Protein AF-A0A8H6PIB0-F1 (afdb_monomer_lite)

pLDDT: mean 72.77, std 22.1, range [21.55, 96.69]

Structure (mmCIF, N/CA/C/O backbone):
data_AF-A0A8H6PIB0-F1
#
_entry.id   AF-A0A8H6PIB0-F1
#
loop_
_atom_site.group_PDB
_atom_site.id
_atom_site.type_symbol
_atom_site.label_atom_id
_atom_site.label_alt_id
_atom_site.label_comp_id
_atom_site.label_asym_id
_atom_site.label_entity_id
_atom_site.label_seq_id
_atom_site.pdbx_PDB_ins_code
_atom_site.Cartn_x
_atom_site.Cartn_y
_atom_site.Cartn_z
_atom_site.occupancy
_atom_site.B_iso_or_equiv
_atom_site.auth_seq_id
_atom_site.auth_comp_id
_atom_site.auth_asym_id
_atom_site.auth_atom_id
_atom_site.pdbx_PDB_model_num
ATOM 1 N N . MET A 1 1 ? -15.268 4.508 8.942 1.00 38.53 1 MET A N 1
ATOM 2 C CA . MET A 1 1 ? -14.128 3.979 9.735 1.00 38.53 1 MET A CA 1
ATOM 3 C C . MET A 1 1 ? -12.790 4.654 9.418 1.00 38.53 1 MET A C 1
ATOM 5 O O . MET A 1 1 ? -12.103 4.981 10.372 1.00 38.53 1 MET A O 1
ATOM 9 N N . HIS A 1 2 ? -12.426 4.913 8.150 1.00 38.97 2 HIS A N 1
ATOM 10 C CA . HIS A 1 2 ? -11.100 5.446 7.761 1.00 38.97 2 HIS A CA 1
ATOM 11 C C . HIS A 1 2 ? -10.620 6.662 8.587 1.00 38.97 2 HIS A C 1
ATOM 13 O O . HIS A 1 2 ? -9.535 6.612 9.157 1.00 38.97 2 HIS A O 1
ATOM 19 N N . ASN A 1 3 ? -11.453 7.697 8.778 1.00 47.81 3 ASN A N 1
ATOM 20 C CA . ASN A 1 3 ? -11.107 8.853 9.627 1.00 47.81 3 ASN A CA 1
ATOM 21 C C . ASN A 1 3 ? -10.714 8.482 11.071 1.00 47.81 3 ASN A C 1
ATOM 23 O O . ASN A 1 3 ? -9.900 9.179 11.669 1.00 47.81 3 ASN A O 1
ATOM 27 N N . LEU A 1 4 ? -11.232 7.377 11.622 1.00 51.75 4 LEU A N 1
ATOM 28 C CA . LEU A 1 4 ? -10.872 6.904 12.963 1.00 51.75 4 LEU A CA 1
ATOM 29 C C . LEU A 1 4 ? -9.469 6.277 13.019 1.00 51.75 4 LEU A C 1
ATOM 31 O O . LEU A 1 4 ? -8.867 6.219 14.088 1.00 51.75 4 LEU A O 1
ATOM 35 N N . GLN A 1 5 ? -8.968 5.789 11.881 1.00 53.66 5 GLN A N 1
ATOM 36 C CA . GLN A 1 5 ? -7.654 5.157 11.725 1.00 53.66 5 GLN A CA 1
ATOM 37 C C . GLN A 1 5 ? -6.594 6.165 11.258 1.00 53.66 5 GLN A C 1
ATOM 39 O O . GLN A 1 5 ? -5.465 6.108 11.731 1.00 53.66 5 GLN A O 1
ATOM 44 N N . ALA A 1 6 ? -6.964 7.103 10.379 1.00 56.62 6 ALA A N 1
ATOM 45 C CA . ALA A 1 6 ? -6.082 8.156 9.873 1.00 56.62 6 ALA A CA 1
ATOM 46 C C . ALA A 1 6 ? -5.895 9.320 10.865 1.00 56.62 6 ALA A C 1
ATOM 48 O O . ALA A 1 6 ? -4.808 9.883 10.951 1.00 56.62 6 ALA A O 1
ATOM 49 N N . ASN A 1 7 ? -6.926 9.660 11.653 1.00 74.75 7 ASN A N 1
ATOM 50 C CA . ASN A 1 7 ? -6.890 10.757 12.628 1.00 74.75 7 ASN A CA 1
ATOM 51 C C . ASN A 1 7 ? -7.167 10.285 14.077 1.00 74.75 7 ASN A C 1
ATOM 53 O O . ASN A 1 7 ? -8.068 10.810 14.737 1.00 74.75 7 ASN A O 1
ATOM 57 N N . PRO A 1 8 ? -6.404 9.309 14.614 1.00 76.00 8 PRO A N 1
ATOM 58 C CA . PRO A 1 8 ? -6.669 8.692 15.920 1.00 76.00 8 PRO A CA 1
ATOM 59 C C . PRO A 1 8 ? -6.657 9.691 17.091 1.00 76.00 8 PRO A C 1
ATOM 61 O O . PRO A 1 8 ? -7.411 9.528 18.050 1.00 76.00 8 PRO A O 1
ATOM 64 N N . HIS A 1 9 ? -5.872 10.766 16.988 1.00 78.56 9 HIS A N 1
ATOM 65 C CA . HIS A 1 9 ? -5.834 11.861 17.961 1.00 78.56 9 HIS A CA 1
ATOM 66 C C . HIS A 1 9 ? -7.139 12.669 18.015 1.00 78.56 9 HIS A C 1
ATOM 68 O O . HIS A 1 9 ? -7.599 13.011 19.103 1.00 78.56 9 HIS A O 1
ATOM 74 N N . ILE A 1 10 ? -7.786 12.906 16.867 1.00 82.69 10 ILE A N 1
ATOM 75 C CA . ILE A 1 10 ? -9.098 13.566 16.809 1.00 82.69 10 ILE A CA 1
ATOM 76 C C . ILE A 1 10 ? -10.149 12.685 17.496 1.00 82.69 10 ILE A C 1
ATOM 78 O O . ILE A 1 10 ? -10.973 13.202 18.246 1.00 82.69 10 ILE A O 1
ATOM 82 N N . VAL A 1 11 ? -10.087 11.358 17.314 1.00 79.00 11 VAL A N 1
ATOM 83 C CA . VAL A 1 11 ? -10.993 10.406 17.986 1.00 79.00 11 VAL A CA 1
ATOM 84 C C . VAL A 1 11 ? -10.812 10.425 19.500 1.00 79.00 11 VAL A C 1
ATOM 86 O O . VAL A 1 11 ? -11.803 10.538 20.216 1.00 79.00 11 VAL A O 1
ATOM 89 N N . ALA A 1 12 ? -9.572 10.333 19.992 1.00 82.81 12 ALA A N 1
ATOM 90 C CA . ALA A 1 12 ? -9.286 10.344 21.427 1.00 82.81 12 ALA A CA 1
ATOM 91 C C . ALA A 1 12 ? -9.782 11.638 22.094 1.00 82.81 12 ALA A C 1
ATOM 93 O O . ALA A 1 12 ? -10.530 11.580 23.073 1.00 82.81 12 ALA A O 1
ATOM 94 N N . ALA A 1 13 ? -9.465 12.796 21.504 1.00 85.44 13 ALA A N 1
ATOM 95 C CA . ALA A 1 13 ? -9.932 14.093 21.985 1.00 85.44 13 ALA A CA 1
ATOM 96 C C . ALA A 1 13 ? -11.469 14.205 21.975 1.00 85.44 13 ALA A C 1
ATOM 98 O O . ALA A 1 13 ? -12.068 14.520 23.003 1.00 85.44 13 ALA A O 1
ATOM 99 N N . TRP A 1 14 ? -12.132 13.912 20.849 1.00 86.50 14 TRP A N 1
ATOM 100 C CA . TRP A 1 14 ? -13.590 14.048 20.751 1.00 86.50 14 TRP A CA 1
ATOM 101 C C . TRP A 1 14 ? -14.360 13.029 21.584 1.00 86.50 14 TRP A C 1
ATOM 103 O O . TRP A 1 14 ? -15.407 13.379 22.125 1.00 86.50 14 TRP A O 1
ATOM 113 N N . PHE A 1 15 ? -13.864 11.797 21.734 1.00 86.56 15 PHE A N 1
ATOM 114 C CA . PHE A 1 15 ? -14.489 10.823 22.626 1.00 86.56 15 PHE A CA 1
ATOM 115 C C . PHE A 1 15 ? -14.392 11.283 24.084 1.00 86.56 15 PHE A C 1
ATOM 117 O O . PHE A 1 15 ? -15.397 11.250 24.788 1.00 86.56 15 PHE A O 1
ATOM 124 N N . HIS A 1 16 ? -13.230 11.786 24.518 1.00 88.56 16 HIS A N 1
ATOM 125 C CA . HIS A 1 16 ? -13.048 12.345 25.860 1.00 88.56 16 HIS A CA 1
ATOM 126 C C . HIS A 1 16 ? -13.971 13.551 26.116 1.00 88.56 16 HIS A C 1
ATOM 128 O O . HIS A 1 16 ? -14.706 13.566 27.102 1.00 88.56 16 HIS A O 1
ATOM 134 N N . ILE A 1 17 ? -14.012 14.521 25.192 1.00 89.81 17 ILE A N 1
ATOM 135 C CA . ILE A 1 17 ? -14.892 15.702 25.274 1.00 89.81 17 ILE A CA 1
ATOM 136 C C . ILE A 1 17 ? -16.369 15.285 25.330 1.00 89.81 17 ILE A C 1
ATOM 138 O O . ILE A 1 17 ? -17.102 15.720 26.219 1.00 89.81 17 ILE A O 1
ATOM 142 N N . ARG A 1 18 ? -16.812 14.413 24.412 1.00 89.25 18 ARG A N 1
ATOM 143 C CA . ARG A 1 18 ? -18.204 13.938 24.347 1.00 89.25 18 ARG A CA 1
ATOM 144 C C . ARG A 1 18 ? -18.591 13.145 25.594 1.00 89.25 18 ARG A C 1
ATOM 146 O O . ARG A 1 18 ? -19.714 13.292 26.069 1.00 89.25 18 ARG A O 1
ATOM 153 N N . TYR A 1 19 ? -17.685 12.322 26.119 1.00 90.62 19 TYR A N 1
ATOM 154 C CA . TYR A 1 19 ? -17.923 11.538 27.327 1.00 90.62 19 TYR A CA 1
ATOM 155 C C . TYR A 1 19 ? -18.045 12.425 28.569 1.00 90.62 19 TYR A C 1
ATOM 157 O O . TYR A 1 19 ? -19.016 12.285 29.306 1.00 90.62 19 TYR A O 1
ATOM 165 N N . ASN A 1 20 ? -17.134 13.385 28.767 1.00 90.81 20 ASN A N 1
ATOM 166 C CA . ASN A 1 20 ? -17.214 14.326 29.888 1.00 90.81 20 ASN A CA 1
ATOM 167 C C . ASN A 1 20 ? -18.515 15.149 29.830 1.00 90.81 20 ASN A C 1
ATOM 169 O O . ASN A 1 20 ? -19.233 15.226 30.823 1.00 90.81 20 ASN A O 1
ATOM 173 N N . ALA A 1 21 ? -18.880 15.668 28.651 1.00 91.75 21 ALA A N 1
ATOM 174 C CA . ALA A 1 21 ? -20.134 16.397 28.463 1.00 91.75 21 ALA A CA 1
ATOM 175 C C . ALA A 1 21 ? -21.368 15.524 28.764 1.00 91.75 21 ALA A C 1
ATOM 177 O O . ALA A 1 21 ? -22.273 15.961 29.471 1.00 91.75 21 ALA A O 1
ATOM 178 N N . PHE A 1 22 ? -21.406 14.277 28.281 1.00 91.56 22 PHE A N 1
ATOM 179 C CA . PHE A 1 22 ? -22.472 13.316 28.594 1.00 91.56 22 PHE A CA 1
ATOM 180 C C . PHE A 1 22 ? -22.543 12.991 30.098 1.00 91.56 22 PHE A C 1
ATOM 182 O O . PHE A 1 22 ? -23.628 12.931 30.676 1.00 91.56 22 PHE A O 1
ATOM 189 N N . LYS A 1 23 ? -21.391 12.840 30.755 1.00 90.94 23 LYS A N 1
ATOM 190 C CA . LYS A 1 23 ? -21.291 12.589 32.194 1.00 90.94 23 LYS A CA 1
ATOM 191 C C . LYS A 1 23 ? -21.887 13.738 33.015 1.00 90.94 23 LYS A C 1
ATOM 193 O O . LYS A 1 23 ? -22.760 13.505 33.848 1.00 90.94 23 LYS A O 1
ATOM 198 N N . GLU A 1 24 ? -21.464 14.967 32.730 1.00 90.31 24 GLU A N 1
ATOM 199 C CA . GLU A 1 24 ? -21.883 16.178 33.445 1.00 90.31 24 GLU A CA 1
ATOM 200 C C . GLU A 1 24 ? -23.345 16.565 33.168 1.00 90.31 24 GLU A C 1
ATOM 202 O O . GLU A 1 24 ? -24.042 17.006 34.078 1.00 90.31 24 GLU A O 1
ATOM 207 N N . THR A 1 25 ? -23.832 16.383 31.934 1.00 91.56 25 THR A N 1
ATOM 208 C CA . THR A 1 25 ? -25.187 16.817 31.535 1.00 91.56 25 THR A CA 1
ATOM 209 C C . THR A 1 25 ? -26.264 15.737 31.643 1.00 91.56 25 THR A C 1
ATOM 211 O O . THR A 1 25 ? -27.443 16.081 31.702 1.00 91.56 25 THR A O 1
ATOM 214 N N . VAL A 1 26 ? -25.898 14.448 31.685 1.00 91.19 26 VAL A N 1
ATOM 215 C CA . VAL A 1 26 ? -26.863 13.331 31.688 1.00 91.19 26 VAL A CA 1
ATOM 216 C C . VAL A 1 26 ? -26.685 12.407 32.887 1.00 91.19 26 VAL A C 1
ATOM 218 O O . VAL A 1 26 ? -27.658 12.169 33.600 1.00 91.19 26 VAL A O 1
ATOM 221 N N . LEU A 1 27 ? -25.478 11.887 33.144 1.00 91.81 27 LEU A N 1
ATOM 222 C CA . LEU A 1 27 ? -25.280 10.918 34.232 1.00 91.81 27 LEU A CA 1
ATOM 223 C C . LEU A 1 27 ? -25.447 11.568 35.610 1.00 91.81 27 LEU A C 1
ATOM 225 O O . LEU A 1 27 ? -26.261 11.100 36.407 1.00 91.81 27 LEU A O 1
ATOM 229 N N . TYR A 1 28 ? -24.729 12.666 35.865 1.00 90.88 28 TYR A N 1
ATOM 230 C CA . TYR A 1 28 ? -24.758 13.358 37.157 1.00 90.88 28 TYR A CA 1
ATOM 231 C C . TYR A 1 28 ? -26.186 13.823 37.531 1.00 90.88 28 TYR A C 1
ATOM 233 O O . TYR A 1 28 ? -26.623 13.489 38.633 1.00 90.88 28 TYR A O 1
ATOM 241 N N . PRO A 1 29 ? -26.976 14.477 36.645 1.00 90.19 29 PRO A N 1
ATOM 242 C CA . PRO A 1 29 ? -28.345 14.886 36.978 1.00 90.19 29 PRO A CA 1
ATOM 243 C C . PRO A 1 29 ? -29.360 13.734 37.039 1.00 90.19 29 PRO A C 1
ATOM 245 O O . PRO A 1 29 ? -30.385 13.869 37.702 1.00 90.19 29 PRO A O 1
ATOM 248 N N . LYS A 1 30 ? -29.125 12.602 36.353 1.00 89.94 30 LYS A N 1
ATOM 249 C CA . LYS A 1 30 ? -30.063 11.461 36.366 1.00 89.94 30 LYS A CA 1
ATOM 250 C C . LYS A 1 30 ? -29.917 10.572 37.602 1.00 89.94 30 LYS A C 1
ATOM 252 O O . LYS A 1 30 ? -30.897 9.925 37.989 1.00 89.94 30 LYS A O 1
ATOM 257 N N . PHE A 1 31 ? -28.715 10.481 38.161 1.00 90.00 31 PHE A N 1
ATOM 258 C CA . PHE A 1 31 ? -28.360 9.497 39.187 1.00 90.00 31 PHE A CA 1
ATOM 259 C C . PHE A 1 31 ? -27.764 10.109 40.467 1.00 90.00 31 PHE A C 1
ATOM 261 O O . PHE A 1 31 ? -27.330 9.348 41.319 1.00 90.00 31 PHE A O 1
ATOM 268 N N . THR A 1 32 ? -27.725 11.440 40.613 1.00 90.00 32 THR A N 1
ATOM 269 C CA . THR A 1 32 ? -27.217 12.133 41.820 1.00 90.00 32 THR A CA 1
ATOM 270 C C . THR A 1 32 ? -25.890 11.531 42.301 1.00 90.00 32 THR A C 1
ATOM 272 O O . THR A 1 32 ? -25.776 10.973 43.393 1.00 90.00 32 THR A O 1
ATOM 275 N N . ILE A 1 33 ? -24.904 11.536 41.400 1.00 90.69 33 ILE A N 1
ATOM 276 C CA . ILE A 1 33 ? -23.660 10.784 41.577 1.00 90.69 33 ILE A CA 1
ATOM 277 C C . ILE A 1 33 ? -22.763 11.493 42.595 1.00 90.69 33 ILE A C 1
ATOM 279 O O . ILE A 1 33 ? -22.333 12.625 42.368 1.00 90.69 33 ILE A O 1
ATOM 283 N N . VAL A 1 34 ? -22.469 10.807 43.702 1.00 89.00 34 VAL A N 1
ATOM 284 C CA . VAL A 1 34 ? -21.627 11.315 44.803 1.00 89.00 34 VAL A CA 1
ATOM 285 C C . VAL A 1 34 ? -20.176 10.844 44.719 1.00 89.00 34 VAL A C 1
ATOM 287 O O . VAL A 1 34 ? -19.288 11.485 45.280 1.00 89.00 34 VAL A O 1
ATOM 290 N N . ASP A 1 35 ? -19.923 9.744 44.010 1.00 88.75 35 ASP A N 1
ATOM 291 C CA . ASP A 1 35 ? -18.596 9.151 43.850 1.00 88.75 35 ASP A CA 1
ATOM 292 C C . ASP A 1 35 ? -18.524 8.357 42.540 1.00 88.75 35 ASP A C 1
ATOM 294 O O . ASP A 1 35 ? -19.531 7.809 42.088 1.00 88.75 35 ASP A O 1
ATOM 298 N N . GLU A 1 36 ? -17.347 8.270 41.925 1.00 89.62 36 GLU A N 1
ATOM 299 C CA . GLU A 1 36 ? -17.152 7.541 40.676 1.00 89.62 36 GLU A CA 1
ATOM 300 C C . GLU A 1 36 ? -15.723 7.029 40.451 1.00 89.62 36 GLU A C 1
ATOM 302 O O . GLU A 1 36 ? -14.730 7.615 40.892 1.00 89.62 36 GLU A O 1
ATOM 307 N N . TRP A 1 37 ? -15.629 5.971 39.646 1.00 87.50 37 TRP A N 1
ATOM 308 C CA . TRP A 1 37 ? -14.408 5.506 38.996 1.00 87.50 37 TRP A CA 1
ATOM 309 C C . TRP A 1 37 ? -14.701 5.210 37.523 1.00 87.50 37 TRP A C 1
ATOM 311 O O . TRP A 1 37 ? -15.727 4.621 37.200 1.00 87.50 37 TRP A O 1
ATOM 321 N N . ASN A 1 38 ? -13.811 5.616 36.620 1.00 87.31 38 ASN A N 1
ATOM 322 C CA . ASN A 1 38 ? -13.965 5.482 35.174 1.00 87.31 38 ASN A CA 1
ATOM 323 C C . ASN A 1 38 ? -12.640 5.056 34.528 1.00 87.31 38 ASN A C 1
ATOM 325 O O . ASN A 1 38 ? -11.598 5.657 34.801 1.00 87.31 38 ASN A O 1
ATOM 329 N N . ARG A 1 39 ? -12.679 4.104 33.591 1.00 84.69 39 ARG A N 1
ATOM 330 C CA . ARG A 1 39 ? -11.528 3.702 32.763 1.00 84.69 39 ARG A CA 1
ATOM 331 C C . ARG A 1 39 ? -11.880 3.701 31.280 1.00 84.69 39 ARG A C 1
ATOM 333 O O . ARG A 1 39 ? -12.865 3.093 30.870 1.00 84.69 39 ARG A O 1
ATOM 340 N N . TYR A 1 40 ? -11.029 4.315 30.464 1.00 85.81 40 TYR A N 1
ATOM 341 C CA . TYR A 1 40 ? -11.082 4.184 29.009 1.00 85.81 40 TYR A CA 1
ATOM 342 C C . TYR A 1 40 ? -10.475 2.837 28.591 1.00 85.81 40 TYR A C 1
ATOM 344 O O . TYR A 1 40 ? -9.381 2.482 29.033 1.00 85.81 40 TYR A O 1
ATOM 352 N N . GLU A 1 41 ? -11.171 2.089 27.732 1.00 78.19 41 GLU A N 1
ATOM 353 C CA . GLU A 1 41 ? -10.652 0.872 27.104 1.00 78.19 41 GLU A CA 1
ATOM 354 C C . GLU A 1 41 ? -10.630 1.030 25.578 1.00 78.19 41 GLU A C 1
ATOM 356 O O . GLU A 1 41 ? -11.660 1.210 24.919 1.00 78.19 41 GLU A O 1
ATOM 361 N N . TRP A 1 42 ? -9.434 0.909 25.009 1.00 74.75 42 TRP A N 1
ATOM 362 C CA . TRP A 1 42 ? -9.176 1.024 23.579 1.00 74.75 42 TRP A CA 1
ATOM 363 C C . TRP A 1 42 ? -9.026 -0.359 22.932 1.00 74.75 42 TRP A C 1
ATOM 365 O O . TRP A 1 42 ? -7.974 -0.722 22.412 1.00 74.75 42 TRP A O 1
ATOM 375 N N . GLN A 1 43 ? -10.101 -1.155 22.971 1.00 58.69 43 GLN A N 1
ATOM 376 C CA . GLN A 1 43 ? -10.113 -2.495 22.373 1.00 58.69 43 GLN A CA 1
ATOM 377 C C . GLN A 1 43 ? -9.682 -2.450 20.894 1.00 58.69 43 GLN A C 1
ATOM 379 O O . GLN A 1 43 ? -10.225 -1.663 20.113 1.00 58.69 43 GLN A O 1
ATOM 384 N N . GLY A 1 44 ? -8.831 -3.395 20.470 1.00 49.31 44 GLY A N 1
ATOM 385 C CA . GLY A 1 44 ? -8.384 -3.599 19.075 1.00 49.31 44 GLY A CA 1
ATOM 386 C C . GLY A 1 44 ? -9.485 -3.950 18.052 1.00 49.31 44 GLY A C 1
ATOM 387 O O . GLY A 1 44 ? -9.203 -4.450 16.970 1.00 49.31 44 GLY A O 1
ATOM 388 N N . ARG A 1 45 ? -10.752 -3.698 18.393 1.00 47.69 45 ARG A N 1
ATOM 389 C CA . ARG A 1 45 ? -11.949 -3.802 17.545 1.00 47.69 45 ARG A CA 1
ATOM 390 C C . ARG A 1 45 ? -12.300 -2.475 16.853 1.00 47.69 45 ARG A C 1
ATOM 392 O O . ARG A 1 45 ? -13.266 -2.422 16.100 1.00 47.69 45 ARG A O 1
ATOM 399 N N . GLY A 1 46 ? -11.540 -1.406 17.113 1.00 50.25 46 GLY A N 1
ATOM 400 C CA . GLY A 1 46 ? -11.732 -0.088 16.493 1.00 50.25 46 GLY A CA 1
ATOM 401 C C . GLY A 1 46 ? -12.845 0.764 17.117 1.00 50.25 46 GLY A C 1
ATOM 402 O O . GLY A 1 46 ? -13.325 1.696 16.476 1.00 50.25 46 GLY A O 1
ATOM 403 N N . SER A 1 47 ? -13.258 0.452 18.349 1.00 61.88 47 SER A N 1
ATOM 404 C CA . SER A 1 47 ? -14.340 1.132 19.072 1.00 61.88 47 SER A CA 1
ATOM 405 C C . SER A 1 47 ? -13.942 1.417 20.524 1.00 61.88 47 SER A C 1
ATOM 407 O O . SER A 1 47 ? -13.729 0.483 21.305 1.00 61.88 47 SER A O 1
ATOM 409 N N . THR A 1 48 ? -13.874 2.696 20.894 1.00 74.69 48 THR A N 1
ATOM 410 C CA . THR A 1 48 ? -13.604 3.144 22.266 1.00 74.69 48 THR A CA 1
ATOM 411 C C . THR A 1 48 ? -14.726 2.737 23.211 1.00 74.69 48 THR A C 1
ATOM 413 O O . THR A 1 48 ? -15.900 2.920 22.891 1.00 74.69 48 THR A O 1
ATOM 416 N N . HIS A 1 49 ? -14.365 2.248 24.393 1.00 81.25 49 HIS A N 1
ATOM 417 C CA . HIS A 1 49 ? -15.289 2.053 25.505 1.00 81.25 49 HIS A CA 1
ATOM 418 C C . HIS A 1 49 ? -14.857 2.931 26.687 1.00 81.25 49 HIS A C 1
ATOM 420 O O . HIS A 1 49 ? -13.673 3.234 26.850 1.00 81.25 49 HIS A O 1
ATOM 426 N N . ASN A 1 50 ? -15.810 3.319 27.533 1.00 86.38 50 ASN A N 1
ATOM 427 C CA . ASN A 1 50 ? -15.522 3.767 28.890 1.00 86.38 50 ASN A CA 1
ATOM 428 C C . ASN A 1 50 ? -16.292 2.861 29.855 1.00 86.38 50 ASN A C 1
ATOM 430 O O . ASN A 1 50 ? -17.482 2.620 29.654 1.00 86.38 50 ASN A O 1
ATOM 434 N N . HIS A 1 51 ? -15.598 2.333 30.856 1.00 87.12 51 HIS A N 1
ATOM 435 C CA . HIS A 1 51 ? -16.162 1.499 31.906 1.00 87.12 51 HIS A CA 1
ATOM 436 C C . HIS A 1 51 ? -16.203 2.316 33.194 1.00 87.12 51 HIS A C 1
ATOM 438 O O . HIS A 1 51 ? -15.156 2.593 33.782 1.00 87.12 51 HIS A O 1
ATOM 444 N N . GLY A 1 52 ? -17.413 2.706 33.596 1.00 87.88 52 GLY A N 1
ATOM 445 C CA . GLY A 1 52 ? -17.679 3.473 34.808 1.00 87.88 52 GLY A CA 1
ATOM 446 C C . GLY A 1 52 ? -18.304 2.635 35.924 1.00 87.88 52 GLY A C 1
ATOM 447 O O . GLY A 1 52 ? -19.008 1.659 35.663 1.00 87.88 52 GLY A O 1
ATOM 448 N N . ILE A 1 53 ? -18.052 3.047 37.163 1.00 89.38 53 ILE A N 1
ATOM 449 C CA . ILE A 1 53 ? -18.727 2.622 38.393 1.00 89.38 53 ILE A CA 1
ATOM 450 C C . ILE A 1 53 ? -19.107 3.916 39.118 1.00 89.38 53 ILE A C 1
ATOM 452 O O . ILE A 1 53 ? -18.257 4.794 39.273 1.00 89.38 53 ILE A O 1
ATOM 456 N N . TYR A 1 54 ? -20.366 4.052 39.539 1.00 90.44 54 TYR A N 1
ATOM 457 C CA . TYR A 1 54 ? -20.898 5.288 40.119 1.00 90.44 54 TYR A CA 1
ATOM 458 C C . TYR A 1 54 ? -21.709 4.986 41.379 1.00 90.44 54 TYR A C 1
ATOM 460 O O . TYR A 1 54 ? -22.539 4.076 41.378 1.00 90.44 54 TYR A O 1
ATOM 468 N N . TRP A 1 55 ? -21.509 5.786 42.422 1.00 89.38 55 TRP A N 1
ATOM 469 C CA . TRP A 1 55 ? -22.280 5.735 43.660 1.00 89.38 55 TRP A CA 1
ATOM 470 C C . TRP A 1 55 ? -23.427 6.745 43.587 1.00 89.38 55 TRP A C 1
ATOM 472 O O . TRP A 1 55 ? -23.215 7.922 43.292 1.00 89.38 55 TRP A O 1
ATOM 482 N N . VAL A 1 56 ? -24.641 6.253 43.832 1.00 90.50 56 VAL A N 1
ATOM 483 C CA . VAL A 1 56 ? -25.923 6.941 43.617 1.00 90.50 56 VAL A CA 1
ATOM 484 C C . VAL A 1 56 ? -26.516 7.319 44.969 1.00 90.50 56 VAL A C 1
ATOM 486 O O . VAL A 1 56 ? -26.772 6.439 45.792 1.00 90.50 56 VAL A O 1
ATOM 489 N N . GLU A 1 57 ? -26.739 8.610 45.214 1.00 88.75 57 GLU A N 1
ATOM 490 C CA . GLU A 1 57 ? -27.332 9.066 46.476 1.00 88.75 57 GLU A CA 1
ATOM 491 C C . GLU A 1 57 ? -28.772 8.544 46.633 1.00 88.75 57 GLU A C 1
ATOM 493 O O . GLU A 1 57 ? -29.600 8.669 45.729 1.00 88.75 57 GLU A O 1
ATOM 498 N N . GLY A 1 58 ? -29.077 7.938 47.785 1.00 85.69 58 GLY A N 1
ATOM 499 C CA . GLY A 1 58 ? -30.403 7.378 48.069 1.00 85.69 58 GLY A CA 1
ATOM 500 C C . GLY A 1 58 ? -30.760 6.110 47.279 1.00 85.69 58 GLY A C 1
ATOM 501 O O . GLY A 1 58 ? -31.943 5.788 47.159 1.00 85.69 58 GLY A O 1
ATOM 502 N N . ALA A 1 59 ? -29.777 5.394 46.722 1.00 87.88 59 ALA A N 1
ATOM 503 C CA . ALA A 1 59 ? -29.980 4.030 46.230 1.00 87.88 59 ALA A CA 1
ATOM 504 C C . ALA A 1 59 ? -30.042 3.010 47.388 1.00 87.88 59 ALA A C 1
ATOM 506 O O . ALA A 1 59 ? -29.390 3.217 48.411 1.00 87.88 59 ALA A O 1
ATOM 507 N N . PRO A 1 60 ? -30.793 1.901 47.241 1.00 87.25 60 PRO A N 1
ATOM 508 C CA . PRO A 1 60 ? -30.813 0.830 48.232 1.00 87.25 60 PRO A CA 1
ATOM 509 C C . PRO A 1 60 ? -29.460 0.110 48.291 1.00 87.25 60 PRO A C 1
ATOM 511 O O . PRO A 1 60 ? -28.848 -0.169 47.256 1.00 87.25 60 PRO A O 1
ATOM 514 N N . GLU A 1 61 ? -29.019 -0.208 49.506 1.00 81.88 61 GLU A N 1
ATOM 515 C CA . GLU A 1 61 ? -27.741 -0.874 49.766 1.00 81.88 61 GLU A CA 1
ATOM 516 C C . GLU A 1 61 ? -27.705 -2.302 49.200 1.00 81.88 61 GLU A C 1
ATOM 518 O O . GLU A 1 61 ? -28.734 -2.962 49.027 1.00 81.88 61 GLU A O 1
ATOM 523 N N . SER A 1 62 ? -26.498 -2.767 48.860 1.00 78.50 62 SER A N 1
ATOM 524 C CA . SER A 1 62 ? -26.302 -4.010 48.096 1.00 78.50 62 SER A CA 1
ATOM 525 C C . SER A 1 62 ? -25.692 -5.168 48.893 1.00 78.50 62 SER A C 1
ATOM 527 O O . SER A 1 62 ? -25.668 -6.294 48.404 1.00 78.50 62 SER A O 1
ATOM 529 N N . GLU A 1 63 ? -25.217 -4.908 50.112 1.00 70.81 63 GLU A N 1
ATOM 530 C CA . GLU A 1 63 ? -24.434 -5.860 50.912 1.00 70.81 63 GLU A CA 1
ATOM 531 C C . GLU A 1 63 ? -25.325 -6.882 51.645 1.00 70.81 63 GLU A C 1
ATOM 533 O O . GLU A 1 63 ? -24.968 -8.051 51.754 1.00 70.81 63 GLU A O 1
ATOM 538 N N . GLU A 1 64 ? -26.548 -6.501 52.031 1.00 72.44 64 GLU A N 1
ATOM 539 C CA . GLU A 1 64 ? -27.511 -7.384 52.714 1.00 72.44 64 GLU A CA 1
ATOM 540 C C . GLU A 1 64 ? -28.425 -8.199 51.767 1.00 72.44 64 GLU A C 1
ATOM 542 O O . GLU A 1 64 ? -29.360 -8.872 52.213 1.00 72.44 64 GLU A O 1
ATOM 547 N N . LEU A 1 65 ? -28.204 -8.165 50.446 1.00 76.06 65 LEU A N 1
ATOM 548 C CA . LEU A 1 65 ? -29.150 -8.734 49.470 1.00 76.06 65 LEU A CA 1
ATOM 549 C C . LEU A 1 65 ? -29.321 -10.258 49.558 1.00 76.06 65 LEU A C 1
ATOM 551 O O . LEU A 1 65 ? -30.374 -10.766 49.168 1.00 76.06 65 LEU A O 1
ATOM 555 N N . ASP A 1 66 ? -28.355 -11.005 50.092 1.00 71.62 66 ASP A N 1
ATOM 556 C CA . ASP A 1 66 ? -28.530 -12.435 50.377 1.00 71.62 66 ASP A CA 1
ATOM 557 C C . ASP A 1 66 ? -29.426 -12.690 51.609 1.00 71.62 66 ASP A C 1
ATOM 559 O O . ASP A 1 66 ? -30.192 -13.659 51.613 1.00 71.62 66 ASP A O 1
ATOM 563 N N . LEU A 1 67 ? -29.456 -11.774 52.584 1.00 68.31 67 LEU A N 1
ATOM 564 C CA . LEU A 1 67 ? -30.102 -11.965 53.891 1.00 68.31 67 LEU A CA 1
ATOM 565 C C . LEU A 1 67 ? -31.640 -11.950 53.849 1.00 68.31 67 LEU A C 1
ATOM 567 O O . LEU A 1 67 ? -32.282 -12.602 54.672 1.00 68.31 67 LEU A O 1
ATOM 571 N N . SER A 1 68 ? -32.258 -11.206 52.922 1.00 80.75 68 SER A N 1
ATOM 572 C CA . SER A 1 68 ? -33.696 -10.893 53.001 1.00 80.75 68 SER A CA 1
ATOM 573 C C . SER A 1 68 ? -34.383 -10.777 51.636 1.00 80.75 68 SER A C 1
ATOM 575 O O . SER A 1 68 ? -33.993 -9.986 50.778 1.00 80.75 68 SER A O 1
ATOM 577 N N . GLU A 1 69 ? -35.465 -11.536 51.430 1.00 84.38 69 GLU A N 1
ATOM 578 C CA . GLU A 1 69 ? -36.264 -11.443 50.201 1.00 84.38 69 GLU A CA 1
ATOM 579 C C . GLU A 1 69 ? -37.013 -10.099 50.056 1.00 84.38 69 GLU A C 1
ATOM 581 O O . GLU A 1 69 ? -36.995 -9.544 48.957 1.00 84.38 69 GLU A O 1
ATOM 586 N N . PRO A 1 70 ? -37.601 -9.503 51.118 1.00 87.25 70 PRO A N 1
ATOM 587 C CA . PRO A 1 70 ? -38.087 -8.122 51.078 1.00 87.25 70 PRO A CA 1
ATOM 588 C C . PRO A 1 70 ? -37.055 -7.102 50.575 1.00 87.25 70 PRO A C 1
ATOM 590 O O . PRO A 1 70 ? -37.411 -6.262 49.747 1.00 87.25 70 PRO A O 1
ATOM 593 N N . LEU A 1 71 ? -35.783 -7.199 50.995 1.00 86.00 71 LEU A N 1
ATOM 594 C CA . LEU A 1 71 ? -34.718 -6.321 50.483 1.00 86.00 71 LEU A CA 1
ATOM 595 C C . LEU A 1 71 ? -34.486 -6.551 48.985 1.00 86.00 71 LEU A C 1
ATOM 597 O O . LEU A 1 71 ? -34.449 -5.590 48.218 1.00 86.00 71 LEU A O 1
ATOM 601 N N . ARG A 1 72 ? -34.437 -7.814 48.536 1.00 88.81 72 ARG A N 1
ATOM 602 C CA . ARG A 1 72 ? -34.320 -8.145 47.104 1.00 88.81 72 ARG A CA 1
ATOM 603 C C . ARG A 1 72 ? -35.480 -7.592 46.272 1.00 88.81 72 ARG A C 1
ATOM 605 O O . ARG A 1 72 ? -35.244 -7.042 45.198 1.00 88.81 72 ARG A O 1
ATOM 612 N N . ARG A 1 73 ? -36.723 -7.687 46.758 1.00 88.44 73 ARG A N 1
ATOM 613 C CA . ARG A 1 73 ? -37.899 -7.120 46.072 1.00 88.44 73 ARG A CA 1
ATOM 614 C C . ARG A 1 73 ? -37.843 -5.589 46.028 1.00 88.44 73 ARG A C 1
ATOM 616 O O . ARG A 1 73 ? -38.107 -5.012 44.979 1.00 88.44 73 ARG A O 1
ATOM 623 N N . HIS A 1 74 ? -37.442 -4.931 47.119 1.00 89.25 74 HIS A N 1
ATOM 624 C CA . HIS A 1 74 ? -37.274 -3.474 47.158 1.00 89.25 74 HIS A CA 1
ATOM 625 C C . HIS A 1 74 ? -36.180 -2.988 46.189 1.00 89.25 74 HIS A C 1
ATOM 627 O O . HIS A 1 74 ? -36.420 -2.086 45.386 1.00 89.25 74 HIS A O 1
ATOM 633 N N . PHE A 1 75 ? -35.012 -3.635 46.198 1.00 92.00 75 PHE A N 1
ATOM 634 C CA . PHE A 1 75 ? -33.895 -3.332 45.301 1.00 92.00 75 PHE A CA 1
ATOM 635 C C . PHE A 1 75 ? -34.273 -3.545 43.826 1.00 92.00 75 PHE A C 1
ATOM 637 O O . PHE A 1 75 ? -33.997 -2.690 42.983 1.00 92.00 75 PHE A O 1
ATOM 644 N N . ALA A 1 76 ? -34.954 -4.652 43.506 1.00 92.19 76 ALA A N 1
ATOM 645 C CA . ALA A 1 76 ? -35.426 -4.933 42.151 1.00 92.19 76 ALA A CA 1
ATOM 646 C C . ALA A 1 76 ? -36.485 -3.923 41.672 1.00 92.19 76 ALA A C 1
ATOM 648 O O . ALA A 1 76 ? -36.419 -3.476 40.527 1.00 92.19 76 ALA A O 1
ATOM 649 N N . ALA A 1 77 ? -37.407 -3.504 42.545 1.00 91.06 77 ALA A N 1
ATOM 650 C CA . ALA A 1 77 ? -38.399 -2.475 42.235 1.00 91.06 77 ALA A CA 1
ATOM 651 C C . ALA A 1 77 ? -37.753 -1.100 41.981 1.00 91.06 77 ALA A C 1
ATOM 653 O O . ALA A 1 77 ? -38.074 -0.455 40.983 1.00 91.06 77 ALA A O 1
ATOM 654 N N . TYR A 1 78 ? -36.804 -0.676 42.826 1.00 92.62 78 TYR A N 1
ATOM 655 C CA . TYR A 1 78 ? -36.059 0.578 42.649 1.00 92.62 78 TYR A CA 1
ATOM 656 C C . TYR A 1 78 ? -35.302 0.592 41.312 1.00 92.62 78 TYR A C 1
ATOM 658 O O . TYR A 1 78 ? -35.510 1.465 40.465 1.00 92.62 78 TYR A O 1
ATOM 666 N N . TRP A 1 79 ? -34.453 -0.412 41.073 1.00 93.00 79 TRP A N 1
ATOM 667 C CA . TRP A 1 79 ? -33.604 -0.433 39.882 1.00 93.00 79 TRP A CA 1
ATOM 668 C C . TRP A 1 79 ? -34.357 -0.795 38.597 1.00 93.00 79 TRP A C 1
ATOM 670 O O . TRP A 1 79 ? -33.945 -0.356 37.524 1.00 93.00 79 TRP A O 1
ATOM 680 N N . GLY A 1 80 ? -35.493 -1.494 38.678 1.00 91.38 80 GLY A N 1
ATOM 681 C CA . GLY A 1 80 ? -36.376 -1.772 37.537 1.00 91.38 80 GLY A CA 1
ATOM 682 C C . GLY A 1 80 ? -37.017 -0.524 36.911 1.00 91.38 80 GLY A C 1
ATOM 683 O O . GLY A 1 80 ? -37.369 -0.540 35.733 1.00 91.38 80 GLY A O 1
ATOM 684 N N . VAL A 1 81 ? -37.101 0.592 37.648 1.00 90.25 81 VAL A N 1
ATOM 685 C CA . VAL A 1 81 ? -37.475 1.906 37.086 1.00 90.25 81 VAL A CA 1
ATOM 686 C C . VAL A 1 81 ? -36.338 2.491 36.232 1.00 90.25 81 VAL A C 1
ATOM 688 O O . VAL A 1 81 ? -36.583 3.218 35.267 1.00 90.25 81 VAL A O 1
ATOM 691 N N . HIS A 1 82 ? -35.082 2.173 36.562 1.00 91.56 82 HIS A N 1
ATOM 692 C CA . HIS A 1 82 ? -33.890 2.716 35.907 1.00 91.56 82 HIS A CA 1
ATOM 693 C C . HIS A 1 82 ? -33.348 1.816 34.781 1.00 91.56 82 HIS A C 1
ATOM 695 O O . HIS A 1 82 ? -32.747 2.343 33.844 1.00 91.56 82 HIS A O 1
ATOM 701 N N . VAL A 1 83 ? -33.550 0.497 34.841 1.00 93.19 83 VAL A N 1
ATOM 702 C CA . VAL A 1 83 ? -33.042 -0.483 33.867 1.00 93.19 83 VAL A CA 1
ATOM 703 C C . VAL A 1 83 ? -34.201 -1.318 33.323 1.00 93.19 83 VAL A C 1
ATOM 705 O O . VAL A 1 83 ? -34.917 -1.969 34.077 1.00 93.19 83 VAL A O 1
ATOM 708 N N . SER A 1 84 ? -34.375 -1.321 32.000 1.00 91.25 84 SER A N 1
ATOM 709 C CA . SER A 1 84 ? -35.451 -2.047 31.314 1.00 91.25 84 SER A CA 1
ATOM 710 C C . SER A 1 84 ? -34.941 -2.766 30.064 1.00 91.25 84 SER A C 1
ATOM 712 O O . SER A 1 84 ? -34.010 -2.289 29.425 1.00 91.25 84 SER A O 1
ATOM 714 N N . ALA A 1 85 ? -35.582 -3.867 29.673 1.00 93.25 85 ALA A N 1
ATOM 715 C CA . ALA A 1 85 ? -35.425 -4.518 28.368 1.00 93.25 85 ALA A CA 1
ATOM 716 C C . ALA A 1 85 ? -36.754 -4.475 27.580 1.00 93.25 85 ALA A C 1
ATOM 718 O O . ALA A 1 85 ? -37.130 -5.420 26.885 1.00 93.25 85 ALA A O 1
ATOM 719 N N . VAL A 1 86 ? -37.491 -3.367 27.726 1.00 92.31 86 VAL A N 1
ATOM 720 C CA . VAL A 1 86 ? -38.795 -3.134 27.090 1.00 92.31 86 VAL A CA 1
ATOM 721 C C . VAL A 1 86 ? -38.626 -2.296 25.828 1.00 92.31 86 VAL A C 1
ATOM 723 O O . VAL A 1 86 ? -38.104 -1.182 25.880 1.00 92.31 86 VAL A O 1
ATOM 726 N N . ASN A 1 87 ? -39.118 -2.812 24.710 1.00 91.38 87 ASN A N 1
ATOM 727 C CA . ASN A 1 87 ? -39.350 -2.082 23.473 1.00 91.38 87 ASN A CA 1
ATOM 728 C C . ASN A 1 87 ? -40.734 -1.409 23.550 1.00 91.38 87 ASN A C 1
ATOM 730 O O . ASN A 1 87 ? -41.729 -2.133 23.634 1.00 91.38 87 ASN A O 1
ATOM 734 N N . PRO A 1 88 ? -40.852 -0.067 23.575 1.00 89.12 88 PRO A N 1
ATOM 735 C CA . PRO A 1 88 ? -42.144 0.578 23.799 1.00 89.12 88 PRO A CA 1
ATOM 736 C C . PRO A 1 88 ? -43.045 0.622 22.551 1.00 89.12 88 PRO A C 1
ATOM 738 O O . PRO A 1 88 ? -44.227 0.927 22.693 1.00 89.12 88 PRO A O 1
ATOM 741 N N . GLN A 1 89 ? -42.535 0.313 21.350 1.00 85.69 89 GLN A N 1
ATOM 742 C CA . GLN A 1 89 ? -43.336 0.162 20.122 1.00 85.69 89 GLN A CA 1
ATOM 743 C C . GLN A 1 89 ? -42.889 -1.073 19.307 1.00 85.69 89 GLN A C 1
ATOM 745 O O . GLN A 1 89 ? -42.280 -0.935 18.233 1.00 85.69 89 GLN A O 1
ATOM 750 N N . PRO A 1 90 ? -43.177 -2.294 19.809 1.00 69.38 90 PRO A N 1
ATOM 751 C CA . PRO A 1 90 ? -42.821 -3.538 19.133 1.00 69.38 90 PRO A CA 1
ATOM 752 C C . PRO A 1 90 ? -43.558 -3.646 17.790 1.00 69.38 90 PRO A C 1
ATOM 754 O O . PRO A 1 90 ? -44.763 -3.426 17.709 1.00 69.38 90 PRO A O 1
ATOM 757 N N . GLY A 1 91 ? -42.815 -3.965 16.727 1.00 59.78 91 GLY A N 1
ATOM 758 C CA . GLY A 1 91 ? -43.294 -3.936 15.336 1.00 59.78 91 GLY A CA 1
ATOM 759 C C . GLY A 1 91 ? -42.639 -2.852 14.469 1.00 59.78 91 GLY A C 1
ATOM 760 O O . GLY A 1 91 ? -42.686 -2.945 13.245 1.00 59.78 91 GLY A O 1
ATOM 761 N N . SER A 1 92 ? -41.956 -1.873 15.075 1.00 58.56 92 SER A N 1
ATOM 762 C CA . SER A 1 92 ? -41.122 -0.900 14.350 1.00 58.56 92 SER A CA 1
ATOM 763 C C . SER A 1 92 ? -39.921 -1.603 13.693 1.00 58.56 92 SER A C 1
ATOM 765 O O . SER A 1 92 ? -38.962 -1.960 14.379 1.00 58.56 92 SER A O 1
ATOM 767 N N . ALA A 1 93 ? -39.966 -1.830 12.377 1.00 50.59 93 ALA A N 1
ATOM 768 C CA . ALA A 1 93 ? -38.917 -2.560 11.658 1.00 50.59 93 ALA A CA 1
ATOM 769 C C . ALA A 1 93 ? -37.533 -1.874 11.780 1.00 50.59 93 ALA A C 1
ATOM 771 O O . ALA A 1 93 ? -37.456 -0.643 11.727 1.00 50.59 93 ALA A O 1
ATOM 772 N N . PRO A 1 94 ? -36.430 -2.634 11.937 1.00 53.16 94 PRO A N 1
ATOM 773 C CA . PRO A 1 94 ? -35.099 -2.057 12.114 1.00 53.16 94 PRO A CA 1
ATOM 774 C C . PRO A 1 94 ? -34.626 -1.343 10.839 1.00 53.16 94 PRO A C 1
ATOM 776 O O . PRO A 1 94 ? -34.430 -1.965 9.795 1.00 53.16 94 PRO A O 1
ATOM 779 N N . GLN A 1 95 ? -34.414 -0.028 10.931 1.00 49.16 95 GLN A N 1
ATOM 780 C CA . GLN A 1 95 ? -33.846 0.770 9.843 1.00 49.16 95 GLN A CA 1
ATOM 781 C C . GLN A 1 95 ? -32.330 0.565 9.740 1.00 49.16 95 GLN A C 1
ATOM 783 O O . GLN A 1 95 ? -31.546 1.300 10.349 1.00 49.16 95 GLN A O 1
ATOM 788 N N . GLY A 1 96 ? -31.947 -0.415 8.922 1.00 49.78 96 GLY A N 1
ATOM 789 C CA . GLY A 1 96 ? -30.581 -0.631 8.455 1.00 49.78 96 GLY A CA 1
ATOM 790 C C . GLY A 1 96 ? -29.630 -1.260 9.474 1.00 49.78 96 GLY A C 1
ATOM 791 O O . GLY A 1 96 ? -29.886 -1.312 10.680 1.00 49.78 96 GLY A O 1
ATOM 792 N N . ASP A 1 97 ? -28.504 -1.736 8.950 1.00 43.28 97 ASP A N 1
ATOM 793 C CA . ASP A 1 97 ? -27.391 -2.252 9.738 1.00 43.28 97 ASP A CA 1
ATOM 794 C C . ASP A 1 97 ? -26.660 -1.141 10.514 1.00 43.28 97 ASP A C 1
ATOM 796 O O . ASP A 1 97 ? -26.900 0.057 10.351 1.00 43.28 97 ASP A O 1
ATOM 800 N N . ARG A 1 98 ? -25.783 -1.550 11.436 1.00 54.59 98 ARG A N 1
ATOM 801 C CA . ARG A 1 98 ? -25.316 -0.695 12.537 1.00 54.59 98 ARG A CA 1
ATOM 802 C C . ARG A 1 98 ? -24.074 0.120 12.169 1.00 54.59 98 ARG A C 1
ATOM 804 O O . ARG A 1 98 ? -22.958 -0.397 12.222 1.00 54.59 98 ARG A O 1
ATOM 811 N N . PRO A 1 99 ? -24.242 1.435 11.984 1.00 50.00 99 PRO A N 1
ATOM 812 C CA . PRO A 1 99 ? -23.463 2.376 12.789 1.00 50.00 99 PRO A CA 1
ATOM 813 C C . PRO A 1 99 ? -24.340 3.155 13.782 1.00 50.00 99 PRO A C 1
ATOM 815 O O . PRO A 1 99 ? -25.576 3.153 13.697 1.00 50.00 99 PRO A O 1
ATOM 818 N N . ALA A 1 100 ? -23.673 3.816 14.737 1.00 51.22 100 ALA A N 1
ATOM 819 C CA . ALA A 1 100 ? -24.290 4.691 15.735 1.00 51.22 100 ALA A CA 1
ATOM 820 C C . ALA A 1 100 ? -25.138 5.796 15.082 1.00 51.22 100 ALA A C 1
ATOM 822 O O . ALA A 1 100 ? -24.882 6.212 13.952 1.00 51.22 100 ALA A O 1
ATOM 823 N N . ILE A 1 101 ? -26.169 6.255 15.790 1.00 54.19 101 ILE A N 1
ATOM 824 C CA . ILE A 1 101 ? -27.247 7.040 15.182 1.00 54.19 101 ILE A CA 1
ATOM 825 C C . ILE A 1 101 ? -26.820 8.506 15.025 1.00 54.19 101 ILE A C 1
ATOM 827 O O . ILE A 1 101 ? -26.985 9.324 15.928 1.00 54.19 101 ILE A O 1
ATOM 831 N N . GLN A 1 102 ? -26.296 8.846 13.845 1.00 54.75 102 GLN A N 1
ATOM 832 C CA . GLN A 1 102 ? -26.069 10.228 13.410 1.00 54.75 102 GLN A CA 1
ATOM 833 C C . GLN A 1 102 ? -27.370 10.873 12.903 1.00 54.75 102 GLN A C 1
ATOM 835 O O . GLN A 1 102 ? -27.488 11.254 11.741 1.00 54.75 102 GLN A O 1
ATOM 840 N N . LEU A 1 103 ? -28.372 10.999 13.778 1.00 59.28 103 LEU A N 1
ATOM 841 C CA . LEU A 1 103 ? -29.508 11.879 13.498 1.00 59.28 103 LEU A CA 1
ATOM 842 C C . LEU A 1 103 ? -29.087 13.327 13.745 1.00 59.28 103 LEU A C 1
ATOM 844 O O . LEU A 1 103 ? -28.572 13.650 14.819 1.00 59.28 103 LEU A O 1
ATOM 848 N N . ALA A 1 104 ? -29.325 14.202 12.766 1.00 59.44 104 ALA A N 1
ATOM 849 C CA . ALA A 1 104 ? -29.122 15.633 12.944 1.00 59.44 104 ALA A CA 1
ATOM 850 C C . ALA A 1 104 ? -29.994 16.137 14.104 1.00 59.44 104 ALA A C 1
ATOM 852 O O . ALA A 1 104 ? -31.095 15.639 14.323 1.00 59.44 104 ALA A O 1
ATOM 853 N N . PHE A 1 105 ? -29.517 17.139 14.846 1.00 62.00 105 PHE A N 1
ATOM 854 C CA . PHE A 1 105 ? -30.150 17.596 16.093 1.00 62.00 105 PHE A CA 1
ATOM 855 C C . PHE A 1 105 ? -31.657 17.903 15.952 1.00 62.00 105 PHE A C 1
ATOM 857 O O . PHE A 1 105 ? -32.448 17.530 16.810 1.00 62.00 105 PHE A O 1
ATOM 864 N N . LYS A 1 106 ? -32.064 18.486 14.816 1.00 64.56 106 LYS A N 1
ATOM 865 C CA . LYS A 1 106 ? -33.465 18.768 14.436 1.00 64.56 106 LYS A CA 1
ATOM 866 C C . LYS A 1 106 ? -34.387 17.532 14.329 1.00 64.56 106 LYS A C 1
ATOM 868 O O . LYS A 1 106 ? -35.606 17.675 14.399 1.00 64.56 106 LYS A O 1
ATOM 873 N N . ASP A 1 107 ? -33.817 16.344 14.131 1.00 65.94 107 ASP A N 1
ATOM 874 C CA . ASP A 1 107 ? -34.528 15.080 13.901 1.00 65.94 107 ASP A CA 1
ATOM 875 C C . ASP A 1 107 ? -34.524 14.182 15.157 1.00 65.94 107 ASP A C 1
ATOM 877 O O . ASP A 1 107 ? -35.195 13.147 15.196 1.00 65.94 107 ASP A O 1
ATOM 881 N N . GLN A 1 108 ? -33.800 14.584 16.208 1.00 70.81 108 GLN A N 1
ATOM 882 C CA . GLN A 1 108 ? -33.828 13.941 17.521 1.00 70.81 108 GLN A CA 1
ATOM 883 C C . GLN A 1 108 ? -35.095 14.371 18.275 1.00 70.81 108 GLN A C 1
ATOM 885 O O . GLN A 1 108 ? -35.420 15.557 18.336 1.00 70.81 108 GLN A O 1
ATOM 890 N N . ARG A 1 109 ? -35.859 13.413 18.821 1.00 78.19 109 ARG A N 1
ATOM 891 C CA . ARG A 1 109 ? -37.152 13.691 19.477 1.00 78.19 109 ARG A CA 1
ATOM 892 C C . ARG A 1 109 ? -37.367 12.806 20.697 1.00 78.19 109 ARG A C 1
ATOM 894 O O . ARG A 1 109 ? -37.333 11.584 20.581 1.00 78.19 109 ARG A O 1
ATOM 901 N N . ASN A 1 110 ? -37.714 13.406 21.833 1.00 84.06 110 ASN A N 1
ATOM 902 C CA . ASN A 1 110 ? -38.008 12.693 23.080 1.00 84.06 110 ASN A CA 1
ATOM 903 C C . ASN A 1 110 ? -39.364 11.964 23.008 1.00 84.06 110 ASN A C 1
ATOM 905 O O . ASN A 1 110 ? -40.366 12.435 23.531 1.00 84.06 110 ASN A O 1
ATOM 909 N N . THR A 1 111 ? -39.407 10.830 22.303 1.00 87.12 111 THR A N 1
ATOM 910 C CA . THR A 1 111 ? -40.635 10.073 22.003 1.00 87.12 111 THR A CA 1
ATOM 911 C C . THR A 1 111 ? -40.397 8.564 22.058 1.00 87.12 111 THR A C 1
ATOM 913 O O . THR A 1 111 ? -39.302 8.087 21.753 1.00 87.12 111 THR A O 1
ATOM 916 N N . PHE A 1 112 ? -41.438 7.787 22.372 1.00 87.75 112 PHE A N 1
ATOM 917 C CA . PHE A 1 112 ? -41.347 6.322 22.408 1.00 87.75 112 PHE A CA 1
ATOM 918 C C . PHE A 1 112 ? -41.016 5.688 21.045 1.00 87.75 112 PHE A C 1
ATOM 920 O O . PHE A 1 112 ? -40.298 4.691 21.014 1.00 87.75 112 PHE A O 1
ATOM 927 N N . GLN A 1 113 ? -41.446 6.280 19.923 1.00 84.56 113 GLN A N 1
ATOM 928 C CA . GLN A 1 113 ? -41.034 5.840 18.580 1.00 84.56 113 GLN A CA 1
ATOM 929 C C . GLN A 1 113 ? -39.523 5.997 18.386 1.00 84.56 113 GLN A C 1
ATOM 931 O O . GLN A 1 113 ? -38.851 5.061 17.963 1.00 84.56 113 GLN A O 1
ATOM 936 N N . HIS A 1 114 ? -38.971 7.164 18.731 1.00 82.75 114 HIS A N 1
ATOM 937 C CA . HIS A 1 114 ? -37.539 7.431 18.611 1.00 82.75 114 HIS A CA 1
ATOM 938 C C . HIS A 1 114 ? -36.718 6.505 19.521 1.00 82.75 114 HIS A C 1
ATOM 940 O O . HIS A 1 114 ? -35.738 5.921 19.066 1.00 82.75 114 HIS A O 1
ATOM 946 N N . LEU A 1 115 ? -37.170 6.277 20.763 1.00 87.19 115 LEU A N 1
ATOM 947 C CA . LEU A 1 115 ? -36.551 5.300 21.662 1.00 87.19 115 LEU A CA 1
ATOM 948 C C . LEU A 1 115 ? -36.589 3.877 21.075 1.00 87.19 115 LEU A C 1
ATOM 950 O O . LEU A 1 115 ? -35.559 3.210 21.073 1.00 87.19 115 LEU A O 1
ATOM 954 N N . SER A 1 116 ? -37.726 3.438 20.523 1.00 87.94 116 SER A N 1
ATOM 955 C CA . SER A 1 116 ? -37.862 2.123 19.864 1.00 87.94 116 SER A CA 1
ATOM 956 C C . SER A 1 116 ? -36.877 1.975 18.701 1.00 87.94 116 SER A C 1
ATOM 958 O O . SER A 1 116 ? -36.158 0.982 18.613 1.00 87.94 116 SER A O 1
ATOM 960 N N . ASN A 1 117 ? -36.767 3.001 17.853 1.00 80.81 117 ASN A N 1
ATOM 961 C CA . ASN A 1 117 ? -35.837 3.019 16.723 1.00 80.81 117 ASN A CA 1
ATOM 962 C C . ASN A 1 117 ? -34.372 2.925 17.188 1.00 80.81 117 ASN A C 1
ATOM 964 O O . ASN A 1 117 ? -33.583 2.198 16.582 1.00 80.81 117 ASN A O 1
ATOM 968 N N . ILE A 1 118 ? -34.014 3.612 18.281 1.00 82.38 118 ILE A N 1
ATOM 969 C CA . ILE A 1 118 ? -32.680 3.516 18.889 1.00 82.38 118 ILE A CA 1
ATOM 970 C C . ILE A 1 118 ? -32.425 2.092 19.382 1.00 82.38 118 ILE A C 1
ATOM 972 O O . ILE A 1 118 ? -31.448 1.468 18.967 1.00 82.38 118 ILE A O 1
ATOM 976 N N . VAL A 1 119 ? -33.289 1.554 20.246 1.00 86.75 119 VAL A N 1
ATOM 977 C CA . VAL A 1 119 ? -33.010 0.278 20.921 1.00 86.75 119 VAL A CA 1
ATOM 978 C C . VAL A 1 119 ? -33.048 -0.914 19.959 1.00 86.75 119 VAL A C 1
ATOM 980 O O . VAL A 1 119 ? -32.182 -1.783 20.058 1.00 86.75 119 VAL A O 1
ATOM 983 N N . ASN A 1 120 ? -33.924 -0.897 18.947 1.00 83.25 120 ASN A N 1
ATOM 984 C CA . ASN A 1 120 ? -33.942 -1.895 17.869 1.00 83.25 120 ASN A CA 1
ATOM 985 C C . ASN A 1 120 ? -32.627 -1.906 17.072 1.00 83.25 120 ASN A C 1
ATOM 987 O O . ASN A 1 120 ? -32.154 -2.970 16.676 1.00 83.25 120 ASN A O 1
ATOM 991 N N . ARG A 1 121 ? -32.015 -0.733 16.851 1.00 78.06 121 ARG A N 1
ATOM 992 C CA . ARG A 1 121 ? -30.777 -0.600 16.071 1.00 78.06 121 ARG A CA 1
ATOM 993 C C . ARG A 1 121 ? -29.516 -0.876 16.892 1.00 78.06 121 ARG A C 1
ATOM 995 O O . ARG A 1 121 ? -28.617 -1.540 16.386 1.00 78.06 121 ARG A O 1
ATOM 1002 N N . VAL A 1 122 ? -29.417 -0.393 18.137 1.00 78.06 122 VAL A N 1
ATOM 1003 C CA . VAL A 1 122 ? -28.154 -0.451 18.910 1.00 78.06 122 VAL A CA 1
ATOM 1004 C C . VAL A 1 122 ? -28.167 -1.388 20.122 1.00 78.06 122 VAL A C 1
ATOM 1006 O O . VAL A 1 122 ? -27.095 -1.867 20.487 1.00 78.06 122 VAL A O 1
ATOM 1009 N N . GLN A 1 123 ? -29.325 -1.699 20.719 1.00 86.69 123 GLN A N 1
ATOM 1010 C CA . GLN A 1 123 ? -29.425 -2.557 21.917 1.00 86.69 123 GLN A CA 1
ATOM 1011 C C . GLN A 1 123 ? -29.924 -3.983 21.636 1.00 86.69 123 GLN A C 1
ATOM 1013 O O . GLN A 1 123 ? -29.623 -4.886 22.412 1.00 86.69 123 GLN A O 1
ATOM 1018 N N . ALA A 1 124 ? -30.651 -4.237 20.545 1.00 86.00 124 ALA A N 1
ATOM 1019 C CA . ALA A 1 124 ? -31.043 -5.600 20.174 1.00 86.00 124 ALA A CA 1
ATOM 1020 C C . ALA A 1 124 ? -29.813 -6.498 19.937 1.00 86.00 124 ALA A C 1
ATOM 1022 O O . ALA A 1 124 ? -28.839 -6.072 19.312 1.00 86.00 124 ALA A O 1
ATOM 1023 N N . HIS A 1 125 ? -29.848 -7.751 20.380 1.00 84.19 125 HIS A N 1
ATOM 1024 C CA . HIS A 1 125 ? -28.820 -8.749 20.102 1.00 84.19 125 HIS A CA 1
ATOM 1025 C C . HIS A 1 125 ? -29.151 -9.544 18.832 1.00 84.19 125 HIS A C 1
ATOM 1027 O O . HIS A 1 125 ? -30.297 -9.913 18.595 1.00 84.19 125 HIS A O 1
ATOM 1033 N N . ILE A 1 126 ? -28.129 -9.834 18.026 1.00 80.94 126 ILE A N 1
ATOM 1034 C CA . ILE A 1 126 ? -28.211 -10.744 16.880 1.00 80.94 126 ILE A CA 1
ATOM 1035 C C . ILE A 1 126 ? -27.042 -11.718 17.017 1.00 80.94 126 ILE A C 1
ATOM 1037 O O . ILE A 1 126 ? -25.886 -11.292 17.087 1.00 80.94 126 ILE A O 1
ATOM 1041 N N . CYS A 1 127 ? -27.339 -13.017 17.090 1.00 77.88 127 CYS A N 1
ATOM 1042 C CA . CYS A 1 127 ? -26.315 -14.034 17.305 1.00 77.88 127 CYS A CA 1
ATOM 1043 C C . CYS A 1 127 ? -25.375 -14.157 16.094 1.00 77.88 127 CYS A C 1
ATOM 1045 O O . CYS A 1 127 ? -25.818 -14.210 14.949 1.00 77.88 127 CYS A O 1
ATOM 1047 N N . ASN A 1 128 ? -24.070 -14.240 16.354 1.00 71.94 128 ASN A N 1
ATOM 1048 C CA . ASN A 1 128 ? -23.020 -14.362 15.343 1.00 71.94 128 ASN A CA 1
ATOM 1049 C C . ASN A 1 128 ? -21.833 -15.202 15.863 1.00 71.94 128 ASN A C 1
ATOM 1051 O O . ASN A 1 128 ? -21.827 -15.672 17.004 1.00 71.94 128 ASN A O 1
ATOM 1055 N N . HIS A 1 129 ? -20.793 -15.365 15.040 1.00 68.12 129 HIS A N 1
ATOM 1056 C CA . HIS A 1 129 ? -19.609 -16.169 15.372 1.00 68.12 129 HIS A CA 1
ATOM 1057 C C . HIS A 1 129 ? -18.792 -15.676 16.591 1.00 68.12 129 HIS A C 1
ATOM 1059 O O . HIS A 1 129 ? -17.958 -16.427 17.084 1.00 68.12 129 HIS A O 1
ATOM 1065 N N . TYR A 1 130 ? -19.008 -14.457 17.109 1.00 66.38 130 TYR A N 1
ATOM 1066 C CA . TYR A 1 130 ? -18.371 -14.005 18.359 1.00 66.38 130 TYR A CA 1
ATOM 1067 C C . TYR A 1 130 ? -19.074 -14.550 19.605 1.00 66.38 130 TYR A C 1
ATOM 1069 O O . TYR A 1 130 ? -18.425 -14.915 20.590 1.00 66.38 130 TYR A O 1
ATOM 1077 N N . CYS A 1 131 ? -20.410 -14.540 19.594 1.00 75.75 131 CYS A N 1
ATOM 1078 C CA . CYS A 1 131 ? -21.191 -14.875 20.776 1.00 75.75 131 CYS A CA 1
ATOM 1079 C C . CYS A 1 131 ? -21.527 -16.366 20.871 1.00 75.75 131 CYS A C 1
ATOM 1081 O O . CYS A 1 131 ? -21.674 -16.874 21.980 1.00 75.75 131 CYS A O 1
ATOM 1083 N N . MET A 1 132 ? -21.617 -17.073 19.745 1.00 78.88 132 MET A N 1
ATOM 1084 C CA . MET A 1 132 ? -21.875 -18.512 19.714 1.00 78.88 132 MET A CA 1
ATOM 1085 C C . MET A 1 132 ? -20.619 -19.281 20.145 1.00 78.88 132 MET A C 1
ATOM 1087 O O . MET A 1 132 ? -19.716 -19.506 19.342 1.00 78.88 132 MET A O 1
ATOM 1091 N N . ARG A 1 133 ? -20.557 -19.685 21.420 1.00 75.00 133 ARG A N 1
ATOM 1092 C CA . ARG A 1 133 ? -19.483 -20.529 21.967 1.00 75.00 133 ARG A CA 1
ATOM 1093 C C . ARG A 1 133 ? -19.980 -21.957 22.167 1.00 75.00 133 ARG A C 1
ATOM 1095 O O . ARG A 1 133 ? -21.117 -22.184 22.574 1.00 75.00 133 ARG A O 1
ATOM 1102 N N . LYS A 1 134 ? -19.105 -22.924 21.894 1.00 78.31 134 LYS A N 1
ATOM 1103 C CA . LYS A 1 134 ? -19.305 -24.328 22.258 1.00 78.31 134 LYS A CA 1
ATOM 1104 C C . LYS A 1 134 ? -18.963 -24.489 23.742 1.00 78.31 134 LYS A C 1
ATOM 1106 O O . LYS A 1 134 ? -17.843 -24.174 24.131 1.00 78.31 134 LYS A O 1
ATOM 1111 N N . ASN A 1 135 ? -19.903 -24.946 24.568 1.00 69.06 135 ASN A N 1
ATOM 1112 C CA . ASN A 1 135 ? -19.589 -25.341 25.946 1.00 69.06 135 ASN A CA 1
ATOM 1113 C C . ASN A 1 135 ? -18.683 -26.595 25.897 1.00 69.06 135 ASN A C 1
ATOM 1115 O O . ASN A 1 135 ? -18.968 -27.526 25.138 1.00 69.06 135 ASN A O 1
ATOM 1119 N N . LYS A 1 136 ? -17.570 -26.588 26.651 1.00 59.06 136 LYS A N 1
ATOM 1120 C CA . LYS A 1 136 ? -16.528 -27.632 26.585 1.00 59.06 136 LYS A CA 1
ATOM 1121 C C . LYS A 1 136 ? -17.049 -29.017 27.009 1.00 59.06 136 LYS A C 1
ATOM 1123 O O . LYS A 1 136 ? -16.675 -30.007 26.392 1.00 59.06 136 LYS A O 1
ATOM 1128 N N . GLU A 1 137 ? -17.929 -29.076 28.009 1.00 60.69 137 GLU A N 1
ATOM 1129 C CA . GLU A 1 137 ? -18.380 -30.313 28.671 1.00 60.69 137 GLU A CA 1
ATOM 1130 C C . GLU A 1 137 ? -19.524 -31.003 27.909 1.00 60.69 137 GLU A C 1
ATOM 1132 O O . GLU A 1 137 ? -19.471 -32.189 27.597 1.00 60.69 137 GLU A O 1
ATOM 1137 N N . THR A 1 138 ? -20.570 -30.242 27.581 1.00 72.19 138 THR A N 1
ATOM 1138 C CA . THR A 1 138 ? -21.795 -30.716 26.914 1.00 72.19 138 THR A CA 1
ATOM 1139 C C . THR A 1 138 ? -21.675 -30.728 25.392 1.00 72.19 138 THR A C 1
ATOM 1141 O O . THR A 1 138 ? -22.515 -31.301 24.701 1.00 72.19 138 THR A O 1
ATOM 1144 N N . GLY A 1 139 ? -20.673 -30.037 24.840 1.00 74.31 139 GLY A N 1
ATOM 1145 C CA . GLY A 1 139 ? -20.461 -29.889 23.403 1.00 74.31 139 GLY A CA 1
ATOM 1146 C C . GLY A 1 139 ? -21.500 -29.032 22.665 1.00 74.31 139 GLY A C 1
ATOM 1147 O O . GLY A 1 139 ? -21.363 -28.842 21.455 1.00 74.31 139 GLY A O 1
ATOM 1148 N N . VAL A 1 140 ? -22.514 -28.501 23.357 1.00 80.50 140 VAL A N 1
ATOM 1149 C CA . VAL A 1 140 ? -23.598 -27.701 22.767 1.00 80.50 140 VAL A CA 1
ATOM 1150 C C . VAL A 1 140 ? -23.102 -26.284 22.464 1.00 80.50 140 VAL A C 1
ATOM 1152 O O . VAL A 1 140 ? -22.456 -25.647 23.297 1.00 80.50 140 VAL A O 1
ATOM 1155 N N . ILE A 1 141 ? -23.430 -25.761 21.280 1.00 81.31 141 ILE A N 1
ATOM 1156 C CA . ILE A 1 141 ? -23.163 -24.362 20.919 1.00 81.31 141 ILE A CA 1
ATOM 1157 C C . ILE A 1 141 ? -24.319 -23.492 21.427 1.00 81.31 141 ILE A C 1
ATOM 1159 O O . ILE A 1 141 ? -25.469 -23.717 21.055 1.00 81.31 141 ILE A O 1
ATOM 1163 N N . ARG A 1 142 ? -24.021 -22.497 22.270 1.00 83.31 142 ARG A N 1
ATOM 1164 C CA . ARG A 1 142 ? -24.995 -21.536 22.823 1.00 83.31 142 ARG A CA 1
ATOM 1165 C C . ARG A 1 142 ? -24.438 -20.110 22.766 1.00 83.31 142 ARG A C 1
ATOM 1167 O O . ARG A 1 142 ? -23.230 -19.905 22.649 1.00 83.31 142 ARG A O 1
ATOM 1174 N N . CYS A 1 143 ? -25.309 -19.106 22.860 1.00 81.19 143 CYS A N 1
ATOM 1175 C CA . CYS A 1 143 ? -24.871 -17.715 22.964 1.00 81.19 143 CYS A CA 1
ATOM 1176 C C . CYS A 1 143 ? -24.292 -17.435 24.365 1.00 81.19 143 CYS A C 1
ATOM 1178 O O . CYS A 1 143 ? -24.996 -17.575 25.362 1.00 81.19 143 CYS A O 1
ATOM 1180 N N . ARG A 1 144 ? -23.042 -16.953 24.443 1.00 76.38 144 ARG A N 1
ATOM 1181 C CA . ARG A 1 144 ? -22.336 -16.539 25.682 1.00 76.38 144 ARG A CA 1
ATOM 1182 C C . ARG A 1 144 ? -22.985 -15.378 26.455 1.00 76.38 144 ARG A C 1
ATOM 1184 O O . ARG A 1 144 ? -22.448 -14.945 27.468 1.00 76.38 144 ARG A O 1
ATOM 1191 N N . PHE A 1 145 ? -24.059 -14.810 25.913 1.00 79.69 145 PHE A N 1
ATOM 1192 C CA . PHE A 1 145 ? -24.855 -13.730 26.501 1.00 79.69 145 PHE A CA 1
ATOM 1193 C C . PHE A 1 145 ? -26.296 -14.186 26.808 1.00 79.69 145 PHE A C 1
ATOM 1195 O O . PHE A 1 145 ? -27.153 -13.368 27.132 1.00 79.69 145 PHE A O 1
ATOM 1202 N N . HIS A 1 146 ? -26.553 -15.498 26.714 1.00 81.81 146 HIS A N 1
ATOM 1203 C CA . HIS A 1 146 ? -27.813 -16.158 27.067 1.00 81.81 146 HIS A CA 1
ATOM 1204 C C . HIS A 1 146 ? -29.041 -15.640 26.291 1.00 81.81 146 HIS A C 1
ATOM 1206 O O . HIS A 1 146 ? -30.156 -15.693 26.792 1.00 81.81 146 HIS A O 1
ATOM 1212 N N . PHE A 1 147 ? -28.846 -15.150 25.060 1.00 86.19 147 PHE A N 1
ATOM 1213 C CA . PHE A 1 147 ? -29.944 -14.816 24.147 1.00 86.19 147 PHE A CA 1
ATOM 1214 C C . PHE A 1 147 ? -30.413 -16.049 23.347 1.00 86.19 147 PHE A C 1
ATOM 1216 O O . PHE A 1 147 ? -29.558 -16.844 22.933 1.00 86.19 147 PHE A O 1
ATOM 1223 N N . PRO A 1 148 ? -31.724 -16.186 23.057 1.00 87.88 148 PRO A N 1
ATOM 1224 C CA . PRO A 1 148 ? -32.829 -15.331 23.518 1.00 87.88 148 PRO A CA 1
ATOM 1225 C C . PRO A 1 148 ? -33.099 -15.476 25.028 1.00 87.88 148 PRO A C 1
ATOM 1227 O O . PRO A 1 148 ? -33.023 -16.575 25.569 1.00 87.88 148 PRO A O 1
ATOM 1230 N N . GLN A 1 149 ? -33.427 -14.365 25.692 1.00 87.81 149 GLN A N 1
ATOM 1231 C CA . GLN A 1 149 ? -33.753 -14.307 27.122 1.00 87.81 149 GLN A CA 1
ATOM 1232 C C . GLN A 1 149 ? -35.272 -14.341 27.352 1.00 87.81 149 GLN A C 1
ATOM 1234 O O . GLN A 1 149 ? -36.048 -13.814 26.555 1.00 87.81 149 GLN A O 1
ATOM 1239 N N . GLU A 1 150 ? -35.704 -14.930 28.467 1.00 88.12 150 GLU A N 1
ATOM 1240 C CA . GLU A 1 150 ? -37.125 -15.094 28.805 1.00 88.12 150 GLU A CA 1
ATOM 1241 C C . GLU A 1 150 ? -37.821 -13.759 29.122 1.00 88.12 150 GLU A C 1
ATOM 1243 O O . GLU A 1 150 ? -37.387 -13.012 30.006 1.00 88.12 150 GLU A O 1
ATOM 1248 N N . ILE A 1 151 ? -38.936 -13.515 28.428 1.00 91.81 151 ILE A N 1
ATOM 1249 C CA . ILE A 1 151 ? -39.893 -12.415 28.637 1.00 91.81 151 ILE A CA 1
ATOM 1250 C C . ILE A 1 151 ? -40.405 -12.408 30.089 1.00 91.81 151 ILE A C 1
ATOM 1252 O O . ILE A 1 151 ? -40.671 -13.468 30.655 1.00 91.81 151 ILE A O 1
ATOM 1256 N N . ARG A 1 152 ? -40.522 -11.215 30.691 1.00 90.81 152 ARG A N 1
ATOM 1257 C CA . ARG A 1 152 ? -40.971 -10.990 32.080 1.00 90.81 152 ARG A CA 1
ATOM 1258 C C . ARG A 1 152 ? -41.654 -9.633 32.221 1.00 90.81 152 ARG A C 1
ATOM 1260 O O . ARG A 1 152 ? -41.115 -8.634 31.745 1.00 90.81 152 ARG A O 1
ATOM 1267 N N . ASP A 1 153 ? -42.763 -9.590 32.951 1.00 91.56 153 ASP A N 1
ATOM 1268 C CA . ASP A 1 153 ? -43.538 -8.362 33.185 1.00 91.56 153 ASP A CA 1
ATOM 1269 C C . ASP A 1 153 ? -43.109 -7.585 34.448 1.00 91.56 153 ASP A C 1
ATOM 1271 O O . ASP A 1 153 ? -43.371 -6.388 34.551 1.00 91.56 153 ASP A O 1
ATOM 1275 N N . GLU A 1 154 ? -42.375 -8.223 35.369 1.00 91.50 154 GLU A N 1
ATOM 1276 C CA . GLU A 1 154 ? -41.855 -7.618 36.607 1.00 91.50 154 GLU A CA 1
ATOM 1277 C C . GLU A 1 154 ? -40.317 -7.727 36.718 1.00 91.50 154 GLU A C 1
ATOM 1279 O O . GLU A 1 154 ? -39.729 -8.686 36.204 1.00 91.50 154 GLU A O 1
ATOM 1284 N N . PRO A 1 155 ? -39.636 -6.768 37.385 1.00 92.19 155 PRO A N 1
ATOM 1285 C CA . PRO A 1 155 ? -38.198 -6.822 37.629 1.00 92.19 155 PRO A CA 1
ATOM 1286 C C . PRO A 1 155 ? -37.875 -7.689 38.858 1.00 92.19 155 PRO A C 1
ATOM 1288 O O . PRO A 1 155 ? -38.460 -7.512 39.925 1.00 92.19 155 PRO A O 1
ATOM 1291 N N . VAL A 1 156 ? -36.905 -8.601 38.742 1.00 91.25 156 VAL A N 1
ATOM 1292 C CA . VAL A 1 156 ? -36.579 -9.587 39.794 1.00 91.25 156 VAL A CA 1
ATOM 1293 C C . VAL A 1 156 ? -35.066 -9.708 39.993 1.00 91.25 156 VAL A C 1
ATOM 1295 O O . VAL A 1 156 ? -34.311 -9.727 39.024 1.00 91.25 156 VAL A O 1
ATOM 1298 N N . LEU A 1 157 ? -34.604 -9.841 41.241 1.00 89.56 157 LEU A N 1
ATOM 1299 C CA . LEU A 1 157 ? -33.243 -10.300 41.550 1.00 89.56 157 LEU A CA 1
ATOM 1300 C C . LEU A 1 157 ? -33.211 -11.835 41.605 1.00 89.56 157 LEU A C 1
ATOM 1302 O O . LEU A 1 157 ? -33.843 -12.434 42.472 1.00 89.56 157 LEU A O 1
ATOM 1306 N N . ALA A 1 158 ? -32.442 -12.467 40.719 1.00 86.31 158 ALA A N 1
ATOM 1307 C CA . ALA A 1 158 ? -32.227 -13.918 40.694 1.00 86.31 158 ALA A CA 1
ATOM 1308 C C . ALA A 1 158 ? -30.737 -14.237 40.493 1.00 86.31 158 ALA A C 1
ATOM 1310 O O . ALA A 1 158 ? -30.021 -13.420 39.919 1.00 86.31 158 ALA A O 1
ATOM 1311 N N . LYS A 1 159 ? -30.257 -15.403 40.945 1.00 84.12 159 LYS A N 1
ATOM 1312 C CA . LYS A 1 159 ? -28.892 -15.880 40.650 1.00 84.12 159 LYS A CA 1
ATOM 1313 C C . LYS A 1 159 ? -28.914 -16.675 39.330 1.00 84.12 159 LYS A C 1
ATOM 1315 O O . LYS A 1 159 ? -29.622 -17.681 39.275 1.00 84.12 159 LYS A O 1
ATOM 1320 N N . PRO A 1 160 ? -28.235 -16.234 38.250 1.00 72.38 160 PRO A N 1
ATOM 1321 C CA . PRO A 1 160 ? -28.155 -17.003 37.003 1.00 72.38 160 PRO A CA 1
ATOM 1322 C C . PRO A 1 160 ? -27.427 -18.344 37.182 1.00 72.38 160 PRO A C 1
ATOM 1324 O O . PRO A 1 160 ? -26.572 -18.468 38.058 1.00 72.38 160 PRO A O 1
ATOM 1327 N N . GLU A 1 161 ? -27.698 -19.322 36.308 1.00 66.19 161 GLU A N 1
ATOM 1328 C CA . GLU A 1 161 ? -26.931 -20.579 36.259 1.00 66.19 161 GLU A CA 1
ATOM 1329 C C . GLU A 1 161 ? -25.419 -20.291 36.169 1.00 66.19 161 GLU A C 1
ATOM 1331 O O . GLU A 1 161 ? -24.973 -19.554 35.287 1.00 66.19 161 GLU A O 1
ATOM 1336 N N . GLY A 1 162 ? -24.636 -20.855 37.094 1.00 64.38 162 GLY A N 1
ATOM 1337 C CA . GLY A 1 162 ? -23.184 -20.649 37.167 1.00 64.38 162 GLY A CA 1
ATOM 1338 C C . GLY A 1 162 ? -22.730 -19.296 37.737 1.00 64.38 162 GLY A C 1
ATOM 1339 O O . GLY A 1 162 ? -21.582 -18.917 37.526 1.00 64.38 162 GLY A O 1
ATOM 1340 N N . SER A 1 163 ? -23.589 -18.544 38.437 1.00 68.00 163 SER A N 1
ATOM 1341 C CA . SER A 1 163 ? -23.230 -17.261 39.060 1.00 68.00 163 SER A CA 1
ATOM 1342 C C . SER A 1 163 ? -23.541 -17.259 40.561 1.00 68.00 163 SER A C 1
ATOM 1344 O O . SER A 1 163 ? -24.684 -17.453 40.966 1.00 68.00 163 SER A O 1
ATOM 1346 N N . GLY A 1 164 ? -22.525 -17.015 41.399 1.00 71.94 164 GLY A N 1
ATOM 1347 C CA . GLY A 1 164 ? -22.667 -17.015 42.865 1.00 71.94 164 GLY A CA 1
ATOM 1348 C C . GLY A 1 164 ? -23.465 -15.836 43.446 1.00 71.94 164 GLY A C 1
ATOM 1349 O O . GLY A 1 164 ? -23.909 -15.890 44.595 1.00 71.94 164 GLY A O 1
ATOM 1350 N N . TYR A 1 165 ? -23.696 -14.784 42.656 1.00 78.31 165 TYR A N 1
ATOM 1351 C CA . TYR A 1 165 ? -24.344 -13.535 43.065 1.00 78.31 165 TYR A CA 1
ATOM 1352 C C . TYR A 1 165 ? -25.680 -13.295 42.344 1.00 78.31 165 TYR A C 1
ATOM 1354 O O . TYR A 1 165 ? -25.935 -13.816 41.257 1.00 78.31 165 TYR A O 1
ATOM 1362 N N . TYR A 1 166 ? -26.555 -12.482 42.946 1.00 84.56 166 TYR A N 1
ATOM 1363 C CA . TYR A 1 166 ? -27.806 -12.070 42.301 1.00 84.56 166 TYR A CA 1
ATOM 1364 C C . TYR A 1 166 ? -27.547 -11.105 41.144 1.00 84.56 166 TYR A C 1
ATOM 1366 O O . TYR A 1 166 ? -26.658 -10.262 41.208 1.00 84.56 166 TYR A O 1
ATOM 1374 N N . ARG A 1 167 ? -28.386 -11.151 40.111 1.00 86.56 167 ARG A N 1
ATOM 1375 C CA . ARG A 1 167 ? -28.426 -10.169 39.025 1.00 86.56 167 ARG A CA 1
ATOM 1376 C C . ARG A 1 167 ? -29.846 -9.648 38.856 1.00 86.56 167 ARG A C 1
ATOM 1378 O O . ARG A 1 167 ? -30.804 -10.412 38.970 1.00 86.56 167 ARG A O 1
ATOM 1385 N N . LEU A 1 168 ? -29.977 -8.351 38.576 1.00 89.75 168 LEU A N 1
ATOM 1386 C CA . LEU A 1 168 ? -31.256 -7.772 38.179 1.00 89.75 168 LEU A CA 1
ATOM 1387 C C . LEU A 1 168 ? -31.661 -8.347 36.817 1.00 89.75 168 LEU A C 1
ATOM 1389 O O . LEU A 1 168 ? -30.964 -8.154 35.822 1.00 89.75 168 LEU A O 1
ATOM 1393 N N . LEU A 1 169 ? -32.802 -9.023 36.777 1.00 90.62 169 LEU A N 1
ATOM 1394 C CA . LEU A 1 169 ? -33.514 -9.382 35.560 1.00 90.62 169 LEU A CA 1
ATOM 1395 C C . LEU A 1 169 ? -34.625 -8.336 35.370 1.00 90.62 169 LEU A C 1
ATOM 1397 O O . LEU A 1 169 ? -35.600 -8.358 36.122 1.00 90.62 169 LEU A O 1
ATOM 1401 N N . PRO A 1 170 ? -34.472 -7.371 34.446 1.00 92.31 170 PRO A N 1
ATOM 1402 C CA . PRO A 1 170 ? -35.453 -6.308 34.262 1.00 92.31 170 PRO A CA 1
ATOM 1403 C C . PRO A 1 170 ? -36.690 -6.792 33.494 1.00 92.31 170 PRO A C 1
ATOM 1405 O O . PRO A 1 170 ? -36.648 -7.810 32.802 1.00 92.31 170 PRO A O 1
ATOM 1408 N N . ILE A 1 171 ? -37.757 -5.984 33.539 1.00 93.75 171 ILE A N 1
ATOM 1409 C CA . ILE A 1 171 ? -38.943 -6.141 32.682 1.00 93.75 171 ILE A CA 1
ATOM 1410 C C . ILE A 1 171 ? -38.501 -6.231 31.213 1.00 93.75 171 ILE A C 1
ATOM 1412 O O . ILE A 1 171 ? -37.694 -5.414 30.750 1.00 93.75 171 ILE A O 1
ATOM 1416 N N . ARG A 1 172 ? -39.035 -7.212 30.484 1.00 93.12 172 ARG A N 1
ATOM 1417 C CA . ARG A 1 172 ? -38.614 -7.614 29.140 1.00 93.12 172 ARG A CA 1
ATOM 1418 C C . ARG A 1 172 ? -39.819 -8.051 28.312 1.00 93.12 172 ARG A C 1
ATOM 1420 O O . ARG A 1 172 ? -40.390 -9.090 28.614 1.00 93.12 172 ARG A O 1
ATOM 1427 N N . ASN A 1 173 ? -40.123 -7.343 27.221 1.00 93.50 173 ASN A N 1
ATOM 1428 C CA . ASN A 1 173 ? -41.117 -7.778 26.220 1.00 93.50 173 ASN A CA 1
ATOM 1429 C C . ASN A 1 173 ? -40.495 -8.265 24.893 1.00 93.50 173 ASN A C 1
ATOM 1431 O O . ASN A 1 173 ? -41.178 -8.894 24.091 1.00 93.50 173 ASN A O 1
ATOM 1435 N N . ASP A 1 174 ? -39.205 -8.004 24.668 1.00 89.50 174 ASP A N 1
ATOM 1436 C CA . ASP A 1 174 ? -38.440 -8.473 23.510 1.00 89.50 174 ASP A CA 1
ATOM 1437 C C . ASP A 1 174 ? -37.356 -9.454 23.998 1.00 89.50 174 ASP A C 1
ATOM 1439 O O . ASP A 1 174 ? -36.529 -9.070 24.830 1.00 89.50 174 ASP A O 1
ATOM 1443 N N . PRO A 1 175 ? -37.318 -10.715 23.529 1.00 89.69 175 PRO A N 1
ATOM 1444 C CA . PRO A 1 175 ? -36.371 -11.714 24.023 1.00 89.69 175 PRO A CA 1
ATOM 1445 C C . PRO A 1 175 ? -34.917 -11.467 23.586 1.00 89.69 175 PRO A C 1
ATOM 1447 O O . PRO A 1 175 ? -34.001 -12.052 24.162 1.00 89.69 175 PRO A O 1
ATOM 1450 N N . ASN A 1 176 ? -34.673 -10.610 22.591 1.00 89.31 176 ASN A N 1
ATOM 1451 C CA . ASN A 1 176 ? -33.339 -10.317 22.061 1.00 89.31 176 ASN A CA 1
ATOM 1452 C C . ASN A 1 176 ? -32.775 -8.974 22.547 1.00 89.31 176 ASN A C 1
ATOM 1454 O O . ASN A 1 176 ? -31.609 -8.679 22.300 1.00 89.31 176 ASN A O 1
ATOM 1458 N N . LEU A 1 177 ? -33.560 -8.136 23.223 1.00 89.25 177 LEU A N 1
ATOM 1459 C CA . LEU A 1 177 ? -33.141 -6.781 23.590 1.00 89.25 177 LEU A CA 1
ATOM 1460 C C . LEU A 1 177 ? -32.146 -6.756 24.771 1.00 89.25 177 LEU A C 1
ATOM 1462 O O . LEU A 1 177 ? -32.399 -7.377 25.801 1.00 89.25 177 LEU A O 1
ATOM 1466 N N . ASN A 1 178 ? -31.014 -6.053 24.684 1.00 90.00 178 ASN A N 1
ATOM 1467 C CA . ASN A 1 178 ? -30.148 -5.879 25.857 1.00 90.00 178 ASN A CA 1
ATOM 1468 C C . ASN A 1 178 ? -30.810 -4.973 26.916 1.00 90.00 178 ASN A C 1
ATOM 1470 O O . ASN A 1 178 ? -31.662 -4.145 26.591 1.00 90.00 178 ASN A O 1
ATOM 1474 N N . ALA A 1 179 ? -30.421 -5.129 28.182 1.00 91.06 179 ALA A N 1
ATOM 1475 C CA . ALA A 1 179 ? -30.887 -4.266 29.265 1.00 91.06 179 ALA A CA 1
ATOM 1476 C C . ALA A 1 179 ? -30.307 -2.849 29.112 1.00 91.06 179 ALA A C 1
ATOM 1478 O O . ALA A 1 179 ? -29.114 -2.690 28.857 1.00 91.06 179 ALA A O 1
ATOM 1479 N N . TYR A 1 180 ? -31.142 -1.818 29.259 1.00 92.94 180 TYR A N 1
ATOM 1480 C CA . TYR A 1 180 ? -30.742 -0.434 29.006 1.00 92.94 180 TYR A CA 1
ATOM 1481 C C . TYR A 1 180 ? -31.464 0.573 29.918 1.00 92.94 180 TYR A C 1
ATOM 1483 O O . TYR A 1 180 ? -32.582 0.339 30.386 1.00 92.94 180 TYR A O 1
ATOM 1491 N N . ASN A 1 181 ? -30.846 1.741 30.127 1.00 93.25 181 ASN A N 1
ATOM 1492 C CA . ASN A 1 181 ? -31.511 2.916 30.697 1.00 93.25 181 ASN A CA 1
ATOM 1493 C C . ASN A 1 181 ? -31.995 3.851 29.575 1.00 93.25 181 ASN A C 1
ATOM 1495 O O . ASN A 1 181 ? -31.232 4.200 28.670 1.00 93.25 181 ASN A O 1
ATOM 1499 N N . ARG A 1 182 ? -33.266 4.271 29.645 1.00 90.25 182 ARG A N 1
ATOM 1500 C CA . ARG A 1 182 ? -33.958 5.021 28.578 1.00 90.25 182 ARG A CA 1
ATOM 1501 C C . ARG A 1 182 ? -33.278 6.348 28.234 1.00 90.25 182 ARG A C 1
ATOM 1503 O O . ARG A 1 182 ? -33.043 6.624 27.063 1.00 90.25 182 ARG A O 1
ATOM 1510 N N . ILE A 1 183 ? -32.925 7.133 29.252 1.00 89.94 183 ILE A N 1
ATOM 1511 C CA . ILE A 1 183 ? -32.320 8.463 29.096 1.00 89.94 183 ILE A CA 1
ATOM 1512 C C . ILE A 1 183 ? -30.867 8.334 28.620 1.00 89.94 183 ILE A C 1
ATOM 1514 O O . ILE A 1 183 ? -30.486 8.970 27.642 1.00 89.94 183 ILE A O 1
ATOM 1518 N N . VAL A 1 184 ? -30.091 7.428 29.222 1.00 90.88 184 VAL A N 1
ATOM 1519 C CA . VAL A 1 184 ? -28.716 7.104 28.801 1.00 90.88 184 VAL A CA 1
ATOM 1520 C C . VAL A 1 184 ? -28.654 6.693 27.327 1.00 90.88 184 VAL A C 1
ATOM 1522 O O . VAL A 1 184 ? -27.862 7.256 26.575 1.00 90.88 184 VAL A O 1
ATOM 1525 N N . SER A 1 185 ? -29.509 5.765 26.879 1.00 88.38 185 SER A N 1
ATOM 1526 C CA . SER A 1 185 ? -29.511 5.317 25.477 1.00 88.38 185 SER A CA 1
ATOM 1527 C C . SER A 1 185 ? -30.002 6.401 24.506 1.00 88.38 185 SER A C 1
ATOM 1529 O O . SER A 1 185 ? -29.463 6.503 23.404 1.00 88.38 185 SER A O 1
ATOM 1531 N N . MET A 1 186 ? -30.961 7.248 24.907 1.00 85.75 186 MET A N 1
ATOM 1532 C CA . MET A 1 186 ? -31.409 8.393 24.098 1.00 85.75 186 MET A CA 1
ATOM 1533 C C . MET A 1 186 ? -30.335 9.472 23.935 1.00 85.75 186 MET A C 1
ATOM 1535 O O . MET A 1 186 ? -30.183 10.001 22.840 1.00 85.75 186 MET A O 1
ATOM 1539 N N . SER A 1 187 ? -29.566 9.785 24.978 1.00 86.19 187 SER A N 1
ATOM 1540 C CA . SER A 1 187 ? -28.516 10.809 24.895 1.00 86.19 187 SER A CA 1
ATOM 1541 C C . SER A 1 187 ? -27.193 10.287 24.315 1.00 86.19 187 SER A C 1
ATOM 1543 O O . SER A 1 187 ? -26.448 11.050 23.700 1.00 86.19 187 SER A O 1
ATOM 1545 N N . TRP A 1 188 ? -26.877 8.996 24.481 1.00 86.56 188 TRP A N 1
ATOM 1546 C CA . TRP A 1 188 ? -25.634 8.410 23.962 1.00 86.56 188 TRP A CA 1
ATOM 1547 C C . TRP A 1 188 ? -25.747 7.884 22.520 1.00 86.56 188 TRP A C 1
ATOM 1549 O O . TRP A 1 188 ? -24.744 7.868 21.799 1.00 86.56 188 TRP A O 1
ATOM 1559 N N . LEU A 1 189 ? -26.952 7.511 22.061 1.00 82.81 189 LEU A N 1
ATOM 1560 C CA . LEU A 1 189 ? -27.249 7.074 20.681 1.00 82.81 189 LEU A CA 1
ATOM 1561 C C . LEU A 1 189 ? -26.405 5.877 20.179 1.00 82.81 189 LEU A C 1
ATOM 1563 O O . LEU A 1 189 ? -26.201 5.684 18.975 1.00 82.81 189 LEU A O 1
ATOM 1567 N N . ALA A 1 190 ? -25.931 5.054 21.115 1.00 78.75 190 ALA A N 1
ATOM 1568 C CA . ALA A 1 190 ? -25.163 3.833 20.891 1.00 78.75 190 ALA A CA 1
ATOM 1569 C C . ALA A 1 190 ? -25.518 2.773 21.954 1.00 78.75 190 ALA A C 1
ATOM 1571 O O . ALA A 1 190 ? -26.309 3.033 22.862 1.00 78.75 190 ALA A O 1
ATOM 1572 N N . ASN A 1 191 ? -24.946 1.572 21.835 1.00 81.19 191 ASN A N 1
ATOM 1573 C CA . ASN A 1 191 ? -25.101 0.523 22.843 1.00 81.19 191 ASN A CA 1
ATOM 1574 C C . ASN A 1 191 ? -24.544 0.996 24.203 1.00 81.19 191 ASN A C 1
ATOM 1576 O O . ASN A 1 191 ? -23.516 1.675 24.247 1.00 81.19 191 ASN A O 1
ATOM 1580 N N . THR A 1 192 ? -25.245 0.668 25.290 1.00 86.25 192 THR A N 1
ATOM 1581 C CA . THR A 1 192 ? -24.856 0.992 26.672 1.00 86.25 192 THR A CA 1
ATOM 1582 C C . THR A 1 192 ? -25.245 -0.158 27.598 1.00 86.25 192 THR A C 1
ATOM 1584 O O . THR A 1 192 ? -26.432 -0.443 27.753 1.00 86.25 192 THR A O 1
ATOM 1587 N N . ASP A 1 193 ? -24.260 -0.802 28.222 1.00 83.88 193 ASP A N 1
ATOM 1588 C CA . ASP A 1 193 ? -24.491 -1.768 29.297 1.00 83.88 193 ASP A CA 1
ATOM 1589 C C . ASP A 1 193 ? -24.678 -1.012 30.621 1.00 83.88 193 ASP A C 1
ATOM 1591 O O . ASP A 1 193 ? -23.756 -0.351 31.098 1.00 83.88 193 ASP A O 1
ATOM 1595 N N . VAL A 1 194 ? -25.866 -1.103 31.227 1.00 86.62 194 VAL A N 1
ATOM 1596 C CA . VAL A 1 194 ? -26.174 -0.485 32.530 1.00 86.62 194 VAL A CA 1
ATOM 1597 C C . VAL A 1 194 ? -26.851 -1.517 33.425 1.00 86.62 194 VAL A C 1
ATOM 1599 O O . VAL A 1 194 ? -27.965 -1.950 33.140 1.00 86.62 194 VAL A O 1
ATOM 1602 N N . ASN A 1 195 ? -26.186 -1.898 34.516 1.00 86.50 195 ASN A N 1
ATOM 1603 C CA . ASN A 1 195 ? -26.700 -2.818 35.532 1.00 86.50 195 ASN A CA 1
ATOM 1604 C C . ASN A 1 195 ? -26.283 -2.315 36.925 1.00 86.50 195 ASN A C 1
ATOM 1606 O O . ASN A 1 195 ? -25.171 -1.799 37.048 1.00 86.50 195 ASN A O 1
ATOM 1610 N N . PRO A 1 196 ? -27.117 -2.467 37.968 1.00 89.31 196 PRO A N 1
ATOM 1611 C CA . PRO A 1 196 ? -26.689 -2.209 39.338 1.00 89.31 196 PRO A CA 1
ATOM 1612 C C . PRO A 1 196 ? -25.748 -3.312 39.841 1.00 89.31 196 PRO A C 1
ATOM 1614 O O . PRO A 1 196 ? -25.939 -4.489 39.524 1.00 89.31 196 PRO A O 1
ATOM 1617 N N . CYS A 1 197 ? -24.771 -2.937 40.664 1.00 86.56 197 CYS A N 1
ATOM 1618 C CA . CYS A 1 197 ? -23.955 -3.883 41.425 1.00 86.56 197 CYS A CA 1
ATOM 1619 C C . CYS A 1 197 ? -24.759 -4.428 42.616 1.00 86.56 197 CYS A C 1
ATOM 1621 O O . CYS A 1 197 ? -25.558 -3.703 43.207 1.00 86.56 197 CYS A O 1
ATOM 1623 N N . THR A 1 198 ? -24.559 -5.697 42.966 1.00 85.31 198 THR A N 1
ATOM 1624 C CA . THR A 1 198 ? -25.411 -6.453 43.909 1.00 85.31 198 THR A CA 1
ATOM 1625 C C . THR A 1 198 ? -24.602 -7.048 45.068 1.00 85.31 198 THR A C 1
ATOM 1627 O O . THR A 1 198 ? -24.851 -8.172 45.497 1.00 85.31 198 THR A O 1
ATOM 1630 N N . GLY A 1 199 ? -23.602 -6.298 45.537 1.00 80.50 199 GLY A N 1
ATOM 1631 C CA . GLY A 1 199 ? -22.670 -6.684 46.597 1.00 80.50 199 GLY A CA 1
ATOM 1632 C C . GLY A 1 199 ? -21.206 -6.558 46.167 1.00 80.50 199 GLY A C 1
ATOM 1633 O O . GLY A 1 199 ? -20.883 -6.601 44.975 1.00 80.50 199 GLY A O 1
ATOM 1634 N N . THR A 1 200 ? -20.306 -6.411 47.138 1.00 75.69 200 THR A N 1
ATOM 1635 C CA . THR A 1 200 ? -18.895 -6.034 46.929 1.00 75.69 200 THR A CA 1
ATOM 1636 C C . THR A 1 200 ? -18.120 -7.012 46.045 1.00 75.69 200 THR A C 1
ATOM 1638 O O . THR A 1 200 ? -17.409 -6.567 45.143 1.00 75.69 200 THR A O 1
ATOM 1641 N N . LYS A 1 201 ? -18.343 -8.331 46.175 1.00 72.75 201 LYS A N 1
ATOM 1642 C CA . LYS A 1 201 ? -17.731 -9.339 45.284 1.00 72.75 201 LYS A CA 1
ATOM 1643 C C . LYS A 1 201 ? -18.075 -9.103 43.807 1.00 72.75 201 LYS A C 1
ATOM 1645 O O . LYS A 1 201 ? -17.214 -9.262 42.958 1.00 72.75 201 LYS A O 1
ATOM 1650 N N . THR A 1 202 ? -19.264 -8.581 43.482 1.00 75.38 202 THR A N 1
ATOM 1651 C CA . THR A 1 202 ? -19.638 -8.256 42.086 1.00 75.38 202 THR A CA 1
ATOM 1652 C C . THR A 1 202 ? -18.884 -7.050 41.517 1.00 75.38 202 THR A C 1
ATOM 1654 O O . THR A 1 202 ? -18.641 -6.978 40.311 1.00 75.38 202 THR A O 1
ATOM 1657 N N . ILE A 1 203 ? -18.481 -6.115 42.384 1.00 77.81 203 ILE A N 1
ATOM 1658 C CA . ILE A 1 203 ? -17.662 -4.950 42.029 1.00 77.81 203 ILE A CA 1
ATOM 1659 C C . ILE A 1 203 ? -16.209 -5.394 41.830 1.00 77.81 203 ILE A C 1
ATOM 1661 O O . ILE A 1 203 ? -15.591 -5.024 40.830 1.00 77.81 203 ILE A O 1
ATOM 1665 N N . LEU A 1 204 ? -15.694 -6.233 42.734 1.00 73.88 204 LEU A N 1
ATOM 1666 C CA . LEU A 1 204 ? -14.362 -6.831 42.632 1.00 73.88 204 LEU A CA 1
ATOM 1667 C C . LEU A 1 204 ? -14.243 -7.714 41.382 1.00 73.88 204 LEU A C 1
ATOM 1669 O O . LEU A 1 204 ? -13.352 -7.464 40.578 1.00 73.88 204 LEU A O 1
ATOM 1673 N N . ASP A 1 205 ? -15.186 -8.630 41.138 1.00 69.56 205 ASP A N 1
ATOM 1674 C CA . ASP A 1 205 ? -15.281 -9.441 39.914 1.00 69.56 205 ASP A CA 1
ATOM 1675 C C . ASP A 1 205 ? -15.228 -8.572 38.652 1.00 69.56 205 ASP A C 1
ATOM 1677 O O . ASP A 1 205 ? -14.527 -8.893 37.693 1.00 69.56 205 ASP A O 1
ATOM 1681 N N . TYR A 1 206 ? -15.977 -7.463 38.626 1.00 74.06 206 TYR A N 1
ATOM 1682 C CA . TYR A 1 206 ? -16.011 -6.555 37.483 1.00 74.06 206 TYR A CA 1
ATOM 1683 C C . TYR A 1 206 ? -14.661 -5.852 37.285 1.00 74.06 206 TYR A C 1
ATOM 1685 O O . TYR A 1 206 ? -14.118 -5.875 36.179 1.00 74.06 206 TYR A O 1
ATOM 1693 N N . ILE A 1 207 ? -14.093 -5.264 38.342 1.00 71.56 207 ILE A N 1
ATOM 1694 C CA . ILE A 1 207 ? -12.795 -4.575 38.295 1.00 71.56 207 ILE A CA 1
ATOM 1695 C C . ILE A 1 207 ? -11.685 -5.555 37.898 1.00 71.56 207 ILE A C 1
ATOM 1697 O O . ILE A 1 207 ? -10.983 -5.307 36.914 1.00 71.56 207 ILE A O 1
ATOM 1701 N N . ALA A 1 208 ? -11.577 -6.688 38.597 1.00 66.56 208 ALA A N 1
ATOM 1702 C CA . ALA A 1 208 ? -10.602 -7.742 38.344 1.00 66.56 208 ALA A CA 1
ATOM 1703 C C . ALA A 1 208 ? -10.691 -8.225 36.896 1.00 66.56 208 ALA A C 1
ATOM 1705 O O . ALA A 1 208 ? -9.706 -8.142 36.171 1.00 66.56 208 ALA A O 1
ATOM 1706 N N . LYS A 1 209 ? -11.886 -8.588 36.413 1.00 67.88 209 LYS A N 1
ATOM 1707 C CA . LYS A 1 209 ? -12.125 -9.006 35.024 1.00 67.88 209 LYS A CA 1
ATOM 1708 C C . LYS A 1 209 ? -11.650 -7.996 33.982 1.00 67.88 209 LYS A C 1
ATOM 1710 O O . LYS A 1 209 ? -11.178 -8.419 32.935 1.00 67.88 209 LYS A O 1
ATOM 1715 N N . TYR A 1 210 ? -11.771 -6.685 34.209 1.00 63.16 210 TYR A N 1
ATOM 1716 C CA . TYR A 1 210 ? -11.241 -5.676 33.277 1.00 63.16 210 TYR A CA 1
ATOM 1717 C C . TYR A 1 210 ? -9.760 -5.331 33.524 1.00 63.16 210 TYR A C 1
ATOM 1719 O O . TYR A 1 210 ? -9.131 -4.719 32.659 1.00 63.16 210 TYR A O 1
ATOM 1727 N N . MET A 1 211 ? -9.174 -5.727 34.655 1.00 56.28 211 MET A N 1
ATOM 1728 C CA . MET A 1 211 ? -7.730 -5.655 34.919 1.00 56.28 211 MET A CA 1
ATOM 1729 C C . MET A 1 211 ? -6.963 -6.872 34.375 1.00 56.28 211 MET A C 1
ATOM 1731 O O . MET A 1 211 ? -5.859 -6.692 33.870 1.00 56.28 211 MET A O 1
ATOM 1735 N N . THR A 1 212 ? -7.545 -8.075 34.417 1.00 51.12 212 THR A N 1
ATOM 1736 C CA . THR A 1 212 ? -6.931 -9.342 33.972 1.00 51.12 212 THR A CA 1
ATOM 1737 C C . THR A 1 212 ? -7.228 -9.705 32.515 1.00 51.12 212 THR A C 1
ATOM 1739 O O . THR A 1 212 ? -6.558 -10.570 31.954 1.00 51.12 212 THR A O 1
ATOM 1742 N N . LYS A 1 213 ? -8.200 -9.041 31.870 1.00 52.16 213 LYS A N 1
ATOM 1743 C CA . LYS A 1 213 ? -8.541 -9.199 30.444 1.00 52.16 213 LYS A CA 1
ATOM 1744 C C . LYS A 1 213 ? -7.310 -9.005 29.553 1.00 52.16 213 LYS A C 1
ATOM 1746 O O . LYS A 1 213 ? -6.933 -7.878 29.244 1.00 52.16 213 LYS A O 1
ATOM 1751 N N . GLY A 1 214 ? -6.728 -10.121 29.118 1.00 45.09 214 GLY A N 1
ATOM 1752 C CA . GLY A 1 214 ? -5.508 -10.141 28.319 1.00 45.09 214 GLY A CA 1
ATOM 1753 C C . GLY A 1 214 ? -5.626 -9.339 27.023 1.00 45.09 214 GLY A C 1
ATOM 1754 O O . GLY A 1 214 ? -6.487 -9.601 26.177 1.00 45.09 214 GLY A O 1
ATOM 1755 N N . GLU A 1 215 ? -4.721 -8.382 26.854 1.00 50.09 215 GLU A N 1
ATOM 1756 C CA . GLU A 1 215 ? -4.468 -7.732 25.572 1.00 50.09 215 GLU A CA 1
ATOM 1757 C C . GLU A 1 215 ? -3.801 -8.747 24.631 1.00 50.09 215 GLU A C 1
ATOM 1759 O O . GLU A 1 215 ? -2.936 -9.520 25.049 1.00 50.09 215 GLU A O 1
ATOM 1764 N N . LYS A 1 216 ? -4.256 -8.832 23.375 1.00 47.47 216 LYS A N 1
ATOM 1765 C CA . LYS A 1 216 ? -3.877 -9.956 22.506 1.00 47.47 216 LYS A CA 1
ATOM 1766 C C . LYS A 1 216 ? -2.498 -9.767 21.860 1.00 47.47 216 LYS A C 1
ATOM 1768 O O . LYS A 1 216 ? -2.194 -8.699 21.348 1.00 47.47 216 LYS A O 1
ATOM 1773 N N . ALA A 1 217 ? -1.777 -10.889 21.773 1.00 47.59 217 ALA A N 1
ATOM 1774 C CA . ALA A 1 217 ? -0.637 -11.158 20.887 1.00 47.59 217 ALA A CA 1
ATOM 1775 C C . ALA A 1 217 ? 0.780 -10.681 21.283 1.00 47.59 217 ALA A C 1
ATOM 1777 O O . ALA A 1 217 ? 1.643 -10.564 20.414 1.00 47.59 217 ALA A O 1
ATOM 1778 N N . THR A 1 218 ? 1.107 -10.584 22.576 1.00 50.56 218 THR A N 1
ATOM 1779 C CA . THR A 1 218 ? 2.517 -10.739 22.995 1.00 50.56 218 THR A CA 1
ATOM 1780 C C . THR A 1 218 ? 2.992 -12.179 22.721 1.00 50.56 218 THR A C 1
ATOM 1782 O O . THR A 1 218 ? 2.275 -13.132 23.029 1.00 50.56 218 THR A O 1
ATOM 1785 N N . GLU A 1 219 ? 4.208 -12.374 22.186 1.00 53.00 219 GLU A N 1
ATOM 1786 C CA . GLU A 1 219 ? 4.860 -13.702 22.126 1.00 53.00 219 GLU A CA 1
ATOM 1787 C C . GLU A 1 219 ? 4.891 -14.356 23.530 1.00 53.00 219 GLU A C 1
ATOM 1789 O O . GLU A 1 219 ? 5.086 -13.667 24.534 1.00 53.00 219 GLU A O 1
ATOM 1794 N N . SER A 1 220 ? 4.766 -15.691 23.621 1.00 57.25 220 SER A N 1
ATOM 1795 C CA . SER A 1 220 ? 4.799 -16.392 24.917 1.00 57.25 220 SER A CA 1
ATOM 1796 C C . SER A 1 220 ? 6.096 -16.084 25.682 1.00 57.25 220 SER A C 1
ATOM 1798 O O . SER A 1 220 ? 7.182 -16.111 25.098 1.00 57.25 220 SER A O 1
ATOM 1800 N N . TYR A 1 221 ? 6.021 -15.854 27.001 1.00 55.03 221 TYR A N 1
ATOM 1801 C CA . TYR A 1 221 ? 7.198 -15.579 27.851 1.00 55.03 221 TYR A CA 1
ATOM 1802 C C . TYR A 1 221 ? 8.331 -16.600 27.648 1.00 55.03 221 TYR A C 1
ATOM 1804 O O . TYR A 1 221 ? 9.514 -16.253 27.653 1.00 55.03 221 TYR A O 1
ATOM 1812 N N . ARG A 1 222 ? 7.964 -17.866 27.427 1.00 60.19 222 ARG A N 1
ATOM 1813 C CA . ARG A 1 222 ? 8.867 -18.990 27.155 1.00 60.19 222 ARG A CA 1
ATOM 1814 C C . ARG A 1 222 ? 9.603 -18.839 25.823 1.00 60.19 222 ARG A C 1
ATOM 1816 O O . ARG A 1 222 ? 10.788 -19.158 25.755 1.00 60.19 222 ARG A O 1
ATOM 1823 N N . ASP A 1 223 ? 8.940 -18.358 24.779 1.00 64.81 223 ASP A N 1
ATOM 1824 C CA . ASP A 1 223 ? 9.526 -18.229 23.443 1.00 64.81 223 ASP A CA 1
ATOM 1825 C C . ASP A 1 223 ? 10.253 -16.886 23.259 1.00 64.81 223 ASP A C 1
ATOM 1827 O O . ASP A 1 223 ? 11.356 -16.870 22.707 1.00 64.81 223 ASP A O 1
ATOM 1831 N N . VAL A 1 224 ? 9.753 -15.811 23.882 1.00 66.81 224 VAL A N 1
ATOM 1832 C CA . VAL A 1 224 ? 10.501 -14.565 24.135 1.00 66.81 224 VAL A CA 1
ATOM 1833 C C . VAL A 1 224 ? 11.834 -14.876 24.821 1.00 66.81 224 VAL A C 1
ATOM 1835 O O . VAL A 1 224 ? 12.894 -14.471 24.341 1.00 66.81 224 VAL A O 1
ATOM 1838 N N . MET A 1 225 ? 11.811 -15.654 25.911 1.00 64.81 225 MET A N 1
ATOM 1839 C CA . MET A 1 225 ? 13.022 -16.042 26.636 1.00 64.81 225 MET A CA 1
ATOM 1840 C C . MET A 1 225 ? 13.975 -16.865 25.757 1.00 64.81 225 MET A C 1
ATOM 1842 O O . MET A 1 225 ? 15.158 -16.538 25.688 1.00 64.81 225 MET A O 1
ATOM 1846 N N . LYS A 1 226 ? 13.492 -17.874 25.012 1.00 72.94 226 LYS A N 1
ATOM 1847 C CA . LYS A 1 226 ? 14.329 -18.628 24.049 1.00 72.94 226 LYS A CA 1
ATOM 1848 C C . LYS A 1 226 ? 15.001 -17.721 23.015 1.00 72.94 226 LYS A C 1
ATOM 1850 O O . LYS A 1 226 ? 16.165 -17.938 22.692 1.00 72.94 226 LYS A O 1
ATOM 1855 N N . ARG A 1 227 ? 14.288 -16.710 22.506 1.00 75.50 227 ARG A N 1
ATOM 1856 C CA . ARG A 1 227 ? 14.796 -15.743 21.517 1.00 75.50 227 ARG A CA 1
ATOM 1857 C C . ARG A 1 227 ? 15.857 -14.806 22.104 1.00 75.50 227 ARG A C 1
ATOM 1859 O O . ARG A 1 227 ? 16.743 -14.347 21.383 1.00 75.50 227 ARG A O 1
ATOM 1866 N N . LEU A 1 228 ? 15.774 -14.529 23.406 1.00 76.12 228 LEU A N 1
ATOM 1867 C CA . LEU A 1 228 ? 16.675 -13.631 24.128 1.00 76.12 228 LEU A CA 1
ATOM 1868 C C . LEU A 1 228 ? 17.884 -14.325 24.763 1.00 76.12 228 LEU A C 1
ATOM 1870 O O . LEU A 1 228 ? 18.931 -13.689 24.858 1.00 76.12 228 LEU A O 1
ATOM 1874 N N . LEU A 1 229 ? 17.786 -15.601 25.153 1.00 77.25 229 LEU A N 1
ATOM 1875 C CA . LEU A 1 229 ? 18.878 -16.367 25.776 1.00 77.25 229 LEU A CA 1
ATOM 1876 C C . LEU A 1 229 ? 20.215 -16.307 24.996 1.00 77.25 229 LEU A C 1
ATOM 1878 O O . LEU A 1 229 ? 21.239 -16.061 25.634 1.00 77.25 229 LEU A O 1
ATOM 1882 N N . PRO A 1 230 ? 20.254 -16.400 23.647 1.00 77.19 230 PRO A N 1
ATOM 1883 C CA . PRO A 1 230 ? 21.485 -16.221 22.861 1.00 77.19 230 PRO A CA 1
ATOM 1884 C C . PRO A 1 230 ? 22.102 -14.810 22.906 1.00 77.19 230 PRO A C 1
ATOM 1886 O O . PRO A 1 230 ? 23.188 -14.602 22.375 1.00 77.19 230 PRO A O 1
ATOM 1889 N N . ARG A 1 231 ? 21.406 -13.824 23.489 1.00 70.38 231 ARG A N 1
ATOM 1890 C CA . ARG A 1 231 ? 21.809 -12.407 23.593 1.00 70.38 231 ARG A CA 1
ATOM 1891 C C . ARG A 1 231 ? 22.069 -11.970 25.045 1.00 70.38 231 ARG A C 1
ATOM 1893 O O . ARG A 1 231 ? 22.164 -10.775 25.324 1.00 70.38 231 ARG A O 1
ATOM 1900 N N . VAL A 1 232 ? 22.147 -12.916 25.981 1.00 79.62 232 VAL A N 1
ATOM 1901 C CA . VAL A 1 232 ? 22.382 -12.662 27.410 1.00 79.62 232 VAL A CA 1
ATOM 1902 C C . VAL A 1 232 ? 23.877 -12.486 27.693 1.00 79.62 232 VAL A C 1
ATOM 1904 O O . VAL A 1 232 ? 24.690 -13.341 27.351 1.00 79.62 232 VAL A O 1
ATOM 1907 N N . ASN A 1 233 ? 24.253 -11.396 28.368 1.00 74.88 233 ASN A N 1
ATOM 1908 C CA . ASN A 1 233 ? 25.640 -11.138 28.754 1.00 74.88 233 ASN A CA 1
ATOM 1909 C C . ASN A 1 233 ? 26.106 -12.112 29.854 1.00 74.88 233 ASN A C 1
ATOM 1911 O O . ASN A 1 233 ? 25.622 -12.067 30.988 1.00 74.88 233 ASN A O 1
ATOM 1915 N N . HIS A 1 234 ? 27.108 -12.935 29.529 1.00 71.31 234 HIS A N 1
ATOM 1916 C CA . HIS A 1 234 ? 27.686 -13.960 30.405 1.00 71.31 234 HIS A CA 1
ATOM 1917 C C . HIS A 1 234 ? 28.222 -13.445 31.753 1.00 71.31 234 HIS A C 1
ATOM 1919 O O . HIS A 1 234 ? 28.338 -14.234 32.685 1.00 71.31 234 HIS A O 1
ATOM 1925 N N . GLN A 1 235 ? 28.549 -12.154 31.888 1.00 66.12 235 GLN A N 1
ATOM 1926 C CA . GLN A 1 235 ? 29.079 -11.598 33.143 1.00 66.12 235 GLN A CA 1
ATOM 1927 C C . GLN A 1 235 ? 28.001 -11.331 34.204 1.00 66.12 235 GLN A C 1
ATOM 1929 O O . GLN A 1 235 ? 28.322 -11.234 35.383 1.00 66.12 235 GLN A O 1
ATOM 1934 N N . ASN A 1 236 ? 26.737 -11.173 33.803 1.00 68.12 236 ASN A N 1
ATOM 1935 C CA . ASN A 1 236 ? 25.600 -10.946 34.703 1.00 68.12 236 ASN A CA 1
ATOM 1936 C C . ASN A 1 236 ? 24.324 -11.543 34.073 1.00 68.12 236 ASN A C 1
ATOM 1938 O O . ASN A 1 236 ? 23.403 -10.800 33.716 1.00 68.12 236 ASN A O 1
ATOM 1942 N N . PRO A 1 237 ? 24.263 -12.876 33.880 1.00 68.62 237 PRO A N 1
ATOM 1943 C CA . PRO A 1 237 ? 23.291 -13.486 32.981 1.00 68.62 237 PRO A CA 1
ATOM 1944 C C . PRO A 1 237 ? 21.848 -13.296 33.450 1.00 68.62 237 PRO A C 1
ATOM 1946 O O . PRO A 1 237 ? 21.003 -12.938 32.639 1.00 68.62 237 PRO A O 1
ATOM 1949 N N . LEU A 1 238 ? 21.563 -13.422 34.751 1.00 67.00 238 LEU A N 1
ATOM 1950 C CA . LEU A 1 238 ? 20.209 -13.217 35.278 1.00 67.00 238 LEU A CA 1
ATOM 1951 C C . LEU A 1 238 ? 19.720 -11.776 35.038 1.00 67.00 238 LEU A C 1
ATOM 1953 O O . LEU A 1 238 ? 18.655 -11.568 34.465 1.00 67.00 238 LEU A O 1
ATOM 1957 N N . ARG A 1 239 ? 20.530 -10.770 35.396 1.00 62.09 239 ARG A N 1
ATOM 1958 C CA . ARG A 1 239 ? 20.185 -9.347 35.220 1.00 62.09 239 ARG A CA 1
ATOM 1959 C C . ARG A 1 239 ? 20.111 -8.946 33.745 1.00 62.09 239 ARG A C 1
ATOM 1961 O O . ARG A 1 239 ? 19.241 -8.167 33.374 1.00 62.09 239 ARG A O 1
ATOM 1968 N N . SER A 1 240 ? 20.983 -9.489 32.894 1.00 73.44 240 SER A N 1
ATOM 1969 C CA . SER A 1 240 ? 20.928 -9.259 31.447 1.00 73.44 240 SER A CA 1
ATOM 1970 C C . SER A 1 240 ? 19.716 -9.933 30.804 1.00 73.44 240 SER A C 1
ATOM 1972 O O . SER A 1 240 ? 19.104 -9.326 29.931 1.00 73.44 240 SER A O 1
ATOM 1974 N N . ALA A 1 241 ? 19.345 -11.142 31.234 1.00 73.00 241 ALA A N 1
ATOM 1975 C CA . ALA A 1 241 ? 18.145 -11.825 30.768 1.00 73.00 241 ALA A CA 1
ATOM 1976 C C . ALA A 1 241 ? 16.882 -11.064 31.181 1.00 73.00 241 ALA A C 1
ATOM 1978 O O . ALA A 1 241 ? 16.060 -10.778 30.318 1.00 73.00 241 ALA A O 1
ATOM 1979 N N . MET A 1 242 ? 16.759 -10.655 32.450 1.00 70.31 242 MET A N 1
ATOM 1980 C CA . MET A 1 242 ? 15.585 -9.907 32.916 1.00 70.31 242 MET A CA 1
ATOM 1981 C C . MET A 1 242 ? 15.497 -8.506 32.303 1.00 70.31 242 MET A C 1
ATOM 1983 O O . MET A 1 242 ? 14.415 -8.118 31.881 1.00 70.31 242 MET A O 1
ATOM 1987 N N . ASN A 1 243 ? 16.604 -7.766 32.154 1.00 71.75 243 ASN A N 1
ATOM 1988 C CA . ASN A 1 243 ? 16.575 -6.474 31.455 1.00 71.75 243 ASN A CA 1
ATOM 1989 C C . ASN A 1 243 ? 16.164 -6.630 29.981 1.00 71.75 243 ASN A C 1
ATOM 1991 O O . ASN A 1 243 ? 15.339 -5.862 29.493 1.00 71.75 243 ASN A O 1
ATOM 1995 N N . ASN A 1 244 ? 16.708 -7.624 29.269 1.00 71.81 244 ASN A N 1
ATOM 1996 C CA . ASN A 1 244 ? 16.342 -7.878 27.874 1.00 71.81 244 ASN A CA 1
ATOM 1997 C C . ASN A 1 244 ? 14.877 -8.335 27.749 1.00 71.81 244 ASN A C 1
ATOM 1999 O O . ASN A 1 244 ? 14.185 -7.898 26.832 1.00 71.81 244 ASN A O 1
ATOM 2003 N N . LEU A 1 245 ? 14.406 -9.178 28.676 1.00 70.38 245 LEU A N 1
ATOM 2004 C CA . LEU A 1 245 ? 13.021 -9.645 28.761 1.00 70.38 245 LEU A CA 1
ATOM 2005 C C . LEU A 1 245 ? 12.069 -8.470 28.992 1.00 70.38 245 LEU A C 1
ATOM 2007 O O . LEU A 1 245 ? 11.156 -8.275 28.202 1.00 70.38 245 LEU A O 1
ATOM 2011 N N . LEU A 1 246 ? 12.312 -7.656 30.022 1.00 63.25 246 LEU A N 1
ATOM 2012 C CA . LEU A 1 246 ? 11.492 -6.487 30.347 1.00 63.25 246 LEU A CA 1
ATOM 2013 C C . LEU A 1 246 ? 11.464 -5.482 29.190 1.00 63.25 246 LEU A C 1
ATOM 2015 O O . LEU A 1 246 ? 10.388 -5.029 28.816 1.00 63.25 246 LEU A O 1
ATOM 2019 N N . ASN A 1 247 ? 12.607 -5.200 28.558 1.00 66.88 247 ASN A N 1
ATOM 2020 C CA . ASN A 1 247 ? 12.658 -4.335 27.376 1.00 66.88 247 ASN A CA 1
ATOM 2021 C C . ASN A 1 247 ? 11.850 -4.909 26.196 1.00 66.88 247 ASN A C 1
ATOM 2023 O O . ASN A 1 247 ? 11.152 -4.152 25.523 1.00 66.88 247 ASN A O 1
ATOM 2027 N N . GLN A 1 248 ? 11.905 -6.225 25.947 1.00 65.19 248 GLN A N 1
ATOM 2028 C CA . GLN A 1 248 ? 11.117 -6.850 24.877 1.00 65.19 248 GLN A CA 1
ATOM 2029 C C . GLN A 1 248 ? 9.619 -6.944 25.222 1.00 65.19 248 GLN A C 1
ATOM 2031 O O . GLN A 1 248 ? 8.803 -6.834 24.317 1.00 65.19 248 GLN A O 1
ATOM 2036 N N . LEU A 1 249 ? 9.242 -7.102 26.494 1.00 57.16 249 LEU A N 1
ATOM 2037 C CA . LEU A 1 249 ? 7.840 -7.083 26.933 1.00 57.16 249 LEU A CA 1
ATOM 2038 C C . LEU A 1 249 ? 7.242 -5.672 26.829 1.00 57.16 249 LEU A C 1
ATOM 2040 O O . LEU A 1 249 ? 6.154 -5.507 26.289 1.00 57.16 249 LEU A O 1
ATOM 2044 N N . ILE A 1 250 ? 7.977 -4.642 27.266 1.00 55.47 250 ILE A N 1
ATOM 2045 C CA . ILE A 1 250 ? 7.571 -3.231 27.138 1.00 55.47 250 ILE A CA 1
ATOM 2046 C C . ILE A 1 250 ? 7.435 -2.832 25.659 1.00 55.47 250 ILE A C 1
ATOM 2048 O O . ILE A 1 250 ? 6.483 -2.149 25.292 1.00 55.47 250 ILE A O 1
ATOM 2052 N N . GLY A 1 251 ? 8.362 -3.282 24.806 1.00 52.16 251 GLY A N 1
ATOM 2053 C CA . GLY A 1 251 ? 8.315 -3.077 23.354 1.00 52.16 251 GLY A CA 1
ATOM 2054 C C . GLY A 1 251 ? 7.448 -4.077 22.577 1.00 52.16 251 GLY A C 1
ATOM 2055 O O . GLY A 1 251 ? 7.433 -4.011 21.353 1.00 52.16 251 GLY A O 1
ATOM 2056 N N . GLY A 1 252 ? 6.781 -5.013 23.261 1.00 52.12 252 GLY A N 1
ATOM 2057 C CA . GLY A 1 252 ? 5.958 -6.076 22.671 1.00 52.12 252 GLY A CA 1
ATOM 2058 C C . GLY A 1 252 ? 4.459 -5.929 22.940 1.00 52.12 252 GLY A C 1
ATOM 2059 O O . GLY A 1 252 ? 3.697 -6.815 22.570 1.00 52.12 252 GLY A O 1
ATOM 2060 N N . ARG A 1 253 ? 4.038 -4.839 23.595 1.00 58.78 253 ARG A N 1
ATOM 2061 C CA . ARG A 1 253 ? 2.627 -4.474 23.761 1.00 58.78 253 ARG A CA 1
ATOM 2062 C C . ARG A 1 253 ? 2.132 -3.791 22.484 1.00 58.78 253 ARG A C 1
ATOM 2064 O O . ARG A 1 253 ? 2.583 -2.689 22.174 1.00 58.78 253 ARG A O 1
ATOM 2071 N N . ASP A 1 254 ? 1.190 -4.416 21.784 1.00 56.44 254 ASP A N 1
ATOM 2072 C CA . ASP A 1 254 ? 0.501 -3.810 20.640 1.00 56.44 254 ASP A CA 1
ATOM 2073 C C . ASP A 1 254 ? -0.527 -2.778 21.128 1.00 56.44 254 ASP A C 1
ATOM 2075 O O . ASP A 1 254 ? -1.658 -3.098 21.493 1.00 56.44 254 ASP A O 1
ATOM 2079 N N . TRP A 1 255 ? -0.123 -1.509 21.137 1.00 65.06 255 TRP A N 1
ATOM 2080 C CA . TRP A 1 255 ? -1.005 -0.391 21.460 1.00 65.06 255 TRP A CA 1
ATOM 2081 C C . TRP A 1 255 ? -1.876 -0.018 20.255 1.00 65.06 255 TRP A C 1
ATOM 2083 O O . TRP A 1 255 ? -1.373 0.148 19.141 1.00 65.06 255 TRP A O 1
ATOM 2093 N N . SER A 1 256 ? -3.172 0.225 20.471 1.00 69.31 256 SER A N 1
ATOM 2094 C CA . SER A 1 256 ? -3.996 0.840 19.424 1.00 69.31 256 SER A CA 1
ATOM 2095 C C . SER A 1 256 ? -3.524 2.274 19.141 1.00 69.31 256 SER A C 1
ATOM 2097 O O . SER A 1 256 ? -3.152 3.012 20.057 1.00 69.31 256 SER A O 1
ATOM 2099 N N . ALA A 1 257 ? -3.572 2.711 17.877 1.00 71.75 257 ALA A N 1
ATOM 2100 C CA . ALA A 1 257 ? -3.134 4.061 17.502 1.00 71.75 257 ALA A CA 1
ATOM 2101 C C . ALA A 1 257 ? -3.897 5.162 18.268 1.00 71.75 257 ALA A C 1
ATOM 2103 O O . ALA A 1 257 ? -3.350 6.224 18.558 1.00 71.75 257 ALA A O 1
ATOM 2104 N N . GLN A 1 258 ? -5.154 4.897 18.630 1.00 74.94 258 GLN A N 1
ATOM 2105 C CA . GLN A 1 258 ? -5.987 5.793 19.419 1.00 74.94 258 GLN A CA 1
ATOM 2106 C C . GLN A 1 258 ? -5.569 5.843 20.898 1.00 74.94 258 GLN A C 1
ATOM 2108 O O . GLN A 1 258 ? -5.560 6.931 21.462 1.00 74.94 258 GLN A O 1
ATOM 2113 N N . GLU A 1 259 ? -5.155 4.727 21.512 1.00 77.81 259 GLU A N 1
ATOM 2114 C CA . GLU A 1 259 ? -4.605 4.716 22.881 1.00 77.81 259 GLU A CA 1
ATOM 2115 C C . GLU A 1 259 ? -3.264 5.456 22.952 1.00 77.81 259 GLU A C 1
ATOM 2117 O O . GLU A 1 259 ? -3.055 6.273 23.851 1.00 77.81 259 GLU A O 1
ATOM 2122 N N . VAL A 1 260 ? -2.393 5.251 21.954 1.00 79.00 260 VAL A N 1
ATOM 2123 C CA . VAL A 1 260 ? -1.145 6.019 21.804 1.00 79.00 260 VAL A CA 1
ATOM 2124 C C . VAL A 1 260 ? -1.450 7.514 21.712 1.00 79.00 260 VAL A C 1
ATOM 2126 O O . VAL A 1 260 ? -0.830 8.310 22.412 1.00 79.00 260 VAL A O 1
ATOM 2129 N N . CYS A 1 261 ? -2.432 7.924 20.903 1.00 83.31 261 CYS A N 1
ATOM 2130 C CA . CYS A 1 261 ? -2.813 9.331 20.826 1.00 83.31 261 CYS A CA 1
ATOM 2131 C C . CYS A 1 261 ? -3.498 9.862 22.095 1.00 83.31 261 CYS A C 1
ATOM 2133 O O . CYS A 1 261 ? -3.254 11.010 22.449 1.00 83.31 261 CYS A O 1
ATOM 2135 N N . HIS A 1 262 ? -4.303 9.063 22.803 1.00 84.44 262 HIS A N 1
ATOM 2136 C CA . HIS A 1 262 ? -4.899 9.442 24.095 1.00 84.44 262 HIS A CA 1
ATOM 2137 C C . HIS A 1 262 ? -3.801 9.780 25.115 1.00 84.44 262 HIS A C 1
ATOM 2139 O O . HIS A 1 262 ? -3.872 10.811 25.778 1.00 84.44 262 HIS A O 1
ATOM 2145 N N . LEU A 1 263 ? -2.736 8.972 25.158 1.00 82.12 263 LEU A N 1
ATOM 2146 C CA . LEU A 1 263 ? -1.551 9.222 25.983 1.00 82.12 263 LEU A CA 1
ATOM 2147 C C . LEU A 1 263 ? -0.710 10.418 25.508 1.00 82.12 263 LEU A C 1
ATOM 2149 O O . LEU A 1 263 ? -0.263 11.208 26.334 1.00 82.12 263 LEU A O 1
ATOM 2153 N N . LEU A 1 264 ? -0.496 10.583 24.197 1.00 83.81 264 LEU A N 1
ATOM 2154 C CA . LEU A 1 264 ? 0.261 11.721 23.646 1.00 83.81 264 LEU A CA 1
ATOM 2155 C C . LEU A 1 264 ? -0.456 13.072 23.817 1.00 83.81 264 LEU A C 1
ATOM 2157 O O . LEU A 1 264 ? 0.198 14.111 23.782 1.00 83.81 264 LEU A O 1
ATOM 2161 N N . LEU A 1 265 ? -1.776 13.060 24.012 1.00 85.94 265 LEU A N 1
ATOM 2162 C CA . LEU A 1 265 ? -2.594 14.231 24.343 1.00 85.94 265 LEU A CA 1
ATOM 2163 C C . LEU A 1 265 ? -2.659 14.522 25.860 1.00 85.94 265 LEU A C 1
ATOM 2165 O O . LEU A 1 265 ? -3.415 15.401 26.266 1.00 85.94 265 LEU A O 1
ATOM 2169 N N . ASP A 1 266 ? -1.899 13.789 26.688 1.00 87.12 266 ASP A N 1
ATOM 2170 C CA . ASP A 1 266 ? -1.908 13.852 28.165 1.00 87.12 266 ASP A CA 1
ATOM 2171 C C . ASP A 1 266 ? -3.309 13.622 28.782 1.00 87.12 266 ASP A C 1
ATOM 2173 O O . ASP A 1 266 ? -3.636 14.114 29.864 1.00 87.12 266 ASP A O 1
ATOM 2177 N N . LEU A 1 267 ? -4.169 12.864 28.086 1.00 86.56 267 LEU A N 1
ATOM 2178 C CA . LEU A 1 267 ? -5.518 12.551 28.555 1.00 86.56 267 LEU A CA 1
ATOM 2179 C C . LEU A 1 267 ? -5.485 11.371 29.545 1.00 86.56 267 LEU A C 1
ATOM 2181 O O . LEU A 1 267 ? -4.832 10.353 29.289 1.00 86.56 267 LEU A O 1
ATOM 2185 N N . PRO A 1 268 ? -6.232 11.435 30.663 1.00 84.50 268 PRO A N 1
ATOM 2186 C CA . PRO A 1 268 ? -6.254 10.355 31.641 1.00 84.50 268 PRO A CA 1
ATOM 2187 C C . PRO A 1 268 ? -6.916 9.094 31.064 1.00 84.50 268 PRO A C 1
ATOM 2189 O O . PRO A 1 268 ? -8.055 9.138 30.594 1.00 84.50 268 PRO A O 1
ATOM 2192 N N . LEU A 1 269 ? -6.228 7.948 31.131 1.00 81.06 269 LEU A N 1
ATOM 2193 C CA . LEU A 1 269 ? -6.819 6.629 30.836 1.00 81.06 269 LEU A CA 1
ATOM 2194 C C . LEU A 1 269 ? -7.735 6.127 31.965 1.00 81.06 269 LEU A C 1
ATOM 2196 O O . LEU A 1 269 ? -8.616 5.304 31.722 1.00 81.06 269 LEU A O 1
ATOM 2200 N N . GLN A 1 270 ? -7.539 6.620 33.189 1.00 83.25 270 GLN A N 1
ATOM 2201 C CA . GLN A 1 270 ? -8.358 6.320 34.363 1.00 83.25 270 GLN A CA 1
ATOM 2202 C C . GLN A 1 270 ? -8.644 7.609 35.139 1.00 83.25 270 GLN A C 1
ATOM 2204 O O . GLN A 1 270 ? -7.787 8.488 35.223 1.00 83.25 270 GLN A O 1
ATOM 2209 N N . HIS A 1 271 ? -9.840 7.716 35.708 1.00 83.81 271 HIS A N 1
ATOM 2210 C CA . HIS A 1 271 ? -10.285 8.858 36.500 1.00 83.81 271 HIS A CA 1
ATOM 2211 C C . HIS A 1 271 ? -11.138 8.382 37.676 1.00 83.81 271 HIS A C 1
ATOM 2213 O O . HIS A 1 271 ? -11.935 7.462 37.525 1.00 83.81 271 HIS A O 1
ATOM 2219 N N . GLY A 1 272 ? -11.008 9.038 38.823 1.00 84.94 272 GLY A N 1
ATOM 2220 C CA . GLY A 1 272 ? -11.904 8.855 39.957 1.00 84.94 272 GLY A CA 1
ATOM 2221 C C . GLY A 1 272 ? -12.072 10.162 40.722 1.00 84.94 272 GLY A C 1
ATOM 2222 O O . GLY A 1 272 ? -11.162 10.995 40.748 1.00 84.94 272 GLY A O 1
ATOM 2223 N N . SER A 1 273 ? -13.235 10.331 41.344 1.00 86.06 273 SER A N 1
ATOM 2224 C CA . SER A 1 273 ? -13.582 11.478 42.199 1.00 86.06 273 SER A CA 1
ATOM 2225 C C . SER A 1 273 ? -12.672 11.592 43.426 1.00 86.06 273 SER A C 1
ATOM 2227 O O . SER A 1 273 ? -12.336 12.703 43.851 1.00 86.06 273 SER A O 1
ATOM 2229 N N . ARG A 1 274 ? -12.222 10.458 43.981 1.00 82.94 274 ARG A N 1
ATOM 2230 C CA . ARG A 1 274 ? -11.224 10.419 45.059 1.00 82.94 274 ARG A CA 1
ATOM 2231 C C . ARG A 1 274 ? -9.812 10.287 44.501 1.00 82.94 274 ARG A C 1
ATOM 2233 O O . ARG A 1 274 ? -9.509 9.413 43.696 1.00 82.94 274 ARG A O 1
ATOM 2240 N N . GLN A 1 275 ? -8.909 11.121 45.010 1.00 81.69 275 GLN A N 1
ATOM 2241 C CA . GLN A 1 275 ? -7.473 10.946 44.800 1.00 81.69 275 GLN A CA 1
ATOM 2242 C C . GLN A 1 275 ? -6.969 9.797 45.687 1.00 81.69 275 GLN A C 1
ATOM 2244 O O . GLN A 1 275 ? -7.162 9.841 46.900 1.00 81.69 275 GLN A O 1
ATOM 2249 N N . VAL A 1 276 ? -6.280 8.815 45.105 1.00 82.06 276 VAL A N 1
ATOM 2250 C CA . VAL A 1 276 ? -5.492 7.827 45.864 1.00 82.06 276 VAL A CA 1
ATOM 2251 C C . VAL A 1 276 ? -4.152 8.452 46.271 1.00 82.06 276 VAL A C 1
ATOM 2253 O O . VAL A 1 276 ? -3.582 9.254 45.522 1.00 82.06 276 VAL A O 1
ATOM 2256 N N . VAL A 1 277 ? -3.646 8.113 47.457 1.00 83.44 277 VAL A N 1
ATOM 2257 C CA . VAL A 1 277 ? -2.284 8.448 47.898 1.00 83.44 277 VAL A CA 1
ATOM 2258 C C . VAL A 1 277 ? -1.585 7.198 48.409 1.00 83.44 277 VAL A C 1
ATOM 2260 O O . VAL A 1 277 ? -1.971 6.662 49.443 1.00 83.44 277 VAL A O 1
ATOM 2263 N N . ASP A 1 278 ? -0.527 6.795 47.705 1.00 80.69 278 ASP A N 1
ATOM 2264 C CA . ASP A 1 278 ? 0.379 5.734 48.142 1.00 80.69 278 ASP A CA 1
ATOM 2265 C C . ASP A 1 278 ? 1.314 6.231 49.255 1.00 80.69 278 ASP A C 1
ATOM 2267 O O . ASP A 1 278 ? 1.975 7.271 49.117 1.00 80.69 278 ASP A O 1
ATOM 2271 N N . PHE A 1 279 ? 1.412 5.465 50.340 1.00 85.19 279 PHE A N 1
ATOM 2272 C CA . PHE A 1 279 ? 2.303 5.721 51.465 1.00 85.19 279 PHE A CA 1
ATOM 2273 C C . PHE A 1 279 ? 3.200 4.506 51.761 1.00 85.19 279 PHE A C 1
ATOM 2275 O O . PHE A 1 279 ? 2.765 3.360 51.764 1.00 85.19 279 PHE A O 1
ATOM 2282 N N . ASP A 1 280 ? 4.485 4.772 51.990 1.00 81.94 280 ASP A N 1
ATOM 2283 C CA . ASP A 1 280 ? 5.513 3.767 52.284 1.00 81.94 280 ASP A CA 1
ATOM 2284 C C . ASP A 1 280 ? 5.599 3.632 53.814 1.00 81.94 280 ASP A C 1
ATOM 2286 O O . ASP A 1 280 ? 5.997 4.591 54.475 1.00 81.94 280 ASP A O 1
ATOM 2290 N N . CYS A 1 281 ? 5.165 2.500 54.374 1.00 80.75 281 CYS A N 1
ATOM 2291 C CA . CYS A 1 281 ? 5.062 2.237 55.819 1.00 80.75 281 CYS A CA 1
ATOM 2292 C C . CYS A 1 281 ? 6.312 1.584 56.431 1.00 80.75 281 CYS A C 1
ATOM 2294 O O . CYS A 1 281 ? 6.354 1.384 57.648 1.00 80.75 281 CYS A O 1
ATOM 2296 N N . ARG A 1 282 ? 7.311 1.231 55.614 1.00 81.88 282 ARG A N 1
ATOM 2297 C CA . ARG A 1 282 ? 8.540 0.525 56.029 1.00 81.88 282 ARG A CA 1
ATOM 2298 C C . ARG A 1 282 ? 9.402 1.357 56.999 1.00 81.88 282 ARG A C 1
ATOM 2300 O O . ARG A 1 282 ? 9.162 2.554 57.148 1.00 81.88 282 ARG A O 1
ATOM 2307 N N . PRO A 1 283 ? 10.403 0.759 57.672 1.00 75.00 283 PRO A N 1
ATOM 2308 C CA . PRO A 1 283 ? 11.332 1.498 58.526 1.00 75.00 283 PRO A CA 1
ATOM 2309 C C . PRO A 1 283 ? 12.063 2.651 57.806 1.00 75.00 283 PRO A C 1
ATOM 2311 O O . PRO A 1 283 ? 12.241 2.651 56.588 1.00 75.00 283 PRO A O 1
ATOM 2314 N N . GLY A 1 284 ? 12.501 3.647 58.585 1.00 60.94 284 GLY A N 1
ATOM 2315 C CA . GLY A 1 284 ? 12.866 4.994 58.113 1.00 60.94 284 GLY A CA 1
ATOM 2316 C C . GLY A 1 284 ? 13.862 5.082 56.945 1.00 60.94 284 GLY A C 1
ATOM 2317 O O . GLY A 1 284 ? 13.695 5.931 56.066 1.00 60.94 284 GLY A O 1
ATOM 2318 N N . ASP A 1 285 ? 14.860 4.199 56.906 1.00 56.75 285 ASP A N 1
ATOM 2319 C CA . ASP A 1 285 ? 15.914 4.203 55.880 1.00 56.75 285 ASP A CA 1
ATOM 2320 C C . ASP A 1 285 ? 15.464 3.607 54.534 1.00 56.75 285 ASP A C 1
ATOM 2322 O O . ASP A 1 285 ? 16.110 3.816 53.506 1.00 56.75 285 ASP A O 1
ATOM 2326 N N . GLU A 1 286 ? 14.333 2.897 54.506 1.00 57.47 286 GLU A N 1
ATOM 2327 C CA . GLU A 1 286 ? 13.828 2.227 53.309 1.00 57.47 286 GLU A CA 1
ATOM 2328 C C . GLU A 1 286 ? 12.907 3.095 52.434 1.00 57.47 286 GLU A C 1
ATOM 2330 O O . GLU A 1 286 ? 12.653 2.746 51.272 1.00 57.47 286 GLU A O 1
ATOM 2335 N N . HIS A 1 287 ? 12.396 4.215 52.961 1.00 65.25 287 HIS A N 1
ATOM 2336 C CA . HIS A 1 287 ? 11.415 5.054 52.267 1.00 65.25 287 HIS A CA 1
ATOM 2337 C C . HIS A 1 287 ? 11.942 5.572 50.921 1.00 65.25 287 HIS A C 1
ATOM 2339 O O . HIS A 1 287 ? 12.982 6.240 50.847 1.00 65.25 287 HIS A O 1
ATOM 2345 N N . ARG A 1 288 ? 11.167 5.372 49.844 1.00 56.47 288 ARG A N 1
ATOM 2346 C CA . ARG A 1 288 ? 11.519 5.862 48.495 1.00 56.47 288 ARG A CA 1
ATOM 2347 C C . ARG A 1 288 ? 11.637 7.393 48.428 1.00 56.47 288 ARG A C 1
ATOM 2349 O O . ARG A 1 288 ? 10.674 8.122 48.186 1.00 56.47 288 ARG A O 1
ATOM 2356 N N . THR A 1 289 ? 12.868 7.877 48.569 1.00 57.12 289 THR A N 1
ATOM 2357 C CA . THR A 1 289 ? 13.256 9.281 48.391 1.00 57.12 289 THR A CA 1
ATOM 2358 C C . THR A 1 289 ? 13.123 9.701 46.921 1.00 57.12 289 THR A C 1
ATOM 2360 O O . THR A 1 289 ? 13.675 9.054 46.032 1.00 57.12 289 THR A O 1
ATOM 2363 N N . ARG A 1 290 ? 12.430 10.818 46.651 1.00 54.34 290 ARG A N 1
ATOM 2364 C CA . ARG A 1 290 ? 12.381 11.439 45.314 1.00 54.34 290 ARG A CA 1
ATOM 2365 C C . ARG A 1 290 ? 13.487 12.488 45.187 1.00 54.34 290 ARG A C 1
ATOM 2367 O O . ARG A 1 290 ? 13.670 13.301 46.089 1.00 54.34 290 ARG A O 1
ATOM 2374 N N . TYR A 1 291 ? 14.195 12.493 44.063 1.00 57.84 291 TYR A N 1
ATOM 2375 C CA . TYR A 1 291 ? 15.243 13.470 43.755 1.00 57.84 291 TYR A CA 1
ATOM 2376 C C . TYR A 1 291 ? 14.760 14.450 42.682 1.00 57.84 291 TYR A C 1
ATOM 2378 O O . TYR A 1 291 ? 14.040 14.058 41.765 1.00 57.84 291 TYR A O 1
ATOM 2386 N N . PHE A 1 292 ? 15.170 15.713 42.793 1.00 51.69 292 PHE A N 1
ATOM 2387 C CA . PHE A 1 292 ? 14.830 16.780 41.853 1.00 51.69 292 PHE A CA 1
ATOM 2388 C C . PHE A 1 292 ? 16.100 17.429 41.293 1.00 51.69 292 PHE A C 1
ATOM 2390 O O . PHE A 1 292 ? 17.071 17.629 42.024 1.00 51.69 292 PHE A O 1
ATOM 2397 N N . PHE A 1 293 ? 16.086 17.802 40.015 1.00 47.22 293 PHE A N 1
ATOM 2398 C CA . PHE A 1 293 ? 17.105 18.679 39.437 1.00 47.22 293 PHE A CA 1
ATOM 2399 C C . PHE A 1 293 ? 16.778 20.131 39.805 1.00 47.22 293 PHE A C 1
ATOM 2401 O O . PHE A 1 293 ? 15.634 20.555 39.640 1.00 47.22 293 PHE A O 1
ATOM 2408 N N . ALA A 1 294 ? 17.751 20.883 40.320 1.00 48.59 294 ALA A N 1
ATOM 2409 C CA . ALA A 1 294 ? 17.561 22.298 40.632 1.00 48.59 294 ALA A CA 1
ATOM 2410 C C . ALA A 1 294 ? 17.881 23.178 39.410 1.00 48.59 294 ALA A C 1
ATOM 2412 O O . ALA A 1 294 ? 19.021 23.207 38.948 1.00 48.59 294 ALA A O 1
ATOM 2413 N N . GLU A 1 295 ? 16.890 23.922 38.913 1.00 44.12 295 GLU A N 1
ATOM 2414 C CA . GLU A 1 295 ? 17.100 25.017 37.957 1.00 44.12 295 GLU A CA 1
ATOM 2415 C C . GLU A 1 295 ? 17.323 26.335 38.715 1.00 44.12 295 GLU A C 1
ATOM 2417 O O . GLU A 1 295 ? 16.418 27.156 38.853 1.00 44.12 295 GLU A O 1
ATOM 2422 N N . GLU A 1 296 ? 18.538 26.542 39.227 1.00 44.84 296 GLU A N 1
ATOM 2423 C CA . GLU A 1 296 ? 18.957 27.835 39.781 1.00 44.84 296 GLU A CA 1
ATOM 2424 C C . GLU A 1 296 ? 19.852 28.582 38.786 1.00 44.84 296 GLU A C 1
ATOM 2426 O O . GLU A 1 296 ? 20.884 28.080 38.343 1.00 44.84 296 GLU A O 1
ATOM 2431 N N . ARG A 1 297 ? 19.435 29.802 38.424 1.00 47.38 297 ARG A N 1
ATOM 2432 C CA . ARG A 1 297 ? 20.224 30.741 37.616 1.00 47.38 297 ARG A CA 1
ATOM 2433 C C . ARG A 1 297 ? 21.188 31.524 38.511 1.00 47.38 297 ARG A C 1
ATOM 2435 O O . ARG A 1 297 ? 20.937 32.688 38.809 1.00 47.38 297 ARG A O 1
ATOM 2442 N N . GLU A 1 298 ? 22.292 30.900 38.897 1.00 40.69 298 GLU A N 1
ATOM 2443 C CA . GLU A 1 298 ? 23.474 31.618 39.397 1.00 40.69 298 GLU A CA 1
ATOM 2444 C C . GLU A 1 298 ? 24.329 32.114 38.204 1.00 40.69 298 GLU A C 1
ATOM 2446 O O . GLU A 1 298 ? 24.380 31.441 37.165 1.00 40.69 298 GLU A O 1
ATOM 2451 N N . PRO A 1 299 ? 24.993 33.285 38.282 1.00 47.25 299 PRO A N 1
ATOM 2452 C CA . PRO A 1 299 ? 25.747 33.829 37.158 1.00 47.25 299 PRO A CA 1
ATOM 2453 C C . PRO A 1 299 ? 27.206 33.341 37.127 1.00 47.25 299 PRO A C 1
ATOM 2455 O O . PRO A 1 299 ? 28.031 33.765 37.927 1.00 47.25 299 PRO A O 1
ATOM 2458 N N . ALA A 1 300 ? 27.526 32.545 36.099 1.00 48.09 300 ALA A N 1
ATOM 2459 C CA . ALA A 1 300 ? 28.877 32.230 35.610 1.00 48.09 300 ALA A CA 1
ATOM 2460 C C . ALA A 1 300 ? 29.844 31.488 36.569 1.00 48.09 300 ALA A C 1
ATOM 2462 O O . ALA A 1 300 ? 30.775 32.071 37.118 1.00 48.09 300 ALA A O 1
ATOM 2463 N N . GLY A 1 301 ? 29.722 30.156 36.631 1.00 47.03 301 GLY A N 1
ATOM 2464 C CA . GLY A 1 301 ? 30.759 29.262 37.166 1.00 47.03 301 GLY A CA 1
ATOM 2465 C C . GLY A 1 301 ? 30.304 27.800 37.207 1.00 47.03 301 GLY A C 1
ATOM 2466 O O . GLY A 1 301 ? 29.321 27.511 37.868 1.00 47.03 301 GLY A O 1
ATOM 2467 N N . ASP A 1 302 ? 31.009 26.918 36.487 1.00 41.97 302 ASP A N 1
ATOM 2468 C CA . ASP A 1 302 ? 30.842 25.452 36.378 1.00 41.97 302 ASP A CA 1
ATOM 2469 C C . ASP A 1 302 ? 29.429 24.838 36.245 1.00 41.97 302 ASP A C 1
ATOM 2471 O O . ASP A 1 302 ? 28.548 24.925 37.094 1.00 41.97 302 ASP A O 1
ATOM 2475 N N . ASN A 1 303 ? 29.243 24.063 35.174 1.00 43.72 303 ASN A N 1
ATOM 2476 C CA . ASN A 1 303 ? 27.940 23.548 34.744 1.00 43.72 303 ASN A CA 1
ATOM 2477 C C . ASN A 1 303 ? 27.514 22.242 35.467 1.00 43.72 303 ASN A C 1
ATOM 2479 O O . ASN A 1 303 ? 27.063 21.284 34.832 1.00 43.72 303 ASN A O 1
ATOM 2483 N N . GLN A 1 304 ? 27.673 22.167 36.796 1.00 46.66 304 GLN A N 1
ATOM 2484 C CA . GLN A 1 304 ? 27.207 21.026 37.598 1.00 46.66 304 GLN A CA 1
ATOM 2485 C C . GLN A 1 304 ? 25.740 21.192 38.027 1.00 46.66 304 GLN A C 1
ATOM 2487 O O . GLN A 1 304 ? 25.416 21.904 38.976 1.00 46.66 304 GLN A O 1
ATOM 2492 N N . ARG A 1 305 ? 24.838 20.459 37.360 1.00 44.78 305 ARG A N 1
ATOM 2493 C CA . ARG A 1 305 ? 23.423 20.335 37.754 1.00 44.78 305 ARG A CA 1
ATOM 2494 C C . ARG A 1 305 ? 23.306 19.693 39.142 1.00 44.78 305 ARG A C 1
ATOM 2496 O O . ARG A 1 305 ? 23.391 18.471 39.266 1.00 44.78 305 ARG A O 1
ATOM 2503 N N . SER A 1 306 ? 23.083 20.499 40.181 1.00 49.59 306 SER A N 1
ATOM 2504 C CA . SER A 1 306 ? 22.904 19.978 41.539 1.00 49.59 306 SER A CA 1
ATOM 2505 C C . SER A 1 306 ? 21.582 19.205 41.675 1.00 49.59 306 SER A C 1
ATOM 2507 O O . SER A 1 306 ? 20.508 19.658 41.266 1.00 49.59 306 SER A O 1
ATOM 2509 N N . ILE A 1 307 ? 21.666 17.999 42.243 1.00 50.53 307 ILE A N 1
ATOM 2510 C CA . ILE A 1 307 ? 20.509 17.146 42.528 1.00 50.53 307 ILE A CA 1
ATOM 2511 C C . ILE A 1 307 ? 20.087 17.400 43.975 1.00 50.53 307 ILE A C 1
ATOM 2513 O O . ILE A 1 307 ? 20.833 17.099 44.906 1.00 50.53 307 ILE A O 1
ATOM 2517 N N . ARG A 1 308 ? 18.880 17.932 44.185 1.00 59.44 308 ARG A N 1
ATOM 2518 C CA . ARG A 1 308 ? 18.326 18.167 45.524 1.00 59.44 308 ARG A CA 1
ATOM 2519 C C . ARG A 1 308 ? 17.453 16.996 45.967 1.00 59.44 308 ARG A C 1
ATOM 2521 O O . ARG A 1 308 ? 16.563 16.548 45.240 1.00 59.44 308 ARG A O 1
ATOM 2528 N N . ARG A 1 309 ? 17.697 16.507 47.188 1.00 67.25 309 ARG A N 1
ATOM 2529 C CA . ARG A 1 309 ? 16.873 15.481 47.843 1.00 67.25 309 ARG A CA 1
ATOM 2530 C C . ARG A 1 309 ? 15.510 16.079 48.204 1.00 67.25 309 ARG A C 1
ATOM 2532 O O . ARG A 1 309 ? 15.436 17.036 48.970 1.00 67.25 309 ARG A O 1
ATOM 2539 N N . GLY A 1 310 ? 14.438 15.518 47.656 1.00 67.12 310 GLY A N 1
ATOM 2540 C CA . GLY A 1 310 ? 13.069 15.856 48.023 1.00 67.12 310 GLY A CA 1
ATOM 2541 C C . GLY A 1 310 ? 12.645 15.166 49.316 1.00 67.12 310 GLY A C 1
ATOM 2542 O O . GLY A 1 310 ? 12.970 14.000 49.528 1.00 67.12 310 GLY A O 1
ATOM 2543 N N . LEU A 1 311 ? 11.888 15.876 50.157 1.00 74.88 311 LEU A N 1
ATOM 2544 C CA . LEU A 1 311 ? 11.345 15.314 51.397 1.00 74.88 311 LEU A CA 1
ATOM 2545 C C . LEU A 1 311 ? 10.231 14.294 51.115 1.00 74.88 311 LEU A C 1
ATOM 2547 O O . LEU A 1 311 ? 9.332 14.565 50.308 1.00 74.88 311 LEU A O 1
ATOM 2551 N N . SER A 1 312 ? 10.260 13.162 51.820 1.00 79.31 312 SER A N 1
ATOM 2552 C CA . SER A 1 312 ? 9.198 12.148 51.811 1.00 79.31 312 SER A CA 1
ATOM 2553 C C . SER A 1 312 ? 7.899 12.668 52.453 1.00 79.31 312 SER A C 1
ATOM 2555 O O . SER A 1 312 ? 7.885 13.710 53.114 1.00 79.31 312 SER A O 1
ATOM 2557 N N . LEU A 1 313 ? 6.779 11.955 52.272 1.00 84.12 313 LEU A N 1
ATOM 2558 C CA . LEU A 1 313 ? 5.516 12.320 52.934 1.00 84.12 313 LEU A CA 1
ATOM 2559 C C . LEU A 1 313 ? 5.634 12.242 54.465 1.00 84.12 313 LEU A C 1
ATOM 2561 O O . LEU A 1 313 ? 5.149 13.141 55.151 1.00 84.12 313 LEU A O 1
ATOM 2565 N N . LEU A 1 314 ? 6.356 11.243 54.984 1.00 86.12 314 LEU A N 1
ATOM 2566 C CA . LEU A 1 314 ? 6.653 11.123 56.411 1.00 86.12 314 LEU A CA 1
ATOM 2567 C C . LEU A 1 314 ? 7.544 12.275 56.900 1.00 86.12 314 LEU A C 1
ATOM 2569 O O . LEU A 1 314 ? 7.222 12.914 57.895 1.00 86.12 314 LEU A O 1
ATOM 2573 N N . GLU A 1 315 ? 8.617 12.618 56.178 1.00 85.38 315 GLU A N 1
ATOM 2574 C CA . GLU A 1 315 ? 9.483 13.757 56.529 1.00 85.38 315 GLU A CA 1
ATOM 2575 C C . GLU A 1 315 ? 8.723 15.097 56.509 1.00 85.38 315 GLU A C 1
ATOM 2577 O O . GLU A 1 315 ? 9.034 15.986 57.301 1.00 85.38 315 GLU A O 1
ATOM 2582 N N . LYS A 1 316 ? 7.709 15.251 55.645 1.00 86.69 316 LYS A N 1
ATOM 2583 C CA . LYS A 1 316 ? 6.814 16.422 55.628 1.00 86.69 316 LYS A CA 1
ATOM 2584 C C . LYS A 1 316 ? 5.856 16.430 56.821 1.00 86.69 316 LYS A C 1
ATOM 2586 O O . LYS A 1 316 ? 5.745 17.460 57.480 1.00 86.69 316 LYS A O 1
ATOM 2591 N N . TYR A 1 317 ? 5.235 15.295 57.147 1.00 89.00 317 TYR A N 1
ATOM 2592 C CA . TYR A 1 317 ? 4.384 15.145 58.334 1.00 89.00 317 TYR A CA 1
ATOM 2593 C C . TYR A 1 317 ? 5.151 15.425 59.639 1.00 89.00 317 TYR A C 1
ATOM 2595 O O . TYR A 1 317 ? 4.696 16.205 60.479 1.00 89.00 317 TYR A O 1
ATOM 2603 N N . LYS A 1 318 ? 6.370 14.884 59.773 1.00 87.00 318 LYS A N 1
ATOM 2604 C CA . LYS A 1 318 ? 7.286 15.165 60.892 1.00 87.00 318 LYS A CA 1
ATOM 2605 C C . LYS A 1 318 ? 7.694 16.640 60.993 1.00 87.00 318 LYS A C 1
ATOM 2607 O O . LYS A 1 318 ? 8.056 17.098 62.073 1.00 87.00 318 LYS A O 1
ATOM 2612 N N . ARG A 1 319 ? 7.616 17.404 59.896 1.00 86.31 319 ARG A N 1
ATOM 2613 C CA . ARG A 1 319 ? 7.941 18.844 59.815 1.00 86.31 319 ARG A CA 1
ATOM 2614 C C . ARG A 1 319 ? 6.706 19.761 59.780 1.00 86.31 319 ARG A C 1
ATOM 2616 O O . ARG A 1 319 ? 6.851 20.948 59.494 1.00 86.31 319 ARG A O 1
ATOM 2623 N N . ARG A 1 320 ? 5.502 19.255 60.090 1.00 88.94 320 ARG A N 1
ATOM 2624 C CA . ARG A 1 320 ? 4.271 20.070 60.164 1.00 88.94 320 ARG A CA 1
ATOM 2625 C C . ARG A 1 320 ? 4.405 21.242 61.161 1.00 88.94 320 ARG A C 1
ATOM 2627 O O . ARG A 1 320 ? 5.115 21.089 62.160 1.00 88.94 320 ARG A O 1
ATOM 2634 N N . PRO A 1 321 ? 3.751 22.400 60.953 1.00 84.38 321 PRO A N 1
ATOM 2635 C CA . PRO A 1 321 ? 3.751 23.492 61.931 1.00 84.38 321 PRO A CA 1
ATOM 2636 C C . PRO A 1 321 ? 3.169 23.055 63.285 1.00 84.38 321 PRO A C 1
ATOM 2638 O O . PRO A 1 321 ? 2.274 22.216 63.323 1.00 84.38 321 PRO A O 1
ATOM 2641 N N . GLY A 1 322 ? 3.621 23.661 64.390 1.00 78.94 322 GLY A N 1
ATOM 2642 C CA . GLY A 1 322 ? 3.139 23.328 65.746 1.00 78.94 322 GLY A CA 1
ATOM 2643 C C . GLY A 1 322 ? 1.635 23.567 65.966 1.00 78.94 322 GLY A C 1
ATOM 2644 O O . GLY A 1 322 ? 1.013 22.912 66.791 1.00 78.94 322 GLY A O 1
ATOM 2645 N N . ALA A 1 323 ? 1.000 24.413 65.146 1.00 76.56 323 ALA A N 1
ATOM 2646 C CA . ALA A 1 323 ? -0.460 24.574 65.090 1.00 76.56 323 ALA A CA 1
ATOM 2647 C C . ALA A 1 323 ? -1.204 23.364 64.465 1.00 76.56 323 ALA A C 1
ATOM 2649 O O . ALA A 1 323 ? -2.352 23.474 64.038 1.00 76.56 323 ALA A O 1
ATOM 2650 N N . SER A 1 324 ? -0.541 22.216 64.326 1.00 81.62 324 SER A N 1
ATOM 2651 C CA . SER A 1 324 ? -1.110 20.944 63.869 1.00 81.62 324 SER A CA 1
ATOM 2652 C C . SER A 1 324 ? -0.464 19.761 64.602 1.00 81.62 324 SER A C 1
ATOM 2654 O O . SER A 1 324 ? -0.306 18.688 64.028 1.00 81.62 324 SER A O 1
ATOM 2656 N N . GLU A 1 325 ? -0.051 19.950 65.860 1.00 84.75 325 GLU A N 1
ATOM 2657 C CA . GLU A 1 325 ? 0.627 18.908 66.641 1.00 84.75 325 GLU A CA 1
ATOM 2658 C C . GLU A 1 325 ? -0.244 17.658 66.817 1.00 84.75 325 GLU A C 1
ATOM 2660 O O . GLU A 1 325 ? 0.217 16.555 66.540 1.00 84.75 325 GLU A O 1
ATOM 2665 N N . THR A 1 326 ? -1.524 17.856 67.150 1.00 85.31 326 THR A N 1
ATOM 2666 C CA . THR A 1 326 ? -2.546 16.814 67.358 1.00 85.31 326 THR A CA 1
ATOM 2667 C C . THR A 1 326 ? -2.980 16.075 66.090 1.00 85.31 326 THR A C 1
ATOM 2669 O O . THR A 1 326 ? -3.740 15.120 66.188 1.00 85.31 326 THR A O 1
ATOM 2672 N N . LEU A 1 327 ? -2.534 16.505 64.905 1.00 88.81 327 LEU A N 1
ATOM 2673 C CA . LEU A 1 327 ? -2.931 15.910 63.629 1.00 88.81 327 LEU A CA 1
ATOM 2674 C C . LEU A 1 327 ? -2.314 14.514 63.469 1.00 88.81 327 LEU A C 1
ATOM 2676 O O . LEU A 1 327 ? -1.085 14.379 63.481 1.00 88.81 327 LEU A O 1
ATOM 2680 N N . THR A 1 328 ? -3.145 13.497 63.255 1.00 91.25 328 THR A N 1
ATOM 2681 C CA . THR A 1 328 ? -2.693 12.128 62.952 1.00 91.25 328 THR A CA 1
ATOM 2682 C C . THR A 1 328 ? -2.061 12.038 61.557 1.00 91.25 328 THR A C 1
ATOM 2684 O O . THR A 1 328 ? -2.254 12.910 60.697 1.00 91.25 328 THR A O 1
ATOM 2687 N N . LEU A 1 329 ? -1.292 10.978 61.293 1.00 90.06 329 LEU A N 1
ATOM 2688 C CA . LEU A 1 329 ? -0.754 10.736 59.952 1.00 90.06 329 LEU A CA 1
ATOM 2689 C C . LEU A 1 329 ? -1.882 10.451 58.949 1.00 90.06 329 LEU A C 1
ATOM 2691 O O . LEU A 1 329 ? -1.852 10.984 57.836 1.00 90.06 329 LEU A O 1
ATOM 2695 N N . LEU A 1 330 ? -2.896 9.675 59.348 1.00 89.44 330 LEU A N 1
ATOM 2696 C CA . LEU A 1 330 ? -4.044 9.334 58.507 1.00 89.44 330 LEU A CA 1
ATOM 2697 C C . LEU A 1 330 ? -4.830 10.586 58.074 1.00 89.44 330 LEU A C 1
ATOM 2699 O O . LEU A 1 330 ? -5.092 10.763 56.882 1.00 89.44 330 LEU A O 1
ATOM 2703 N N . GLU A 1 331 ? -5.128 11.513 58.991 1.00 89.25 331 GLU A N 1
ATOM 2704 C CA . GLU A 1 331 ? -5.764 12.796 58.650 1.00 89.25 331 GLU A CA 1
ATOM 2705 C C . GLU A 1 331 ? -4.874 13.686 57.773 1.00 89.25 331 GLU A C 1
ATOM 2707 O O . GLU A 1 331 ? -5.372 14.347 56.858 1.00 89.25 331 GLU A O 1
ATOM 2712 N N . PHE A 1 332 ? -3.560 13.729 58.015 1.00 90.31 332 PHE A N 1
ATOM 2713 C CA . PHE A 1 332 ? -2.641 14.494 57.168 1.00 90.31 332 PHE A CA 1
ATOM 2714 C C . PHE A 1 332 ? -2.654 13.971 55.725 1.00 90.31 332 PHE A C 1
ATOM 2716 O O . PHE A 1 332 ? -2.777 14.755 54.778 1.00 90.31 332 PHE A O 1
ATOM 2723 N N . LEU A 1 333 ? -2.598 12.648 55.547 1.00 89.81 333 LEU A N 1
ATOM 2724 C CA . LEU A 1 333 ? -2.672 12.006 54.236 1.00 89.81 333 LEU A CA 1
ATOM 2725 C C . LEU A 1 333 ? -4.033 12.266 53.562 1.00 89.81 333 LEU A C 1
ATOM 2727 O O . LEU A 1 333 ? -4.063 12.774 52.431 1.00 89.81 333 LEU A O 1
ATOM 2731 N N . ARG A 1 334 ? -5.148 12.023 54.271 1.00 88.81 334 ARG A N 1
ATOM 2732 C CA . ARG A 1 334 ? -6.526 12.209 53.772 1.00 88.81 334 ARG A CA 1
ATOM 2733 C C . ARG A 1 334 ? -6.841 13.664 53.431 1.00 88.81 334 ARG A C 1
ATOM 2735 O O . ARG A 1 334 ? -7.371 13.943 52.354 1.00 88.81 334 ARG A O 1
ATOM 2742 N N . CYS A 1 335 ? -6.488 14.609 54.300 1.00 89.06 335 CYS A N 1
ATOM 2743 C CA . CYS A 1 335 ? -7.111 15.935 54.326 1.00 89.06 335 CYS A CA 1
ATOM 2744 C C . CYS A 1 335 ? -6.188 17.115 53.974 1.00 89.06 335 CYS A C 1
ATOM 2746 O O . CYS A 1 335 ? -6.718 18.201 53.737 1.00 89.06 335 CYS A O 1
ATOM 2748 N N . TYR A 1 336 ? -4.855 16.973 53.913 1.00 89.56 336 TYR A N 1
ATOM 2749 C CA . TYR A 1 336 ? -3.930 18.125 53.818 1.00 89.56 336 TYR A CA 1
ATOM 2750 C C . TYR A 1 336 ? -3.169 18.252 52.481 1.00 89.56 336 TYR A C 1
ATOM 2752 O O . TYR A 1 336 ? -2.837 17.281 51.805 1.00 89.56 336 TYR A O 1
ATOM 2760 N N . ASP A 1 337 ? -2.848 19.487 52.090 1.00 86.25 337 ASP A N 1
ATOM 2761 C CA . ASP A 1 337 ? -1.814 19.787 51.093 1.00 86.25 337 ASP A CA 1
ATOM 2762 C C . ASP A 1 337 ? -0.430 19.539 51.715 1.00 86.25 337 ASP A C 1
ATOM 2764 O O . ASP A 1 337 ? -0.050 20.206 52.678 1.00 86.25 337 ASP A O 1
ATOM 2768 N N . PHE A 1 338 ? 0.336 18.598 51.157 1.00 85.50 338 PHE A N 1
ATOM 2769 C CA . PHE A 1 338 ? 1.628 18.164 51.704 1.00 85.50 338 PHE A CA 1
ATOM 2770 C C . PHE A 1 338 ? 2.742 19.214 51.620 1.00 85.50 338 PHE A C 1
ATOM 2772 O O . PHE A 1 338 ? 3.727 19.116 52.346 1.00 85.50 338 PHE A O 1
ATOM 2779 N N . ASN A 1 339 ? 2.632 20.187 50.713 1.00 80.44 339 ASN A N 1
ATOM 2780 C CA . ASN A 1 339 ? 3.658 21.207 50.488 1.00 80.44 339 ASN A CA 1
ATOM 2781 C C . ASN A 1 339 ? 3.343 22.496 51.259 1.00 80.44 339 ASN A C 1
ATOM 2783 O O . ASN A 1 339 ? 4.253 23.188 51.702 1.00 80.44 339 ASN A O 1
ATOM 2787 N N . ARG A 1 340 ? 2.054 22.815 51.424 1.00 81.12 340 ARG A N 1
ATOM 2788 C CA . ARG A 1 340 ? 1.566 23.995 52.161 1.00 81.12 340 ARG A CA 1
ATOM 2789 C C . ARG A 1 340 ? 1.208 23.693 53.619 1.00 81.12 340 ARG A C 1
ATOM 2791 O O . ARG A 1 340 ? 0.988 24.632 54.378 1.00 81.12 340 ARG A O 1
ATOM 2798 N N . CYS A 1 341 ? 1.111 22.413 53.985 1.00 80.50 341 CYS A N 1
ATOM 2799 C CA . CYS A 1 341 ? 0.645 21.897 55.275 1.00 80.50 341 CYS A CA 1
ATOM 2800 C C . CYS A 1 341 ? -0.678 22.529 55.753 1.00 80.50 341 CYS A C 1
ATOM 2802 O O . CYS A 1 341 ? -0.825 22.920 56.910 1.00 80.50 341 CYS A O 1
ATOM 2804 N N . LYS A 1 342 ? -1.657 22.639 54.845 1.00 84.69 342 LYS A N 1
ATOM 2805 C CA . LYS A 1 342 ? -2.998 23.187 55.119 1.00 84.69 342 LYS A CA 1
ATOM 2806 C C . LYS A 1 342 ? -4.082 22.183 54.735 1.00 84.69 342 LYS A C 1
ATOM 2808 O O . LYS A 1 342 ? -3.963 21.536 53.696 1.00 84.69 342 LYS A O 1
ATOM 2813 N N . ARG A 1 343 ? -5.146 22.088 55.541 1.00 86.25 343 ARG A N 1
ATOM 2814 C CA . ARG A 1 343 ? -6.342 21.284 55.236 1.00 86.25 343 ARG A CA 1
ATOM 2815 C C . ARG A 1 343 ? -6.965 21.739 53.907 1.00 86.25 343 ARG A C 1
ATOM 2817 O O . ARG A 1 343 ? -6.931 22.926 53.588 1.00 86.25 343 ARG A O 1
ATOM 2824 N N . ARG A 1 344 ? -7.536 20.806 53.140 1.00 87.62 344 ARG A N 1
ATOM 2825 C CA . ARG A 1 344 ? -8.223 21.027 51.855 1.00 87.62 344 ARG A CA 1
ATOM 2826 C C . ARG A 1 344 ? -9.742 21.157 52.109 1.00 87.62 344 ARG A C 1
ATOM 2828 O O . ARG A 1 344 ? -10.414 20.138 52.179 1.00 87.62 344 ARG A O 1
ATOM 2835 N N . PRO A 1 345 ? -10.327 22.363 52.264 1.00 76.00 345 PRO A N 1
ATOM 2836 C CA . PRO A 1 345 ? -11.678 22.524 52.829 1.00 76.00 345 PRO A CA 1
ATOM 2837 C C . PRO A 1 345 ? -12.841 22.233 51.861 1.00 76.00 345 PRO A C 1
ATOM 2839 O O . PRO A 1 345 ? -13.994 22.387 52.245 1.00 76.00 345 PRO A O 1
ATOM 2842 N N . ARG A 1 346 ? -12.557 21.896 50.596 1.00 76.75 346 ARG A N 1
ATOM 2843 C CA . ARG A 1 346 ? -13.552 21.639 49.533 1.00 76.75 346 ARG A CA 1
ATOM 2844 C C . ARG A 1 346 ? -13.162 20.471 48.617 1.00 76.75 346 ARG A C 1
ATOM 2846 O O . ARG A 1 346 ? -13.648 20.386 47.497 1.00 76.75 346 ARG A O 1
ATOM 2853 N N . ALA A 1 347 ? -12.220 19.633 49.042 1.00 80.25 347 ALA A N 1
ATOM 2854 C CA . ALA A 1 347 ? -11.804 18.461 48.280 1.00 80.25 347 ALA A CA 1
ATOM 2855 C C . ALA A 1 347 ? -12.224 17.201 49.045 1.00 80.25 347 ALA A C 1
ATOM 2857 O O . ALA A 1 347 ? -12.072 17.205 50.268 1.00 80.25 347 ALA A O 1
ATOM 2858 N N . PRO A 1 348 ? -12.700 16.142 48.367 1.00 81.06 348 PRO A N 1
ATOM 2859 C CA . PRO A 1 348 ? -13.017 14.886 49.030 1.00 81.06 348 PRO A CA 1
ATOM 2860 C C . PRO A 1 348 ? -11.768 14.279 49.675 1.00 81.06 348 PRO A C 1
ATOM 2862 O O . PRO A 1 348 ? -10.632 14.485 49.213 1.00 81.06 348 PRO A O 1
ATOM 2865 N N . ASP A 1 349 ? -11.995 13.522 50.743 1.00 86.06 349 ASP A N 1
ATOM 2866 C CA . ASP A 1 349 ? -10.979 12.710 51.403 1.00 86.06 349 ASP A CA 1
ATOM 2867 C C . ASP A 1 349 ? -10.293 11.783 50.397 1.00 86.06 349 ASP A C 1
ATOM 2869 O O . ASP A 1 349 ? -10.923 11.203 49.508 1.00 86.06 349 ASP A O 1
ATOM 2873 N N . ARG A 1 350 ? -8.973 11.651 50.532 1.00 86.44 350 ARG A N 1
ATOM 2874 C CA . ARG A 1 350 ? -8.217 10.682 49.737 1.00 86.44 350 ARG A CA 1
ATOM 2875 C C . ARG A 1 350 ? -8.445 9.273 50.245 1.00 86.44 350 ARG A C 1
ATOM 2877 O O . ARG A 1 350 ? -8.498 9.056 51.453 1.00 86.44 350 ARG A O 1
ATOM 2884 N N . VAL A 1 351 ? -8.456 8.326 49.315 1.00 84.31 351 VAL A N 1
ATOM 2885 C CA . VAL A 1 351 ? -8.209 6.921 49.642 1.00 84.31 351 VAL A CA 1
ATOM 2886 C C . VAL A 1 351 ? -6.717 6.790 49.933 1.00 84.31 351 VAL A C 1
ATOM 2888 O O . VAL A 1 351 ? -5.890 7.256 49.144 1.00 84.31 351 VAL A O 1
ATOM 2891 N N . ILE A 1 352 ? -6.368 6.209 51.077 1.00 86.06 352 ILE A N 1
ATOM 2892 C CA . ILE A 1 352 ? -4.972 5.950 51.428 1.00 86.06 352 ILE A CA 1
ATOM 2893 C C . ILE A 1 352 ? -4.666 4.511 51.052 1.00 86.06 352 ILE A C 1
ATOM 2895 O O . ILE A 1 352 ? -5.361 3.596 51.474 1.00 86.06 352 ILE A O 1
ATOM 2899 N N . ASN A 1 353 ? -3.633 4.336 50.240 1.00 83.06 353 ASN A N 1
ATOM 2900 C CA . ASN A 1 353 ? -3.064 3.040 49.925 1.00 83.06 353 ASN A CA 1
ATOM 2901 C C . ASN A 1 353 ? -1.707 2.966 50.628 1.00 83.06 353 ASN A C 1
ATOM 2903 O O . ASN A 1 353 ? -0.930 3.917 50.524 1.00 83.06 353 ASN A O 1
ATOM 2907 N N . TYR A 1 354 ? -1.404 1.897 51.357 1.00 84.75 354 TYR A N 1
ATOM 2908 C CA . TYR A 1 354 ? -0.142 1.805 52.089 1.00 84.75 354 TYR A CA 1
ATOM 2909 C C . TYR A 1 354 ? 0.576 0.475 51.866 1.00 84.75 354 TYR A C 1
ATOM 2911 O O . TYR A 1 354 ? -0.048 -0.553 51.622 1.00 84.75 354 TYR A O 1
ATOM 2919 N N . PHE A 1 355 ? 1.910 0.516 51.889 1.00 77.31 355 PHE A N 1
ATOM 2920 C CA . PHE A 1 355 ? 2.757 -0.633 51.574 1.00 77.31 355 PHE A CA 1
ATOM 2921 C C . PHE A 1 355 ? 3.975 -0.739 52.513 1.00 77.31 355 PHE A C 1
ATOM 2923 O O . PHE A 1 355 ? 4.639 0.276 52.746 1.00 77.31 355 PHE A O 1
ATOM 2930 N N . PRO A 1 356 ? 4.351 -1.951 52.965 1.00 74.62 356 PRO A N 1
ATOM 2931 C CA . PRO A 1 356 ? 3.594 -3.195 52.845 1.00 74.62 356 PRO A CA 1
ATOM 2932 C C . PRO A 1 356 ? 2.347 -3.158 53.732 1.00 74.62 356 PRO A C 1
ATOM 2934 O O . PRO A 1 356 ? 2.249 -2.345 54.651 1.00 74.62 356 PRO A O 1
ATOM 2937 N N . ILE A 1 357 ? 1.410 -4.054 53.442 1.00 76.69 357 ILE A N 1
ATOM 2938 C CA . ILE A 1 357 ? 0.358 -4.427 54.383 1.00 76.69 357 ILE A CA 1
ATOM 2939 C C . ILE A 1 357 ? 0.974 -5.520 55.257 1.00 76.69 357 ILE A C 1
ATOM 2941 O O . ILE A 1 357 ? 1.308 -6.594 54.760 1.00 76.69 357 ILE A O 1
ATOM 2945 N N . TYR A 1 358 ? 1.199 -5.221 56.533 1.00 80.94 358 TYR A N 1
ATOM 2946 C CA . TYR A 1 358 ? 1.636 -6.215 57.511 1.00 80.94 358 TYR A CA 1
ATOM 2947 C C . TYR A 1 358 ? 0.415 -7.049 57.944 1.00 80.94 358 TYR A C 1
ATOM 2949 O O . TYR A 1 358 ? -0.650 -6.475 58.164 1.00 80.94 358 TYR A O 1
ATOM 2957 N N . LYS A 1 359 ? 0.546 -8.375 58.091 1.00 76.31 359 LYS A N 1
ATOM 2958 C CA . LYS A 1 359 ? -0.490 -9.234 58.705 1.00 76.31 359 LYS A CA 1
ATOM 2959 C C . LYS A 1 359 ? -0.227 -9.354 60.213 1.00 76.31 359 LYS A C 1
ATOM 2961 O O . LYS A 1 359 ? 0.925 -9.550 60.608 1.00 76.31 359 LYS A O 1
ATOM 2966 N N . TYR A 1 360 ? -1.263 -9.249 61.056 1.00 74.69 360 TYR A N 1
ATOM 2967 C CA . TYR A 1 360 ? -1.124 -9.360 62.522 1.00 74.69 360 TYR A CA 1
ATOM 2968 C C . TYR A 1 360 ? -0.516 -10.713 62.920 1.00 74.69 360 TYR A C 1
ATOM 2970 O O . TYR A 1 360 ? 0.464 -10.755 63.658 1.00 74.69 360 TYR A O 1
ATOM 2978 N N . SER A 1 361 ? -1.027 -11.800 62.342 1.00 72.81 361 SER A N 1
ATOM 2979 C CA . SER A 1 361 ? -0.600 -13.185 62.576 1.00 72.81 361 SER A CA 1
ATOM 2980 C C . SER A 1 361 ? 0.869 -13.485 62.232 1.00 72.81 361 SER A C 1
ATOM 2982 O O . SER A 1 361 ? 1.447 -14.403 62.811 1.00 72.81 361 SER A O 1
ATOM 2984 N N . GLU A 1 362 ? 1.501 -12.704 61.348 1.00 74.75 362 GLU A N 1
ATOM 2985 C CA . GLU A 1 362 ? 2.888 -12.925 60.908 1.00 74.75 362 GLU A CA 1
ATOM 2986 C C . GLU A 1 362 ? 3.892 -11.895 61.456 1.00 74.75 362 GLU A C 1
ATOM 2988 O O . GLU A 1 362 ? 5.043 -12.239 61.734 1.00 74.75 362 GLU A O 1
ATOM 2993 N N . GLN A 1 363 ? 3.504 -10.617 61.565 1.00 79.00 363 GLN A N 1
ATOM 2994 C CA . GLN A 1 363 ? 4.447 -9.493 61.713 1.00 79.00 363 GLN A CA 1
ATOM 2995 C C . GLN A 1 363 ? 4.033 -8.490 62.810 1.00 79.00 363 GLN A C 1
ATOM 2997 O O . GLN A 1 363 ? 4.163 -7.277 62.638 1.00 79.00 363 GLN A O 1
ATOM 3002 N N . LEU A 1 364 ? 3.571 -9.010 63.955 1.00 83.44 364 LEU A N 1
ATOM 3003 C CA . LEU A 1 364 ? 3.043 -8.296 65.135 1.00 83.44 364 LEU A CA 1
ATOM 3004 C C . LEU A 1 364 ? 3.671 -6.918 65.452 1.00 83.44 364 LEU A C 1
ATOM 3006 O O . LEU A 1 364 ? 2.938 -5.939 65.559 1.00 83.44 364 LEU A O 1
ATOM 3010 N N . GLU A 1 365 ? 4.999 -6.813 65.610 1.00 86.81 365 GLU A N 1
ATOM 3011 C CA . GLU A 1 365 ? 5.678 -5.548 65.987 1.00 86.81 365 GLU A CA 1
ATOM 3012 C C . GLU A 1 365 ? 5.596 -4.485 64.876 1.00 86.81 365 GLU A C 1
ATOM 3014 O O . GLU A 1 365 ? 5.415 -3.299 65.151 1.00 86.81 365 GLU A O 1
ATOM 3019 N N . GLU A 1 366 ? 5.688 -4.899 63.610 1.00 85.31 366 GLU A N 1
ATOM 3020 C CA . GLU A 1 366 ? 5.615 -3.998 62.454 1.00 85.31 366 GLU A CA 1
ATOM 3021 C C . GLU A 1 366 ? 4.167 -3.598 62.135 1.00 85.31 366 GLU A C 1
ATOM 3023 O O . GLU A 1 366 ? 3.902 -2.434 61.827 1.00 85.31 366 GLU A O 1
ATOM 3028 N N . TYR A 1 367 ? 3.219 -4.527 62.302 1.00 86.00 367 TYR A N 1
ATOM 3029 C CA . TYR A 1 367 ? 1.780 -4.255 62.267 1.00 86.00 367 TYR A CA 1
ATOM 3030 C C . TYR A 1 367 ? 1.383 -3.207 63.311 1.00 86.00 367 TYR A C 1
ATOM 3032 O O . TYR A 1 367 ? 0.790 -2.177 62.985 1.00 86.00 367 TYR A O 1
ATOM 3040 N N . ALA A 1 368 ? 1.779 -3.441 64.564 1.00 87.31 368 ALA A N 1
ATOM 3041 C CA . ALA A 1 368 ? 1.526 -2.547 65.682 1.00 87.31 368 ALA A CA 1
ATOM 3042 C C . ALA A 1 368 ? 2.137 -1.159 65.444 1.00 87.31 368 ALA A C 1
ATOM 3044 O O . ALA A 1 368 ? 1.446 -0.146 65.565 1.00 87.31 368 ALA A O 1
ATOM 3045 N N . ARG A 1 369 ? 3.406 -1.100 65.011 1.00 89.56 369 ARG A N 1
ATOM 3046 C CA . ARG A 1 369 ? 4.072 0.149 64.608 1.00 89.56 369 ARG A CA 1
ATOM 3047 C C . ARG A 1 369 ? 3.288 0.882 63.516 1.00 89.56 369 ARG A C 1
ATOM 3049 O O . ARG A 1 369 ? 3.150 2.101 63.591 1.00 89.56 369 ARG A O 1
ATOM 3056 N N . MET A 1 370 ? 2.789 0.166 62.508 1.00 88.31 370 MET A N 1
ATOM 3057 C CA . MET A 1 370 ? 2.038 0.740 61.390 1.00 88.31 370 MET A CA 1
ATOM 3058 C C . MET A 1 370 ? 0.695 1.335 61.835 1.00 88.31 370 MET A C 1
ATOM 3060 O O . MET A 1 370 ? 0.451 2.512 61.565 1.00 88.31 370 MET A O 1
ATOM 3064 N N . LYS A 1 371 ? -0.156 0.566 62.531 1.00 86.88 371 LYS A N 1
ATOM 3065 C CA . LYS A 1 371 ? -1.466 1.051 63.004 1.00 86.88 371 LYS A CA 1
ATOM 3066 C C . LYS A 1 371 ? -1.280 2.232 63.973 1.00 86.88 371 LYS A C 1
ATOM 3068 O O . LYS A 1 371 ? -1.878 3.288 63.762 1.00 86.88 371 LYS A O 1
ATOM 3073 N N . LEU A 1 372 ? -0.346 2.149 64.931 1.00 88.56 372 LEU A N 1
ATOM 3074 C CA . LEU A 1 372 ? -0.014 3.281 65.813 1.00 88.56 372 LEU A CA 1
ATOM 3075 C C . LEU A 1 372 ? 0.457 4.524 65.035 1.00 88.56 372 LEU A C 1
ATOM 3077 O O . LEU A 1 372 ? 0.031 5.637 65.345 1.00 88.56 372 LEU A O 1
ATOM 3081 N N . MET A 1 373 ? 1.285 4.360 63.994 1.00 89.81 373 MET A N 1
ATOM 3082 C CA . MET A 1 373 ? 1.713 5.473 63.134 1.00 89.81 373 MET A CA 1
ATOM 3083 C C . MET A 1 373 ? 0.555 6.121 62.372 1.00 89.81 373 MET A C 1
ATOM 3085 O O . MET A 1 373 ? 0.597 7.327 62.149 1.00 89.81 373 MET A O 1
ATOM 3089 N N . LEU A 1 374 ? -0.455 5.364 61.939 1.00 88.69 374 LEU A N 1
ATOM 3090 C CA . LEU A 1 374 ? -1.601 5.921 61.218 1.00 88.69 374 LEU A CA 1
ATOM 3091 C C . LEU A 1 374 ? -2.519 6.722 62.152 1.00 88.69 374 LEU A C 1
ATOM 3093 O O . LEU A 1 374 ? -2.902 7.844 61.801 1.00 88.69 374 LEU A O 1
ATOM 3097 N N . HIS A 1 375 ? -2.828 6.173 63.331 1.00 87.81 375 HIS A N 1
ATOM 3098 C CA . HIS A 1 375 ? -3.901 6.662 64.203 1.00 87.81 375 HIS A CA 1
ATOM 3099 C C . HIS A 1 375 ? -3.466 7.609 65.336 1.00 87.81 375 HIS A C 1
ATOM 3101 O O . HIS A 1 375 ? -4.318 8.332 65.848 1.00 87.81 375 HIS A O 1
ATOM 3107 N N . HIS A 1 376 ? -2.179 7.685 65.702 1.00 88.44 376 HIS A N 1
ATOM 3108 C CA . HIS A 1 376 ? -1.693 8.605 66.746 1.00 88.44 376 HIS A CA 1
ATOM 3109 C C . HIS A 1 376 ? -0.794 9.729 66.188 1.00 88.44 376 HIS A C 1
ATOM 3111 O O . HIS A 1 376 ? -0.087 9.541 65.193 1.00 88.44 376 HIS A O 1
ATOM 3117 N N . PRO A 1 377 ? -0.787 10.927 66.808 1.00 89.88 377 PRO A N 1
ATOM 3118 C CA . PRO A 1 377 ? 0.091 12.020 66.405 1.00 89.88 377 PRO A CA 1
ATOM 3119 C C . PRO A 1 377 ? 1.523 11.829 66.926 1.00 89.88 377 PRO A C 1
ATOM 3121 O O . PRO A 1 377 ? 1.735 11.649 68.121 1.00 89.88 377 PRO A O 1
ATOM 3124 N N . PHE A 1 378 ? 2.534 11.947 66.057 1.00 91.38 378 PHE A N 1
ATOM 3125 C CA . PHE A 1 378 ? 3.943 11.798 66.463 1.00 91.38 378 PHE A CA 1
ATOM 3126 C C . PHE A 1 378 ? 4.901 12.753 65.737 1.00 91.38 378 PHE A C 1
ATOM 3128 O O . PHE A 1 378 ? 4.572 13.333 64.696 1.00 91.38 378 PHE A O 1
ATOM 3135 N N . ARG A 1 379 ? 6.115 12.913 66.283 1.00 87.94 379 ARG A N 1
ATOM 3136 C CA . ARG A 1 379 ? 7.263 13.559 65.611 1.00 87.94 379 ARG A CA 1
ATOM 3137 C C . ARG A 1 379 ? 8.363 12.558 65.291 1.00 87.94 379 ARG A C 1
ATOM 3139 O O . ARG A 1 379 ? 8.877 12.565 64.180 1.00 87.94 379 ARG A O 1
ATOM 3146 N N . GLU A 1 380 ? 8.654 11.645 66.210 1.00 87.62 380 GLU A N 1
ATOM 3147 C CA . GLU A 1 380 ? 9.516 10.488 65.978 1.00 87.62 380 GLU A CA 1
ATOM 3148 C C . GLU A 1 380 ? 8.766 9.193 66.276 1.00 87.62 380 GLU A C 1
ATOM 3150 O O . GLU A 1 380 ? 7.944 9.154 67.184 1.00 87.62 380 GLU A O 1
ATOM 3155 N N . VAL A 1 381 ? 9.011 8.141 65.487 1.00 86.38 381 VAL A N 1
ATOM 3156 C CA . VAL A 1 381 ? 8.198 6.906 65.525 1.00 86.38 381 VAL A CA 1
ATOM 3157 C C . VAL A 1 381 ? 8.293 6.222 66.892 1.00 86.38 381 VAL A C 1
ATOM 3159 O O . VAL A 1 381 ? 7.294 5.735 67.403 1.00 86.38 381 VAL A O 1
ATOM 3162 N N . ASN A 1 382 ? 9.456 6.287 67.544 1.00 86.44 382 ASN A N 1
ATOM 3163 C CA . ASN A 1 382 ? 9.663 5.726 68.882 1.00 86.44 382 ASN A CA 1
ATOM 3164 C C . ASN A 1 382 ? 8.812 6.401 69.976 1.00 86.44 382 ASN A C 1
ATOM 3166 O O . ASN A 1 382 ? 8.636 5.807 71.032 1.00 86.44 382 ASN A O 1
ATOM 3170 N N . MET A 1 383 ? 8.251 7.597 69.736 1.00 87.12 383 MET A N 1
ATOM 3171 C CA . MET A 1 383 ? 7.300 8.229 70.667 1.00 87.12 383 MET A CA 1
ATOM 3172 C C . MET A 1 383 ? 5.999 7.426 70.789 1.00 87.12 383 MET A C 1
ATOM 3174 O O . MET A 1 383 ? 5.332 7.510 71.805 1.00 87.12 383 MET A O 1
ATOM 3178 N N . LEU A 1 384 ? 5.662 6.602 69.791 1.00 87.88 384 LEU A N 1
ATOM 3179 C CA . LEU A 1 384 ? 4.481 5.731 69.810 1.00 87.88 384 LEU A CA 1
ATOM 3180 C C . LEU A 1 384 ? 4.627 4.534 70.768 1.00 87.88 384 LEU A C 1
ATOM 3182 O O . LEU A 1 384 ? 3.672 3.788 70.953 1.00 87.88 384 LEU A O 1
ATOM 3186 N N . LYS A 1 385 ? 5.804 4.356 71.388 1.00 88.06 385 LYS A N 1
ATOM 3187 C CA . LYS A 1 385 ? 6.002 3.464 72.541 1.00 88.06 385 LYS A CA 1
ATOM 3188 C C . LYS A 1 385 ? 5.675 4.137 73.882 1.00 88.06 385 LYS A C 1
ATOM 3190 O O . LYS A 1 385 ? 5.852 3.519 74.925 1.00 88.06 385 LYS A O 1
ATOM 3195 N N . GLU A 1 386 ? 5.220 5.389 73.874 1.00 86.94 386 GLU A N 1
ATOM 3196 C CA . GLU A 1 386 ? 4.735 6.108 75.052 1.00 86.94 386 GLU A CA 1
ATOM 3197 C C . GLU A 1 386 ? 3.289 6.567 74.804 1.00 86.94 386 GLU A C 1
ATOM 3199 O O . GLU A 1 386 ? 3.038 7.510 74.053 1.00 86.94 386 GLU A O 1
ATOM 3204 N N . LEU A 1 387 ? 2.327 5.869 75.410 1.00 83.38 387 LEU A N 1
ATOM 3205 C CA . LEU A 1 387 ? 0.889 6.117 75.258 1.00 83.38 387 LEU A CA 1
ATOM 3206 C C . LEU A 1 387 ? 0.263 6.294 76.639 1.00 83.38 387 LEU A C 1
ATOM 3208 O O . LEU A 1 387 ? 0.612 5.573 77.569 1.00 83.38 387 LEU A O 1
ATOM 3212 N N . ASP A 1 388 ? -0.614 7.289 76.789 1.00 82.50 388 ASP A N 1
ATOM 3213 C CA . ASP A 1 388 ? -1.308 7.611 78.048 1.00 82.50 388 ASP A CA 1
ATOM 3214 C C . ASP A 1 388 ? -0.376 7.736 79.280 1.00 82.50 388 ASP A C 1
ATOM 3216 O O . ASP A 1 388 ? -0.743 7.433 80.413 1.00 82.50 388 ASP A O 1
ATOM 3220 N N . SER A 1 389 ? 0.850 8.232 79.043 1.00 83.06 389 SER A N 1
ATOM 3221 C CA . SER A 1 389 ? 1.957 8.346 80.017 1.00 83.06 389 SER A CA 1
ATOM 3222 C C . SER A 1 389 ? 2.551 7.014 80.516 1.00 83.06 389 SER A C 1
ATOM 3224 O O . SER A 1 389 ? 3.257 6.995 81.525 1.00 83.06 389 SER A O 1
ATOM 3226 N N . ILE A 1 390 ? 2.315 5.912 79.801 1.00 85.19 390 ILE A N 1
ATOM 3227 C CA . ILE A 1 390 ? 2.924 4.595 80.024 1.00 85.19 390 ILE A CA 1
ATOM 3228 C C . ILE A 1 390 ? 3.933 4.317 78.902 1.00 85.19 390 ILE A C 1
ATOM 3230 O O . ILE A 1 390 ? 3.622 4.485 77.724 1.00 85.19 390 ILE A O 1
ATOM 3234 N N . HIS A 1 391 ? 5.143 3.883 79.268 1.00 89.88 391 HIS A N 1
ATOM 3235 C CA . HIS A 1 391 ? 6.195 3.502 78.323 1.00 89.88 391 HIS A CA 1
ATOM 3236 C C . HIS A 1 391 ? 6.268 1.978 78.153 1.00 89.88 391 HIS A C 1
ATOM 3238 O O . HIS A 1 391 ? 6.268 1.245 79.143 1.00 89.88 391 HIS A O 1
ATOM 3244 N N . PHE A 1 392 ? 6.375 1.519 76.907 1.00 90.31 392 PHE A N 1
ATOM 3245 C CA . PHE A 1 392 ? 6.380 0.110 76.509 1.00 90.31 392 PHE A CA 1
ATOM 3246 C C . PHE A 1 392 ? 7.685 -0.250 75.780 1.00 90.31 392 PHE A C 1
ATOM 3248 O O . PHE A 1 392 ? 8.213 0.548 75.008 1.00 90.31 392 PHE A O 1
ATOM 3255 N N . GLU A 1 393 ? 8.214 -1.463 75.974 1.00 85.75 393 GLU A N 1
ATOM 3256 C CA . GLU A 1 393 ? 9.445 -1.885 75.279 1.00 85.75 393 GLU A CA 1
ATOM 3257 C C . GLU A 1 393 ? 9.193 -2.217 73.796 1.00 85.75 393 GLU A C 1
ATOM 3259 O O . GLU A 1 393 ? 10.034 -1.938 72.933 1.00 85.75 393 GLU A O 1
ATOM 3264 N N . THR A 1 394 ? 8.013 -2.753 73.465 1.00 88.94 394 THR A N 1
ATOM 3265 C CA . THR A 1 394 ? 7.597 -3.114 72.098 1.00 88.94 394 THR A CA 1
ATOM 3266 C C . THR A 1 394 ? 6.483 -2.188 71.582 1.00 88.94 394 THR A C 1
ATOM 3268 O O . THR A 1 394 ? 5.763 -1.563 72.362 1.00 88.94 394 THR A O 1
ATOM 3271 N N . PHE A 1 395 ? 6.348 -2.051 70.260 1.00 88.69 395 PHE A N 1
ATOM 3272 C CA . PHE A 1 395 ? 5.164 -1.429 69.657 1.00 88.69 395 PHE A CA 1
ATOM 3273 C C . PHE A 1 395 ? 3.940 -2.334 69.833 1.00 88.69 395 PHE A C 1
ATOM 3275 O O . PHE A 1 395 ? 2.841 -1.818 70.003 1.00 88.69 395 PHE A O 1
ATOM 3282 N N . HIS A 1 396 ? 4.118 -3.659 69.838 1.00 88.38 396 HIS A N 1
ATOM 3283 C CA . HIS A 1 396 ? 3.052 -4.631 70.078 1.00 88.38 396 HIS A CA 1
ATOM 3284 C C . HIS A 1 396 ? 2.351 -4.422 71.432 1.00 88.38 396 HIS A C 1
ATOM 3286 O O . HIS A 1 396 ? 1.126 -4.328 71.468 1.00 88.38 396 HIS A O 1
ATOM 3292 N N . ASP A 1 397 ? 3.097 -4.255 72.527 1.00 88.12 397 ASP A N 1
ATOM 3293 C CA . ASP A 1 397 ? 2.524 -3.994 73.857 1.00 88.12 397 ASP A CA 1
ATOM 3294 C C . ASP A 1 397 ? 1.765 -2.657 73.893 1.00 88.12 397 ASP A C 1
ATOM 3296 O O . ASP A 1 397 ? 0.648 -2.583 74.413 1.00 88.12 397 ASP A O 1
ATOM 3300 N N . ALA A 1 398 ? 2.335 -1.616 73.273 1.00 87.50 398 ALA A N 1
ATOM 3301 C CA . ALA A 1 398 ? 1.690 -0.313 73.128 1.00 87.50 398 ALA A CA 1
ATOM 3302 C C . ALA A 1 398 ? 0.393 -0.401 72.298 1.00 87.50 398 ALA A C 1
ATOM 3304 O O . ALA A 1 398 ? -0.610 0.211 72.658 1.00 87.50 398 ALA A O 1
ATOM 3305 N N . TYR A 1 399 ? 0.375 -1.200 71.226 1.00 87.38 399 TYR A N 1
ATOM 3306 C CA . TYR A 1 399 ? -0.803 -1.425 70.383 1.00 87.38 399 TYR A CA 1
ATOM 3307 C C . TYR A 1 399 ? -1.888 -2.250 71.087 1.00 87.38 399 TYR A C 1
ATOM 3309 O O . TYR A 1 399 ? -3.071 -1.935 70.965 1.00 87.38 399 TYR A O 1
ATOM 3317 N N . ASN A 1 400 ? -1.508 -3.257 71.875 1.00 85.56 400 ASN A N 1
ATOM 3318 C CA . ASN A 1 400 ? -2.448 -4.023 72.695 1.00 85.56 400 ASN A CA 1
ATOM 3319 C C . ASN A 1 400 ? -3.103 -3.128 73.766 1.00 85.56 400 ASN A C 1
ATOM 3321 O O . ASN A 1 400 ? -4.305 -3.233 74.005 1.00 85.56 400 ASN A O 1
ATOM 3325 N N . HIS A 1 401 ? -2.340 -2.212 74.377 1.00 86.25 401 HIS A N 1
ATOM 3326 C CA . HIS A 1 401 ? -2.883 -1.212 75.302 1.00 86.25 401 HIS A CA 1
ATOM 3327 C C . HIS A 1 401 ? -3.807 -0.212 74.587 1.00 86.25 401 HIS A C 1
ATOM 3329 O O . HIS A 1 401 ? -4.943 -0.013 75.013 1.00 86.25 401 HIS A O 1
ATOM 3335 N N . CYS A 1 402 ? -3.349 0.349 73.463 1.00 84.81 402 CYS A N 1
ATOM 3336 C CA . CYS A 1 402 ? -4.119 1.218 72.570 1.00 84.81 402 CYS A CA 1
ATOM 3337 C C . CYS A 1 402 ? -5.480 0.601 72.214 1.00 84.81 402 CYS A C 1
ATOM 3339 O O . CYS A 1 402 ? -6.509 1.201 72.504 1.00 84.81 402 CYS A O 1
ATOM 3341 N N . SER A 1 403 ? -5.496 -0.633 71.707 1.00 80.06 403 SER A N 1
ATOM 3342 C CA . SER A 1 403 ? -6.712 -1.337 71.274 1.00 80.06 403 SER A CA 1
ATOM 3343 C C . SER A 1 403 ? -7.707 -1.603 72.415 1.00 80.06 403 SER A C 1
ATOM 3345 O O . SER A 1 403 ? -8.908 -1.704 72.177 1.00 80.06 403 SER A O 1
ATOM 3347 N N . ALA A 1 404 ? -7.229 -1.705 73.661 1.00 80.00 404 ALA A N 1
ATOM 3348 C CA . ALA A 1 404 ? -8.067 -1.917 74.842 1.00 80.00 404 ALA A CA 1
ATOM 3349 C C . ALA A 1 404 ? -8.613 -0.614 75.464 1.00 80.00 404 ALA A C 1
ATOM 3351 O O . ALA A 1 404 ? -9.628 -0.655 76.161 1.00 80.00 404 ALA A O 1
ATOM 3352 N N . VAL A 1 405 ? -7.945 0.525 75.244 1.00 80.38 405 VAL A N 1
ATOM 3353 C CA . VAL A 1 405 ? -8.294 1.835 75.836 1.00 80.38 405 VAL A CA 1
ATOM 3354 C C . VAL A 1 405 ? -8.991 2.762 74.831 1.00 80.38 405 VAL A C 1
ATOM 3356 O O . VAL A 1 405 ? -9.882 3.520 75.213 1.00 80.38 405 VAL A O 1
ATOM 3359 N N . HIS A 1 406 ? -8.645 2.660 73.545 1.00 75.38 406 HIS A N 1
ATOM 3360 C CA . HIS A 1 406 ? -9.137 3.490 72.439 1.00 75.38 406 HIS A CA 1
ATOM 3361 C C . HIS A 1 406 ? -9.842 2.624 71.369 1.00 75.38 406 HIS A C 1
ATOM 3363 O O . HIS A 1 406 ? -9.386 2.553 70.230 1.00 75.38 406 HIS A O 1
ATOM 3369 N N . PRO A 1 407 ? -10.968 1.955 71.690 1.00 61.00 407 PRO A N 1
ATOM 3370 C CA . PRO A 1 407 ? -11.627 1.001 70.785 1.00 61.00 407 PRO A CA 1
ATOM 3371 C C . PRO A 1 407 ? -12.314 1.637 69.558 1.00 61.00 407 PRO A C 1
ATOM 3373 O O . PRO A 1 407 ? -12.868 0.917 68.736 1.00 61.00 407 PRO A O 1
ATOM 3376 N N . ASP A 1 408 ? -12.310 2.969 69.437 1.00 60.66 408 ASP A N 1
ATOM 3377 C CA . ASP A 1 408 ? -13.056 3.745 68.430 1.00 60.66 408 ASP A CA 1
ATOM 3378 C C . ASP A 1 408 ? -12.114 4.413 67.399 1.00 60.66 408 ASP A C 1
ATOM 3380 O O . ASP A 1 408 ? -12.299 5.552 66.959 1.00 60.66 408 ASP A O 1
ATOM 3384 N N . HIS A 1 409 ? -11.032 3.718 67.030 1.00 69.38 409 HIS A N 1
ATOM 3385 C CA . HIS A 1 409 ? -10.146 4.141 65.946 1.00 69.38 409 HIS A CA 1
ATOM 3386 C C . HIS A 1 409 ? -10.833 3.940 64.585 1.00 69.38 409 HIS A C 1
ATOM 3388 O O . HIS A 1 409 ? -10.889 2.837 64.047 1.00 69.38 409 HIS A O 1
ATOM 3394 N N . GLY A 1 410 ? -11.349 5.034 64.012 1.00 61.25 410 GLY A N 1
ATOM 3395 C CA . GLY A 1 410 ? -12.054 5.010 62.726 1.00 61.25 410 GLY A CA 1
ATOM 3396 C C . GLY A 1 410 ? -11.224 4.411 61.570 1.00 61.25 410 GLY A C 1
ATOM 3397 O O . GLY A 1 410 ? -10.017 4.658 61.495 1.00 61.25 410 GLY A O 1
ATOM 3398 N N . PRO A 1 411 ? -11.858 3.666 60.642 1.00 64.69 411 PRO A N 1
ATOM 3399 C CA . PRO A 1 411 ? -11.180 2.703 59.772 1.00 64.69 411 PRO A CA 1
ATOM 3400 C C . PRO A 1 411 ? -10.181 3.316 58.779 1.00 64.69 411 PRO A C 1
ATOM 3402 O O . PRO A 1 411 ? -10.443 4.329 58.119 1.00 64.69 411 PRO A O 1
ATOM 3405 N N . ASP A 1 412 ? -9.058 2.617 58.605 1.00 64.25 412 ASP A N 1
ATOM 3406 C CA . ASP A 1 412 ? -7.956 2.917 57.683 1.00 64.25 412 ASP A CA 1
ATOM 3407 C C . ASP A 1 412 ? -8.067 2.186 56.327 1.00 64.25 412 ASP A C 1
ATOM 3409 O O . ASP A 1 412 ? -7.085 2.055 55.601 1.00 64.25 412 ASP A O 1
ATOM 3413 N N . ALA A 1 413 ? -9.285 1.757 55.973 1.00 58.03 413 ALA A N 1
ATOM 3414 C CA . ALA A 1 413 ? -9.683 0.992 54.780 1.00 58.03 413 ALA A CA 1
ATOM 3415 C C . ALA A 1 413 ? -9.172 -0.461 54.683 1.00 58.03 413 ALA A C 1
ATOM 3417 O O . ALA A 1 413 ? -9.838 -1.268 54.040 1.00 58.03 413 ALA A O 1
ATOM 3418 N N . TYR A 1 414 ? -8.084 -0.821 55.366 1.00 60.94 414 TYR A N 1
ATOM 3419 C CA . TYR A 1 414 ? -7.629 -2.207 55.530 1.00 60.94 414 TYR A CA 1
ATOM 3420 C C . TYR A 1 414 ? -7.890 -2.666 56.973 1.00 60.94 414 TYR A C 1
ATOM 3422 O O . TYR A 1 414 ? -7.014 -2.621 57.842 1.00 60.94 414 TYR A O 1
ATOM 3430 N N . GLY A 1 415 ? -9.146 -3.039 57.233 1.00 54.09 415 GLY A N 1
ATOM 3431 C CA . GLY A 1 415 ? -9.589 -3.516 58.543 1.00 54.09 415 GLY A CA 1
ATOM 3432 C C . GLY A 1 415 ? -8.969 -4.859 58.929 1.00 54.09 415 GLY A C 1
ATOM 3433 O O . GLY A 1 415 ? -8.503 -5.613 58.079 1.00 54.09 415 GLY A O 1
ATOM 3434 N N . ASP A 1 416 ? -9.013 -5.160 60.223 1.00 52.47 416 ASP A N 1
ATOM 3435 C CA . ASP A 1 416 ? -8.337 -6.281 60.890 1.00 52.47 416 ASP A CA 1
ATOM 3436 C C . ASP A 1 416 ? -8.975 -7.667 60.589 1.00 52.47 416 ASP A C 1
ATOM 3438 O O . ASP A 1 416 ? -8.893 -8.597 61.389 1.00 52.47 416 ASP A O 1
ATOM 3442 N N . HIS A 1 417 ? -9.641 -7.815 59.438 1.00 44.81 417 HIS A N 1
ATOM 3443 C CA . HIS A 1 417 ? -10.282 -9.053 59.006 1.00 44.81 417 HIS A CA 1
ATOM 3444 C C . HIS A 1 417 ? -9.266 -10.039 58.419 1.00 44.81 417 HIS A C 1
ATOM 3446 O O . HIS A 1 417 ? -8.827 -9.896 57.276 1.00 44.81 417 HIS A O 1
ATOM 3452 N N . GLU A 1 418 ? -8.992 -11.105 59.171 1.00 44.62 418 GLU A N 1
ATOM 3453 C CA . GLU A 1 418 ? -8.540 -12.383 58.616 1.00 44.62 418 GLU A CA 1
ATOM 3454 C C . GLU A 1 418 ? -9.662 -12.938 57.720 1.00 44.62 418 GLU A C 1
ATOM 3456 O O . GLU A 1 418 ? -10.593 -13.600 58.174 1.00 44.62 418 GLU A O 1
ATOM 3461 N N . SER A 1 419 ? -9.617 -12.564 56.442 1.00 39.00 419 SER A N 1
ATOM 3462 C CA . SER A 1 419 ? -10.451 -13.135 55.390 1.00 39.00 419 SER A CA 1
ATOM 3463 C C . SER A 1 419 ? -9.649 -14.232 54.701 1.00 39.00 419 SER A C 1
ATOM 3465 O O . SER A 1 419 ? -8.670 -13.945 54.014 1.00 39.00 419 SER A O 1
ATOM 3467 N N . ASP A 1 420 ? -10.085 -15.483 54.850 1.00 40.34 420 ASP A N 1
ATOM 3468 C CA . ASP A 1 420 ? -9.529 -16.662 54.161 1.00 40.34 420 ASP A CA 1
ATOM 3469 C C . ASP A 1 420 ? -9.850 -16.657 52.639 1.00 40.34 420 ASP A C 1
ATOM 3471 O O . ASP A 1 420 ? -10.029 -17.697 52.011 1.00 40.34 420 ASP A O 1
ATOM 3475 N N . GLU A 1 421 ? -9.975 -15.472 52.029 1.00 43.50 421 GLU A N 1
ATOM 3476 C CA . GLU A 1 421 ? -10.419 -15.250 50.645 1.00 43.50 421 GLU A CA 1
ATOM 3477 C C . GLU A 1 421 ? -9.252 -15.117 49.643 1.00 43.50 421 GLU A C 1
ATOM 3479 O O . GLU A 1 421 ? -9.487 -14.889 48.456 1.00 43.50 421 GLU A O 1
ATOM 3484 N N . GLU A 1 422 ? -7.994 -15.284 50.079 1.00 35.75 422 GLU A N 1
ATOM 3485 C CA . GLU A 1 422 ? -6.831 -15.326 49.171 1.00 35.75 422 GLU A CA 1
ATOM 3486 C C . GLU A 1 422 ? -6.861 -16.564 48.240 1.00 35.75 422 GLU A C 1
ATOM 3488 O O . GLU A 1 422 ? -6.411 -16.468 47.097 1.00 35.75 422 GLU A O 1
ATOM 3493 N N . ASP A 1 423 ? -7.456 -17.687 48.671 1.00 34.06 423 ASP A N 1
ATOM 3494 C CA . ASP A 1 423 ? -7.407 -18.980 47.958 1.00 34.06 423 ASP A CA 1
ATOM 3495 C C . ASP A 1 423 ? -8.372 -19.108 46.751 1.00 34.06 423 ASP A C 1
ATOM 3497 O O . ASP A 1 423 ? -8.130 -19.928 45.865 1.00 34.06 423 ASP A O 1
ATOM 3501 N N . GLU A 1 424 ? -9.450 -18.313 46.650 1.00 38.91 424 GLU A N 1
ATOM 3502 C CA . GLU A 1 424 ? -10.392 -18.397 45.506 1.00 38.91 424 GLU A CA 1
ATOM 3503 C C . GLU A 1 424 ? -9.912 -17.646 44.244 1.00 38.91 424 GLU A C 1
ATOM 3505 O O . GLU A 1 424 ? -10.487 -17.816 43.165 1.00 38.91 424 GLU A O 1
ATOM 3510 N N . LEU A 1 425 ? -8.880 -16.798 44.335 1.00 35.03 425 LEU A N 1
ATOM 3511 C CA . LEU A 1 425 ? -8.493 -15.928 43.215 1.00 35.03 425 LEU A CA 1
ATOM 3512 C C . LEU A 1 425 ? -7.739 -16.673 42.094 1.00 35.03 425 LEU A C 1
ATOM 3514 O O . LEU A 1 425 ? -7.801 -16.253 40.935 1.00 35.03 425 LEU A O 1
ATOM 3518 N N . ASP A 1 426 ? -7.057 -17.778 42.410 1.00 31.72 426 ASP A N 1
ATOM 3519 C CA . ASP A 1 426 ? -6.195 -18.504 41.462 1.00 31.72 426 ASP A CA 1
ATOM 3520 C C . ASP A 1 426 ? -6.974 -19.361 40.438 1.00 31.72 426 ASP A C 1
ATOM 3522 O O . ASP A 1 426 ? -6.480 -19.576 39.326 1.00 31.72 426 ASP A O 1
ATOM 3526 N N . GLU A 1 427 ? -8.221 -19.776 40.717 1.00 34.97 427 GLU A N 1
ATOM 3527 C CA . GLU A 1 427 ? -9.064 -20.478 39.722 1.00 34.97 427 GLU A CA 1
ATOM 3528 C C . GLU A 1 427 ? -9.453 -19.583 38.524 1.00 34.97 427 GLU A C 1
ATOM 3530 O O . GLU A 1 427 ? -9.790 -20.079 37.445 1.00 34.97 427 GLU A O 1
ATOM 3535 N N . LEU A 1 428 ? -9.358 -18.252 38.651 1.00 34.59 428 LEU A N 1
ATOM 3536 C CA . LEU A 1 428 ? -9.744 -17.300 37.597 1.00 34.59 428 LEU A CA 1
ATOM 3537 C C . LEU A 1 428 ? -8.781 -17.255 36.392 1.00 34.59 428 LEU A C 1
ATOM 3539 O O . LEU A 1 428 ? -9.041 -16.525 35.429 1.00 34.59 428 LEU A O 1
ATOM 3543 N N . LEU A 1 429 ? -7.679 -18.011 36.417 1.00 32.34 429 LEU A N 1
ATOM 3544 C CA . LEU A 1 429 ? -6.669 -18.015 35.354 1.00 32.34 429 LEU A CA 1
ATOM 3545 C C . LEU A 1 429 ? -7.004 -18.929 34.157 1.00 32.34 429 LEU A C 1
ATOM 3547 O O . LEU A 1 429 ? -6.468 -18.704 33.068 1.00 32.34 429 LEU A O 1
ATOM 3551 N N . GLU A 1 430 ? -7.923 -19.896 34.284 1.00 32.47 430 GLU A N 1
ATOM 3552 C CA . GLU A 1 430 ? -8.315 -20.780 33.169 1.00 32.47 430 GLU A CA 1
ATOM 3553 C C . GLU A 1 430 ? -9.324 -20.133 32.197 1.00 32.47 430 GLU A C 1
ATOM 3555 O O . GLU A 1 430 ? -10.493 -20.514 32.094 1.00 32.47 430 GLU A O 1
ATOM 3560 N N . SER A 1 431 ? -8.856 -19.167 31.398 1.00 32.12 431 SER A N 1
ATOM 3561 C CA . SER A 1 431 ? -9.595 -18.679 30.223 1.00 32.12 431 SER A CA 1
ATOM 3562 C C . SER A 1 431 ? -8.861 -18.945 28.904 1.00 32.12 431 SER A C 1
ATOM 3564 O O . SER A 1 431 ? -8.301 -18.048 28.275 1.00 32.12 431 SER A O 1
ATOM 3566 N N . ASP A 1 432 ? -8.940 -20.201 28.448 1.00 34.09 432 ASP A N 1
ATOM 3567 C CA . ASP A 1 432 ? -8.531 -20.630 27.102 1.00 34.09 432 ASP A CA 1
ATOM 3568 C C . ASP A 1 432 ? -9.330 -19.901 26.004 1.00 34.09 432 ASP A C 1
ATOM 3570 O O . ASP A 1 432 ? -10.340 -20.386 25.482 1.00 34.09 432 ASP A O 1
ATOM 3574 N N . ASP A 1 433 ? -8.859 -18.726 25.606 1.00 35.56 433 ASP A N 1
ATOM 3575 C CA . ASP A 1 433 ? -9.267 -18.059 24.374 1.00 35.56 433 ASP A CA 1
ATOM 3576 C C . ASP A 1 433 ? -8.389 -18.594 23.216 1.00 35.56 433 ASP A C 1
ATOM 3578 O O . ASP A 1 433 ? -7.582 -17.851 22.653 1.00 35.56 433 ASP A O 1
ATOM 3582 N N . GLU A 1 434 ? -8.534 -19.901 22.918 1.00 32.97 434 GLU A N 1
ATOM 3583 C CA . GLU A 1 434 ? -7.772 -20.673 21.909 1.00 32.97 434 GLU A CA 1
ATOM 3584 C C . GLU A 1 434 ? -7.636 -19.960 20.545 1.00 32.97 434 GLU A C 1
ATOM 3586 O O . GLU A 1 434 ?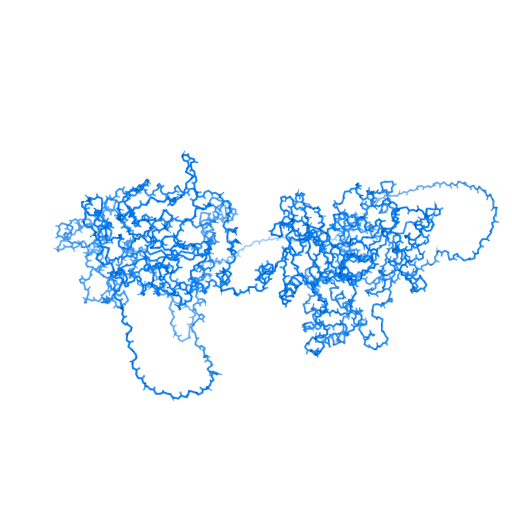 -8.471 -19.137 20.155 1.00 32.97 434 GLU A O 1
ATOM 3591 N N . ASP A 1 435 ? -6.598 -20.339 19.784 1.00 41.84 435 ASP A N 1
ATOM 3592 C CA . ASP A 1 435 ? -6.245 -19.799 18.463 1.00 41.84 435 ASP A CA 1
ATOM 3593 C C . ASP A 1 435 ? -7.342 -19.990 17.393 1.00 41.84 435 ASP A C 1
ATOM 3595 O O . ASP A 1 435 ? -7.285 -20.868 16.528 1.00 41.84 435 ASP A O 1
ATOM 3599 N N . VAL A 1 436 ? -8.332 -19.097 17.395 1.00 31.50 436 VAL A N 1
ATOM 3600 C CA . VAL A 1 436 ? -9.275 -18.908 16.287 1.00 31.50 436 VAL A CA 1
ATOM 3601 C C . VAL A 1 436 ? -8.695 -17.879 15.304 1.00 31.50 436 VAL A C 1
ATOM 3603 O O . VAL A 1 436 ? -8.544 -16.711 15.679 1.00 31.50 436 VAL A O 1
ATOM 3606 N N . PRO A 1 437 ? -8.422 -18.247 14.033 1.00 36.03 437 PRO A N 1
ATOM 3607 C CA . PRO A 1 437 ? -7.965 -17.306 13.010 1.00 36.03 437 PRO A CA 1
ATOM 3608 C C . PRO A 1 437 ? -8.888 -16.085 12.884 1.00 36.03 437 PRO A C 1
ATOM 3610 O O . PRO A 1 437 ? -10.115 -16.207 12.907 1.00 36.03 437 PRO A O 1
ATOM 3613 N N . ILE A 1 438 ? -8.297 -14.892 12.769 1.00 39.25 438 ILE A N 1
ATOM 3614 C CA . ILE A 1 438 ? -8.977 -13.619 13.055 1.00 39.25 438 ILE A CA 1
ATOM 3615 C C . ILE A 1 438 ? -10.028 -13.266 11.986 1.00 39.25 438 ILE A C 1
ATOM 3617 O O . ILE A 1 438 ? -9.784 -12.516 11.043 1.00 39.25 438 ILE A O 1
ATOM 3621 N N . SER A 1 439 ? -11.264 -13.729 12.196 1.00 40.25 439 SER A N 1
ATOM 3622 C CA . SER A 1 439 ? -12.440 -13.355 11.390 1.00 40.25 439 SER A CA 1
ATOM 3623 C C . SER A 1 439 ? -12.790 -11.857 11.463 1.00 40.25 439 SER A C 1
ATOM 3625 O O . SER A 1 439 ? -13.609 -11.375 10.680 1.00 40.25 439 SER A O 1
ATOM 3627 N N . TRP A 1 440 ? -12.203 -11.112 12.403 1.00 38.56 440 TRP A N 1
ATOM 3628 C CA . TRP A 1 440 ? -12.555 -9.717 12.692 1.00 38.56 440 TRP A CA 1
ATOM 3629 C C . TRP A 1 440 ? -11.891 -8.710 11.758 1.00 38.56 440 TRP A C 1
ATOM 3631 O O . TRP A 1 440 ? -12.482 -7.668 11.502 1.00 38.56 440 TRP A O 1
ATOM 3641 N N . GLU A 1 441 ? -10.754 -9.046 11.144 1.00 39.53 441 GLU A N 1
ATOM 3642 C CA . GLU A 1 441 ? -10.246 -8.280 9.998 1.00 39.53 441 GLU A CA 1
ATOM 3643 C C . GLU A 1 441 ? -11.161 -8.421 8.777 1.00 39.53 441 GLU A C 1
ATOM 3645 O O . GLU A 1 441 ? -11.313 -7.476 8.007 1.00 39.53 441 GLU A O 1
ATOM 3650 N N . LEU A 1 442 ? -11.796 -9.587 8.611 1.00 35.03 442 LEU A N 1
ATOM 3651 C CA . LEU A 1 442 ? -12.771 -9.816 7.548 1.00 35.03 442 LEU A CA 1
ATOM 3652 C C . LEU A 1 442 ? -14.048 -9.001 7.798 1.00 35.03 442 LEU A C 1
ATOM 3654 O O . LEU A 1 442 ? -14.527 -8.326 6.894 1.00 35.03 442 LEU A O 1
ATOM 3658 N N . LEU A 1 443 ? -14.551 -9.000 9.037 1.00 33.12 443 LEU A N 1
ATOM 3659 C CA . LEU A 1 443 ? -15.750 -8.247 9.421 1.00 33.12 443 LEU A CA 1
ATOM 3660 C C . LEU A 1 443 ? -15.527 -6.727 9.487 1.00 33.12 443 LEU A C 1
ATOM 3662 O O . LEU A 1 443 ? -16.408 -5.978 9.086 1.00 33.12 443 LEU A O 1
ATOM 3666 N N . ALA A 1 444 ? -14.335 -6.248 9.858 1.00 35.62 444 ALA A N 1
ATOM 3667 C CA . ALA A 1 444 ? -13.975 -4.830 9.728 1.00 35.62 444 ALA A CA 1
ATOM 3668 C C . ALA A 1 444 ? -13.814 -4.373 8.259 1.00 35.62 444 ALA A C 1
ATOM 3670 O O . ALA A 1 444 ? -13.873 -3.176 7.975 1.00 35.62 444 ALA A O 1
ATOM 3671 N N . ARG A 1 445 ? -13.631 -5.313 7.318 1.00 36.53 445 ARG A N 1
ATOM 3672 C CA . ARG A 1 445 ? -13.678 -5.071 5.862 1.00 36.53 445 ARG A CA 1
ATOM 3673 C C . ARG A 1 445 ? -15.086 -5.255 5.274 1.00 36.53 445 ARG A C 1
ATOM 3675 O O . ARG A 1 445 ? -15.348 -4.750 4.188 1.00 36.53 445 ARG A O 1
ATOM 3682 N N . GLN A 1 446 ? -15.999 -5.917 5.985 1.00 32.69 446 GLN A N 1
ATOM 3683 C CA . GLN A 1 446 ? -17.419 -6.037 5.638 1.00 32.69 446 GLN A CA 1
ATOM 3684 C C . GLN A 1 446 ? -18.225 -4.913 6.303 1.00 32.69 446 GLN A C 1
ATOM 3686 O O . GLN A 1 446 ? -19.013 -5.136 7.221 1.00 32.69 446 GLN A O 1
ATOM 3691 N N . ALA A 1 447 ? -18.027 -3.685 5.820 1.00 34.03 447 ALA A N 1
ATOM 3692 C CA . ALA A 1 447 ? -18.952 -2.597 6.122 1.00 34.03 447 ALA A CA 1
ATOM 3693 C C . ALA A 1 447 ? -20.364 -2.937 5.592 1.00 34.03 447 ALA A C 1
ATOM 3695 O O . ALA A 1 447 ? -20.471 -3.605 4.555 1.00 34.03 447 ALA A O 1
ATOM 3696 N N . PRO A 1 448 ? -21.444 -2.475 6.250 1.00 34.66 448 PRO A N 1
ATOM 3697 C CA . PRO A 1 448 ? -22.787 -2.628 5.708 1.00 34.66 448 PRO A CA 1
ATOM 3698 C C . PRO A 1 448 ? -22.897 -1.949 4.344 1.00 34.66 448 PRO A C 1
ATOM 3700 O O . PRO A 1 448 ? -22.384 -0.847 4.152 1.00 34.66 448 PRO A O 1
ATOM 3703 N N . ARG A 1 449 ? -23.573 -2.601 3.396 1.00 38.09 449 ARG A N 1
ATOM 3704 C CA . ARG A 1 449 ? -23.932 -1.962 2.128 1.00 38.09 449 ARG A CA 1
ATOM 3705 C C . ARG A 1 449 ? -25.207 -1.140 2.308 1.00 38.09 449 ARG A C 1
ATOM 3707 O O . ARG A 1 449 ? -26.164 -1.631 2.900 1.00 38.09 449 ARG A O 1
ATOM 3714 N N . ASN A 1 450 ? -25.194 0.032 1.675 1.00 38.28 450 ASN A N 1
ATOM 3715 C CA . ASN A 1 450 ? -26.256 1.033 1.574 1.00 38.28 450 ASN A CA 1
ATOM 3716 C C . ASN A 1 450 ? -26.415 1.965 2.798 1.00 38.28 450 ASN A C 1
ATOM 3718 O O . ASN A 1 450 ? -26.379 1.544 3.951 1.00 38.28 450 ASN A O 1
ATOM 3722 N N . ASP A 1 451 ? -26.659 3.237 2.468 1.00 40.44 451 ASP A N 1
ATOM 3723 C CA . ASP A 1 451 ? -27.295 4.288 3.273 1.00 40.44 451 ASP A CA 1
ATOM 3724 C C . ASP A 1 451 ? -26.544 4.819 4.522 1.00 40.44 451 ASP A C 1
ATOM 3726 O O . ASP A 1 451 ? -26.997 4.672 5.660 1.00 40.44 451 ASP A O 1
ATOM 3730 N N . ASP A 1 452 ? -25.455 5.574 4.303 1.00 36.41 452 ASP A N 1
ATOM 3731 C CA . ASP A 1 452 ? -24.919 6.546 5.279 1.00 36.41 452 ASP A CA 1
ATOM 3732 C C . ASP A 1 452 ? -24.726 7.933 4.628 1.00 36.41 452 ASP A C 1
ATOM 3734 O O . ASP A 1 452 ? -23.952 8.105 3.688 1.00 36.41 452 ASP A O 1
ATOM 3738 N N . ALA A 1 453 ? -25.423 8.948 5.151 1.00 31.22 453 ALA A N 1
ATOM 3739 C CA . ALA A 1 453 ? -25.408 10.319 4.632 1.00 31.22 453 ALA A CA 1
ATOM 3740 C C . ALA A 1 453 ? -24.146 11.131 5.011 1.00 31.22 453 ALA A C 1
ATOM 3742 O O . ALA A 1 453 ? -24.108 12.342 4.798 1.00 31.22 453 ALA A O 1
ATOM 3743 N N . THR A 1 454 ? -23.118 10.489 5.578 1.00 36.34 454 THR A N 1
ATOM 3744 C CA . THR A 1 454 ? -21.807 11.095 5.876 1.00 36.34 454 THR A CA 1
ATOM 3745 C C . THR A 1 454 ? -20.684 10.627 4.950 1.00 36.34 454 THR A C 1
ATOM 3747 O O . THR A 1 454 ? -19.502 10.803 5.261 1.00 36.34 454 THR A O 1
ATOM 3750 N N . HIS A 1 455 ? -21.033 10.072 3.785 1.00 39.12 455 HIS A N 1
ATOM 3751 C CA . HIS A 1 455 ? -20.069 9.691 2.760 1.00 39.12 455 HIS A CA 1
ATOM 3752 C C . HIS A 1 455 ? -19.445 10.922 2.074 1.00 39.12 455 HIS A C 1
ATOM 3754 O O . HIS A 1 455 ? -19.841 11.370 1.001 1.00 39.12 455 HIS A O 1
ATOM 3760 N N . LEU A 1 456 ? -18.404 11.462 2.709 1.00 41.44 456 LEU A N 1
ATOM 3761 C CA . LEU A 1 456 ? -17.262 11.958 1.952 1.00 41.44 456 LEU A CA 1
ATOM 3762 C C . LEU A 1 456 ? -16.674 10.738 1.234 1.00 41.44 456 LEU A C 1
ATOM 3764 O O . LEU A 1 456 ? -15.983 9.946 1.879 1.00 41.44 456 LEU A O 1
ATOM 3768 N N . GLU A 1 457 ? -16.985 10.571 -0.057 1.00 45.88 457 GLU A N 1
ATOM 3769 C CA . GLU A 1 457 ? -16.297 9.597 -0.912 1.00 45.88 457 GLU A CA 1
ATOM 3770 C C . GLU A 1 457 ? -14.789 9.766 -0.692 1.00 45.88 457 GLU A C 1
ATOM 3772 O O . GLU A 1 457 ? -14.249 10.840 -0.958 1.00 45.88 457 GLU A O 1
ATOM 3777 N N . ASP A 1 458 ? -14.101 8.729 -0.207 1.00 60.84 458 ASP A N 1
ATOM 3778 C CA . ASP A 1 458 ? -12.643 8.685 -0.306 1.00 60.84 458 ASP A CA 1
ATOM 3779 C C . ASP A 1 458 ? -12.335 8.452 -1.787 1.00 60.84 458 ASP A C 1
ATOM 3781 O O . ASP A 1 458 ? -12.550 7.342 -2.292 1.00 60.84 458 ASP A O 1
ATOM 3785 N N . PRO A 1 459 ? -11.887 9.480 -2.525 1.00 65.00 459 PRO A N 1
ATOM 3786 C CA . PRO A 1 459 ? -11.854 9.404 -3.976 1.00 65.00 459 PRO A CA 1
ATOM 3787 C C . PRO A 1 459 ? -10.758 8.426 -4.444 1.00 65.00 459 PRO A C 1
ATOM 3789 O O . PRO A 1 459 ? -10.771 7.986 -5.590 1.00 65.00 459 PRO A O 1
ATOM 3792 N N . ASN A 1 460 ? -9.858 8.032 -3.537 1.00 73.56 460 ASN A N 1
ATOM 3793 C CA . ASN A 1 460 ? -8.784 7.067 -3.743 1.00 73.56 460 ASN A CA 1
ATOM 3794 C C . ASN A 1 460 ? -9.246 5.607 -3.527 1.00 73.56 460 ASN A C 1
ATOM 3796 O O . ASN A 1 460 ? -8.475 4.670 -3.710 1.00 73.56 460 ASN A O 1
ATOM 3800 N N . ARG A 1 461 ? -10.507 5.356 -3.147 1.00 78.81 461 ARG A N 1
ATOM 3801 C CA . ARG A 1 461 ? -11.054 3.992 -3.009 1.00 78.81 461 ARG A CA 1
ATOM 3802 C C . ARG A 1 461 ? -11.753 3.534 -4.286 1.00 78.81 461 ARG A C 1
ATOM 3804 O O . ARG A 1 461 ? -12.940 3.228 -4.302 1.00 78.81 461 ARG A O 1
ATOM 3811 N N . LEU A 1 462 ? -10.987 3.483 -5.371 1.00 82.88 462 LEU A N 1
ATOM 3812 C CA . LEU A 1 462 ? -11.462 3.082 -6.697 1.00 82.88 462 LEU A CA 1
ATOM 3813 C C . LEU A 1 462 ? -12.060 1.666 -6.687 1.00 82.88 462 LEU A C 1
ATOM 3815 O O . LEU A 1 462 ? -11.460 0.732 -6.151 1.00 82.88 462 LEU A O 1
ATOM 3819 N N . GLY A 1 463 ? -13.250 1.507 -7.266 1.00 82.06 463 GLY A N 1
ATOM 3820 C CA . GLY A 1 463 ? -14.062 0.289 -7.170 1.00 82.06 463 GLY A CA 1
ATOM 3821 C C . GLY A 1 463 ? -14.929 0.200 -5.906 1.00 82.06 463 GLY A C 1
ATOM 3822 O O . GLY A 1 463 ? -15.609 -0.806 -5.714 1.00 82.06 463 GLY A O 1
ATOM 3823 N N . GLU A 1 464 ? -14.898 1.218 -5.040 1.00 81.12 464 GLU A N 1
ATOM 3824 C CA . GLU A 1 464 ? -15.658 1.303 -3.782 1.00 81.12 464 GLU A CA 1
ATOM 3825 C C . GLU A 1 464 ? -16.273 2.701 -3.537 1.00 81.12 464 GLU A C 1
ATOM 3827 O O . GLU A 1 464 ? -16.874 2.917 -2.486 1.00 81.12 464 GLU A O 1
ATOM 3832 N N . ARG A 1 465 ? -16.147 3.649 -4.482 1.00 80.75 465 ARG A N 1
ATOM 3833 C CA . ARG A 1 465 ? -16.828 4.961 -4.436 1.00 80.75 465 ARG A CA 1
ATOM 3834 C C . ARG A 1 465 ? -18.341 4.795 -4.645 1.00 80.75 465 ARG A C 1
ATOM 3836 O O . ARG A 1 465 ? -18.775 3.761 -5.161 1.00 80.75 465 ARG A O 1
ATOM 3843 N N . ASP A 1 466 ? -19.151 5.811 -4.339 1.00 74.81 466 ASP A N 1
ATOM 3844 C CA . ASP A 1 466 ? -20.600 5.741 -4.593 1.00 74.81 466 ASP A CA 1
ATOM 3845 C C . ASP A 1 466 ? -20.861 5.598 -6.089 1.00 74.81 466 ASP A C 1
ATOM 3847 O O . ASP A 1 466 ? -21.615 4.724 -6.510 1.00 74.81 466 ASP A O 1
ATOM 3851 N N . LEU A 1 467 ? -20.162 6.388 -6.908 1.00 83.81 467 LEU A N 1
ATOM 3852 C CA . LEU A 1 467 ? -20.285 6.324 -8.366 1.00 83.81 467 LEU A CA 1
ATOM 3853 C C . LEU A 1 467 ? -19.831 4.969 -8.959 1.00 83.81 467 LEU A C 1
ATOM 3855 O O . LEU A 1 467 ? -20.301 4.586 -10.028 1.00 83.81 467 LEU A O 1
ATOM 3859 N N . ASP A 1 468 ? -18.967 4.225 -8.257 1.00 84.75 468 ASP A N 1
ATOM 3860 C CA . ASP A 1 468 ? -18.544 2.869 -8.641 1.00 84.75 468 ASP A CA 1
ATOM 3861 C C . ASP A 1 468 ? -19.590 1.815 -8.235 1.00 84.75 468 ASP A C 1
ATOM 3863 O O . ASP A 1 468 ? -19.854 0.870 -8.980 1.00 84.75 468 ASP A O 1
ATOM 3867 N N . CYS A 1 469 ? -20.199 1.983 -7.055 1.00 81.12 469 CYS A N 1
ATOM 3868 C CA . CYS A 1 469 ? -21.157 1.043 -6.466 1.00 81.12 469 CYS A CA 1
ATOM 3869 C C . CYS A 1 469 ? -22.591 1.202 -7.000 1.00 81.12 469 CYS A C 1
ATOM 3871 O O . CYS A 1 469 ? -23.347 0.227 -7.012 1.00 81.12 469 CYS A O 1
ATOM 3873 N N . LEU A 1 470 ? -22.964 2.417 -7.417 1.00 81.81 470 LEU A N 1
ATOM 3874 C CA . LEU A 1 470 ? -24.264 2.763 -8.002 1.00 81.81 470 LEU A CA 1
ATOM 3875 C C . LEU A 1 470 ? -24.342 2.465 -9.505 1.00 81.81 470 LEU A C 1
ATOM 3877 O O . LEU A 1 470 ? -25.444 2.390 -10.049 1.00 81.81 470 LEU A O 1
ATOM 3881 N N . TYR A 1 471 ? -23.206 2.304 -10.190 1.00 87.69 471 TYR A N 1
ATOM 3882 C CA . TYR A 1 471 ? -23.202 1.963 -11.609 1.00 87.69 471 TYR A CA 1
ATOM 3883 C C . TYR A 1 471 ? -23.636 0.508 -11.819 1.00 87.69 471 TYR A C 1
ATOM 3885 O O . TYR A 1 471 ? -22.987 -0.433 -11.356 1.00 87.69 471 TYR A O 1
ATOM 3893 N N . ASP A 1 472 ? -24.740 0.315 -12.543 1.00 88.56 472 ASP A N 1
ATOM 3894 C CA . ASP A 1 472 ? -25.262 -1.018 -12.815 1.00 88.56 472 ASP A CA 1
ATOM 3895 C C . ASP A 1 472 ? -24.455 -1.738 -13.906 1.00 88.56 472 ASP A C 1
ATOM 3897 O O . ASP A 1 472 ? -24.753 -1.652 -15.098 1.00 88.56 472 ASP A O 1
ATOM 3901 N N . TRP A 1 473 ? -23.438 -2.491 -13.492 1.00 88.06 473 TRP A N 1
ATOM 3902 C CA . TRP A 1 473 ? -22.658 -3.348 -14.387 1.00 88.06 473 TRP A CA 1
ATOM 3903 C C . TRP A 1 473 ? -23.473 -4.510 -14.998 1.00 88.06 473 TRP A C 1
ATOM 3905 O O . TRP A 1 473 ? -23.021 -5.104 -15.977 1.00 88.06 473 TRP A O 1
ATOM 3915 N N . ASN A 1 474 ? -24.684 -4.824 -14.502 1.00 87.69 474 ASN A N 1
ATOM 3916 C CA . ASN A 1 474 ? -25.504 -5.906 -15.068 1.00 87.69 474 ASN A CA 1
ATOM 3917 C C . ASN A 1 474 ? -25.967 -5.611 -16.506 1.00 87.69 474 ASN A C 1
ATOM 3919 O O . ASN A 1 474 ? -26.222 -6.544 -17.264 1.00 87.69 474 ASN A O 1
ATOM 3923 N N . GLN A 1 475 ? -25.995 -4.341 -16.929 1.00 89.62 475 GLN A N 1
ATOM 3924 C CA . GLN A 1 475 ? -26.315 -3.947 -18.311 1.00 89.62 475 GLN A CA 1
ATOM 3925 C C . GLN A 1 475 ? -25.319 -4.481 -19.369 1.00 89.62 475 GLN A C 1
ATOM 3927 O O . GLN A 1 475 ? -25.597 -4.416 -20.568 1.00 89.62 475 GLN A O 1
ATOM 3932 N N . HIS A 1 476 ? -24.168 -5.014 -18.938 1.00 89.00 476 HIS A N 1
ATOM 3933 C CA . HIS A 1 476 ? -23.127 -5.592 -19.801 1.00 89.00 476 HIS A CA 1
ATOM 3934 C C . HIS A 1 476 ? -23.107 -7.132 -19.788 1.00 89.00 476 HIS A C 1
ATOM 3936 O O . HIS A 1 476 ? -22.348 -7.758 -20.532 1.00 89.00 476 HIS A O 1
ATOM 3942 N N . VAL A 1 477 ? -23.962 -7.761 -18.974 1.00 90.12 477 VAL A N 1
ATOM 3943 C CA . VAL A 1 477 ? -24.113 -9.222 -18.876 1.00 90.12 477 VAL A CA 1
ATOM 3944 C C . VAL A 1 477 ? -24.782 -9.761 -20.140 1.00 90.12 477 VAL A C 1
ATOM 3946 O O . VAL A 1 477 ? -25.880 -9.352 -20.507 1.00 90.12 477 VAL A O 1
ATOM 3949 N N . GLY A 1 478 ? -24.125 -10.696 -20.829 1.00 84.06 478 GLY A N 1
ATOM 3950 C CA . GLY A 1 478 ? -24.656 -11.345 -22.032 1.00 84.06 478 GLY A CA 1
ATOM 3951 C C . GLY A 1 478 ? -24.737 -10.456 -23.281 1.00 84.06 478 GLY A C 1
ATOM 3952 O O . GLY A 1 478 ? -25.248 -10.911 -24.303 1.00 84.06 478 GLY A O 1
ATOM 3953 N N . ARG A 1 479 ? -24.214 -9.221 -23.237 1.00 84.88 479 ARG A N 1
ATOM 3954 C CA . ARG A 1 479 ? -24.317 -8.218 -24.317 1.00 84.88 479 ARG A CA 1
ATOM 3955 C C . ARG A 1 479 ? -23.665 -8.651 -25.641 1.00 84.88 479 ARG A C 1
ATOM 3957 O O . ARG A 1 479 ? -24.130 -8.256 -26.707 1.00 84.88 479 ARG A O 1
ATOM 3964 N N . TYR A 1 480 ? -22.629 -9.495 -25.585 1.00 84.69 480 TYR A N 1
ATOM 3965 C CA . TYR A 1 480 ? -21.891 -9.985 -26.760 1.00 84.69 480 TYR A CA 1
ATOM 3966 C C . TYR A 1 480 ? -21.692 -11.515 -26.700 1.00 84.69 480 TYR A C 1
ATOM 3968 O O . TYR A 1 480 ? -20.586 -11.992 -26.441 1.00 84.69 480 TYR A O 1
ATOM 3976 N N . PRO A 1 481 ? -22.731 -12.328 -26.974 1.00 73.81 481 PRO A N 1
ATOM 3977 C CA . PRO A 1 481 ? -22.700 -13.786 -26.782 1.00 73.81 481 PRO A CA 1
ATOM 3978 C C . PRO A 1 481 ? -21.821 -14.554 -27.793 1.00 73.81 481 PRO A C 1
ATOM 3980 O O . PRO A 1 481 ? -21.842 -15.779 -27.813 1.00 73.81 481 PRO A O 1
ATOM 3983 N N . ARG A 1 482 ? -21.067 -13.852 -28.652 1.00 75.50 482 ARG A N 1
ATOM 3984 C CA . ARG A 1 482 ? -20.144 -14.429 -29.650 1.00 75.50 482 ARG A CA 1
ATOM 3985 C C . ARG A 1 482 ? -18.685 -14.510 -29.175 1.00 75.50 482 ARG A C 1
ATOM 3987 O O . ARG A 1 482 ? -17.830 -14.909 -29.956 1.00 75.50 482 ARG A O 1
ATOM 3994 N N . ILE A 1 483 ? -18.386 -14.090 -27.944 1.00 78.62 483 ILE A N 1
ATOM 3995 C CA . ILE A 1 483 ? -17.025 -14.104 -27.390 1.00 78.62 483 ILE A CA 1
ATOM 3996 C C . ILE A 1 483 ? -16.898 -15.294 -26.436 1.00 78.62 483 ILE A C 1
ATOM 3998 O O . ILE A 1 483 ? -17.344 -15.235 -25.289 1.00 78.62 483 ILE A O 1
ATOM 4002 N N . ASP A 1 484 ? -16.300 -16.377 -26.935 1.00 73.94 484 ASP A N 1
ATOM 4003 C CA . ASP A 1 484 ? -15.947 -17.571 -26.163 1.00 73.94 484 ASP A CA 1
ATOM 4004 C C . ASP A 1 484 ? -14.434 -17.626 -25.854 1.00 73.94 484 ASP A C 1
ATOM 4006 O O . ASP A 1 484 ? -13.654 -16.771 -26.282 1.00 73.94 484 ASP A O 1
ATOM 4010 N N . GLY A 1 485 ? -14.007 -18.641 -25.095 1.00 69.88 485 GLY A N 1
ATOM 4011 C CA . GLY A 1 485 ? -12.596 -18.837 -24.730 1.00 69.88 485 GLY A CA 1
ATOM 4012 C C . GLY A 1 485 ? -11.662 -19.188 -25.899 1.00 69.88 485 GLY A C 1
ATOM 4013 O O . GLY A 1 485 ? -10.450 -19.075 -25.752 1.00 69.88 485 GLY A O 1
ATOM 4014 N N . ASN A 1 486 ? -12.212 -19.578 -27.052 1.00 72.25 486 ASN A N 1
ATOM 4015 C CA . ASN A 1 486 ? -11.491 -20.015 -28.248 1.00 72.25 486 ASN A CA 1
ATOM 4016 C C . ASN A 1 486 ? -11.455 -18.925 -29.341 1.00 72.25 486 ASN A C 1
ATOM 4018 O O . ASN A 1 486 ? -10.917 -19.165 -30.424 1.00 72.25 486 ASN A O 1
ATOM 4022 N N . TYR A 1 487 ? -12.020 -17.736 -29.082 1.00 82.12 487 TYR A N 1
ATOM 4023 C CA . TYR A 1 487 ? -12.136 -16.623 -30.035 1.00 82.12 487 TYR A CA 1
ATOM 4024 C C . TYR A 1 487 ? -10.833 -16.338 -30.795 1.00 82.12 487 TYR A C 1
ATOM 4026 O O . TYR A 1 487 ? -10.844 -16.149 -32.012 1.00 82.12 487 TYR A O 1
ATOM 4034 N N . TRP A 1 488 ? -9.697 -16.332 -30.091 1.00 76.88 488 TRP A N 1
ATOM 4035 C CA . TRP A 1 488 ? -8.406 -16.013 -30.698 1.00 76.88 488 TRP A CA 1
ATOM 4036 C C . TRP A 1 488 ? -7.875 -17.101 -31.628 1.00 76.88 488 TRP A C 1
ATOM 4038 O O . TRP A 1 488 ? -7.258 -16.766 -32.637 1.00 76.88 488 TRP A O 1
ATOM 4048 N N . ASP A 1 489 ? -8.150 -18.372 -31.346 1.00 71.81 489 ASP A N 1
ATOM 4049 C CA . ASP A 1 489 ? -7.742 -19.481 -32.211 1.00 71.81 489 ASP A CA 1
ATOM 4050 C C . ASP A 1 489 ? -8.628 -19.541 -33.463 1.00 71.81 489 ASP A C 1
ATOM 4052 O O . ASP A 1 489 ? -8.124 -19.698 -34.579 1.00 71.81 489 ASP A O 1
ATOM 4056 N N . GLN A 1 490 ? -9.933 -19.285 -33.299 1.00 74.38 490 GLN A N 1
ATOM 4057 C CA . GLN A 1 490 ? -10.875 -19.104 -34.407 1.00 74.38 490 GLN A CA 1
ATOM 4058 C C . GLN A 1 490 ? -10.425 -17.947 -35.317 1.00 74.38 490 GLN A C 1
ATOM 4060 O O . GLN A 1 490 ? -10.150 -18.174 -36.496 1.00 74.38 490 GLN A O 1
ATOM 4065 N N . MET A 1 491 ? -10.241 -16.736 -34.774 1.00 72.81 491 MET A N 1
ATOM 4066 C CA . MET A 1 491 ? -9.822 -15.559 -35.551 1.00 72.81 491 MET A CA 1
ATOM 4067 C C . MET A 1 491 ? -8.473 -15.749 -36.247 1.00 72.81 491 MET A C 1
ATOM 4069 O O . MET A 1 491 ? -8.347 -15.375 -37.414 1.00 72.81 491 MET A O 1
ATOM 4073 N N . LYS A 1 492 ? -7.479 -16.363 -35.590 1.00 69.12 492 LYS A N 1
ATOM 4074 C CA . LYS A 1 492 ? -6.186 -16.674 -36.222 1.00 69.12 492 LYS A CA 1
ATOM 4075 C C . LYS A 1 492 ? -6.359 -17.630 -37.400 1.00 69.12 492 LYS A C 1
ATOM 4077 O O . LYS A 1 492 ? -5.867 -17.324 -38.482 1.00 69.12 492 LYS A O 1
ATOM 4082 N N . SER A 1 493 ? -7.111 -18.721 -37.224 1.00 65.75 493 SER A N 1
ATOM 4083 C CA . SER A 1 493 ? -7.361 -19.702 -38.292 1.00 65.75 493 SER A CA 1
ATOM 4084 C C . SER A 1 493 ? -8.125 -19.123 -39.492 1.00 65.75 493 SER A C 1
ATOM 4086 O O . SER A 1 493 ? -7.865 -19.506 -40.629 1.00 65.75 493 SER A O 1
ATOM 4088 N N . MET A 1 494 ? -9.026 -18.162 -39.258 1.00 60.09 494 MET A N 1
ATOM 4089 C CA . MET A 1 494 ? -9.786 -17.482 -40.313 1.00 60.09 494 MET A CA 1
ATOM 4090 C C . MET A 1 494 ? -8.976 -16.383 -41.021 1.00 60.09 494 MET A C 1
ATOM 4092 O O . MET A 1 494 ? -9.196 -16.121 -42.202 1.00 60.09 494 MET A O 1
ATOM 4096 N N . SER A 1 495 ? -8.035 -15.739 -40.322 1.00 57.03 495 SER A N 1
ATOM 4097 C CA . SER A 1 495 ? -7.360 -14.523 -40.804 1.00 57.03 495 SER A CA 1
ATOM 4098 C C . SER A 1 495 ? -6.011 -14.754 -41.489 1.00 57.03 495 SER A C 1
ATOM 4100 O O . SER A 1 495 ? -5.462 -13.806 -42.054 1.00 57.03 495 SER A O 1
ATOM 4102 N N . SER A 1 496 ? -5.486 -15.987 -41.510 1.00 46.38 496 SER A N 1
ATOM 4103 C CA . SER A 1 496 ? -4.243 -16.337 -42.228 1.00 46.38 496 SER A CA 1
ATOM 4104 C C . SER A 1 496 ? -4.268 -16.014 -43.732 1.00 46.38 496 SER A C 1
ATOM 4106 O O . SER A 1 496 ? -3.214 -15.960 -44.354 1.00 46.38 496 SER A O 1
ATOM 4108 N N . LEU A 1 497 ? -5.449 -15.773 -44.314 1.00 41.12 497 LEU A N 1
ATOM 4109 C CA . LEU A 1 497 ? -5.632 -15.352 -45.710 1.00 41.12 497 LEU A CA 1
ATOM 4110 C C . LEU A 1 497 ? -5.808 -13.830 -45.901 1.00 41.12 497 LEU A C 1
ATOM 4112 O O . LEU A 1 497 ? -5.719 -13.361 -47.032 1.00 41.12 497 LEU A O 1
ATOM 4116 N N . MET A 1 498 ? -6.058 -13.056 -44.836 1.00 39.62 498 MET A N 1
ATOM 4117 C CA . MET A 1 498 ? -6.369 -11.615 -44.925 1.00 39.62 498 MET A CA 1
ATOM 4118 C C . MET A 1 498 ? -5.146 -10.711 -44.720 1.00 39.62 498 MET A C 1
ATOM 4120 O O . MET A 1 498 ? -4.928 -9.781 -45.495 1.00 39.62 498 MET A O 1
ATOM 4124 N N . LEU A 1 499 ? -4.310 -10.986 -43.711 1.00 44.84 499 LEU A N 1
ATOM 4125 C CA . LEU A 1 499 ? -3.174 -10.113 -43.356 1.00 44.84 499 LEU A CA 1
ATOM 4126 C C . LEU A 1 499 ? -2.092 -10.006 -44.447 1.00 44.84 499 LEU A C 1
ATOM 4128 O O . LEU A 1 499 ? -1.339 -9.034 -44.467 1.00 44.84 499 LEU A O 1
ATOM 4132 N N . ALA A 1 500 ? -2.061 -10.938 -45.404 1.00 41.59 500 ALA A N 1
ATOM 4133 C CA . ALA A 1 500 ? -1.195 -10.865 -46.581 1.00 41.59 500 ALA A CA 1
ATOM 4134 C C . ALA A 1 500 ? -1.477 -9.635 -47.478 1.00 41.59 500 ALA A C 1
ATOM 4136 O O . ALA A 1 500 ? -0.596 -9.194 -48.218 1.00 41.59 500 ALA A O 1
ATOM 4137 N N . ALA A 1 501 ? -2.687 -9.064 -47.422 1.00 37.88 501 ALA A N 1
ATOM 4138 C CA . ALA A 1 501 ? -3.162 -8.092 -48.406 1.00 37.88 501 ALA A CA 1
ATOM 4139 C C . ALA A 1 501 ? -2.803 -6.616 -48.125 1.00 37.88 501 ALA A C 1
ATOM 4141 O O . ALA A 1 501 ? -2.996 -5.783 -49.013 1.00 37.88 501 ALA A O 1
ATOM 4142 N N . HIS A 1 502 ? -2.346 -6.241 -46.921 1.00 36.25 502 HIS A N 1
ATOM 4143 C CA . HIS A 1 502 ? -2.303 -4.829 -46.483 1.00 36.25 502 HIS A CA 1
ATOM 4144 C C . HIS A 1 502 ? -0.977 -4.404 -45.812 1.00 36.25 502 HIS A C 1
ATOM 4146 O O . HIS A 1 502 ? -0.907 -4.274 -44.595 1.00 36.25 502 HIS A O 1
ATOM 4152 N N . SER A 1 503 ? 0.066 -4.120 -46.609 1.00 40.31 503 SER A N 1
ATOM 4153 C CA . SER A 1 503 ? 1.112 -3.099 -46.332 1.00 40.31 503 SER A CA 1
ATOM 4154 C C . SER A 1 503 ? 2.195 -3.113 -47.425 1.00 40.31 503 SER A C 1
ATOM 4156 O O . SER A 1 503 ? 2.685 -4.184 -47.788 1.00 40.31 503 SER A O 1
ATOM 4158 N N . SER A 1 504 ? 2.598 -1.941 -47.931 1.00 41.97 504 SER A N 1
ATOM 4159 C CA . SER A 1 504 ? 3.466 -1.760 -49.111 1.00 41.97 504 SER A CA 1
ATOM 4160 C C . SER A 1 504 ? 4.929 -1.413 -48.772 1.00 41.97 504 SER A C 1
ATOM 4162 O O . SER A 1 504 ? 5.466 -0.409 -49.244 1.00 41.97 504 SER A O 1
ATOM 4164 N N . ALA A 1 505 ? 5.579 -2.211 -47.921 1.00 49.34 505 ALA A N 1
ATOM 4165 C CA . ALA A 1 505 ? 6.980 -2.012 -47.534 1.00 49.34 505 ALA A CA 1
ATOM 4166 C C . ALA A 1 505 ? 7.937 -2.839 -48.419 1.00 49.34 505 ALA A C 1
ATOM 4168 O O . ALA A 1 505 ? 8.075 -4.043 -48.222 1.00 49.34 505 ALA A O 1
ATOM 4169 N N . HIS A 1 506 ? 8.610 -2.193 -49.377 1.00 62.25 506 HIS A N 1
ATOM 4170 C CA . HIS A 1 506 ? 9.624 -2.824 -50.234 1.00 62.25 506 HIS A CA 1
ATOM 4171 C C . HIS A 1 506 ? 11.046 -2.638 -49.674 1.00 62.25 506 HIS A C 1
ATOM 4173 O O . HIS A 1 506 ? 11.386 -1.574 -49.155 1.00 62.25 506 HIS A O 1
ATOM 4179 N N . ALA A 1 507 ? 11.904 -3.652 -49.834 1.00 68.81 507 ALA A N 1
ATOM 4180 C CA . ALA A 1 507 ? 13.278 -3.675 -49.307 1.00 68.81 507 ALA A CA 1
ATOM 4181 C C . ALA A 1 507 ? 14.249 -2.669 -49.962 1.00 68.81 507 ALA A C 1
ATOM 4183 O O . ALA A 1 507 ? 15.395 -2.534 -49.528 1.00 68.81 507 ALA A O 1
ATOM 4184 N N . ASP A 1 508 ? 13.806 -1.952 -50.993 1.00 69.94 508 ASP A N 1
ATOM 4185 C CA . ASP A 1 508 ? 14.599 -0.949 -51.713 1.00 69.94 508 ASP A CA 1
ATOM 4186 C C . ASP A 1 508 ? 14.612 0.421 -51.010 1.00 69.94 508 ASP A C 1
ATOM 4188 O O . ASP A 1 508 ? 15.398 1.292 -51.366 1.00 69.94 508 ASP A O 1
ATOM 4192 N N . GLY A 1 509 ? 13.780 0.601 -49.975 1.00 73.19 509 GLY A N 1
ATOM 4193 C CA . GLY A 1 509 ? 13.808 1.766 -49.082 1.00 73.19 509 GLY A CA 1
ATOM 4194 C C . GLY A 1 509 ? 14.765 1.645 -47.885 1.00 73.19 509 GLY A C 1
ATOM 4195 O O . GLY A 1 509 ? 14.797 2.551 -47.052 1.00 73.19 509 GLY A O 1
ATOM 4196 N N . LEU A 1 510 ? 15.505 0.536 -47.757 1.00 84.31 510 LEU A N 1
ATOM 4197 C CA . LEU A 1 510 ? 16.437 0.306 -46.647 1.00 84.31 510 LEU A CA 1
ATOM 4198 C C . LEU A 1 510 ? 17.756 1.076 -46.819 1.00 84.31 510 LEU A C 1
ATOM 4200 O O . LEU A 1 510 ? 18.303 1.180 -47.915 1.00 84.31 510 LEU A O 1
ATOM 4204 N N . GLU A 1 511 ? 18.307 1.552 -45.703 1.00 86.06 511 GLU A N 1
ATOM 4205 C CA . GLU A 1 511 ? 19.680 2.072 -45.629 1.00 86.06 511 GLU A CA 1
ATOM 4206 C C . GLU A 1 511 ? 20.702 0.928 -45.856 1.00 86.06 511 GLU A C 1
ATOM 4208 O O . GLU A 1 511 ? 20.388 -0.239 -45.628 1.00 86.06 511 GLU A O 1
ATOM 4213 N N . VAL A 1 512 ? 21.927 1.220 -46.311 1.00 87.69 512 VAL A N 1
ATOM 4214 C CA . VAL A 1 512 ? 22.940 0.221 -46.708 1.00 87.69 512 VAL A CA 1
ATOM 4215 C C . VAL A 1 512 ? 23.208 -0.829 -45.622 1.00 87.69 512 VAL A C 1
ATOM 4217 O O . VAL A 1 512 ? 23.222 -2.023 -45.924 1.00 87.69 512 VAL A O 1
ATOM 4220 N N . LYS A 1 513 ? 23.377 -0.435 -44.356 1.00 87.50 513 LYS A N 1
ATOM 4221 C CA . LYS A 1 513 ? 23.628 -1.376 -43.249 1.00 87.50 513 LYS A CA 1
ATOM 4222 C C . LYS A 1 513 ? 22.365 -2.116 -42.811 1.00 87.50 513 LYS A C 1
ATOM 4224 O O . LYS A 1 513 ? 22.428 -3.282 -42.423 1.00 87.50 513 LYS A O 1
ATOM 4229 N N . GLN A 1 514 ? 21.201 -1.473 -42.915 1.00 89.25 514 GLN A N 1
ATOM 4230 C CA . GLN A 1 514 ? 19.907 -2.143 -42.731 1.00 89.25 514 GLN A CA 1
ATOM 4231 C C . GLN A 1 514 ? 19.703 -3.242 -43.792 1.00 89.25 514 GLN A C 1
ATOM 4233 O O . GLN A 1 514 ? 19.267 -4.351 -43.477 1.00 89.25 514 GLN A O 1
ATOM 4238 N N . ARG A 1 515 ? 20.075 -2.947 -45.042 1.00 88.69 515 ARG A N 1
ATOM 4239 C CA . ARG A 1 515 ? 20.001 -3.851 -46.191 1.00 88.69 515 ARG A CA 1
ATOM 4240 C C . ARG A 1 515 ? 21.004 -5.005 -46.091 1.00 88.69 515 ARG A C 1
ATOM 4242 O O . ARG A 1 515 ? 20.639 -6.127 -46.418 1.00 88.69 515 ARG A O 1
ATOM 4249 N N . GLN A 1 516 ? 22.206 -4.775 -45.550 1.00 90.44 516 GLN A N 1
ATOM 4250 C CA . GLN A 1 516 ? 23.186 -5.837 -45.264 1.00 90.44 516 GLN A CA 1
ATOM 4251 C C . GLN A 1 516 ? 22.620 -6.939 -44.353 1.00 90.44 516 GLN A C 1
ATOM 4253 O O . GLN A 1 516 ? 22.786 -8.118 -44.660 1.00 90.44 516 GLN A O 1
ATOM 4258 N N . LEU A 1 517 ? 21.923 -6.581 -43.264 1.00 91.75 517 LEU A N 1
ATOM 4259 C CA . LEU A 1 517 ? 21.276 -7.574 -42.393 1.00 91.75 517 LEU A CA 1
ATOM 4260 C C . LEU A 1 517 ? 20.170 -8.342 -43.136 1.00 91.75 517 LEU A C 1
ATOM 4262 O O . LEU A 1 517 ? 20.072 -9.564 -43.007 1.00 91.75 517 LEU A O 1
ATOM 4266 N N . TYR A 1 518 ? 19.352 -7.621 -43.907 1.00 92.25 518 TYR A N 1
ATOM 4267 C CA . TYR A 1 518 ? 18.260 -8.190 -44.694 1.00 92.25 518 TYR A CA 1
ATOM 4268 C C . TYR A 1 518 ? 18.779 -9.215 -45.713 1.00 92.25 518 TYR A C 1
ATOM 4270 O O . TYR A 1 518 ? 18.419 -10.389 -45.640 1.00 92.25 518 TYR A O 1
ATOM 4278 N N . ASP A 1 519 ? 19.682 -8.811 -46.611 1.00 92.19 519 ASP A N 1
ATOM 4279 C CA . ASP A 1 519 ? 20.192 -9.679 -47.676 1.00 92.19 519 ASP A CA 1
ATOM 4280 C C . ASP A 1 519 ? 20.946 -10.903 -47.112 1.00 92.19 519 ASP A C 1
ATOM 4282 O O . ASP A 1 519 ? 20.821 -12.000 -47.658 1.00 92.19 519 ASP A O 1
ATOM 4286 N N . LEU A 1 520 ? 21.663 -10.762 -45.985 1.00 92.75 520 LEU A N 1
ATOM 4287 C CA . LEU A 1 520 ? 22.359 -11.869 -45.313 1.00 92.75 520 LEU A CA 1
ATOM 4288 C C . LEU A 1 520 ? 21.388 -12.958 -44.818 1.00 92.75 520 LEU A C 1
ATOM 4290 O O . LEU A 1 520 ? 21.598 -14.145 -45.078 1.00 92.75 520 LEU A O 1
ATOM 4294 N N . ILE A 1 521 ? 20.309 -12.562 -44.137 1.00 93.44 521 ILE A N 1
ATOM 4295 C CA . ILE A 1 521 ? 19.316 -13.494 -43.580 1.00 93.44 521 ILE A CA 1
ATOM 4296 C C . ILE A 1 521 ? 18.447 -14.111 -44.683 1.00 93.44 521 ILE A C 1
ATOM 4298 O O . ILE A 1 521 ? 18.230 -15.325 -44.687 1.00 93.44 521 ILE A O 1
ATOM 4302 N N . ILE A 1 522 ? 18.010 -13.311 -45.658 1.00 93.44 522 ILE A N 1
ATOM 4303 C CA . ILE A 1 522 ? 17.205 -13.789 -46.791 1.00 93.44 522 ILE A CA 1
ATOM 4304 C C . ILE A 1 522 ? 18.015 -14.726 -47.703 1.00 93.44 522 ILE A C 1
ATOM 4306 O O . ILE A 1 522 ? 17.475 -15.722 -48.187 1.00 93.44 522 ILE A O 1
ATOM 4310 N N . SER A 1 523 ? 19.317 -14.480 -47.893 1.00 92.62 523 SER A N 1
ATOM 4311 C CA . SER A 1 523 ? 20.208 -15.398 -48.618 1.00 92.62 523 SER A CA 1
ATOM 4312 C C . SER A 1 523 ? 20.381 -16.733 -47.883 1.00 92.62 523 SER A C 1
ATOM 4314 O O . SER A 1 523 ? 20.216 -17.791 -48.493 1.00 92.62 523 SER A O 1
ATOM 4316 N N . ASN A 1 524 ? 20.627 -16.701 -46.568 1.00 94.19 524 ASN A N 1
ATOM 4317 C CA . ASN A 1 524 ? 20.751 -17.905 -45.740 1.00 94.19 524 ASN A CA 1
ATOM 4318 C C . ASN A 1 524 ? 19.463 -18.751 -45.766 1.00 94.19 524 ASN A C 1
ATOM 4320 O O . ASN A 1 524 ? 19.523 -19.956 -46.013 1.00 94.19 524 ASN A O 1
ATOM 4324 N N . TYR A 1 525 ? 18.283 -18.133 -45.620 1.00 93.69 525 TYR A N 1
ATOM 4325 C CA . TYR A 1 525 ? 17.028 -18.886 -45.692 1.00 93.69 525 TYR A CA 1
ATOM 4326 C C . TYR A 1 525 ? 16.745 -19.436 -47.097 1.00 93.69 525 TYR A C 1
ATOM 4328 O O . TYR A 1 525 ? 16.329 -20.586 -47.224 1.00 93.69 525 TYR A O 1
ATOM 4336 N N . ARG A 1 526 ? 17.039 -18.673 -48.161 1.00 92.81 526 ARG A N 1
ATOM 4337 C CA . ARG A 1 526 ? 16.900 -19.146 -49.550 1.00 92.81 526 ARG A CA 1
ATOM 4338 C C . ARG A 1 526 ? 17.776 -20.372 -49.837 1.00 92.81 526 ARG A C 1
ATOM 4340 O O . ARG A 1 526 ? 17.304 -21.294 -50.494 1.00 92.81 526 ARG A O 1
ATOM 4347 N N . GLN A 1 527 ? 19.003 -20.411 -49.314 1.00 91.31 527 GLN A N 1
ATOM 4348 C CA . GLN A 1 527 ? 19.878 -21.590 -49.391 1.00 91.31 527 GLN A CA 1
ATOM 4349 C C . GLN A 1 527 ? 19.285 -22.773 -48.607 1.00 91.31 527 GLN A C 1
ATOM 4351 O O . GLN A 1 527 ? 19.163 -23.873 -49.141 1.00 91.31 527 GLN A O 1
ATOM 4356 N N . SER A 1 528 ? 18.801 -22.544 -47.379 1.00 89.56 528 SER A N 1
ATOM 4357 C CA . SER A 1 528 ? 18.151 -23.602 -46.589 1.00 89.56 528 SER A CA 1
ATOM 4358 C C . SER A 1 528 ? 16.880 -24.167 -47.248 1.00 89.56 528 SER A C 1
ATOM 4360 O O . SER A 1 528 ? 16.619 -25.361 -47.102 1.00 89.56 528 SER A O 1
ATOM 4362 N N . LEU A 1 529 ? 16.113 -23.353 -47.985 1.00 89.19 529 LEU A N 1
ATOM 4363 C CA . LEU A 1 529 ? 14.963 -23.798 -48.786 1.00 89.19 529 LEU A CA 1
ATOM 4364 C C . LEU A 1 529 ? 15.373 -24.568 -50.054 1.00 89.19 529 LEU A C 1
ATOM 4366 O O . LEU A 1 529 ? 14.649 -25.467 -50.473 1.00 89.19 529 LEU A O 1
ATOM 4370 N N . ALA A 1 530 ? 16.534 -24.264 -50.642 1.00 89.50 530 ALA A N 1
ATOM 4371 C CA . ALA A 1 530 ? 17.093 -25.015 -51.770 1.00 89.50 530 ALA A CA 1
ATOM 4372 C C . ALA A 1 530 ? 17.632 -26.409 -51.374 1.00 89.50 530 ALA A C 1
ATOM 4374 O O . ALA A 1 530 ? 17.940 -27.220 -52.246 1.00 89.50 530 ALA A O 1
ATOM 4375 N N . GLY A 1 531 ? 17.719 -26.701 -50.070 1.00 85.75 531 GLY A N 1
ATOM 4376 C CA . GLY A 1 531 ? 18.259 -27.947 -49.518 1.00 85.75 531 GLY A CA 1
ATOM 4377 C C . GLY A 1 531 ? 19.733 -27.869 -49.108 1.00 85.75 531 GLY A C 1
ATOM 4378 O O . GLY A 1 531 ? 20.268 -28.853 -48.591 1.00 85.75 531 GLY A O 1
ATOM 4379 N N . ASP A 1 532 ? 20.376 -26.713 -49.289 1.00 89.00 532 ASP A N 1
ATOM 4380 C CA . ASP A 1 532 ? 21.739 -26.470 -48.825 1.00 89.00 532 ASP A CA 1
ATOM 4381 C C . ASP A 1 532 ? 21.805 -26.383 -47.290 1.00 89.00 532 ASP A C 1
ATOM 4383 O O . ASP A 1 532 ? 20.813 -26.155 -46.590 1.00 89.00 532 ASP A O 1
ATOM 4387 N N . ARG A 1 533 ? 23.019 -26.538 -46.753 1.00 83.19 533 ARG A N 1
ATOM 4388 C CA . ARG A 1 533 ? 23.331 -26.335 -45.331 1.00 83.19 533 ARG A CA 1
ATOM 4389 C C . ARG A 1 533 ? 24.233 -25.106 -45.178 1.00 83.19 533 ARG A C 1
ATOM 4391 O O . ARG A 1 533 ? 25.448 -25.283 -45.111 1.00 83.19 533 ARG A O 1
ATOM 4398 N N . PRO A 1 534 ? 23.674 -23.884 -45.176 1.00 88.12 534 PRO A N 1
ATOM 4399 C CA . PRO A 1 534 ? 24.460 -22.676 -44.960 1.00 88.12 534 PRO A CA 1
ATOM 4400 C C . PRO A 1 534 ? 24.979 -22.607 -43.517 1.00 88.12 534 PRO A C 1
ATOM 4402 O O . PRO A 1 534 ? 24.391 -23.199 -42.607 1.00 88.12 534 PRO A O 1
ATOM 4405 N N . ASP A 1 535 ? 26.060 -21.855 -43.308 1.00 88.25 535 ASP A N 1
ATOM 4406 C CA . ASP A 1 535 ? 26.651 -21.652 -41.984 1.00 88.25 535 ASP A CA 1
ATOM 4407 C C . ASP A 1 535 ? 25.686 -20.963 -41.002 1.00 88.25 535 ASP A C 1
ATOM 4409 O O . ASP A 1 535 ? 24.809 -20.179 -41.384 1.00 88.25 535 ASP A O 1
ATOM 4413 N N . GLN A 1 536 ? 25.876 -21.251 -39.711 1.00 92.56 536 GLN A N 1
ATOM 4414 C CA . GLN A 1 536 ? 25.080 -20.682 -38.626 1.00 92.56 536 GLN A CA 1
ATOM 4415 C C . GLN A 1 536 ? 25.349 -19.177 -38.480 1.00 92.56 536 GLN A C 1
ATOM 4417 O O . GLN A 1 536 ? 26.468 -18.752 -38.188 1.00 92.56 536 GLN A O 1
ATOM 4422 N N . LEU A 1 537 ? 24.302 -18.364 -38.605 1.00 94.06 537 LEU A N 1
ATOM 4423 C CA . LEU A 1 537 ? 24.375 -16.924 -38.387 1.00 94.06 537 LEU A CA 1
ATOM 4424 C C . LEU A 1 537 ? 24.193 -16.594 -36.901 1.00 94.06 537 LEU A C 1
ATOM 4426 O O . LEU A 1 537 ? 23.103 -16.756 -36.358 1.00 94.06 537 LEU A O 1
ATOM 4430 N N . LEU A 1 538 ? 25.247 -16.083 -36.260 1.00 94.31 538 LEU A N 1
ATOM 4431 C CA . LEU A 1 538 ? 25.211 -15.501 -34.914 1.00 94.31 538 LEU A CA 1
ATOM 4432 C C . LEU A 1 538 ? 25.550 -14.007 -35.018 1.00 94.31 538 LEU A C 1
ATOM 4434 O O . LEU A 1 538 ? 26.721 -13.624 -35.064 1.00 94.31 538 LEU A O 1
ATOM 4438 N N . ILE A 1 539 ? 24.510 -13.171 -35.115 1.00 94.12 539 ILE A N 1
ATOM 4439 C CA . ILE A 1 539 ? 24.617 -11.752 -35.489 1.00 94.12 539 ILE A CA 1
ATOM 4440 C C . ILE A 1 539 ? 24.278 -10.830 -34.310 1.00 94.12 539 ILE A C 1
ATOM 4442 O O . ILE A 1 539 ? 23.190 -10.897 -33.738 1.00 94.12 539 ILE A O 1
ATOM 4446 N N . ASN A 1 540 ? 25.187 -9.907 -34.001 1.00 92.69 540 ASN A N 1
ATOM 4447 C CA . ASN A 1 540 ? 24.919 -8.693 -33.238 1.00 92.69 540 ASN A CA 1
ATOM 4448 C C . ASN A 1 540 ? 24.402 -7.593 -34.181 1.00 92.69 540 ASN A C 1
ATOM 4450 O O . ASN A 1 540 ? 25.089 -7.203 -35.122 1.00 92.69 540 ASN A O 1
ATOM 4454 N N . PHE A 1 541 ? 23.211 -7.060 -33.912 1.00 92.25 541 PHE A N 1
ATOM 4455 C CA . PHE A 1 541 ? 22.628 -5.927 -34.632 1.00 92.25 541 PHE A CA 1
ATOM 4456 C C . PHE A 1 541 ? 22.531 -4.712 -33.701 1.00 92.25 541 PHE A C 1
ATOM 4458 O O . PHE A 1 541 ? 21.559 -4.515 -32.968 1.00 92.25 541 PHE A O 1
ATOM 4465 N N . ASP A 1 542 ? 23.605 -3.933 -33.680 1.00 88.12 542 ASP A N 1
ATOM 4466 C CA . ASP A 1 542 ? 23.760 -2.753 -32.839 1.00 88.12 542 ASP A CA 1
ATOM 4467 C C . ASP A 1 542 ? 23.265 -1.480 -33.527 1.00 88.12 542 ASP A C 1
ATOM 4469 O O . ASP A 1 542 ? 22.970 -1.425 -34.723 1.00 88.12 542 ASP A O 1
ATOM 4473 N N . GLY A 1 543 ? 23.180 -0.419 -32.738 1.00 85.81 543 GLY A N 1
ATOM 4474 C CA . GLY A 1 543 ? 22.949 0.934 -33.211 1.00 85.81 543 GLY A CA 1
ATOM 4475 C C . GLY A 1 543 ? 22.129 1.733 -32.218 1.00 85.81 543 GLY A C 1
ATOM 4476 O O . GLY A 1 543 ? 21.490 1.166 -31.336 1.00 85.81 543 GLY A O 1
ATOM 4477 N N . LYS A 1 544 ? 22.112 3.051 -32.381 1.00 85.19 544 LYS A N 1
ATOM 4478 C CA . LYS A 1 544 ? 21.457 3.990 -31.455 1.00 85.19 544 LYS A CA 1
ATOM 4479 C C . LYS A 1 544 ? 19.944 3.739 -31.300 1.00 85.19 544 LYS A C 1
ATOM 4481 O O . LYS A 1 544 ? 19.314 3.044 -32.112 1.00 85.19 544 LYS A O 1
ATOM 4486 N N . ALA A 1 545 ? 19.317 4.318 -30.276 1.00 78.06 545 ALA A N 1
ATOM 4487 C CA . ALA A 1 545 ? 17.857 4.355 -30.194 1.00 78.06 545 ALA A CA 1
ATOM 4488 C C . ALA A 1 545 ? 17.273 5.051 -31.441 1.00 78.06 545 ALA A C 1
ATOM 4490 O O . ALA A 1 545 ? 17.763 6.086 -31.887 1.00 78.06 545 ALA A O 1
ATOM 4491 N N . GLY A 1 546 ? 16.223 4.471 -32.028 1.00 76.00 546 GLY A N 1
ATOM 4492 C CA . GLY A 1 546 ? 15.548 5.068 -33.182 1.00 76.00 546 GLY A CA 1
ATOM 4493 C C . GLY A 1 546 ? 16.250 4.930 -34.542 1.00 76.00 546 GLY A C 1
ATOM 4494 O O . GLY A 1 546 ? 15.819 5.586 -35.481 1.00 76.00 546 GLY A O 1
ATOM 4495 N N . THR A 1 547 ? 17.273 4.084 -34.709 1.00 85.00 547 THR A N 1
ATOM 4496 C CA . THR A 1 547 ? 17.934 3.812 -36.016 1.00 85.00 547 THR A CA 1
ATOM 4497 C C . THR A 1 547 ? 17.155 2.881 -36.959 1.00 85.00 547 THR A C 1
ATOM 4499 O O . THR A 1 547 ? 17.630 2.525 -38.035 1.00 85.00 547 THR A O 1
ATOM 4502 N N . GLY A 1 548 ? 15.946 2.462 -36.572 1.00 81.75 548 GLY A N 1
ATOM 4503 C CA . GLY A 1 548 ? 15.078 1.609 -37.391 1.00 81.75 548 GLY A CA 1
ATOM 4504 C C . GLY A 1 548 ? 15.261 0.097 -37.211 1.00 81.75 548 GLY A C 1
ATOM 4505 O O . GLY A 1 548 ? 14.594 -0.649 -37.918 1.00 81.75 548 GLY A O 1
ATOM 4506 N N . LYS A 1 549 ? 16.087 -0.377 -36.260 1.00 86.19 549 LYS A N 1
ATOM 4507 C CA . LYS A 1 549 ? 16.343 -1.819 -36.017 1.00 86.19 549 LYS A CA 1
ATOM 4508 C C . LYS A 1 549 ? 15.081 -2.695 -36.086 1.00 86.19 549 LYS A C 1
ATOM 4510 O O . LYS A 1 549 ? 15.004 -3.600 -36.913 1.00 86.19 549 LYS A O 1
ATOM 4515 N N . SER A 1 550 ? 14.062 -2.379 -35.288 1.00 79.00 550 SER A N 1
ATOM 4516 C CA . SER A 1 550 ? 12.824 -3.167 -35.211 1.00 79.00 550 SER A CA 1
ATOM 4517 C C . SER A 1 550 ? 11.973 -3.103 -36.495 1.00 79.00 550 SER A C 1
ATOM 4519 O O . SER A 1 550 ? 11.241 -4.043 -36.784 1.00 79.00 550 SER A O 1
ATOM 4521 N N . HIS A 1 551 ? 12.104 -2.051 -37.318 1.00 81.50 551 HIS A N 1
ATOM 4522 C CA . HIS A 1 551 ? 11.484 -1.991 -38.653 1.00 81.50 551 HIS A CA 1
ATOM 4523 C C . HIS A 1 551 ? 12.152 -2.979 -39.622 1.00 81.50 551 HIS A C 1
ATOM 4525 O O . HIS A 1 551 ? 11.455 -3.719 -40.315 1.00 81.50 551 HIS A O 1
ATOM 4531 N N . VAL A 1 552 ? 13.489 -3.064 -39.607 1.00 85.62 552 VAL A N 1
ATOM 4532 C CA . VAL A 1 552 ? 14.237 -4.068 -40.385 1.00 85.62 552 VAL A CA 1
ATOM 4533 C C . VAL A 1 552 ? 13.861 -5.482 -39.932 1.00 85.62 552 VAL A C 1
ATOM 4535 O O . VAL A 1 552 ? 13.579 -6.335 -40.767 1.00 85.62 552 VAL A O 1
ATOM 4538 N N . ILE A 1 553 ? 13.761 -5.719 -38.618 1.00 84.62 553 ILE A N 1
ATOM 4539 C CA . ILE A 1 553 ? 13.324 -7.007 -38.051 1.00 84.62 553 ILE A CA 1
ATOM 4540 C C . ILE A 1 553 ? 11.907 -7.380 -38.515 1.00 84.62 553 ILE A C 1
ATOM 4542 O O . ILE A 1 553 ? 11.692 -8.522 -38.918 1.00 84.62 553 ILE A O 1
ATOM 4546 N N . MET A 1 554 ? 10.949 -6.445 -38.508 1.00 77.25 554 MET A N 1
ATOM 4547 C CA . MET A 1 554 ? 9.592 -6.686 -39.029 1.00 77.25 554 MET A CA 1
ATOM 4548 C C . MET A 1 554 ? 9.606 -7.068 -40.516 1.00 77.25 554 MET A C 1
ATOM 4550 O O . MET A 1 554 ? 8.949 -8.033 -40.904 1.00 77.25 554 MET A O 1
ATOM 4554 N N . LEU A 1 555 ? 10.378 -6.352 -41.341 1.00 82.62 555 LEU A N 1
ATOM 4555 C CA . LEU A 1 555 ? 10.467 -6.605 -42.782 1.00 82.62 555 LEU A CA 1
ATOM 4556 C C . LEU A 1 555 ? 11.146 -7.949 -43.104 1.00 82.62 555 LEU A C 1
ATOM 4558 O O . LEU A 1 555 ? 10.687 -8.672 -43.989 1.00 82.62 555 LEU A O 1
ATOM 4562 N N . ILE A 1 556 ? 12.194 -8.313 -42.355 1.00 85.19 556 ILE A N 1
ATOM 4563 C CA . ILE A 1 556 ? 12.824 -9.641 -42.412 1.00 85.19 556 ILE A CA 1
ATOM 4564 C C . ILE A 1 556 ? 11.807 -10.722 -42.039 1.00 85.19 556 ILE A C 1
ATOM 4566 O O . ILE A 1 556 ? 11.644 -11.672 -42.797 1.00 85.19 556 ILE A O 1
ATOM 4570 N N . SER A 1 557 ? 11.105 -10.560 -40.910 1.00 82.81 557 SER A N 1
ATOM 4571 C CA . SER A 1 557 ? 10.137 -11.550 -40.405 1.00 82.81 557 SER A CA 1
ATOM 4572 C C . SER A 1 557 ? 9.087 -11.880 -41.462 1.00 82.81 557 SER A C 1
ATOM 4574 O O . SER A 1 557 ? 8.951 -13.038 -41.846 1.00 82.81 557 SER A O 1
ATOM 4576 N N . ARG A 1 558 ? 8.449 -10.840 -42.016 1.00 78.44 558 ARG A N 1
ATOM 4577 C CA . ARG A 1 558 ? 7.453 -10.985 -43.079 1.00 78.44 558 ARG A CA 1
ATOM 4578 C C . ARG A 1 558 ? 8.033 -11.641 -44.334 1.00 78.44 558 ARG A C 1
ATOM 4580 O O . ARG A 1 558 ? 7.438 -12.575 -44.847 1.00 78.44 558 ARG A O 1
ATOM 4587 N N . THR A 1 559 ? 9.206 -11.207 -44.806 1.00 84.06 559 THR A N 1
ATOM 4588 C CA . THR A 1 559 ? 9.816 -11.791 -46.020 1.00 84.06 559 THR A CA 1
ATOM 4589 C C . THR A 1 559 ? 10.111 -13.288 -45.836 1.00 84.06 559 THR A C 1
ATOM 4591 O O . THR A 1 559 ? 9.926 -14.071 -46.764 1.00 84.06 559 THR A O 1
ATOM 4594 N N . LEU A 1 560 ? 10.554 -13.706 -44.643 1.00 85.06 560 LEU A N 1
ATOM 4595 C CA . LEU A 1 560 ? 10.777 -15.119 -44.327 1.00 85.06 560 LEU A CA 1
ATOM 4596 C C . LEU A 1 560 ? 9.461 -15.918 -44.303 1.00 85.06 560 LEU A C 1
ATOM 4598 O O . LEU A 1 560 ? 9.442 -17.058 -44.757 1.00 85.06 560 LEU A O 1
ATOM 4602 N N . GLU A 1 561 ? 8.372 -15.330 -43.805 1.00 81.00 561 GLU A N 1
ATOM 4603 C CA . GLU A 1 561 ? 7.032 -15.937 -43.769 1.00 81.00 561 GLU A CA 1
ATOM 4604 C C . GLU A 1 561 ? 6.397 -16.039 -45.166 1.00 81.00 561 GLU A C 1
ATOM 4606 O O . GLU A 1 561 ? 5.861 -17.094 -45.516 1.00 81.00 561 GLU A O 1
ATOM 4611 N N . ASP A 1 562 ? 6.541 -15.003 -45.997 1.00 79.44 562 ASP A N 1
ATOM 4612 C CA . ASP A 1 562 ? 6.139 -15.008 -47.407 1.00 79.44 562 ASP A CA 1
ATOM 4613 C C . ASP A 1 562 ? 6.899 -16.123 -48.166 1.00 79.44 562 ASP A C 1
ATOM 4615 O O . ASP A 1 562 ? 6.281 -17.004 -48.765 1.00 79.44 562 ASP A O 1
ATOM 4619 N N . MET A 1 563 ? 8.235 -16.182 -48.041 1.00 84.75 563 MET A N 1
ATOM 4620 C CA . MET A 1 563 ? 9.073 -17.233 -48.653 1.00 84.75 563 MET A CA 1
ATOM 4621 C C . MET A 1 563 ? 8.752 -18.650 -48.150 1.00 84.75 563 MET A C 1
ATOM 4623 O O . MET A 1 563 ? 8.811 -19.607 -48.922 1.00 84.75 563 MET A O 1
ATOM 4627 N N . ALA A 1 564 ? 8.433 -18.809 -46.863 1.00 82.94 564 ALA A N 1
ATOM 4628 C CA . ALA A 1 564 ? 8.019 -20.093 -46.299 1.00 82.94 564 ALA A CA 1
ATOM 4629 C C . ALA A 1 564 ? 6.681 -20.555 -46.893 1.00 82.94 564 ALA A C 1
ATOM 4631 O O . ALA A 1 564 ? 6.530 -21.727 -47.244 1.00 82.94 564 ALA A O 1
ATOM 4632 N N . THR A 1 565 ? 5.742 -19.621 -47.060 1.00 80.25 565 THR A N 1
ATOM 4633 C CA . THR A 1 565 ? 4.419 -19.867 -47.643 1.00 80.25 565 THR A CA 1
ATOM 4634 C C . THR A 1 565 ? 4.526 -20.243 -49.123 1.00 80.25 565 THR A C 1
ATOM 4636 O O . THR A 1 565 ? 3.940 -21.242 -49.538 1.00 80.25 565 THR A O 1
ATOM 4639 N N . GLU A 1 566 ? 5.339 -19.523 -49.906 1.00 83.19 566 GLU A N 1
ATOM 4640 C CA . GLU A 1 566 ? 5.650 -19.863 -51.307 1.00 83.19 566 GLU A CA 1
ATOM 4641 C C . GLU A 1 566 ? 6.288 -21.257 -51.448 1.00 83.19 566 GLU A C 1
ATOM 4643 O O . GLU A 1 566 ? 5.992 -21.986 -52.396 1.00 83.19 566 GLU A O 1
ATOM 4648 N N . ALA A 1 567 ? 7.125 -21.659 -50.487 1.00 83.88 567 ALA A N 1
ATOM 4649 C CA . ALA A 1 567 ? 7.749 -22.982 -50.434 1.00 83.88 567 ALA A CA 1
ATOM 4650 C C . ALA A 1 567 ? 6.848 -24.091 -49.842 1.00 83.88 567 ALA A C 1
ATOM 4652 O O . ALA A 1 567 ? 7.289 -25.236 -49.719 1.00 83.88 567 ALA A O 1
ATOM 4653 N N . GLY A 1 568 ? 5.600 -23.785 -49.463 1.00 80.44 568 GLY A N 1
ATOM 4654 C CA . GLY A 1 568 ? 4.651 -24.750 -48.890 1.00 80.44 568 GLY A CA 1
ATOM 4655 C C . GLY A 1 568 ? 4.961 -25.192 -47.451 1.00 80.44 568 GLY A C 1
ATOM 4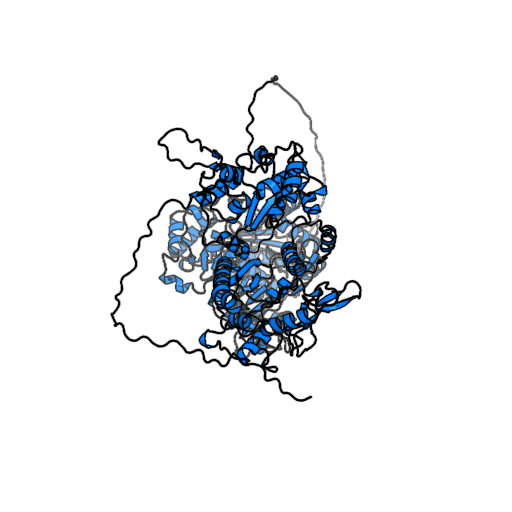656 O O . GLY A 1 568 ? 4.480 -26.237 -47.010 1.00 80.44 568 GLY A O 1
ATOM 4657 N N . VAL A 1 569 ? 5.766 -24.428 -46.709 1.00 79.81 569 VAL A N 1
ATOM 4658 C CA . VAL A 1 569 ? 6.163 -24.734 -45.327 1.00 79.81 569 VAL A CA 1
ATOM 4659 C C . VAL A 1 569 ? 5.080 -24.259 -44.351 1.00 79.81 569 VAL A C 1
ATOM 4661 O O . VAL A 1 569 ? 4.815 -23.070 -44.221 1.00 79.81 569 VAL A O 1
ATOM 4664 N N . THR A 1 570 ? 4.461 -25.188 -43.618 1.00 70.44 570 THR A N 1
ATOM 4665 C CA . THR A 1 570 ? 3.254 -24.922 -42.805 1.00 70.44 570 THR A CA 1
ATOM 4666 C C . THR A 1 570 ? 3.510 -24.388 -41.385 1.00 70.44 570 THR A C 1
ATOM 4668 O O . THR A 1 570 ? 2.571 -24.291 -40.597 1.00 70.44 570 THR A O 1
ATOM 4671 N N . LYS A 1 571 ? 4.761 -24.097 -41.011 1.00 75.94 571 LYS A N 1
ATOM 4672 C CA . LYS A 1 571 ? 5.140 -23.479 -39.724 1.00 75.94 571 LYS A CA 1
ATOM 4673 C C . LYS A 1 571 ? 6.160 -22.369 -39.976 1.00 75.94 571 LYS A C 1
ATOM 4675 O O . LYS A 1 571 ? 7.027 -22.530 -40.833 1.00 75.94 571 LYS A O 1
ATOM 4680 N N . SER A 1 572 ? 6.057 -21.260 -39.236 1.00 78.56 572 SER A N 1
ATOM 4681 C CA . SER A 1 572 ? 6.920 -20.089 -39.451 1.00 78.56 572 SER A CA 1
ATOM 4682 C C . SER A 1 572 ? 8.404 -20.437 -39.227 1.00 78.56 572 SER A C 1
ATOM 4684 O O . SER A 1 572 ? 8.739 -21.097 -38.239 1.00 78.56 572 SER A O 1
ATOM 4686 N N . PRO A 1 573 ? 9.320 -19.997 -40.112 1.00 85.94 573 PRO A N 1
ATOM 4687 C CA . PRO A 1 573 ? 10.757 -20.220 -39.960 1.00 85.94 573 PRO A CA 1
ATOM 4688 C C . PRO A 1 573 ? 11.402 -19.294 -38.919 1.00 85.94 573 PRO A C 1
ATOM 4690 O O . PRO A 1 573 ? 12.604 -19.409 -38.663 1.00 85.94 573 PRO A O 1
ATOM 4693 N N . ILE A 1 574 ? 10.645 -18.365 -38.332 1.00 84.38 574 ILE A N 1
ATOM 4694 C CA . ILE A 1 574 ? 11.143 -17.363 -37.395 1.00 84.38 574 ILE A CA 1
ATOM 4695 C C . ILE A 1 574 ? 10.390 -17.418 -36.063 1.00 84.38 574 ILE A C 1
ATOM 4697 O O . ILE A 1 574 ? 9.166 -17.484 -36.011 1.00 84.38 574 ILE A O 1
ATOM 4701 N N . TYR A 1 575 ? 11.145 -17.330 -34.970 1.00 82.62 575 TYR A N 1
ATOM 4702 C CA . TYR A 1 575 ? 10.633 -17.077 -33.630 1.00 82.62 575 TYR A CA 1
ATOM 4703 C C . TYR A 1 575 ? 11.185 -15.738 -33.131 1.00 82.62 575 TYR A C 1
ATOM 4705 O O . TYR A 1 575 ? 12.384 -15.467 -33.236 1.00 82.62 575 TYR A O 1
ATOM 4713 N N . ARG A 1 576 ? 10.316 -14.886 -32.580 1.00 77.44 576 ARG A N 1
ATOM 4714 C CA . ARG A 1 576 ? 10.695 -13.584 -32.010 1.00 77.44 576 ARG A CA 1
ATOM 4715 C C . ARG A 1 576 ? 10.489 -13.603 -30.502 1.00 77.44 576 ARG A C 1
ATOM 4717 O O . ARG A 1 576 ? 9.364 -13.760 -30.034 1.00 77.44 576 ARG A O 1
ATOM 4724 N N . ALA A 1 577 ? 11.571 -13.442 -29.747 1.00 74.44 577 ALA A N 1
ATOM 4725 C CA . ALA A 1 577 ? 11.552 -13.446 -28.289 1.00 74.44 577 ALA A CA 1
ATOM 4726 C C . ALA A 1 577 ? 11.813 -12.048 -27.713 1.00 74.44 577 ALA A C 1
ATOM 4728 O O . ALA A 1 577 ? 12.613 -11.280 -28.244 1.00 74.44 577 ALA A O 1
ATOM 4729 N N . ALA A 1 578 ? 11.172 -11.746 -26.585 1.00 67.50 578 ALA A N 1
ATOM 4730 C CA . ALA A 1 578 ? 11.540 -10.612 -25.743 1.00 67.50 578 ALA A CA 1
ATOM 4731 C C . ALA A 1 578 ? 12.661 -11.017 -24.758 1.00 67.50 578 ALA A C 1
ATOM 4733 O O . ALA A 1 578 ? 12.719 -12.188 -24.363 1.00 67.50 578 ALA A O 1
ATOM 4734 N N . PRO A 1 579 ? 13.500 -10.078 -24.275 1.00 61.28 579 PRO A N 1
ATOM 4735 C CA . PRO A 1 579 ? 14.511 -10.354 -23.244 1.00 61.28 579 PRO A CA 1
ATOM 4736 C C . PRO A 1 579 ? 13.942 -10.936 -21.940 1.00 61.28 579 PRO A C 1
ATOM 4738 O O . PRO A 1 579 ? 14.650 -11.621 -21.207 1.00 61.28 579 PRO A O 1
ATOM 4741 N N . THR A 1 580 ? 12.663 -10.670 -21.662 1.00 57.19 580 THR A N 1
ATOM 4742 C CA . THR A 1 580 ? 11.927 -11.053 -20.448 1.00 57.19 580 THR A CA 1
ATOM 4743 C C . THR A 1 580 ? 11.268 -12.438 -20.503 1.00 57.19 580 THR A C 1
ATOM 4745 O O . THR A 1 580 ? 10.552 -12.802 -19.575 1.00 57.19 580 THR A O 1
ATOM 4748 N N . VAL A 1 581 ? 11.484 -13.232 -21.559 1.00 60.41 581 VAL A N 1
ATOM 4749 C CA . VAL A 1 581 ? 10.968 -14.614 -21.636 1.00 60.41 581 VAL A CA 1
ATOM 4750 C C . VAL A 1 581 ? 11.630 -15.501 -20.569 1.00 60.41 581 VAL A C 1
ATOM 4752 O O . VAL A 1 581 ? 12.854 -15.544 -20.452 1.00 60.41 581 VAL A O 1
ATOM 4755 N N . GLU A 1 582 ? 10.832 -16.257 -19.809 1.00 59.44 582 GLU A N 1
ATOM 4756 C CA . GLU A 1 582 ? 11.303 -17.113 -18.706 1.00 59.44 582 GLU A CA 1
ATOM 4757 C C . GLU A 1 582 ? 11.892 -18.462 -19.166 1.00 59.44 582 GLU A C 1
ATOM 4759 O O . GLU A 1 582 ? 11.465 -19.539 -18.744 1.00 59.44 582 GLU A O 1
ATOM 4764 N N . TRP A 1 583 ? 12.940 -18.416 -19.992 1.00 65.94 583 TRP A N 1
ATOM 4765 C CA . TRP A 1 583 ? 13.691 -19.589 -20.468 1.00 65.94 583 TRP A CA 1
ATOM 4766 C C . TRP A 1 583 ? 14.029 -20.663 -19.400 1.00 65.94 583 TRP A C 1
ATOM 4768 O O . TRP A 1 583 ? 14.004 -21.851 -19.744 1.00 65.94 583 TRP A O 1
ATOM 4778 N N . PRO A 1 584 ? 14.309 -20.340 -18.114 1.00 47.72 584 PRO A N 1
ATOM 4779 C CA . PRO A 1 584 ? 14.566 -21.366 -17.101 1.00 47.72 584 PRO A CA 1
ATOM 4780 C C . PRO A 1 584 ? 13.380 -22.305 -16.828 1.00 47.72 584 PRO A C 1
ATOM 4782 O O . PRO A 1 584 ? 13.604 -23.494 -16.597 1.00 47.72 584 PRO A O 1
ATOM 4785 N N . HIS A 1 585 ? 12.136 -21.811 -16.866 1.00 51.75 585 HIS A N 1
ATOM 4786 C CA . HIS A 1 585 ? 10.968 -22.512 -16.308 1.00 51.75 585 HIS A CA 1
ATOM 4787 C C . HIS A 1 585 ? 10.136 -23.308 -17.328 1.00 51.75 585 HIS A C 1
ATOM 4789 O O . HIS A 1 585 ? 9.274 -24.096 -16.936 1.00 51.75 585 HIS A O 1
ATOM 4795 N N . ILE A 1 586 ? 10.400 -23.150 -18.627 1.00 55.25 586 ILE A N 1
ATOM 4796 C CA . ILE A 1 586 ? 9.624 -23.798 -19.693 1.00 55.25 586 ILE A CA 1
ATOM 4797 C C . ILE A 1 586 ? 10.020 -25.279 -19.837 1.00 55.25 586 ILE A C 1
ATOM 4799 O O . ILE A 1 586 ? 11.203 -25.628 -19.829 1.00 55.25 586 ILE A O 1
ATOM 4803 N N . THR A 1 587 ? 9.028 -26.162 -19.993 1.00 53.66 587 THR A N 1
ATOM 4804 C CA . THR A 1 587 ? 9.246 -27.604 -20.197 1.00 53.66 587 THR A CA 1
ATOM 4805 C C . THR A 1 587 ? 9.604 -27.927 -21.653 1.00 53.66 587 THR A C 1
ATOM 4807 O O . THR A 1 587 ? 9.038 -27.365 -22.591 1.00 53.66 587 THR A O 1
ATOM 4810 N N . SER A 1 588 ? 10.536 -28.868 -21.846 1.00 55.44 588 SER A N 1
ATOM 4811 C CA . SER A 1 588 ? 11.095 -29.249 -23.158 1.00 55.44 588 SER A CA 1
ATOM 4812 C C . SER A 1 588 ? 10.034 -29.597 -24.204 1.00 55.44 588 SER A C 1
ATOM 4814 O O . SER A 1 588 ? 10.142 -29.200 -25.362 1.00 55.44 588 SER A O 1
ATOM 4816 N N . ASN A 1 589 ? 8.990 -30.314 -23.786 1.00 54.53 589 ASN A N 1
ATOM 4817 C CA . ASN A 1 589 ? 8.023 -30.917 -24.699 1.00 54.53 589 ASN A CA 1
ATOM 4818 C C . ASN A 1 589 ? 7.066 -29.887 -25.327 1.00 54.53 589 ASN A C 1
ATOM 4820 O O . ASN A 1 589 ? 6.542 -30.155 -26.403 1.00 54.53 589 ASN A O 1
ATOM 4824 N N . SER A 1 590 ? 6.852 -28.720 -24.696 1.00 56.38 590 SER A N 1
ATOM 4825 C CA . SER A 1 590 ? 6.086 -27.626 -25.318 1.00 56.38 590 SER A CA 1
ATOM 4826 C C . SER A 1 590 ? 6.908 -26.991 -26.435 1.00 56.38 590 SER A C 1
ATOM 4828 O O . SER A 1 590 ? 6.526 -27.053 -27.601 1.00 56.38 590 SER A O 1
ATOM 4830 N N . MET A 1 591 ? 8.104 -26.487 -26.103 1.00 65.50 591 MET A N 1
ATOM 4831 C CA . MET A 1 591 ? 8.925 -25.758 -27.073 1.00 65.50 591 MET A CA 1
ATOM 4832 C C . MET A 1 591 ? 9.363 -26.615 -28.264 1.00 65.50 591 MET A C 1
ATOM 4834 O O . MET A 1 591 ? 9.543 -26.069 -29.343 1.00 65.50 591 MET A O 1
ATOM 4838 N N . GLN A 1 592 ? 9.476 -27.941 -28.134 1.00 72.50 592 GLN A N 1
ATOM 4839 C CA . GLN A 1 592 ? 9.722 -28.814 -29.292 1.00 72.50 592 GLN A CA 1
ATOM 4840 C C . GLN A 1 592 ? 8.578 -28.801 -30.327 1.00 72.50 592 GLN A C 1
ATOM 4842 O O . GLN A 1 592 ? 8.841 -28.984 -31.514 1.00 72.50 592 GLN A O 1
ATOM 4847 N N . SER A 1 593 ? 7.330 -28.532 -29.924 1.00 70.19 593 SER A N 1
ATOM 4848 C CA . SER A 1 593 ? 6.226 -28.253 -30.857 1.00 70.19 593 SER A CA 1
ATOM 4849 C C . SER A 1 593 ? 6.315 -26.833 -31.423 1.00 70.19 593 SER A C 1
ATOM 4851 O O . SER A 1 593 ? 6.162 -26.634 -32.633 1.00 70.19 593 SER A O 1
ATOM 4853 N N . ASP A 1 594 ? 6.584 -25.854 -30.558 1.00 68.88 594 ASP A N 1
ATOM 4854 C CA . ASP A 1 594 ? 6.526 -24.424 -30.887 1.00 68.88 594 ASP A CA 1
ATOM 4855 C C . ASP A 1 594 ? 7.685 -23.986 -31.806 1.00 68.88 594 ASP A C 1
ATOM 4857 O O . ASP A 1 594 ? 7.497 -23.180 -32.713 1.00 68.88 594 ASP A O 1
ATOM 4861 N N . PHE A 1 595 ? 8.872 -24.579 -31.633 1.00 78.62 595 PHE A N 1
ATOM 4862 C CA . PHE A 1 595 ? 10.068 -24.347 -32.454 1.00 78.62 595 PHE A CA 1
ATOM 4863 C C . PHE A 1 595 ? 10.177 -25.295 -33.664 1.00 78.62 595 PHE A C 1
ATOM 4865 O O . PHE A 1 595 ? 11.142 -25.222 -34.430 1.00 78.62 595 PHE A O 1
ATOM 4872 N N . GLN A 1 596 ? 9.207 -26.188 -33.884 1.00 80.38 596 GLN A N 1
ATOM 4873 C CA . GLN A 1 596 ? 9.232 -27.109 -35.021 1.00 80.38 596 GLN A CA 1
ATOM 4874 C C . GLN A 1 596 ? 9.179 -26.336 -36.350 1.00 80.38 596 GLN A C 1
ATOM 4876 O O . GLN A 1 596 ? 8.161 -25.749 -36.698 1.00 80.38 596 GLN A O 1
ATOM 4881 N N . GLY A 1 597 ? 10.265 -26.382 -37.124 1.00 81.75 597 GLY A N 1
ATOM 4882 C CA . GLY A 1 597 ? 10.389 -25.660 -38.399 1.00 81.75 597 GLY A CA 1
ATOM 4883 C C . GLY A 1 597 ? 11.106 -24.310 -38.293 1.00 81.75 597 GLY A C 1
ATOM 4884 O O . GLY A 1 597 ? 11.603 -23.823 -39.308 1.00 81.75 597 GLY A O 1
ATOM 4885 N N . VAL A 1 598 ? 11.274 -23.768 -37.082 1.00 88.12 598 VAL A N 1
ATOM 4886 C CA . VAL A 1 598 ? 12.033 -22.534 -36.842 1.00 88.12 598 VAL A CA 1
ATOM 4887 C C . VAL A 1 598 ? 13.492 -22.701 -37.290 1.00 88.12 598 VAL A C 1
ATOM 4889 O O . VAL A 1 598 ? 14.094 -23.776 -37.199 1.00 88.12 598 VAL A O 1
ATOM 4892 N N . ARG A 1 599 ? 14.056 -21.617 -37.822 1.00 90.50 599 ARG A N 1
ATOM 4893 C CA . ARG A 1 599 ? 15.449 -21.471 -38.267 1.00 90.50 599 ARG A CA 1
ATOM 4894 C C . ARG A 1 599 ? 16.113 -20.238 -37.666 1.00 90.50 599 ARG A C 1
ATOM 4896 O O . ARG A 1 599 ? 17.306 -20.290 -37.383 1.00 90.50 599 ARG A O 1
ATOM 4903 N N . PHE A 1 600 ? 15.347 -19.169 -37.443 1.00 92.19 600 PHE A N 1
ATOM 4904 C CA . PHE A 1 600 ? 15.828 -17.900 -36.899 1.00 92.19 600 PHE A CA 1
ATOM 4905 C C . PHE A 1 600 ? 15.171 -17.595 -35.551 1.00 92.19 600 PHE A C 1
ATOM 4907 O O . PHE A 1 600 ? 13.947 -17.553 -35.456 1.00 92.19 600 PHE A O 1
ATOM 4914 N N . LEU A 1 601 ? 15.981 -17.327 -34.528 1.00 91.38 601 LEU A N 1
ATOM 4915 C CA . LEU A 1 601 ? 15.553 -16.741 -33.261 1.00 91.38 601 LEU A CA 1
ATOM 4916 C C . LEU A 1 601 ? 16.052 -15.292 -33.203 1.00 91.38 601 LEU A C 1
ATOM 4918 O O . LEU A 1 601 ? 17.251 -15.044 -33.065 1.00 91.38 601 LEU A O 1
ATOM 4922 N N . ILE A 1 602 ? 15.136 -14.331 -33.317 1.00 88.62 602 ILE A N 1
ATOM 4923 C CA . ILE A 1 602 ? 15.455 -12.905 -33.162 1.00 88.62 602 ILE A CA 1
ATOM 4924 C C . ILE A 1 602 ? 15.073 -12.458 -31.752 1.00 88.62 602 ILE A C 1
ATOM 4926 O O . ILE A 1 602 ? 13.959 -12.720 -31.292 1.00 88.62 602 ILE A O 1
ATOM 4930 N N . ILE A 1 603 ? 15.996 -11.770 -31.082 1.00 88.81 603 ILE A N 1
ATOM 4931 C CA . ILE A 1 603 ? 15.805 -11.191 -29.751 1.00 88.81 603 ILE A CA 1
ATOM 4932 C C . ILE A 1 603 ? 16.139 -9.700 -29.841 1.00 88.81 603 ILE A C 1
ATOM 4934 O O . ILE A 1 603 ? 17.296 -9.334 -30.052 1.00 88.81 603 ILE A O 1
ATOM 4938 N N . ASP A 1 604 ? 15.117 -8.849 -29.737 1.00 84.62 604 ASP A N 1
ATOM 4939 C CA . ASP A 1 604 ? 15.279 -7.387 -29.723 1.00 84.62 604 ASP A CA 1
ATOM 4940 C C . ASP A 1 604 ? 15.567 -6.885 -28.295 1.00 84.62 604 ASP A C 1
ATOM 4942 O O . ASP A 1 604 ? 15.380 -7.607 -27.317 1.00 84.62 604 ASP A O 1
ATOM 4946 N N . GLU A 1 605 ? 16.041 -5.648 -28.173 1.00 86.62 605 GLU A N 1
ATOM 4947 C CA . GLU A 1 605 ? 16.447 -4.996 -26.920 1.00 86.62 605 GLU A CA 1
ATOM 4948 C C . GLU A 1 605 ? 17.456 -5.789 -26.055 1.00 86.62 605 GLU A C 1
ATOM 4950 O O . GLU A 1 605 ? 17.359 -5.875 -24.827 1.00 86.62 605 GLU A O 1
ATOM 4955 N N . LYS A 1 606 ? 18.510 -6.309 -26.703 1.00 88.31 606 LYS A N 1
ATOM 4956 C CA . LYS A 1 606 ? 19.598 -7.113 -26.109 1.00 88.31 606 LYS A CA 1
ATOM 4957 C C . LYS A 1 606 ? 20.332 -6.488 -24.916 1.00 88.31 606 LYS A C 1
ATOM 4959 O O . LYS A 1 606 ? 21.066 -7.199 -24.232 1.00 88.31 606 LYS A O 1
ATOM 4964 N N . SER A 1 607 ? 20.169 -5.189 -24.655 1.00 86.25 607 SER A N 1
ATOM 4965 C CA . SER A 1 607 ? 20.752 -4.530 -23.478 1.00 86.25 607 SER A CA 1
ATOM 4966 C C . SER A 1 607 ? 20.210 -5.118 -22.173 1.00 86.25 607 SER A C 1
ATOM 4968 O O . SER A 1 607 ? 20.948 -5.230 -21.199 1.00 86.25 607 SER A O 1
ATOM 4970 N N . MET A 1 608 ? 18.960 -5.595 -22.189 1.00 86.06 608 MET A N 1
ATOM 4971 C CA . MET A 1 608 ? 18.301 -6.255 -21.060 1.00 86.06 608 MET A CA 1
ATOM 4972 C C . MET A 1 608 ? 18.638 -7.755 -20.935 1.00 86.06 608 MET A C 1
ATOM 4974 O O . MET A 1 608 ? 18.073 -8.442 -20.084 1.00 86.06 608 MET A O 1
ATOM 4978 N N . ILE A 1 609 ? 19.569 -8.285 -21.738 1.00 88.50 609 ILE A N 1
ATOM 4979 C CA . ILE A 1 609 ? 20.050 -9.672 -21.641 1.00 88.50 609 ILE A CA 1
ATOM 4980 C C . ILE A 1 609 ? 21.313 -9.709 -20.769 1.00 88.50 609 ILE A C 1
ATOM 4982 O O . ILE A 1 609 ? 22.284 -8.992 -21.014 1.00 88.50 609 ILE A O 1
ATOM 4986 N N . GLY A 1 610 ? 21.322 -10.571 -19.749 1.00 89.25 610 GLY A N 1
ATOM 4987 C CA . GLY A 1 610 ? 22.511 -10.854 -18.941 1.00 89.25 610 GLY A CA 1
ATOM 4988 C C . GLY A 1 610 ? 23.198 -12.165 -19.326 1.00 89.25 610 GLY A C 1
ATOM 4989 O O . GLY A 1 610 ? 22.610 -13.007 -20.009 1.00 89.25 610 GLY A O 1
ATOM 4990 N N . PHE A 1 611 ? 24.422 -12.395 -18.829 1.00 88.94 611 PHE A N 1
ATOM 4991 C CA . PHE A 1 611 ? 25.145 -13.651 -19.100 1.00 88.94 611 PHE A CA 1
ATOM 4992 C C . PHE A 1 611 ? 24.342 -14.904 -18.708 1.00 88.94 611 PHE A C 1
ATOM 4994 O O . PHE A 1 611 ? 24.348 -15.889 -19.443 1.00 88.94 611 PHE A O 1
ATOM 5001 N N . ARG A 1 612 ? 23.602 -14.876 -17.590 1.00 88.31 612 ARG A N 1
ATOM 5002 C CA . ARG A 1 612 ? 22.766 -16.018 -17.179 1.00 88.31 612 ARG A CA 1
ATOM 5003 C C . ARG A 1 612 ? 21.571 -16.224 -18.117 1.00 88.31 612 ARG A C 1
ATOM 5005 O O . ARG A 1 612 ? 21.227 -17.365 -18.397 1.00 88.31 612 ARG A O 1
ATOM 5012 N N . THR A 1 613 ? 20.985 -15.153 -18.656 1.00 88.31 613 THR A N 1
ATOM 5013 C CA . THR A 1 613 ? 19.894 -15.234 -19.642 1.00 88.31 613 THR A CA 1
ATOM 5014 C C . THR A 1 613 ? 20.365 -15.896 -20.935 1.00 88.31 613 THR A C 1
ATOM 5016 O O . THR A 1 613 ? 19.755 -16.868 -21.370 1.00 88.31 613 THR A O 1
ATOM 5019 N N . ILE A 1 614 ? 21.479 -15.438 -21.525 1.00 90.44 614 ILE A N 1
ATOM 5020 C CA . ILE A 1 614 ? 21.982 -16.020 -22.783 1.00 90.44 614 ILE A CA 1
ATOM 5021 C C . ILE A 1 614 ? 22.497 -17.458 -22.607 1.00 90.44 614 ILE A C 1
ATOM 5023 O O . ILE A 1 614 ? 22.345 -18.268 -23.517 1.00 90.44 614 ILE A O 1
ATOM 5027 N N . PHE A 1 615 ? 23.012 -17.808 -21.422 1.00 90.56 615 PHE A N 1
ATOM 5028 C CA . PHE A 1 615 ? 23.288 -19.199 -21.047 1.00 90.56 615 PHE A CA 1
ATOM 5029 C C . PHE A 1 615 ? 22.017 -20.062 -21.080 1.00 90.56 615 PHE A C 1
ATOM 5031 O O . PHE A 1 615 ? 22.010 -21.101 -21.735 1.00 90.56 615 PHE A O 1
ATOM 5038 N N . TRP A 1 616 ? 20.924 -19.630 -20.440 1.00 87.69 616 TRP A N 1
ATOM 5039 C CA . TRP A 1 616 ? 19.665 -20.385 -20.472 1.00 87.69 616 TRP A CA 1
ATOM 5040 C C . TRP A 1 616 ? 19.060 -20.482 -21.877 1.00 87.69 616 TRP A C 1
ATOM 5042 O O . TRP A 1 616 ? 18.512 -21.529 -22.211 1.00 87.69 616 TRP A O 1
ATOM 5052 N N . ILE A 1 617 ? 19.207 -19.455 -22.721 1.00 88.75 617 ILE A N 1
ATOM 5053 C CA . ILE A 1 617 ? 18.789 -19.503 -24.132 1.00 88.75 617 ILE A CA 1
ATOM 5054 C C . ILE A 1 617 ? 19.596 -20.564 -24.900 1.00 88.75 617 ILE A C 1
ATOM 5056 O O . ILE A 1 617 ? 19.001 -21.415 -25.560 1.00 88.75 617 ILE A O 1
ATOM 5060 N N . ASP A 1 618 ? 20.929 -20.571 -24.778 1.00 91.50 618 ASP A N 1
ATOM 5061 C CA . ASP A 1 618 ? 21.797 -21.588 -25.396 1.00 91.50 618 ASP A CA 1
ATOM 5062 C C . ASP A 1 618 ? 21.420 -23.008 -24.946 1.00 91.50 618 ASP A C 1
ATOM 5064 O O . ASP A 1 618 ? 21.193 -23.879 -25.788 1.00 91.50 618 ASP A O 1
ATOM 5068 N N . GLN A 1 619 ? 21.270 -23.233 -23.636 1.00 88.75 619 GLN A N 1
ATOM 5069 C CA . GLN A 1 619 ? 20.901 -24.545 -23.100 1.00 88.75 619 GLN A CA 1
ATOM 5070 C C . GLN A 1 619 ? 19.504 -24.988 -23.555 1.00 88.75 619 GLN A C 1
ATOM 5072 O O . GLN A 1 619 ? 19.343 -26.133 -23.973 1.00 88.75 619 GLN A O 1
ATOM 5077 N N . ARG A 1 620 ? 18.501 -24.098 -23.564 1.00 86.31 620 ARG A N 1
ATOM 5078 C CA . ARG A 1 620 ? 17.152 -24.458 -24.028 1.00 86.31 620 ARG A CA 1
ATOM 5079 C C . ARG A 1 620 ? 17.096 -24.755 -25.517 1.00 86.31 620 ARG A C 1
ATOM 5081 O O . ARG A 1 620 ? 16.436 -25.715 -25.894 1.00 86.31 620 ARG A O 1
ATOM 5088 N N . CYS A 1 621 ? 17.830 -24.031 -26.358 1.00 88.12 621 CYS A N 1
ATOM 5089 C CA . CYS A 1 621 ? 17.892 -24.372 -27.779 1.00 88.12 621 CYS A CA 1
ATOM 5090 C C . CYS A 1 621 ? 18.587 -25.733 -28.004 1.00 88.12 621 CYS A C 1
ATOM 5092 O O . CYS A 1 621 ? 18.126 -26.528 -28.819 1.00 88.12 621 CYS A O 1
ATOM 5094 N N . ARG A 1 622 ? 19.623 -26.068 -27.218 1.00 90.06 622 ARG A N 1
ATOM 5095 C CA . ARG A 1 622 ? 20.252 -27.408 -27.212 1.00 90.06 622 ARG A CA 1
ATOM 5096 C C . ARG A 1 622 ? 19.338 -28.527 -26.685 1.00 90.06 622 ARG A C 1
ATOM 5098 O O . ARG A 1 622 ? 19.501 -29.670 -27.105 1.00 90.06 622 ARG A O 1
ATOM 5105 N N . ASP A 1 623 ? 18.415 -28.229 -25.767 1.00 86.50 623 ASP A N 1
ATOM 5106 C CA . ASP A 1 623 ? 17.393 -29.176 -25.285 1.00 86.50 623 ASP A CA 1
ATOM 5107 C C . ASP A 1 623 ? 16.263 -29.384 -26.321 1.00 86.50 623 ASP A C 1
ATOM 5109 O O . ASP A 1 623 ? 15.693 -30.472 -26.415 1.00 86.50 623 ASP A O 1
ATOM 5113 N N . ILE A 1 624 ? 15.934 -28.348 -27.105 1.00 85.50 624 ILE A N 1
ATOM 5114 C CA . ILE A 1 624 ? 14.928 -28.400 -28.181 1.00 85.50 624 ILE A CA 1
ATOM 5115 C C . ILE A 1 624 ? 15.448 -29.195 -29.389 1.00 85.50 624 ILE A C 1
ATOM 5117 O O . ILE A 1 624 ? 14.702 -30.014 -29.919 1.00 85.50 624 ILE A O 1
ATOM 5121 N N . PHE A 1 625 ? 16.712 -28.992 -29.781 1.00 86.81 625 PHE A N 1
ATOM 5122 C CA . PHE A 1 625 ? 17.366 -29.641 -30.929 1.00 86.81 625 PHE A CA 1
ATOM 5123 C C . PHE A 1 625 ? 18.469 -30.619 -30.467 1.00 86.81 625 PHE A C 1
ATOM 5125 O O . PHE A 1 625 ? 19.665 -30.327 -30.607 1.00 86.81 625 PHE A O 1
ATOM 5132 N N . PRO A 1 626 ? 18.116 -31.778 -29.870 1.00 83.44 626 PRO A N 1
ATOM 5133 C CA . PRO A 1 626 ? 19.082 -32.713 -29.287 1.00 83.44 626 PRO A CA 1
ATOM 5134 C C . PRO A 1 626 ? 20.064 -33.305 -30.312 1.00 83.44 626 PRO A C 1
ATOM 5136 O O . PRO A 1 626 ? 21.191 -33.646 -29.955 1.00 83.44 626 PRO A O 1
ATOM 5139 N N . GLU A 1 627 ? 19.686 -33.386 -31.588 1.00 87.38 627 GLU A N 1
ATOM 5140 C CA . GLU A 1 627 ? 20.555 -33.785 -32.701 1.00 87.38 627 GLU A CA 1
ATOM 5141 C C . GLU A 1 627 ? 21.659 -32.760 -33.019 1.00 87.38 627 GLU A C 1
ATOM 5143 O O . GLU A 1 627 ? 22.687 -33.125 -33.585 1.00 87.38 627 GLU A O 1
ATOM 5148 N N . LYS A 1 628 ? 21.478 -31.501 -32.598 1.00 88.25 628 LYS A N 1
ATOM 5149 C CA . LYS A 1 628 ? 22.432 -30.387 -32.729 1.00 88.25 628 LYS A CA 1
ATOM 5150 C C . LYS A 1 628 ? 22.988 -29.925 -31.373 1.00 88.25 628 LYS A C 1
ATOM 5152 O O . LYS A 1 628 ? 23.591 -28.860 -31.282 1.00 88.25 628 LYS A O 1
ATOM 5157 N N . ARG A 1 629 ? 22.850 -30.723 -30.302 1.00 87.94 629 ARG A N 1
ATOM 5158 C CA . ARG A 1 629 ? 23.190 -30.343 -28.909 1.00 87.94 629 ARG A CA 1
ATOM 5159 C C . ARG A 1 629 ? 24.620 -29.815 -28.705 1.00 87.94 629 ARG A C 1
ATOM 5161 O O . ARG A 1 629 ? 24.871 -29.064 -27.761 1.00 87.94 629 ARG A O 1
ATOM 5168 N N . THR A 1 630 ? 25.569 -30.207 -29.552 1.00 88.56 630 THR A N 1
ATOM 5169 C CA . THR A 1 630 ? 26.960 -29.718 -29.532 1.00 88.56 630 THR A CA 1
ATOM 5170 C C . THR A 1 630 ? 27.125 -28.321 -30.133 1.00 88.56 630 THR A C 1
ATOM 5172 O O . THR A 1 630 ? 27.983 -27.567 -29.674 1.00 88.56 630 THR A O 1
ATOM 5175 N N . GLU A 1 631 ? 26.297 -27.947 -31.107 1.00 91.06 631 GLU A N 1
ATOM 5176 C CA . GLU A 1 631 ? 26.334 -26.640 -31.770 1.00 91.06 631 GLU A CA 1
ATOM 5177 C C . GLU A 1 631 ? 25.858 -25.523 -30.814 1.00 91.06 631 GLU A C 1
ATOM 5179 O O . GLU A 1 631 ? 24.991 -25.769 -29.964 1.00 91.06 631 GLU A O 1
ATOM 5184 N N . PRO A 1 632 ? 26.403 -24.291 -30.906 1.00 91.38 632 PRO A N 1
ATOM 5185 C CA . PRO A 1 632 ? 25.873 -23.133 -30.184 1.00 91.38 632 PRO A CA 1
ATOM 5186 C C . PRO A 1 632 ? 24.372 -22.982 -30.426 1.00 91.38 632 PRO A C 1
ATOM 5188 O O . PRO A 1 632 ? 23.924 -23.115 -31.562 1.00 91.38 632 PRO A O 1
ATOM 5191 N N . PHE A 1 633 ? 23.588 -22.718 -29.380 1.00 93.19 633 PHE A N 1
ATOM 5192 C CA . PHE A 1 633 ? 22.135 -22.527 -29.493 1.00 93.19 633 PHE A CA 1
ATOM 5193 C C . PHE A 1 633 ? 21.403 -23.637 -30.276 1.00 93.19 633 PHE A C 1
ATOM 5195 O O . PHE A 1 633 ? 20.453 -23.361 -31.007 1.00 93.19 633 PHE A O 1
ATOM 5202 N N . GLY A 1 634 ? 21.863 -24.891 -30.178 1.00 90.62 634 GLY A N 1
ATOM 5203 C CA . GLY A 1 634 ? 21.267 -26.012 -30.915 1.00 90.62 634 GLY A CA 1
ATOM 5204 C C . GLY A 1 634 ? 21.271 -25.817 -32.436 1.00 90.62 634 GLY A C 1
ATOM 5205 O O . GLY A 1 634 ? 20.411 -26.361 -33.119 1.00 90.62 634 GLY A O 1
ATOM 5206 N N . GLY A 1 635 ? 22.190 -25.006 -32.973 1.00 90.75 635 GLY A N 1
ATOM 5207 C CA . GLY A 1 635 ? 22.329 -24.787 -34.409 1.00 90.75 635 GLY A CA 1
ATOM 5208 C C . GLY A 1 635 ? 21.248 -23.915 -35.058 1.00 90.75 635 GLY A C 1
ATOM 5209 O O . GLY A 1 635 ? 21.080 -24.009 -36.275 1.00 90.75 635 GLY A O 1
ATOM 5210 N N . LEU A 1 636 ? 20.511 -23.112 -34.277 1.00 92.25 636 LEU A N 1
ATOM 5211 C CA . LEU A 1 636 ? 19.634 -22.042 -34.773 1.00 92.25 636 LEU A CA 1
ATOM 5212 C C . LEU A 1 636 ? 20.434 -20.799 -35.186 1.00 92.25 636 LEU A C 1
ATOM 5214 O O . LEU A 1 636 ? 21.415 -20.4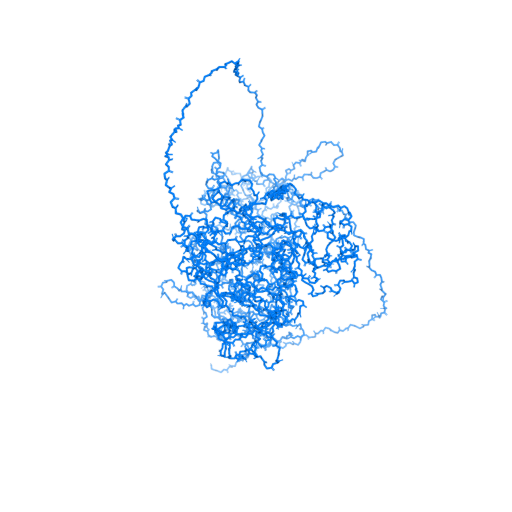43 -34.534 1.00 92.25 636 LEU A O 1
ATOM 5218 N N . ASN A 1 637 ? 19.961 -20.067 -36.193 1.00 94.38 637 ASN A N 1
ATOM 5219 C CA . ASN A 1 637 ? 20.459 -18.723 -36.480 1.00 94.38 637 ASN A CA 1
ATOM 5220 C C . ASN A 1 637 ? 19.929 -17.751 -35.413 1.00 94.38 637 ASN A C 1
ATOM 5222 O O . ASN A 1 637 ? 18.718 -17.687 -35.195 1.00 94.38 637 ASN A O 1
ATOM 5226 N N . ILE A 1 638 ? 20.803 -16.977 -34.767 1.00 94.31 638 ILE A N 1
ATOM 5227 C CA . ILE A 1 638 ? 20.435 -16.043 -33.694 1.00 94.31 638 ILE A CA 1
ATOM 5228 C C . ILE A 1 638 ? 20.768 -14.607 -34.097 1.00 94.31 638 ILE A C 1
ATOM 5230 O O . ILE A 1 638 ? 21.893 -14.310 -34.503 1.00 94.31 638 ILE A O 1
ATOM 5234 N N . VAL A 1 639 ? 19.811 -13.696 -33.916 1.00 93.81 639 VAL A N 1
ATOM 5235 C CA . VAL A 1 639 ? 20.012 -12.250 -34.095 1.00 93.81 639 VAL A CA 1
ATOM 5236 C C . VAL A 1 639 ? 19.740 -11.542 -32.771 1.00 93.81 639 VAL A C 1
ATOM 5238 O O . VAL A 1 639 ? 18.605 -11.532 -32.296 1.00 93.81 639 VAL A O 1
ATOM 5241 N N . LEU A 1 640 ? 20.773 -10.938 -32.184 1.00 92.62 640 LEU A N 1
ATOM 5242 C CA . LEU A 1 640 ? 20.666 -10.093 -30.995 1.00 92.62 640 LEU A CA 1
ATOM 5243 C C . LEU A 1 640 ? 20.649 -8.626 -31.428 1.00 92.62 640 LEU A C 1
ATOM 5245 O O . LEU A 1 640 ? 21.693 -8.079 -31.787 1.00 92.62 640 LEU A O 1
ATOM 5249 N N . ALA A 1 641 ? 19.485 -7.982 -31.379 1.00 90.25 641 ALA A N 1
ATOM 5250 C CA . ALA A 1 641 ? 19.317 -6.575 -31.740 1.00 90.25 641 ALA A CA 1
ATOM 5251 C C . ALA A 1 641 ? 19.204 -5.679 -30.498 1.00 90.25 641 ALA A C 1
ATOM 5253 O O . ALA A 1 641 ? 18.652 -6.101 -29.489 1.00 90.25 641 ALA A O 1
ATOM 5254 N N . GLY A 1 642 ? 19.726 -4.448 -30.530 1.00 88.06 642 GLY A N 1
ATOM 5255 C CA . GLY A 1 642 ? 19.540 -3.499 -29.420 1.00 88.06 642 GLY A CA 1
ATOM 5256 C C . GLY A 1 642 ? 20.511 -2.318 -29.411 1.00 88.06 642 GLY A C 1
ATOM 5257 O O . GLY A 1 642 ? 21.021 -1.912 -30.453 1.00 88.06 642 GLY A O 1
ATOM 5258 N N . ASP A 1 643 ? 20.717 -1.736 -28.230 1.00 87.44 643 ASP A N 1
ATOM 5259 C CA . ASP A 1 643 ? 21.716 -0.693 -27.959 1.00 87.44 643 ASP A CA 1
ATOM 5260 C C . ASP A 1 643 ? 22.208 -0.840 -26.511 1.00 87.44 643 ASP A C 1
ATOM 5262 O O . ASP A 1 643 ? 21.418 -0.655 -25.588 1.00 87.44 643 ASP A O 1
ATOM 5266 N N . PHE A 1 644 ? 23.485 -1.163 -26.284 1.00 86.62 644 PHE A N 1
ATOM 5267 C CA . PHE A 1 644 ? 24.028 -1.345 -24.926 1.00 86.62 644 PHE A CA 1
ATOM 5268 C C . PHE A 1 644 ? 24.118 -0.056 -24.086 1.00 86.62 644 PHE A C 1
ATOM 5270 O O . PHE A 1 644 ? 24.451 -0.140 -22.908 1.00 86.62 644 PHE A O 1
ATOM 5277 N N . TYR A 1 645 ? 23.800 1.107 -24.663 1.00 84.38 645 TYR A N 1
ATOM 5278 C CA . TYR A 1 645 ? 23.637 2.373 -23.937 1.00 84.38 645 TYR A CA 1
ATOM 5279 C C . TYR A 1 645 ? 22.174 2.649 -23.511 1.00 84.38 645 TYR A C 1
ATOM 5281 O O . TYR A 1 645 ? 21.894 3.655 -22.861 1.00 84.38 645 TYR A O 1
ATOM 5289 N N . GLN A 1 646 ? 21.224 1.766 -23.857 1.00 87.25 646 GLN A N 1
ATOM 5290 C CA . GLN A 1 646 ? 19.929 1.671 -23.164 1.00 87.25 646 GLN A CA 1
ATOM 5291 C C . GLN A 1 646 ? 20.075 0.813 -21.885 1.00 87.25 646 GLN A C 1
ATOM 5293 O O . GLN A 1 646 ? 21.188 0.509 -21.458 1.00 87.25 646 GLN A O 1
ATOM 5298 N N . LEU A 1 647 ? 18.969 0.442 -21.231 1.00 87.69 647 LEU A N 1
ATOM 5299 C CA . LEU A 1 647 ? 19.009 -0.126 -19.878 1.00 87.69 647 LEU A CA 1
ATOM 5300 C C . LEU A 1 647 ? 19.739 -1.490 -19.813 1.00 87.69 647 LEU A C 1
ATOM 5302 O O . LEU A 1 647 ? 19.446 -2.368 -20.633 1.00 87.69 647 LEU A O 1
ATOM 5306 N N . PRO A 1 648 ? 20.644 -1.702 -18.834 1.00 86.31 648 PRO A N 1
ATOM 5307 C CA . PRO A 1 648 ? 21.298 -2.989 -18.565 1.00 86.31 648 PRO A CA 1
ATOM 5308 C C . PRO A 1 648 ? 20.320 -4.015 -17.941 1.00 86.31 648 PRO A C 1
ATOM 5310 O O . PRO A 1 648 ? 19.220 -3.648 -17.520 1.00 86.31 648 PRO A O 1
ATOM 5313 N N . PRO A 1 649 ? 20.683 -5.311 -17.831 1.00 85.81 649 PRO A N 1
ATOM 5314 C CA . PRO A 1 649 ? 19.764 -6.336 -17.346 1.00 85.81 649 PRO A CA 1
ATOM 5315 C C . PRO A 1 649 ? 19.522 -6.228 -15.834 1.00 85.81 649 PRO A C 1
ATOM 5317 O O . PRO A 1 649 ? 20.452 -6.226 -15.024 1.00 85.81 649 PRO A O 1
ATOM 5320 N N . VAL A 1 650 ? 18.249 -6.217 -15.436 1.00 80.75 650 VAL A N 1
ATOM 5321 C CA . VAL A 1 650 ? 17.838 -6.081 -14.032 1.00 80.75 650 VAL A CA 1
ATOM 5322 C C . VAL A 1 650 ? 18.403 -7.225 -13.178 1.00 80.75 650 VAL A C 1
ATOM 5324 O O . VAL A 1 650 ? 18.121 -8.397 -13.421 1.00 80.75 650 VAL A O 1
ATOM 5327 N N . LYS A 1 651 ? 19.183 -6.878 -12.143 1.00 79.50 651 LYS A N 1
ATOM 5328 C CA . LYS A 1 651 ? 19.823 -7.811 -11.187 1.00 79.50 651 LYS A CA 1
ATOM 5329 C C . LYS A 1 651 ? 20.755 -8.864 -11.827 1.00 79.50 651 LYS A C 1
ATOM 5331 O O . LYS A 1 651 ? 21.040 -9.882 -11.197 1.00 79.50 651 LYS A O 1
ATOM 5336 N N . MET A 1 652 ? 21.264 -8.636 -13.041 1.00 81.88 652 MET A N 1
ATOM 5337 C CA . MET A 1 652 ? 22.247 -9.515 -13.695 1.00 81.88 652 MET A CA 1
ATOM 5338 C C . MET A 1 652 ? 23.446 -8.726 -14.238 1.00 81.88 652 MET A C 1
ATOM 5340 O O . MET A 1 652 ? 23.434 -7.501 -14.286 1.00 81.88 652 MET A O 1
ATOM 5344 N N . LYS A 1 653 ? 24.499 -9.433 -14.666 1.00 85.00 653 LYS A N 1
ATOM 5345 C CA . LYS A 1 653 ? 25.647 -8.819 -15.350 1.00 85.00 653 LYS A CA 1
ATOM 5346 C C . LYS A 1 653 ? 25.380 -8.718 -16.860 1.00 85.00 653 LYS A C 1
ATOM 5348 O O . LYS A 1 653 ? 25.016 -9.747 -17.443 1.00 85.00 653 LYS A O 1
ATOM 5353 N N . PRO A 1 654 ? 25.566 -7.543 -17.494 1.00 87.06 654 PRO A N 1
ATOM 5354 C CA . PRO A 1 654 ? 25.378 -7.361 -18.933 1.00 87.06 654 PRO A CA 1
ATOM 5355 C C . PRO A 1 654 ? 26.429 -8.104 -19.759 1.00 87.06 654 PRO A C 1
ATOM 5357 O O . PRO A 1 654 ? 27.535 -8.371 -19.289 1.00 87.06 654 PRO A O 1
ATOM 5360 N N . LEU A 1 655 ? 26.100 -8.355 -21.028 1.00 87.56 655 LEU A N 1
ATOM 5361 C CA . LEU A 1 655 ? 26.951 -9.078 -21.982 1.00 87.56 655 LEU A CA 1
ATOM 5362 C C . LEU A 1 655 ? 28.321 -8.416 -22.244 1.00 87.56 655 LEU A C 1
ATOM 5364 O O . LEU A 1 655 ? 29.263 -9.099 -22.640 1.00 87.56 655 LEU A O 1
ATOM 5368 N N . TYR A 1 656 ? 28.447 -7.109 -21.988 1.00 82.88 656 TYR A N 1
ATOM 5369 C CA . TYR A 1 656 ? 29.695 -6.343 -22.108 1.00 82.88 656 TYR A CA 1
ATOM 5370 C C . TYR A 1 656 ? 30.546 -6.302 -20.820 1.00 82.88 656 TYR A C 1
ATOM 5372 O O . TYR A 1 656 ? 31.599 -5.668 -20.803 1.00 82.88 656 TYR A O 1
ATOM 5380 N N . SER A 1 657 ? 30.126 -6.959 -19.731 1.00 81.94 657 SER A N 1
ATOM 5381 C CA . SER A 1 657 ? 30.890 -6.994 -18.475 1.00 81.94 657 SER A CA 1
ATOM 5382 C C . SER A 1 657 ? 32.129 -7.898 -18.573 1.00 81.94 657 SER A C 1
ATOM 5384 O O . SER A 1 657 ? 32.072 -9.000 -19.120 1.00 81.94 657 SER A O 1
ATOM 5386 N N . GLY A 1 658 ? 33.257 -7.478 -17.992 1.00 72.12 658 GLY A N 1
ATOM 5387 C CA . GLY A 1 658 ? 34.457 -8.320 -17.910 1.00 72.12 658 GLY A CA 1
ATOM 5388 C C . GLY A 1 658 ? 34.285 -9.541 -16.992 1.00 72.12 658 GLY A C 1
ATOM 5389 O O . GLY A 1 658 ? 34.743 -10.643 -17.320 1.00 72.12 658 GLY A O 1
ATOM 5390 N N . ASP A 1 659 ? 33.574 -9.367 -15.875 1.00 75.50 659 ASP A N 1
ATOM 5391 C CA . ASP A 1 659 ? 33.669 -10.232 -14.693 1.00 75.50 659 ASP A CA 1
ATOM 5392 C C . ASP A 1 659 ? 32.563 -11.289 -14.598 1.00 75.50 659 ASP A C 1
ATOM 5394 O O . ASP A 1 659 ? 31.616 -11.174 -13.816 1.00 75.50 659 ASP A O 1
ATOM 5398 N N . ALA A 1 660 ? 32.718 -12.389 -15.332 1.00 79.25 660 ALA A N 1
ATOM 5399 C CA . ALA A 1 660 ? 31.955 -13.610 -15.075 1.00 79.25 660 ALA A CA 1
ATOM 5400 C C . ALA A 1 660 ? 32.535 -14.368 -13.863 1.00 79.25 660 ALA A C 1
ATOM 5402 O O . ALA A 1 660 ? 33.712 -14.729 -13.876 1.00 79.25 660 ALA A O 1
ATOM 5403 N N . GLN A 1 661 ? 31.716 -14.616 -12.835 1.00 81.69 661 GLN A N 1
ATOM 5404 C CA . GLN A 1 661 ? 32.117 -15.275 -11.579 1.00 81.69 661 GLN A CA 1
ATOM 5405 C C . GLN A 1 661 ? 31.442 -16.637 -11.362 1.00 81.69 661 GLN A C 1
ATOM 5407 O O . GLN A 1 661 ? 32.064 -17.537 -10.803 1.00 81.69 661 GLN A O 1
ATOM 5412 N N . THR A 1 662 ? 30.189 -16.811 -11.794 1.00 87.25 662 THR A N 1
ATOM 5413 C CA . THR A 1 662 ? 29.493 -18.111 -11.727 1.00 87.25 662 THR A CA 1
ATOM 5414 C C . THR A 1 662 ? 29.738 -18.950 -12.985 1.00 87.25 662 THR A C 1
ATOM 5416 O O . THR A 1 662 ? 30.078 -18.418 -14.044 1.00 87.25 662 THR A O 1
ATOM 5419 N N . MET A 1 663 ? 29.557 -20.273 -12.898 1.00 84.69 663 MET A N 1
ATOM 5420 C CA . MET A 1 663 ? 29.728 -21.168 -14.054 1.00 84.69 663 MET A CA 1
ATOM 5421 C C . MET A 1 663 ? 28.735 -20.834 -15.182 1.00 84.69 663 MET A C 1
ATOM 5423 O O . MET A 1 663 ? 29.124 -20.810 -16.351 1.00 84.69 663 MET A O 1
ATOM 5427 N N . ASP A 1 664 ? 27.493 -20.487 -14.828 1.00 85.31 664 ASP A N 1
ATOM 5428 C CA . ASP A 1 664 ? 26.470 -19.947 -15.730 1.00 85.31 664 ASP A CA 1
ATOM 5429 C C . ASP A 1 664 ? 26.968 -18.686 -16.454 1.00 85.31 664 ASP A C 1
ATOM 5431 O O . ASP A 1 664 ? 26.870 -18.587 -17.674 1.00 85.31 664 ASP A O 1
ATOM 5435 N N . GLU A 1 665 ? 27.533 -17.717 -15.718 1.00 88.38 665 GLU A N 1
ATOM 5436 C CA . GLU A 1 665 ? 28.051 -16.470 -16.295 1.00 88.38 665 GLU A CA 1
ATOM 5437 C C . GLU A 1 665 ? 29.226 -16.719 -17.243 1.00 88.38 665 GLU A C 1
ATOM 5439 O O . GLU A 1 665 ? 29.295 -16.106 -18.306 1.00 88.38 665 GLU A O 1
ATOM 5444 N N . VAL A 1 666 ? 30.151 -17.616 -16.885 1.00 87.06 666 VAL A N 1
ATOM 5445 C CA . VAL A 1 666 ? 31.296 -17.963 -17.742 1.00 87.06 666 VAL A CA 1
ATOM 5446 C C . VAL A 1 666 ? 30.811 -18.636 -19.027 1.00 87.06 666 VAL A C 1
ATOM 5448 O O . VAL A 1 666 ? 31.284 -18.295 -20.111 1.00 87.06 666 VAL A O 1
ATOM 5451 N N . SER A 1 667 ? 29.831 -19.533 -18.917 1.00 87.50 667 SER A N 1
ATOM 5452 C CA . SER A 1 667 ? 29.227 -20.233 -20.055 1.00 87.50 667 SER A CA 1
ATOM 5453 C C . SER A 1 667 ? 28.458 -19.268 -20.963 1.00 87.50 667 SER A C 1
ATOM 5455 O O . SER A 1 667 ? 28.668 -19.266 -22.173 1.00 87.50 667 SER A O 1
ATOM 5457 N N . GLY A 1 668 ? 27.651 -18.371 -20.390 1.00 88.44 668 GLY A N 1
ATOM 5458 C CA . GLY A 1 668 ? 26.924 -17.335 -21.127 1.00 88.44 668 GLY A CA 1
ATOM 5459 C C . GLY A 1 668 ? 27.833 -16.302 -21.794 1.00 88.44 668 GLY A C 1
ATOM 5460 O O . GLY A 1 668 ? 27.590 -15.911 -22.933 1.00 88.44 668 GLY A O 1
ATOM 5461 N N . ARG A 1 669 ? 28.937 -15.911 -21.142 1.00 89.06 669 ARG A N 1
ATOM 5462 C CA . ARG A 1 669 ? 29.977 -15.062 -21.748 1.00 89.06 669 ARG A CA 1
ATOM 5463 C C . ARG A 1 669 ? 30.651 -15.755 -22.934 1.00 89.06 669 ARG A C 1
ATOM 5465 O O . ARG A 1 669 ? 30.965 -15.095 -23.921 1.00 89.06 669 ARG A O 1
ATOM 5472 N N . ASN A 1 670 ? 30.856 -17.070 -22.865 1.00 88.38 670 ASN A N 1
ATOM 5473 C CA . ASN A 1 670 ? 31.399 -17.845 -23.981 1.00 88.38 670 ASN A CA 1
ATOM 5474 C C . ASN A 1 670 ? 30.378 -17.996 -25.125 1.00 88.38 670 ASN A C 1
ATOM 5476 O O . ASN A 1 670 ? 30.760 -17.845 -26.281 1.00 88.38 670 ASN A O 1
ATOM 5480 N N . ALA A 1 671 ? 29.091 -18.198 -24.819 1.00 89.94 671 ALA A N 1
ATOM 5481 C CA . ALA A 1 671 ? 28.017 -18.210 -25.816 1.00 89.94 671 ALA A CA 1
ATOM 5482 C C . ALA A 1 671 ? 27.874 -16.850 -26.527 1.00 89.94 671 ALA A C 1
ATOM 5484 O O . ALA A 1 671 ? 27.769 -16.803 -27.749 1.00 89.94 671 ALA A O 1
ATOM 5485 N N . TYR A 1 672 ? 27.963 -15.733 -25.794 1.00 91.12 672 TYR A N 1
ATOM 5486 C CA . TYR A 1 672 ? 27.966 -14.393 -26.393 1.00 91.12 672 TYR A CA 1
ATOM 5487 C C . TYR A 1 672 ? 29.202 -14.133 -27.274 1.00 91.12 672 TYR A C 1
ATOM 5489 O O . TYR A 1 672 ? 29.100 -13.501 -28.321 1.00 91.12 672 TYR A O 1
ATOM 5497 N N . ARG A 1 673 ? 30.370 -14.678 -26.911 1.00 88.69 673 ARG A N 1
ATOM 5498 C CA . ARG A 1 673 ? 31.596 -14.590 -27.727 1.00 88.69 673 ARG A CA 1
ATOM 5499 C C . ARG A 1 673 ? 31.541 -15.374 -29.045 1.00 88.69 673 ARG A C 1
ATOM 5501 O O . ARG A 1 673 ? 32.433 -15.189 -29.865 1.00 88.69 673 ARG A O 1
ATOM 5508 N N . ALA A 1 674 ? 30.523 -16.208 -29.270 1.00 88.75 674 ALA A N 1
ATOM 5509 C CA . ALA A 1 674 ? 30.302 -16.869 -30.557 1.00 88.75 674 ALA A CA 1
ATOM 5510 C C . ALA A 1 674 ? 29.650 -15.947 -31.614 1.00 88.75 674 ALA A C 1
ATOM 5512 O O . ALA A 1 674 ? 29.646 -16.286 -32.795 1.00 88.75 674 ALA A O 1
ATOM 5513 N N . PHE A 1 675 ? 29.129 -14.776 -31.222 1.00 90.31 675 PHE A N 1
ATOM 5514 C CA . PHE A 1 675 ? 28.543 -13.788 -32.135 1.00 90.31 675 PHE A CA 1
ATOM 5515 C C . PHE A 1 675 ? 29.638 -12.991 -32.856 1.00 90.31 675 PHE A C 1
ATOM 5517 O O . PHE A 1 675 ? 29.947 -11.855 -32.495 1.00 90.31 675 PHE A O 1
ATOM 5524 N N . ALA A 1 676 ? 30.250 -13.621 -33.859 1.00 79.25 676 ALA A N 1
ATOM 5525 C CA . ALA A 1 676 ? 31.375 -13.075 -34.618 1.00 79.25 676 ALA A CA 1
ATOM 5526 C C . ALA A 1 676 ? 30.984 -11.987 -35.639 1.00 79.25 676 ALA A C 1
ATOM 5528 O O . ALA A 1 676 ? 31.851 -11.242 -36.091 1.00 79.25 676 ALA A O 1
ATOM 5529 N N . VAL A 1 677 ? 29.702 -11.884 -36.011 1.00 87.56 677 VAL A N 1
ATOM 5530 C CA . VAL A 1 677 ? 29.204 -10.881 -36.967 1.00 87.56 677 VAL A CA 1
ATOM 5531 C C . VAL A 1 677 ? 28.528 -9.743 -36.207 1.00 87.56 677 VAL A C 1
ATOM 5533 O O . VAL A 1 677 ? 27.561 -9.982 -35.487 1.00 87.56 677 VAL A O 1
ATOM 5536 N N . THR A 1 678 ? 28.980 -8.505 -36.414 1.00 88.81 678 THR A N 1
ATOM 5537 C CA . THR A 1 678 ? 28.348 -7.295 -35.860 1.00 88.81 678 THR A CA 1
ATOM 5538 C C . THR A 1 678 ? 28.016 -6.308 -36.976 1.00 88.81 678 THR A C 1
ATOM 5540 O O . THR A 1 678 ? 28.870 -5.993 -37.801 1.00 88.81 678 THR A O 1
ATOM 5543 N N . ILE A 1 679 ? 26.783 -5.801 -36.984 1.00 89.81 679 ILE A N 1
ATOM 5544 C CA . ILE A 1 679 ? 26.293 -4.749 -37.885 1.00 89.81 679 ILE A CA 1
ATOM 5545 C C . ILE A 1 679 ? 25.789 -3.598 -37.006 1.00 89.81 679 ILE A C 1
ATOM 5547 O O . ILE A 1 679 ? 24.858 -3.799 -36.230 1.00 89.81 679 ILE A O 1
ATOM 5551 N N . GLU A 1 680 ? 26.391 -2.408 -37.109 1.00 89.12 680 GLU A N 1
ATOM 5552 C CA . GLU A 1 680 ? 26.053 -1.244 -36.270 1.00 89.12 680 GLU A CA 1
ATOM 5553 C C . GLU A 1 680 ? 25.409 -0.103 -37.075 1.00 89.12 680 GLU A C 1
ATOM 5555 O O . GLU A 1 680 ? 26.060 0.523 -37.919 1.00 89.12 680 GLU A O 1
ATOM 5560 N N . LEU A 1 681 ? 24.144 0.209 -36.772 1.00 87.00 681 LEU A N 1
ATOM 5561 C CA . LEU A 1 681 ? 23.423 1.347 -37.346 1.00 87.00 681 LEU A CA 1
ATOM 5562 C C . LEU A 1 681 ? 23.759 2.669 -36.631 1.00 87.00 681 LEU A C 1
ATOM 5564 O O . LEU A 1 681 ? 23.471 2.859 -35.449 1.00 87.00 681 LEU A O 1
ATOM 5568 N N . ASP A 1 682 ? 24.274 3.623 -37.395 1.00 81.12 682 ASP A N 1
ATOM 5569 C CA . ASP A 1 682 ? 24.641 4.988 -36.995 1.00 81.12 682 ASP A CA 1
ATOM 5570 C C . ASP A 1 682 ? 23.573 6.034 -37.370 1.00 81.12 682 ASP A C 1
ATOM 5572 O O . ASP A 1 682 ? 23.368 7.015 -36.645 1.00 81.12 682 ASP A O 1
ATOM 5576 N N . VAL A 1 683 ? 22.847 5.826 -38.474 1.00 81.31 683 VAL A N 1
ATOM 5577 C CA . VAL A 1 683 ? 21.787 6.735 -38.942 1.00 81.31 683 VAL A CA 1
ATOM 5578 C C . VAL A 1 683 ? 20.535 6.646 -38.057 1.00 81.31 683 VAL A C 1
ATOM 5580 O O . VAL A 1 683 ? 19.654 5.809 -38.254 1.00 81.31 683 VAL A O 1
ATOM 5583 N N . VAL A 1 684 ? 20.423 7.549 -37.078 1.00 80.12 684 VAL A N 1
ATOM 5584 C CA . VAL A 1 684 ? 19.183 7.766 -36.305 1.00 80.12 684 VAL A CA 1
ATOM 5585 C C . VAL A 1 684 ? 18.060 8.247 -37.233 1.00 80.12 684 VAL A C 1
ATOM 5587 O O . VAL A 1 684 ? 18.225 9.260 -37.913 1.00 80.12 684 VAL A O 1
ATOM 5590 N N . LYS A 1 685 ? 16.926 7.532 -37.217 1.00 77.56 685 LYS A N 1
ATOM 5591 C CA . LYS A 1 685 ? 15.732 7.743 -38.056 1.00 77.56 685 LYS A CA 1
ATOM 5592 C C . LYS A 1 685 ? 14.503 8.274 -37.298 1.00 77.56 685 LYS A C 1
ATOM 5594 O O . LYS A 1 685 ? 13.613 8.857 -37.901 1.00 77.56 685 LYS A O 1
ATOM 5599 N N . ARG A 1 686 ? 14.422 8.086 -35.974 1.00 75.19 686 ARG A N 1
ATOM 5600 C CA . ARG A 1 686 ? 13.267 8.517 -35.154 1.00 75.19 686 ARG A CA 1
ATOM 5601 C C . ARG A 1 686 ? 13.138 10.043 -35.069 1.00 75.19 686 ARG A C 1
ATOM 5603 O O . ARG A 1 686 ? 12.023 10.552 -35.131 1.00 75.19 686 ARG A O 1
ATOM 5610 N N . GLN A 1 687 ? 14.264 10.741 -34.938 1.00 76.25 687 GLN A N 1
ATOM 5611 C CA . GLN A 1 687 ? 14.376 12.202 -34.936 1.00 76.25 687 GLN A CA 1
ATOM 5612 C C . GLN A 1 687 ? 14.864 12.703 -36.311 1.00 76.25 687 GLN A C 1
ATOM 5614 O O . GLN A 1 687 ? 15.912 13.338 -36.418 1.00 76.25 687 GLN A O 1
ATOM 5619 N N . GLU A 1 688 ? 14.146 12.358 -37.387 1.00 68.62 688 GLU A N 1
ATOM 5620 C CA . GLU A 1 688 ? 14.425 12.892 -38.728 1.00 68.62 688 GLU A CA 1
ATOM 5621 C C . GLU A 1 688 ? 13.967 14.353 -38.844 1.00 68.62 688 GLU A C 1
ATOM 5623 O O . GLU A 1 688 ? 12.794 14.646 -39.067 1.00 68.62 688 GLU A O 1
ATOM 5628 N N . GLY A 1 689 ? 14.930 15.265 -38.711 1.00 69.19 689 GLY A N 1
ATOM 5629 C CA . GLY A 1 689 ? 14.799 16.691 -38.994 1.00 69.19 689 GLY A CA 1
ATOM 5630 C C . GLY A 1 689 ? 16.149 17.273 -39.418 1.00 69.19 689 GLY A C 1
ATOM 5631 O O . GLY A 1 689 ? 17.204 16.768 -39.029 1.00 69.19 689 GLY A O 1
ATOM 5632 N N . VAL A 1 690 ? 16.109 18.308 -40.259 1.00 72.38 690 VAL A N 1
ATOM 5633 C CA . VAL A 1 690 ? 17.290 19.042 -40.768 1.00 72.38 690 VAL A CA 1
ATOM 5634 C C . VAL A 1 690 ? 17.287 20.516 -40.355 1.00 72.38 690 VAL A C 1
ATOM 5636 O O . VAL A 1 690 ? 18.191 21.266 -40.714 1.00 72.38 690 VAL A O 1
ATOM 5639 N N . ASP A 1 691 ? 16.283 20.934 -39.587 1.00 83.75 691 ASP A N 1
ATOM 5640 C CA . ASP A 1 691 ? 16.274 22.204 -38.874 1.00 83.75 691 ASP A CA 1
ATOM 5641 C C . ASP A 1 691 ? 17.270 22.191 -37.700 1.00 83.75 691 ASP A C 1
ATOM 5643 O O . ASP A 1 691 ? 17.638 21.144 -37.161 1.00 83.75 691 ASP A O 1
ATOM 5647 N N . GLU A 1 692 ? 17.697 23.380 -37.277 1.00 85.50 692 GLU A N 1
ATOM 5648 C CA . GLU A 1 692 ? 18.709 23.528 -36.230 1.00 85.50 692 GLU A CA 1
ATOM 5649 C C . GLU A 1 692 ? 18.267 22.927 -34.882 1.00 85.50 692 GLU A C 1
ATOM 5651 O O . GLU A 1 692 ? 19.095 22.399 -34.140 1.00 85.50 692 GLU A O 1
ATOM 5656 N N . THR A 1 693 ? 16.968 22.955 -34.559 1.00 85.62 693 THR A N 1
ATOM 5657 C CA . THR A 1 693 ? 16.455 22.401 -33.298 1.00 85.62 693 THR A CA 1
ATOM 5658 C C . THR A 1 693 ? 16.506 20.874 -33.290 1.00 85.62 693 THR A C 1
ATOM 5660 O O . THR A 1 693 ? 16.952 20.298 -32.299 1.00 85.62 693 THR A O 1
ATOM 5663 N N . ALA A 1 694 ? 16.130 20.206 -34.384 1.00 85.06 694 ALA A N 1
ATOM 5664 C CA . ALA A 1 694 ? 16.272 18.759 -34.527 1.00 85.06 694 ALA A CA 1
ATOM 5665 C C . ALA A 1 694 ? 17.745 18.315 -34.498 1.00 85.06 694 ALA A C 1
ATOM 5667 O O . ALA A 1 694 ? 18.075 17.336 -33.825 1.00 85.06 694 ALA A O 1
ATOM 5668 N N . VAL A 1 695 ? 18.645 19.061 -35.154 1.00 87.12 695 VAL A N 1
ATOM 5669 C CA . VAL A 1 695 ? 20.093 18.785 -35.125 1.00 87.12 695 VAL A CA 1
ATOM 5670 C C . VAL A 1 695 ? 20.655 18.916 -33.704 1.00 87.12 695 VAL A C 1
ATOM 5672 O O . VAL A 1 695 ? 21.285 17.973 -33.220 1.00 87.12 695 VAL A O 1
ATOM 5675 N N . ARG A 1 696 ? 20.369 20.022 -33.000 1.00 89.69 696 ARG A N 1
ATOM 5676 C CA . ARG A 1 696 ? 20.782 20.222 -31.597 1.00 89.69 696 ARG A CA 1
ATOM 5677 C C . ARG A 1 696 ? 20.192 19.155 -30.668 1.00 89.69 696 ARG A C 1
ATOM 5679 O O . ARG A 1 696 ? 20.907 18.614 -29.832 1.00 89.69 696 ARG A O 1
ATOM 5686 N N . PHE A 1 697 ? 18.918 18.789 -30.832 1.00 91.31 697 PHE A N 1
ATOM 5687 C CA . PHE A 1 697 ? 18.276 17.750 -30.015 1.00 91.31 697 PHE A CA 1
ATOM 5688 C C . PHE A 1 697 ? 18.893 16.361 -30.243 1.00 91.31 697 PHE A C 1
ATOM 5690 O O . PHE A 1 697 ? 19.098 15.616 -29.286 1.00 91.31 697 PHE A O 1
ATOM 5697 N N . LYS A 1 698 ? 19.267 16.026 -31.484 1.00 88.75 698 LYS A N 1
ATOM 5698 C CA . LYS A 1 698 ? 20.006 14.796 -31.801 1.00 88.75 698 LYS A CA 1
ATOM 5699 C C . LYS A 1 698 ? 21.408 14.788 -31.176 1.00 88.75 698 LYS A C 1
ATOM 5701 O O . LYS A 1 698 ? 21.818 13.758 -30.651 1.00 88.75 698 LYS A O 1
ATOM 5706 N N . GLN A 1 699 ? 22.117 15.919 -31.188 1.00 89.88 699 GLN A N 1
ATOM 5707 C CA . GLN A 1 699 ? 23.423 16.060 -30.526 1.00 89.88 699 GLN A CA 1
ATOM 5708 C C . GLN A 1 699 ? 23.309 15.906 -29.001 1.00 89.88 699 GLN A C 1
ATOM 5710 O O . GLN A 1 699 ? 24.073 15.143 -28.412 1.00 89.88 699 GLN A O 1
ATOM 5715 N N . ALA A 1 700 ? 22.306 16.533 -28.380 1.00 91.19 700 ALA A N 1
ATOM 5716 C CA . ALA A 1 700 ? 22.012 16.377 -26.957 1.00 91.19 700 ALA A CA 1
ATOM 5717 C C . ALA A 1 700 ? 21.666 14.923 -26.588 1.00 91.19 700 ALA A C 1
ATOM 5719 O O . ALA A 1 700 ? 22.151 14.411 -25.582 1.00 91.19 700 ALA A O 1
ATOM 5720 N N . LEU A 1 701 ? 20.882 14.225 -27.420 1.00 90.62 701 LEU A N 1
ATOM 5721 C CA . LEU A 1 701 ? 20.589 12.796 -27.257 1.00 90.62 701 LEU A CA 1
ATOM 5722 C C . LEU A 1 701 ? 21.838 11.911 -27.385 1.00 90.62 701 LEU A C 1
ATOM 5724 O O . LEU A 1 701 ? 21.970 10.951 -26.630 1.00 90.62 701 LEU A O 1
ATOM 5728 N N . ASP A 1 702 ? 22.752 12.224 -28.305 1.00 88.56 702 ASP A N 1
ATOM 5729 C CA . ASP A 1 702 ? 24.014 11.495 -28.475 1.00 88.56 702 ASP A CA 1
ATOM 5730 C C . ASP A 1 702 ? 24.981 11.724 -27.299 1.00 88.56 702 ASP A C 1
ATOM 5732 O O . ASP A 1 702 ? 25.583 10.772 -26.804 1.00 88.56 702 ASP A O 1
ATOM 5736 N N . ARG A 1 703 ? 25.080 12.954 -26.782 1.00 89.81 703 ARG A N 1
ATOM 5737 C CA . ARG A 1 703 ? 25.852 13.260 -25.564 1.00 89.81 703 ARG A CA 1
ATOM 5738 C C . ARG A 1 703 ? 25.243 12.614 -24.315 1.00 89.81 703 ARG A C 1
ATOM 5740 O O . ARG A 1 703 ? 25.980 12.061 -23.501 1.00 89.81 703 ARG A O 1
ATOM 5747 N N . LEU A 1 704 ? 23.912 12.625 -24.187 1.00 88.00 704 LEU A N 1
ATOM 5748 C CA . LEU A 1 704 ? 23.165 11.965 -23.107 1.00 88.00 704 LEU A CA 1
ATOM 5749 C C . LEU A 1 704 ? 23.283 10.432 -23.158 1.00 88.00 704 LEU A C 1
ATOM 5751 O O . LEU A 1 704 ? 23.251 9.790 -22.116 1.00 88.00 704 LEU A O 1
ATOM 5755 N N . ARG A 1 705 ? 23.442 9.839 -24.349 1.00 86.31 705 ARG A N 1
ATOM 5756 C CA . ARG A 1 705 ? 23.729 8.404 -24.518 1.00 86.31 705 ARG A CA 1
ATOM 5757 C C . ARG A 1 705 ? 25.084 8.013 -23.931 1.00 86.31 705 ARG A C 1
ATOM 5759 O O . ARG A 1 705 ? 25.231 6.905 -23.436 1.00 86.31 705 ARG A O 1
ATOM 5766 N N . GLU A 1 706 ? 26.075 8.896 -24.026 1.00 83.81 706 GLU A N 1
ATOM 5767 C CA . GLU A 1 706 ? 27.468 8.618 -23.655 1.00 83.81 706 GLU A CA 1
ATOM 5768 C C . GLU A 1 706 ? 27.868 9.170 -22.272 1.00 83.81 706 GLU A C 1
ATOM 5770 O O . GLU A 1 706 ? 29.054 9.157 -21.947 1.00 83.81 706 GLU A O 1
ATOM 5775 N N . ASP A 1 707 ? 26.910 9.661 -21.473 1.00 79.88 707 ASP A N 1
ATOM 5776 C CA . ASP A 1 707 ? 27.122 10.374 -20.197 1.00 79.88 707 ASP A CA 1
ATOM 5777 C C . ASP A 1 707 ? 28.039 11.624 -20.314 1.00 79.88 707 ASP A C 1
ATOM 5779 O O . ASP A 1 707 ? 28.683 12.051 -19.353 1.00 79.88 707 ASP A O 1
ATOM 5783 N N . LYS A 1 708 ? 28.079 12.253 -21.500 1.00 85.81 708 LYS A N 1
ATOM 5784 C CA . LYS A 1 708 ? 28.926 13.415 -21.861 1.00 85.81 708 LYS A CA 1
ATOM 5785 C C . LYS A 1 708 ? 28.127 14.714 -22.025 1.00 85.81 708 LYS A C 1
ATOM 5787 O O . LYS A 1 708 ? 28.430 15.524 -22.898 1.00 85.81 708 LYS A O 1
ATOM 5792 N N . ILE A 1 709 ? 27.062 14.889 -21.249 1.00 87.56 709 ILE A N 1
ATOM 5793 C CA . ILE A 1 709 ? 26.137 16.013 -21.429 1.00 87.56 709 ILE A CA 1
ATOM 5794 C C . ILE A 1 709 ? 26.772 17.363 -21.057 1.00 87.56 709 ILE A C 1
ATOM 5796 O O . ILE A 1 709 ? 27.387 17.517 -20.000 1.00 87.56 709 ILE A O 1
ATOM 5800 N N . GLU A 1 710 ? 26.629 18.347 -21.943 1.00 89.19 710 GLU A N 1
ATOM 5801 C CA . GLU A 1 710 ? 27.211 19.680 -21.813 1.00 89.19 710 GLU A CA 1
ATOM 5802 C C . GLU A 1 710 ? 26.172 20.702 -21.318 1.00 89.19 710 GLU A C 1
ATOM 5804 O O . GLU A 1 710 ? 24.964 20.453 -21.261 1.00 89.19 710 GLU A O 1
ATOM 5809 N N . ARG A 1 711 ? 26.645 21.901 -20.953 1.00 90.25 711 ARG A N 1
ATOM 5810 C CA . ARG A 1 711 ? 25.787 23.005 -20.491 1.00 90.25 711 ARG A CA 1
ATOM 5811 C C . ARG A 1 711 ? 24.710 23.377 -21.517 1.00 90.25 711 ARG A C 1
ATOM 5813 O O . ARG A 1 711 ? 23.567 23.598 -21.132 1.00 90.25 711 ARG A O 1
ATOM 5820 N N . GLU A 1 712 ? 25.076 23.415 -22.796 1.00 91.31 712 GLU A N 1
ATOM 5821 C CA . GLU A 1 712 ? 24.176 23.787 -23.894 1.00 91.31 712 GLU A CA 1
ATOM 5822 C C . GLU A 1 712 ? 23.022 22.783 -24.062 1.00 91.31 712 GLU A C 1
ATOM 5824 O O . GLU A 1 712 ? 21.894 23.180 -24.350 1.00 91.31 712 GLU A O 1
ATOM 5829 N N . ASP A 1 713 ? 23.273 21.490 -23.826 1.00 92.38 713 ASP A N 1
ATOM 5830 C CA . ASP A 1 713 ? 22.238 20.452 -23.876 1.00 92.38 713 ASP A CA 1
ATOM 5831 C C . ASP A 1 713 ? 21.286 20.560 -22.679 1.00 92.38 713 ASP A C 1
ATOM 5833 O O . ASP A 1 713 ? 20.074 20.396 -22.822 1.00 92.38 713 ASP A O 1
ATOM 5837 N N . TRP A 1 714 ? 21.822 20.855 -21.489 1.00 91.94 714 TRP A N 1
ATOM 5838 C CA . TRP A 1 714 ? 21.012 21.106 -20.297 1.00 91.94 714 TRP A CA 1
ATOM 5839 C C . TRP A 1 714 ? 20.128 22.348 -20.473 1.00 91.94 714 TRP A C 1
ATOM 5841 O O . TRP A 1 714 ? 18.945 22.293 -20.143 1.00 91.94 714 TRP A O 1
ATOM 5851 N N . GLU A 1 715 ? 20.649 23.430 -21.056 1.00 93.06 715 GLU A N 1
ATOM 5852 C CA . GLU A 1 715 ? 19.873 24.634 -21.391 1.00 93.06 715 GLU A CA 1
ATOM 5853 C C . GLU A 1 715 ? 18.788 24.324 -22.444 1.00 93.06 715 GLU A C 1
ATOM 5855 O O . GLU A 1 715 ? 17.631 24.726 -22.276 1.00 93.06 715 GLU A O 1
ATOM 5860 N N . LEU A 1 716 ? 19.105 23.513 -23.464 1.00 93.75 716 LEU A N 1
ATOM 5861 C CA . LEU A 1 716 ? 18.144 23.039 -24.467 1.00 93.75 716 LEU A CA 1
ATOM 5862 C C . LEU A 1 716 ? 17.006 22.209 -23.848 1.00 93.75 716 LEU A C 1
ATOM 5864 O O . LEU A 1 716 ? 15.839 22.457 -24.150 1.00 93.75 716 LEU A O 1
ATOM 5868 N N . LEU A 1 717 ? 17.312 21.244 -22.976 1.00 92.94 717 LEU A N 1
ATOM 5869 C CA . LEU A 1 717 ? 16.297 20.409 -22.321 1.00 92.94 717 LEU A CA 1
ATOM 5870 C C . LEU A 1 717 ? 15.490 21.197 -21.274 1.00 92.94 717 LEU A C 1
ATOM 5872 O O . LEU A 1 717 ? 14.274 21.030 -21.187 1.00 92.94 717 LEU A O 1
ATOM 5876 N N . THR A 1 718 ? 16.128 22.105 -20.529 1.00 93.69 718 THR A N 1
ATOM 5877 C CA . THR A 1 718 ? 15.464 22.942 -19.511 1.00 93.69 718 THR A CA 1
ATOM 5878 C C . THR A 1 718 ? 14.439 23.900 -20.129 1.00 93.69 718 THR A C 1
ATOM 5880 O O . THR A 1 718 ? 13.428 24.207 -19.498 1.00 93.69 718 THR A O 1
ATOM 5883 N N . SER A 1 719 ? 14.608 24.286 -21.402 1.00 94.12 719 SER A N 1
ATOM 5884 C CA . SER A 1 719 ? 13.599 25.053 -22.159 1.00 94.12 719 SER A CA 1
ATOM 5885 C C . SER A 1 719 ? 12.225 24.365 -22.273 1.00 94.12 719 SER A C 1
ATOM 5887 O O . SER A 1 719 ? 11.243 25.007 -22.643 1.00 94.12 719 SER A O 1
ATOM 5889 N N . ARG A 1 720 ? 12.140 23.066 -21.948 1.00 95.62 720 ARG A N 1
ATOM 5890 C CA . ARG A 1 720 ? 10.928 22.233 -22.012 1.00 95.62 720 ARG A CA 1
ATOM 5891 C C . ARG A 1 720 ? 10.355 21.865 -20.637 1.00 95.62 720 ARG A C 1
ATOM 5893 O O . ARG A 1 720 ? 9.500 20.988 -20.554 1.00 95.62 720 ARG A O 1
ATOM 5900 N N . VAL A 1 721 ? 10.798 22.510 -19.555 1.00 95.88 721 VAL A N 1
ATOM 5901 C CA . VAL A 1 721 ? 10.185 22.361 -18.220 1.00 95.88 721 VAL A CA 1
ATOM 5902 C C . VAL A 1 721 ? 8.850 23.116 -18.168 1.00 95.88 721 VAL A C 1
ATOM 5904 O O . VAL A 1 721 ? 8.746 24.238 -18.663 1.00 95.88 721 VAL A O 1
ATOM 5907 N N . GLN A 1 722 ? 7.819 22.532 -17.551 1.00 94.31 722 GLN A N 1
ATOM 5908 C CA . GLN A 1 722 ? 6.452 23.079 -17.555 1.00 94.31 722 GLN A CA 1
ATOM 5909 C C . GLN A 1 722 ? 6.316 24.498 -16.971 1.00 94.31 722 GLN A C 1
ATOM 5911 O O . GLN A 1 722 ? 5.437 25.247 -17.389 1.00 94.31 722 GLN A O 1
ATOM 5916 N N . SER A 1 723 ? 7.203 24.900 -16.056 1.00 92.50 723 SER A N 1
ATOM 5917 C CA . SER A 1 723 ? 7.262 26.265 -15.510 1.00 92.50 723 SER A CA 1
ATOM 5918 C C . SER A 1 723 ? 7.825 27.300 -16.495 1.00 92.50 723 SER A C 1
ATOM 5920 O O . SER A 1 723 ? 7.561 28.490 -16.338 1.00 92.50 723 SER A O 1
ATOM 5922 N N . VAL A 1 724 ? 8.561 26.858 -17.521 1.00 93.44 724 VAL A N 1
ATOM 5923 C CA . VAL A 1 724 ? 9.112 27.693 -18.604 1.00 93.44 724 VAL A CA 1
ATOM 5924 C C . VAL A 1 724 ? 8.116 27.819 -19.762 1.00 93.44 724 VAL A C 1
ATOM 5926 O O . VAL A 1 724 ? 7.998 28.890 -20.356 1.00 93.44 724 VAL A O 1
ATOM 5929 N N . VAL A 1 725 ? 7.353 26.757 -20.053 1.00 93.62 725 VAL A N 1
ATOM 5930 C CA . VAL A 1 725 ? 6.353 26.707 -21.142 1.00 93.62 725 VAL A CA 1
ATOM 5931 C C . VAL A 1 725 ? 4.911 26.438 -20.655 1.00 93.62 725 VAL A C 1
ATOM 5933 O O . VAL A 1 725 ? 4.234 25.558 -21.193 1.00 93.62 725 VAL A O 1
ATOM 5936 N N . PRO A 1 726 ? 4.369 27.203 -19.681 1.00 91.69 726 PRO A N 1
ATOM 5937 C CA . PRO A 1 726 ? 3.060 26.921 -19.071 1.00 91.69 726 PRO A CA 1
ATOM 5938 C C . PRO A 1 726 ? 1.895 26.931 -20.077 1.00 91.69 726 PRO A C 1
ATOM 5940 O O . PRO A 1 726 ? 0.923 26.197 -19.910 1.00 91.69 726 PRO A O 1
ATOM 5943 N N . ASN A 1 727 ? 2.012 27.709 -21.158 1.00 93.06 727 ASN A N 1
ATOM 5944 C CA . ASN A 1 727 ? 1.012 27.784 -22.227 1.00 93.06 727 ASN A CA 1
ATOM 5945 C C . ASN A 1 727 ? 0.933 26.504 -23.083 1.00 93.06 727 ASN A C 1
ATOM 5947 O O . ASN A 1 727 ? -0.088 26.271 -23.726 1.00 93.06 727 ASN A O 1
ATOM 5951 N N . GLU A 1 728 ? 1.986 25.679 -23.109 1.00 92.31 728 GLU A N 1
ATOM 5952 C CA . GLU A 1 728 ? 2.014 24.421 -23.869 1.00 92.31 728 GLU A CA 1
ATOM 5953 C C . GLU A 1 728 ? 1.520 23.220 -23.052 1.00 92.31 728 GLU A C 1
ATOM 5955 O O . GLU A 1 728 ? 1.082 22.232 -23.636 1.00 92.31 728 GLU A O 1
ATOM 5960 N N . VAL A 1 729 ? 1.530 23.295 -21.716 1.00 91.25 729 VAL A N 1
ATOM 5961 C CA . VAL A 1 729 ? 1.135 22.193 -20.816 1.00 91.25 729 VAL A CA 1
ATOM 5962 C C . VAL A 1 729 ? -0.235 21.570 -21.160 1.00 91.25 729 VAL A C 1
ATOM 5964 O O . VAL A 1 729 ? -0.332 20.339 -21.148 1.00 91.25 729 VAL A O 1
ATOM 5967 N N . PRO A 1 730 ? -1.286 22.329 -21.553 1.00 93.19 730 PRO A N 1
ATOM 5968 C CA . PRO A 1 730 ? -2.562 21.742 -21.975 1.00 93.19 730 PRO A CA 1
ATOM 5969 C C . PRO A 1 730 ? -2.463 20.814 -23.197 1.00 93.19 730 PRO A C 1
ATOM 5971 O O . PRO A 1 730 ? -3.255 19.879 -23.308 1.00 93.19 730 PRO A O 1
ATOM 5974 N N . LEU A 1 731 ? -1.480 21.016 -24.084 1.00 92.00 731 LEU A N 1
ATOM 5975 C CA . LEU A 1 731 ? -1.234 20.159 -25.255 1.00 92.00 731 LEU A CA 1
ATOM 5976 C C . LEU A 1 731 ? -0.692 18.774 -24.866 1.00 92.00 731 LEU A C 1
ATOM 5978 O O . LEU A 1 731 ? -0.711 17.857 -25.680 1.00 92.00 731 LEU A O 1
ATOM 5982 N N . PHE A 1 732 ? -0.221 18.614 -23.626 1.00 93.50 732 PHE A N 1
ATOM 5983 C CA . PHE A 1 732 ? 0.299 17.368 -23.059 1.00 93.50 732 PHE A CA 1
ATOM 5984 C C . PHE A 1 732 ? -0.694 16.688 -22.099 1.00 93.50 732 PHE A C 1
ATOM 5986 O O . PHE A 1 732 ? -0.326 15.753 -21.380 1.00 93.50 732 PHE A O 1
ATOM 5993 N N . ARG A 1 733 ? -1.964 17.126 -22.075 1.00 87.75 733 ARG A N 1
ATOM 5994 C CA . ARG A 1 733 ? -3.007 16.570 -21.195 1.00 87.75 733 ARG A CA 1
ATOM 5995 C C . ARG A 1 733 ? -3.131 15.051 -21.319 1.00 87.75 733 ARG A C 1
ATOM 5997 O O . ARG A 1 733 ? -3.233 14.371 -20.299 1.00 87.75 733 ARG A O 1
ATOM 6004 N N . ASP A 1 734 ? -3.095 14.542 -22.544 1.00 86.00 734 ASP A N 1
ATOM 6005 C CA . ASP A 1 734 ? -3.331 13.129 -22.863 1.00 86.00 734 ASP A CA 1
ATOM 6006 C C . ASP A 1 734 ? -2.056 12.420 -23.362 1.00 86.00 734 ASP A C 1
ATOM 6008 O O . ASP A 1 734 ? -2.099 11.278 -23.816 1.00 86.00 734 ASP A O 1
ATOM 6012 N N . ALA A 1 735 ? -0.900 13.084 -23.236 1.00 91.94 735 ALA A N 1
ATOM 6013 C CA . ALA A 1 735 ? 0.410 12.501 -23.501 1.00 91.94 735 ALA A CA 1
ATOM 6014 C C . ALA A 1 735 ? 0.818 11.514 -22.392 1.00 91.94 735 ALA A C 1
ATOM 6016 O O . ALA A 1 735 ? 0.559 11.742 -21.204 1.00 91.94 735 ALA A O 1
ATOM 6017 N N . ILE A 1 736 ? 1.496 10.433 -22.791 1.00 93.44 736 ILE A N 1
ATOM 6018 C CA . ILE A 1 736 ? 1.983 9.393 -21.877 1.00 93.44 736 ILE A CA 1
ATOM 6019 C C . ILE A 1 736 ? 3.008 9.969 -20.893 1.00 93.44 736 ILE A C 1
ATOM 6021 O O . ILE A 1 736 ? 3.879 10.758 -21.274 1.00 93.44 736 ILE A O 1
ATOM 6025 N N . ARG A 1 737 ? 2.930 9.548 -19.629 1.00 95.56 737 ARG A N 1
ATOM 6026 C CA . ARG A 1 737 ? 3.975 9.808 -18.632 1.00 95.56 737 ARG A CA 1
ATOM 6027 C C . ARG A 1 737 ? 4.961 8.665 -18.538 1.00 95.56 737 ARG A C 1
ATOM 6029 O O . ARG A 1 737 ? 4.570 7.502 -18.593 1.00 95.56 737 ARG A O 1
ATOM 6036 N N . ILE A 1 738 ? 6.238 8.997 -18.392 1.00 94.88 738 ILE A N 1
ATOM 6037 C CA . ILE A 1 738 ? 7.303 8.001 -18.299 1.00 94.88 738 ILE A CA 1
ATOM 6038 C C . ILE A 1 738 ? 8.164 8.323 -17.079 1.00 94.88 738 ILE A C 1
ATOM 6040 O O . ILE A 1 738 ? 8.861 9.338 -17.051 1.00 94.88 738 ILE A O 1
ATOM 6044 N N . TYR A 1 739 ? 8.096 7.458 -16.064 1.00 93.62 739 TYR A N 1
ATOM 6045 C CA . TYR A 1 739 ? 8.735 7.677 -14.763 1.00 93.62 739 TYR A CA 1
ATOM 6046 C C . TYR A 1 739 ? 9.816 6.632 -14.439 1.00 93.62 739 TYR A C 1
ATOM 6048 O O . TYR A 1 739 ? 9.700 5.468 -14.834 1.00 93.62 739 TYR A O 1
ATOM 6056 N N . PRO A 1 740 ? 10.868 6.995 -13.682 1.00 87.81 740 PRO A N 1
ATOM 6057 C CA . PRO A 1 740 ? 11.951 6.068 -13.348 1.00 87.81 740 PRO A CA 1
ATOM 6058 C C . PRO A 1 740 ? 11.554 4.959 -12.351 1.00 87.81 740 PRO A C 1
ATOM 6060 O O . PRO A 1 740 ? 12.195 3.909 -12.340 1.00 87.81 740 PRO A O 1
ATOM 6063 N N . PHE A 1 741 ? 10.502 5.145 -11.541 1.00 87.31 741 PHE A N 1
ATOM 6064 C CA . PHE A 1 741 ? 10.107 4.218 -10.467 1.00 87.31 741 PHE A CA 1
ATOM 6065 C C . PHE A 1 741 ? 8.641 3.759 -10.576 1.00 87.31 741 PHE A C 1
ATOM 6067 O O . PHE A 1 741 ? 7.756 4.596 -10.763 1.00 87.31 741 PHE A O 1
ATOM 6074 N N . LYS A 1 742 ? 8.371 2.456 -10.353 1.00 87.12 742 LYS A N 1
ATOM 6075 C CA . LYS A 1 742 ? 7.008 1.867 -10.353 1.00 87.12 742 LYS A CA 1
ATOM 6076 C C . LYS A 1 742 ? 6.023 2.649 -9.462 1.00 87.12 742 LYS A C 1
ATOM 6078 O O . LYS A 1 742 ? 4.940 2.981 -9.919 1.00 87.12 742 LYS A O 1
ATOM 6083 N N . GLY A 1 743 ? 6.432 3.078 -8.264 1.00 89.19 743 GLY A N 1
ATOM 6084 C CA . GLY A 1 743 ? 5.562 3.847 -7.359 1.00 89.19 743 GLY A CA 1
ATOM 6085 C C . GLY A 1 743 ? 5.091 5.215 -7.891 1.00 89.19 743 GLY A C 1
ATOM 6086 O O . GLY A 1 743 ? 3.997 5.648 -7.551 1.00 89.19 743 GLY A O 1
ATOM 6087 N N . GLN A 1 744 ? 5.858 5.895 -8.759 1.00 91.12 744 GLN A N 1
ATOM 6088 C CA . GLN A 1 744 ? 5.374 7.122 -9.425 1.00 91.12 744 GLN A CA 1
ATOM 6089 C C . GLN A 1 744 ? 4.318 6.795 -10.491 1.00 91.12 744 GLN A C 1
ATOM 6091 O O . GLN A 1 744 ? 3.344 7.526 -10.644 1.00 91.12 744 GLN A O 1
ATOM 6096 N N . VAL A 1 745 ? 4.496 5.675 -11.198 1.00 92.38 745 VAL A N 1
ATOM 6097 C CA . VAL A 1 745 ? 3.549 5.162 -12.198 1.00 92.38 745 VAL A CA 1
ATOM 6098 C C . VAL A 1 745 ? 2.235 4.743 -11.542 1.00 92.38 745 VAL A C 1
ATOM 6100 O O . VAL A 1 745 ? 1.169 5.130 -12.011 1.00 92.38 745 VAL A O 1
ATOM 6103 N N . GLU A 1 746 ? 2.312 4.001 -10.437 1.00 91.12 746 GLU A N 1
ATOM 6104 C CA . GLU A 1 746 ? 1.167 3.535 -9.649 1.00 91.12 746 GLU A CA 1
ATOM 6105 C C . GLU A 1 746 ? 0.334 4.713 -9.126 1.00 91.12 746 GLU A C 1
ATOM 6107 O O . GLU A 1 746 ? -0.854 4.790 -9.440 1.00 91.12 746 GLU A O 1
ATOM 6112 N N . THR A 1 747 ? 0.957 5.680 -8.436 1.00 92.19 747 THR A N 1
ATOM 6113 C CA . THR A 1 747 ? 0.269 6.896 -7.964 1.00 92.19 747 THR A CA 1
ATOM 6114 C C . THR A 1 747 ? -0.362 7.675 -9.116 1.00 92.19 747 THR A C 1
ATOM 6116 O O . THR A 1 747 ? -1.536 8.019 -9.036 1.00 92.19 747 THR A O 1
ATOM 6119 N N . TYR A 1 748 ? 0.356 7.908 -10.222 1.00 93.50 748 TYR A N 1
ATOM 6120 C CA . TYR A 1 748 ? -0.190 8.710 -11.322 1.00 93.50 748 TYR A CA 1
ATOM 6121 C C . TYR A 1 748 ? -1.362 8.032 -12.048 1.00 93.50 748 TYR A C 1
ATOM 6123 O O . TYR A 1 748 ? -2.346 8.679 -12.412 1.00 93.50 748 TYR A O 1
ATOM 6131 N N . ASN A 1 749 ? -1.272 6.718 -12.264 1.00 94.25 749 ASN A N 1
ATOM 6132 C CA . ASN A 1 749 ? -2.346 5.934 -12.870 1.00 94.25 749 ASN A CA 1
ATOM 6133 C C . ASN A 1 749 ? -3.595 5.904 -11.977 1.00 94.25 749 ASN A C 1
ATOM 6135 O O . ASN A 1 749 ? -4.713 6.037 -12.479 1.00 94.25 749 ASN A O 1
ATOM 6139 N N . HIS A 1 750 ? -3.398 5.788 -10.663 1.00 92.25 750 HIS A N 1
ATOM 6140 C CA . HIS A 1 750 ? -4.460 5.851 -9.668 1.00 92.25 750 HIS A CA 1
ATOM 6141 C C . HIS A 1 750 ? -5.121 7.241 -9.618 1.00 92.25 750 HIS A C 1
ATOM 6143 O O . HIS A 1 750 ? -6.340 7.349 -9.756 1.00 92.25 750 HIS A O 1
ATOM 6149 N N . ASP A 1 751 ? -4.320 8.307 -9.529 1.00 91.50 751 ASP A N 1
ATOM 6150 C CA . ASP A 1 751 ? -4.776 9.701 -9.566 1.00 91.50 751 ASP A CA 1
ATOM 6151 C C . ASP A 1 751 ? -5.600 9.994 -10.831 1.00 91.50 751 ASP A C 1
ATOM 6153 O O . ASP A 1 751 ? -6.674 10.590 -10.757 1.00 91.50 751 ASP A O 1
ATOM 6157 N N . ARG A 1 752 ? -5.169 9.508 -12.004 1.00 92.44 752 ARG A N 1
ATOM 6158 C CA . ARG A 1 752 ? -5.932 9.666 -13.254 1.00 92.44 752 ARG A CA 1
ATOM 6159 C C . ARG A 1 752 ? -7.261 8.923 -13.260 1.00 92.44 752 ARG A C 1
ATOM 6161 O O . ARG A 1 752 ? -8.241 9.479 -13.756 1.00 92.44 752 ARG A O 1
ATOM 6168 N N . LEU A 1 753 ? -7.324 7.701 -12.730 1.00 91.38 753 LEU A N 1
ATOM 6169 C CA . LEU A 1 753 ? -8.591 6.972 -12.614 1.00 91.38 753 LEU A CA 1
ATOM 6170 C C . LEU A 1 753 ? -9.547 7.654 -11.628 1.00 91.38 753 LEU A C 1
ATOM 6172 O O . LEU A 1 753 ? -10.732 7.804 -11.941 1.00 91.38 753 LEU A O 1
ATOM 6176 N N . ARG A 1 754 ? -9.037 8.143 -10.492 1.00 90.19 754 ARG A N 1
ATOM 6177 C CA . ARG A 1 754 ? -9.784 8.987 -9.551 1.00 90.19 754 ARG A CA 1
ATOM 6178 C C . ARG A 1 754 ? -10.370 10.204 -10.260 1.00 90.19 754 ARG A C 1
ATOM 6180 O O . ARG A 1 754 ? -11.591 10.371 -10.306 1.00 90.19 754 ARG A O 1
ATOM 6187 N N . ASP A 1 755 ? -9.501 11.016 -10.851 1.00 88.88 755 ASP A N 1
ATOM 6188 C CA . ASP A 1 755 ? -9.846 12.337 -11.373 1.00 88.88 755 ASP A CA 1
ATOM 6189 C C . ASP A 1 755 ? -10.646 12.267 -12.689 1.00 88.88 755 ASP A C 1
ATOM 6191 O O . ASP A 1 755 ? -11.291 13.245 -13.071 1.00 88.88 755 ASP A O 1
ATOM 6195 N N . SER A 1 756 ? -10.707 11.093 -13.336 1.00 88.00 756 SER A N 1
ATOM 6196 C CA . SER A 1 756 ? -11.618 10.812 -14.459 1.00 88.00 756 SER A CA 1
ATOM 6197 C C . SER A 1 756 ? -13.105 10.911 -14.093 1.00 88.00 756 SER A C 1
ATOM 6199 O O . SER A 1 756 ? -13.933 11.168 -14.970 1.00 88.00 756 SER A O 1
ATOM 6201 N N . ARG A 1 757 ? -13.447 10.667 -12.814 1.00 85.62 757 ARG A N 1
ATOM 6202 C CA . ARG A 1 757 ? -14.821 10.531 -12.289 1.00 85.62 757 ARG A CA 1
ATOM 6203 C C . ARG A 1 757 ? -15.710 9.533 -13.055 1.00 85.62 757 ARG A C 1
ATOM 6205 O O . ARG A 1 757 ? -16.932 9.630 -12.989 1.00 85.62 757 ARG A O 1
ATOM 6212 N N . GLN A 1 758 ? -15.111 8.574 -13.764 1.00 91.62 758 GLN A N 1
ATOM 6213 C CA . GLN A 1 758 ? -15.824 7.455 -14.386 1.00 91.62 758 GLN A CA 1
ATOM 6214 C C . GLN A 1 758 ? -15.955 6.274 -13.410 1.00 91.62 758 GLN A C 1
ATOM 6216 O O . GLN A 1 758 ? -15.026 6.068 -12.620 1.00 91.62 758 GLN A O 1
ATOM 6221 N N . PRO A 1 759 ? -17.036 5.471 -13.493 1.00 92.12 759 PRO A N 1
ATOM 6222 C CA . PRO A 1 759 ? -17.183 4.226 -12.741 1.00 92.12 759 PRO A CA 1
ATOM 6223 C C . PRO A 1 759 ? -16.030 3.258 -12.998 1.00 92.12 759 PRO A C 1
ATOM 6225 O O . PRO A 1 759 ? -15.789 2.844 -14.134 1.00 92.12 759 PRO A O 1
ATOM 6228 N N . VAL A 1 760 ? -15.325 2.904 -11.928 1.00 93.75 760 VAL A N 1
ATOM 6229 C CA . VAL A 1 760 ? -14.243 1.921 -11.907 1.00 93.75 760 VAL A CA 1
ATOM 6230 C C . VAL A 1 760 ? -14.769 0.605 -11.345 1.00 93.75 760 VAL A C 1
ATOM 6232 O O . VAL A 1 760 ? -15.441 0.586 -10.316 1.00 93.75 760 VAL A O 1
ATOM 6235 N N . ILE A 1 761 ? -14.406 -0.508 -11.977 1.00 92.31 761 ILE A N 1
ATOM 6236 C CA . ILE A 1 761 ? -14.525 -1.850 -11.410 1.00 92.31 761 ILE A CA 1
ATOM 6237 C C . ILE A 1 761 ? -13.146 -2.404 -11.044 1.00 92.31 761 ILE A C 1
ATOM 6239 O O . ILE A 1 761 ? -12.155 -2.191 -11.744 1.00 92.31 761 ILE A O 1
ATOM 6243 N N . ARG A 1 762 ? -13.093 -3.141 -9.931 1.00 92.31 762 ARG A N 1
ATOM 6244 C CA . ARG A 1 762 ? -11.890 -3.782 -9.395 1.00 92.31 762 ARG A CA 1
ATOM 6245 C C . ARG A 1 762 ? -11.937 -5.296 -9.636 1.00 92.31 762 ARG A C 1
ATOM 6247 O O . ARG A 1 762 ? -12.647 -6.019 -8.941 1.00 92.31 762 ARG A O 1
ATOM 6254 N N . ILE A 1 763 ? -11.162 -5.781 -10.603 1.00 92.62 763 ILE A N 1
ATOM 6255 C CA . ILE A 1 763 ? -11.112 -7.188 -11.025 1.00 92.62 763 ILE A CA 1
ATOM 6256 C C . ILE A 1 763 ? -10.015 -7.927 -10.244 1.00 92.62 763 ILE A C 1
ATOM 6258 O O . ILE A 1 763 ? -8.822 -7.665 -10.416 1.00 92.62 763 ILE A O 1
ATOM 6262 N N . GLN A 1 764 ? -10.416 -8.873 -9.392 1.00 92.81 764 GLN A N 1
ATOM 6263 C CA . GLN A 1 764 ? -9.503 -9.730 -8.624 1.00 92.81 764 GLN A CA 1
ATOM 6264 C C . GLN A 1 764 ? -9.011 -10.918 -9.459 1.00 92.81 764 GLN A C 1
ATOM 6266 O O . GLN A 1 764 ? -9.802 -11.571 -10.137 1.00 92.81 764 GLN A O 1
ATOM 6271 N N . ALA A 1 765 ? -7.720 -11.239 -9.367 1.00 93.88 765 ALA A N 1
ATOM 6272 C CA . ALA A 1 765 ? -7.154 -12.397 -10.050 1.00 93.88 765 ALA A CA 1
ATOM 6273 C C . ALA A 1 765 ? -7.544 -13.715 -9.359 1.00 93.88 765 ALA A C 1
ATOM 6275 O O . ALA A 1 765 ? -7.397 -13.867 -8.139 1.00 93.88 765 ALA A O 1
ATOM 6276 N N . VAL A 1 766 ? -7.956 -14.717 -10.140 1.00 94.06 766 VAL A N 1
ATOM 6277 C CA . VAL A 1 766 ? -8.233 -16.063 -9.619 1.00 94.06 766 VAL A CA 1
ATOM 6278 C C . VAL A 1 766 ? -6.901 -16.790 -9.430 1.00 94.06 766 VAL A C 1
ATOM 6280 O O . VAL A 1 766 ? -6.143 -16.987 -10.377 1.00 94.06 766 VAL A O 1
ATOM 6283 N N . ASN A 1 767 ? -6.589 -17.162 -8.188 1.00 93.31 767 ASN A N 1
ATOM 6284 C CA . ASN A 1 767 ? -5.297 -17.726 -7.796 1.00 93.31 767 ASN A CA 1
ATOM 6285 C C . ASN A 1 767 ? -5.451 -19.168 -7.293 1.00 93.31 767 ASN A C 1
ATOM 6287 O O . ASN A 1 767 ? -6.312 -19.452 -6.464 1.00 93.31 767 ASN A O 1
ATOM 6291 N N . THR A 1 768 ? -4.574 -20.066 -7.745 1.00 93.19 768 THR A N 1
ATOM 6292 C CA . THR A 1 768 ? -4.511 -21.476 -7.326 1.00 93.19 768 THR A CA 1
ATOM 6293 C C . THR A 1 768 ? -3.113 -21.803 -6.805 1.00 93.19 768 THR A C 1
ATOM 6295 O O . THR A 1 768 ? -2.121 -21.447 -7.435 1.00 93.19 768 THR A O 1
ATOM 6298 N N . GLY A 1 769 ? -3.021 -22.507 -5.675 1.00 86.38 769 GLY A N 1
ATOM 6299 C CA . GLY A 1 769 ? -1.751 -22.872 -5.030 1.00 86.38 769 GLY A CA 1
ATOM 6300 C C . GLY A 1 769 ? -1.480 -22.092 -3.738 1.00 86.38 769 GLY A C 1
ATOM 6301 O O . GLY A 1 769 ? -1.914 -20.950 -3.559 1.00 86.38 769 GLY A O 1
ATOM 6302 N N . ARG A 1 770 ? -0.780 -22.724 -2.786 1.00 84.38 770 ARG A N 1
ATOM 6303 C CA . ARG A 1 770 ? -0.527 -22.146 -1.456 1.00 84.38 770 ARG A CA 1
ATOM 6304 C C . ARG A 1 770 ? 0.492 -21.007 -1.563 1.00 84.38 770 ARG A C 1
ATOM 6306 O O . ARG A 1 770 ? 1.682 -21.257 -1.687 1.00 84.38 770 ARG A O 1
ATOM 6313 N N . GLY A 1 771 ? 0.010 -19.771 -1.453 1.00 84.12 771 GLY A N 1
ATOM 6314 C CA . GLY A 1 771 ? 0.827 -18.556 -1.547 1.00 84.12 771 GLY A CA 1
ATOM 6315 C C . GLY A 1 771 ? 0.677 -17.790 -2.865 1.00 84.12 771 GLY A C 1
ATOM 6316 O O . GLY A 1 771 ? 1.152 -16.665 -2.939 1.00 84.12 771 GLY A O 1
ATOM 6317 N N . ALA A 1 772 ? -0.049 -18.319 -3.858 1.00 86.19 772 ALA A N 1
ATOM 6318 C CA . ALA A 1 772 ? -0.233 -17.678 -5.167 1.00 86.19 772 ALA A CA 1
ATOM 6319 C C . ALA A 1 772 ? -0.727 -16.216 -5.079 1.00 86.19 772 ALA A C 1
ATOM 6321 O O . ALA A 1 772 ? -0.208 -15.348 -5.772 1.00 86.19 772 ALA A O 1
ATOM 6322 N N . ALA A 1 773 ? -1.651 -15.916 -4.158 1.00 89.06 773 ALA A N 1
ATOM 6323 C CA . ALA A 1 773 ? -2.170 -14.561 -3.929 1.00 89.06 773 ALA A CA 1
ATOM 6324 C C . ALA A 1 773 ? -1.201 -13.602 -3.191 1.00 89.06 773 ALA A C 1
ATOM 6326 O O . ALA A 1 773 ? -1.523 -12.430 -3.023 1.00 89.06 773 ALA A O 1
ATOM 6327 N N . LYS A 1 774 ? -0.037 -14.085 -2.725 1.00 88.62 774 LYS A N 1
ATOM 6328 C CA . LYS A 1 774 ? 1.048 -13.267 -2.144 1.00 88.62 774 LYS A CA 1
ATOM 6329 C C . LYS A 1 774 ? 2.208 -13.022 -3.115 1.00 88.62 774 LYS A C 1
ATOM 6331 O O . LYS A 1 774 ? 3.043 -12.168 -2.833 1.00 88.62 774 LYS A O 1
ATOM 6336 N N . ALA A 1 775 ? 2.273 -13.761 -4.222 1.00 86.69 775 ALA A N 1
ATOM 6337 C CA . ALA A 1 775 ? 3.295 -13.567 -5.241 1.00 86.69 775 ALA A CA 1
ATOM 6338 C C . ALA A 1 775 ? 3.091 -12.238 -5.983 1.00 86.69 775 ALA A C 1
ATOM 6340 O O . ALA A 1 775 ? 1.960 -11.815 -6.245 1.00 86.69 775 ALA A O 1
ATOM 6341 N N . SER A 1 776 ? 4.192 -11.592 -6.344 1.00 87.12 776 SER A N 1
ATOM 6342 C CA . SER A 1 776 ? 4.213 -10.342 -7.103 1.00 87.12 776 SER A CA 1
ATOM 6343 C C . SER A 1 776 ? 3.611 -10.483 -8.513 1.00 87.12 776 SER A C 1
ATOM 6345 O O . SER A 1 776 ? 3.373 -11.583 -9.015 1.00 87.12 776 SER A O 1
ATOM 6347 N N . THR A 1 777 ? 3.341 -9.354 -9.173 1.00 85.56 777 THR A N 1
ATOM 6348 C CA . THR A 1 777 ? 2.996 -9.318 -10.609 1.00 85.56 777 THR A CA 1
ATOM 6349 C C . THR A 1 777 ? 4.140 -9.859 -11.471 1.00 85.56 777 THR A C 1
ATOM 6351 O O . THR A 1 777 ? 3.892 -10.541 -12.464 1.00 85.56 777 THR A O 1
ATOM 6354 N N . ASP A 1 778 ? 5.381 -9.590 -11.054 1.00 81.25 778 ASP A N 1
ATOM 6355 C CA . ASP A 1 778 ? 6.593 -10.011 -11.754 1.00 81.25 778 ASP A CA 1
ATOM 6356 C C . ASP A 1 778 ? 6.757 -11.549 -11.669 1.00 81.25 778 ASP A C 1
ATOM 6358 O O . ASP A 1 778 ? 6.916 -12.189 -12.701 1.00 81.25 778 ASP A O 1
ATOM 6362 N N . GLU A 1 779 ? 6.590 -12.165 -10.485 1.00 80.50 779 GLU A N 1
ATOM 6363 C CA . GLU A 1 779 ? 6.555 -13.640 -10.319 1.00 80.50 779 GLU A CA 1
ATOM 6364 C C . GLU A 1 779 ? 5.408 -14.321 -11.082 1.00 80.50 779 GLU A C 1
ATOM 6366 O O . GLU A 1 779 ? 5.524 -15.479 -11.467 1.00 80.50 779 GLU A O 1
ATOM 6371 N N . ALA A 1 780 ? 4.278 -13.637 -11.274 1.00 83.69 780 ALA A N 1
ATOM 6372 C CA . ALA A 1 780 ? 3.098 -14.196 -11.932 1.00 83.69 780 ALA A CA 1
ATOM 6373 C C . ALA A 1 780 ? 3.086 -13.973 -13.457 1.00 83.69 780 ALA A C 1
ATOM 6375 O O . ALA A 1 780 ? 2.014 -13.946 -14.069 1.00 83.69 780 ALA A O 1
ATOM 6376 N N . GLY A 1 781 ? 4.254 -13.780 -14.082 1.00 77.50 781 GLY A N 1
ATOM 6377 C CA . GLY A 1 781 ? 4.389 -13.643 -15.535 1.00 77.50 781 GLY A CA 1
ATOM 6378 C C . GLY A 1 781 ? 3.650 -12.432 -16.117 1.00 77.50 781 GLY A C 1
ATOM 6379 O O . GLY A 1 781 ? 3.046 -12.543 -17.189 1.00 77.50 781 GLY A O 1
ATOM 6380 N N . GLY A 1 782 ? 3.650 -11.307 -15.389 1.00 81.75 782 GLY A N 1
ATOM 6381 C CA . GLY A 1 782 ? 3.030 -10.037 -15.791 1.00 81.75 782 GLY A CA 1
ATOM 6382 C C . GLY A 1 782 ? 1.545 -9.884 -15.434 1.00 81.75 782 GLY A C 1
ATOM 6383 O O . GLY A 1 782 ? 0.938 -8.879 -15.811 1.00 81.75 782 GLY A O 1
ATOM 6384 N N . LEU A 1 783 ? 0.951 -10.851 -14.720 1.00 89.75 783 LEU A N 1
ATOM 6385 C CA . LEU A 1 783 ? -0.456 -10.819 -14.307 1.00 89.75 783 LEU A CA 1
ATOM 6386 C C . LEU A 1 783 ? -0.643 -10.220 -12.907 1.00 89.75 783 LEU A C 1
ATOM 6388 O O . LEU A 1 783 ? -0.307 -10.838 -11.890 1.00 89.75 783 LEU A O 1
ATOM 6392 N N . SER A 1 784 ? -1.235 -9.028 -12.850 1.00 91.50 784 SER A N 1
ATOM 6393 C CA . SER A 1 784 ? -1.504 -8.304 -11.604 1.00 91.50 784 SER A CA 1
ATOM 6394 C C . SER A 1 784 ? -2.500 -9.033 -10.699 1.00 91.50 784 SER A C 1
ATOM 6396 O O . SER A 1 784 ? -3.495 -9.591 -11.156 1.00 91.50 784 SER A O 1
ATOM 6398 N N . GLN A 1 785 ? -2.274 -8.994 -9.384 1.00 92.12 785 GLN A N 1
ATOM 6399 C CA . GLN A 1 785 ? -3.194 -9.590 -8.402 1.00 92.12 785 GLN A CA 1
ATOM 6400 C C . GLN A 1 785 ? -4.595 -8.938 -8.431 1.00 92.12 785 GLN A C 1
ATOM 6402 O O . GLN A 1 785 ? -5.597 -9.596 -8.155 1.00 92.12 785 GLN A O 1
ATOM 6407 N N . GLN A 1 786 ? -4.652 -7.662 -8.805 1.00 92.25 786 GLN A N 1
ATOM 6408 C CA . GLN A 1 786 ? -5.842 -6.826 -8.923 1.00 92.25 786 GLN A CA 1
ATOM 6409 C C . GLN A 1 786 ? -5.649 -5.888 -10.121 1.00 92.25 786 GLN A C 1
ATOM 6411 O O . GLN A 1 786 ? -4.528 -5.437 -10.359 1.00 92.25 786 GLN A O 1
ATOM 6416 N N . ILE A 1 787 ? -6.716 -5.594 -10.864 1.00 92.81 787 ILE A N 1
ATOM 6417 C CA . ILE A 1 787 ? -6.736 -4.552 -11.901 1.00 92.81 787 ILE A CA 1
ATOM 6418 C C . ILE A 1 787 ? -7.947 -3.651 -11.644 1.00 92.81 787 ILE A C 1
ATOM 6420 O O . ILE A 1 787 ? -9.032 -4.143 -11.341 1.00 92.81 787 ILE A O 1
ATOM 6424 N N . GLU A 1 788 ? -7.763 -2.340 -11.759 1.00 93.50 788 GLU A N 1
ATOM 6425 C CA . GLU A 1 788 ? -8.819 -1.331 -11.638 1.00 93.50 788 GLU A CA 1
ATOM 6426 C C . GLU A 1 788 ? -9.040 -0.695 -13.011 1.00 93.50 788 GLU A C 1
ATOM 6428 O O . GLU A 1 788 ? -8.099 -0.167 -13.596 1.00 93.50 788 GLU A O 1
ATOM 6433 N N . LEU A 1 789 ? -10.257 -0.794 -13.555 1.00 95.00 789 LEU A N 1
ATOM 6434 C CA . LEU A 1 789 ? -10.603 -0.350 -14.912 1.00 95.00 789 LEU A CA 1
ATOM 6435 C C . LEU A 1 789 ? -11.882 0.485 -14.906 1.00 95.00 789 LEU A C 1
ATOM 6437 O O . LEU A 1 789 ? -12.840 0.119 -14.234 1.00 95.00 789 LEU A O 1
ATOM 6441 N N . SER A 1 790 ? -11.942 1.532 -15.727 1.00 95.25 790 SER A N 1
ATOM 6442 C CA . SER A 1 790 ? -13.185 2.230 -16.075 1.00 95.25 790 SER A CA 1
ATOM 6443 C C . SER A 1 790 ? -13.383 2.255 -17.589 1.00 95.25 790 SER A C 1
ATOM 6445 O O . SER A 1 790 ? -12.429 2.143 -18.360 1.00 95.25 790 SER A O 1
ATOM 6447 N N . ILE A 1 791 ? -14.628 2.406 -18.043 1.00 94.69 791 ILE A N 1
ATOM 6448 C CA . ILE A 1 791 ? -14.901 2.606 -19.472 1.00 94.69 791 ILE A CA 1
ATOM 6449 C C . ILE A 1 791 ? -14.265 3.936 -19.908 1.00 94.69 791 ILE A C 1
ATOM 6451 O O . ILE A 1 791 ? -14.400 4.958 -19.237 1.00 94.69 791 ILE A O 1
ATOM 6455 N N . GLY A 1 792 ? -13.530 3.910 -21.020 1.00 93.44 792 GLY A N 1
ATOM 6456 C CA . GLY A 1 792 ? -12.701 5.019 -21.486 1.00 93.44 792 GLY A CA 1
ATOM 6457 C C . GLY A 1 792 ? -11.318 5.120 -20.830 1.00 93.44 792 GLY A C 1
ATOM 6458 O O . GLY A 1 792 ? -10.581 6.050 -21.162 1.00 93.44 792 GLY A O 1
ATOM 6459 N N . CYS A 1 793 ? -10.926 4.207 -19.928 1.00 95.06 793 CYS A N 1
ATOM 6460 C CA . CYS A 1 793 ? -9.593 4.264 -19.327 1.00 95.06 793 CYS A CA 1
ATOM 6461 C C . CYS A 1 793 ? -8.480 3.827 -20.290 1.00 95.06 793 CYS A C 1
ATOM 6463 O O . CYS A 1 793 ? -8.701 3.056 -21.230 1.00 95.06 793 CYS A O 1
ATOM 6465 N N . ARG A 1 794 ? -7.264 4.334 -20.052 1.00 94.75 794 ARG A N 1
ATOM 6466 C CA . ARG A 1 794 ? -6.077 4.013 -20.850 1.00 94.75 794 ARG A CA 1
ATOM 6467 C C . ARG A 1 794 ? -5.364 2.790 -20.283 1.00 94.75 794 ARG A C 1
ATOM 6469 O O . ARG A 1 794 ? -4.962 2.802 -19.121 1.00 94.75 794 ARG A O 1
ATOM 6476 N N . VAL A 1 795 ? -5.167 1.769 -21.112 1.00 95.06 795 VAL A N 1
ATOM 6477 C CA . VAL A 1 795 ? -4.502 0.511 -20.749 1.00 95.06 795 VAL A CA 1
ATOM 6478 C C . VAL A 1 795 ? -3.380 0.150 -21.723 1.00 95.06 795 VAL A C 1
ATOM 6480 O O . VAL A 1 795 ? -3.313 0.640 -22.850 1.00 95.06 795 VAL A O 1
ATOM 6483 N N . MET A 1 796 ? -2.488 -0.726 -21.277 1.00 92.62 796 MET A N 1
ATOM 6484 C CA . MET A 1 796 ? -1.418 -1.338 -22.058 1.00 92.62 796 MET A CA 1
ATOM 6485 C C . MET A 1 796 ? -1.537 -2.861 -21.964 1.00 92.62 796 MET A C 1
ATOM 6487 O O . MET A 1 796 ? -1.869 -3.400 -20.907 1.00 92.62 796 MET A O 1
ATOM 6491 N N . LEU A 1 797 ? -1.294 -3.544 -23.081 1.00 90.62 797 LEU A N 1
ATOM 6492 C CA . LEU A 1 797 ? -1.291 -4.999 -23.179 1.00 90.62 797 LEU A CA 1
ATOM 6493 C C . LEU A 1 797 ? 0.043 -5.563 -22.667 1.00 90.62 797 LEU A C 1
ATOM 6495 O O . LEU A 1 797 ? 1.096 -5.199 -23.179 1.00 90.62 797 LEU A O 1
ATOM 6499 N N . ASN A 1 798 ? -0.004 -6.486 -21.704 1.00 84.38 798 ASN A N 1
ATOM 6500 C CA . ASN A 1 798 ? 1.163 -7.098 -21.047 1.00 84.38 798 ASN A CA 1
ATOM 6501 C C . ASN A 1 798 ? 1.608 -8.426 -21.706 1.00 84.38 798 ASN A C 1
ATOM 6503 O O . ASN A 1 798 ? 2.374 -9.199 -21.126 1.00 84.38 798 ASN A O 1
ATOM 6507 N N . SER A 1 799 ? 1.090 -8.767 -22.892 1.00 80.00 799 SER A N 1
ATOM 6508 C CA . SER A 1 799 ? 1.372 -10.049 -23.554 1.00 80.00 799 SER A CA 1
ATOM 6509 C C . SER A 1 799 ? 1.226 -9.987 -25.070 1.00 80.00 799 SER A C 1
ATOM 6511 O O . SER A 1 799 ? 0.287 -9.375 -25.570 1.00 80.00 799 SER A O 1
ATOM 6513 N N . ASN A 1 800 ? 2.057 -10.729 -25.800 1.00 74.00 800 ASN A N 1
ATOM 6514 C CA . ASN A 1 800 ? 1.844 -10.948 -27.231 1.00 74.00 800 ASN A CA 1
ATOM 6515 C C . ASN A 1 800 ? 0.618 -11.855 -27.434 1.00 74.00 800 ASN A C 1
ATOM 6517 O O . ASN A 1 800 ? 0.675 -13.044 -27.122 1.00 74.00 800 ASN A O 1
ATOM 6521 N N . LEU A 1 801 ? -0.481 -11.297 -27.948 1.00 79.19 801 LEU A N 1
ATOM 6522 C CA . LEU A 1 801 ? -1.667 -12.059 -28.355 1.00 79.19 801 LEU A CA 1
ATOM 6523 C C . LEU A 1 801 ? -1.610 -12.400 -29.848 1.00 79.19 801 LEU A C 1
ATOM 6525 O O . LEU A 1 801 ? -1.910 -13.534 -30.230 1.00 79.19 801 LEU A O 1
ATOM 6529 N N . TRP A 1 802 ? -1.215 -11.431 -30.680 1.00 75.50 802 TRP A N 1
ATOM 6530 C CA . TRP A 1 802 ? -1.111 -11.566 -32.135 1.00 75.50 802 TRP A CA 1
ATOM 6531 C C . TRP A 1 802 ? -0.175 -10.491 -32.705 1.00 75.50 802 TRP A C 1
ATOM 6533 O O . TRP A 1 802 ? -0.581 -9.360 -32.980 1.00 75.50 802 TRP A O 1
ATOM 6543 N N . THR A 1 803 ? 1.102 -10.840 -32.840 1.00 65.75 803 THR A N 1
ATOM 6544 C CA . THR A 1 803 ? 2.193 -9.900 -33.143 1.00 65.75 803 THR A CA 1
ATOM 6545 C C . THR A 1 803 ? 2.049 -9.256 -34.528 1.00 65.75 803 THR A C 1
ATOM 6547 O O . THR A 1 803 ? 2.387 -8.090 -34.713 1.00 65.75 803 THR A O 1
ATOM 6550 N N . GLU A 1 804 ? 1.502 -9.996 -35.489 1.00 64.06 804 GLU A N 1
ATOM 6551 C CA . GLU A 1 804 ? 1.362 -9.626 -36.904 1.00 64.06 804 GLU A CA 1
ATOM 6552 C C . GLU A 1 804 ? 0.260 -8.576 -37.108 1.00 64.06 804 GLU A C 1
ATOM 6554 O O . GLU A 1 804 ? 0.370 -7.716 -37.979 1.00 64.06 804 GLU A O 1
ATOM 6559 N N . ALA A 1 805 ? -0.771 -8.606 -36.255 1.00 70.62 805 ALA A N 1
ATOM 6560 C CA . ALA A 1 805 ? -1.869 -7.640 -36.238 1.00 70.62 805 ALA A CA 1
ATOM 6561 C C . ALA A 1 805 ? -1.618 -6.434 -35.303 1.00 70.62 805 ALA A C 1
ATOM 6563 O O . ALA A 1 805 ? -2.503 -5.596 -35.130 1.00 70.62 805 ALA A O 1
ATOM 6564 N N . GLY A 1 806 ? -0.443 -6.357 -34.660 1.00 72.88 806 GLY A N 1
ATOM 6565 C CA . GLY A 1 806 ? -0.070 -5.291 -33.717 1.00 72.88 806 GLY A CA 1
ATOM 6566 C C . GLY A 1 806 ? -0.423 -5.544 -32.242 1.00 72.88 806 GLY A C 1
ATOM 6567 O O . GLY A 1 806 ? -0.145 -4.695 -31.397 1.00 72.88 806 GLY A O 1
ATOM 6568 N N . LEU A 1 807 ? -0.986 -6.706 -31.889 1.00 82.69 807 LEU A N 1
ATOM 6569 C CA . LEU A 1 807 ? -1.373 -7.049 -30.511 1.00 82.69 807 LEU A CA 1
ATOM 6570 C C . LEU A 1 807 ? -0.191 -7.637 -29.724 1.00 82.69 807 LEU A C 1
ATOM 6572 O O . LEU A 1 807 ? -0.135 -8.838 -29.434 1.00 82.69 807 LEU A O 1
ATOM 6576 N N . VAL A 1 808 ? 0.765 -6.764 -29.409 1.00 73.19 808 VAL A N 1
ATOM 6577 C CA . VAL A 1 808 ? 2.030 -7.068 -28.722 1.00 73.19 808 VAL A CA 1
ATOM 6578 C C . VAL A 1 808 ? 2.057 -6.584 -27.273 1.00 73.19 808 VAL A C 1
ATOM 6580 O O . VAL A 1 808 ? 1.313 -5.685 -26.887 1.00 73.19 808 VAL A O 1
ATOM 6583 N N . ASN A 1 809 ? 2.974 -7.135 -26.477 1.00 79.25 809 ASN A N 1
ATOM 6584 C CA . ASN A 1 809 ? 3.351 -6.540 -25.199 1.00 79.25 809 ASN A CA 1
ATOM 6585 C C . ASN A 1 809 ? 3.811 -5.082 -25.416 1.00 79.25 809 ASN A C 1
ATOM 6587 O O . ASN A 1 809 ? 4.625 -4.821 -26.303 1.00 79.25 809 ASN A O 1
ATOM 6591 N N . GLY A 1 810 ? 3.269 -4.141 -24.644 1.00 79.44 810 GLY A N 1
ATOM 6592 C CA . GLY A 1 810 ? 3.449 -2.699 -24.840 1.00 79.44 810 GLY A CA 1
ATOM 6593 C C . GLY A 1 810 ? 2.405 -2.025 -25.745 1.00 79.44 810 GLY A C 1
ATOM 6594 O O . GLY A 1 810 ? 2.418 -0.803 -25.874 1.00 79.44 810 GLY A O 1
ATOM 6595 N N . ALA A 1 811 ? 1.476 -2.758 -26.370 1.00 85.69 811 ALA A N 1
ATOM 6596 C CA . ALA A 1 811 ? 0.441 -2.141 -27.203 1.00 85.69 811 ALA A CA 1
ATOM 6597 C C . ALA A 1 811 ? -0.584 -1.372 -26.345 1.00 85.69 811 ALA A C 1
ATOM 6599 O O . ALA A 1 811 ? -1.302 -1.964 -25.535 1.00 85.69 811 ALA A O 1
ATOM 6600 N N . PHE A 1 812 ? -0.668 -0.050 -26.531 1.00 91.06 812 PHE A N 1
ATOM 6601 C CA . PHE A 1 812 ? -1.670 0.786 -25.867 1.00 91.06 812 PHE A CA 1
ATOM 6602 C C . PHE A 1 812 ? -3.065 0.609 -26.476 1.00 91.06 812 PHE A C 1
ATOM 6604 O O . PHE A 1 812 ? -3.229 0.492 -27.693 1.00 91.06 812 PHE A O 1
ATOM 6611 N N . SER A 1 813 ? -4.081 0.665 -25.620 1.00 92.81 813 SER A N 1
ATOM 6612 C CA . SER A 1 813 ? -5.488 0.713 -26.011 1.00 92.81 813 SER A CA 1
ATOM 6613 C C . SER A 1 813 ? -6.330 1.492 -25.002 1.00 92.81 813 SER A C 1
ATOM 6615 O O . SER A 1 813 ? -5.892 1.812 -23.896 1.00 92.81 813 SER A O 1
ATOM 6617 N N . THR A 1 814 ? -7.553 1.826 -25.395 1.00 95.19 814 THR A N 1
ATOM 6618 C CA . THR A 1 814 ? -8.549 2.477 -24.540 1.00 95.19 814 THR A CA 1
ATOM 6619 C C . THR A 1 814 ? -9.729 1.531 -24.335 1.00 95.19 814 THR A C 1
ATOM 6621 O O . THR A 1 814 ? -10.247 0.978 -25.307 1.00 95.19 814 THR A O 1
ATOM 6624 N N . VAL A 1 815 ? -10.158 1.326 -23.086 1.00 96.56 815 VAL A N 1
ATOM 6625 C CA . VAL A 1 815 ? -11.273 0.421 -22.755 1.00 96.56 815 VAL A CA 1
ATOM 6626 C C . VAL A 1 815 ? -12.580 0.956 -23.342 1.00 96.56 815 VAL A C 1
ATOM 6628 O O . VAL A 1 815 ? -12.947 2.107 -23.112 1.00 96.56 815 VAL A O 1
ATOM 6631 N N . HIS A 1 816 ? -13.290 0.117 -24.094 1.00 94.62 816 HIS A N 1
ATOM 6632 C CA . HIS A 1 816 ? -14.608 0.414 -24.659 1.00 94.62 816 HIS A CA 1
ATOM 6633 C C . HIS A 1 816 ? -15.739 -0.203 -23.828 1.00 94.62 816 HIS A C 1
ATOM 6635 O O . HIS A 1 816 ? -16.725 0.480 -23.570 1.00 94.62 816 HIS A O 1
ATOM 6641 N N . ASP A 1 817 ? -15.577 -1.450 -23.376 1.00 93.38 817 ASP A N 1
ATOM 6642 C CA . ASP A 1 817 ? -16.607 -2.195 -22.639 1.00 93.38 817 ASP A CA 1
ATOM 6643 C C . ASP A 1 817 ? -15.976 -3.268 -21.729 1.00 93.38 817 ASP A C 1
ATOM 6645 O O . ASP A 1 817 ? -14.863 -3.734 -21.988 1.00 93.38 817 ASP A O 1
ATOM 6649 N N . ILE A 1 818 ? -16.682 -3.694 -20.680 1.00 94.38 818 ILE A N 1
ATOM 6650 C CA . ILE A 1 818 ? -16.253 -4.759 -19.752 1.00 94.38 818 ILE A CA 1
ATOM 6651 C C . ILE A 1 818 ? -17.428 -5.723 -19.607 1.00 94.38 818 ILE A C 1
ATOM 6653 O O . ILE A 1 818 ? -18.514 -5.293 -19.227 1.00 94.38 818 ILE A O 1
ATOM 6657 N N . ILE A 1 819 ? -17.244 -6.999 -19.964 1.00 91.19 819 ILE A N 1
ATOM 6658 C CA . ILE A 1 819 ? -18.379 -7.862 -20.324 1.00 91.19 819 ILE A CA 1
ATOM 6659 C C . ILE A 1 819 ? -18.377 -9.207 -19.590 1.00 91.19 819 ILE A C 1
ATOM 6661 O O . ILE A 1 819 ? -17.327 -9.788 -19.311 1.00 91.19 819 ILE A O 1
ATOM 6665 N N . TRP A 1 820 ? -19.581 -9.700 -19.291 1.00 91.81 820 TRP A N 1
ATOM 6666 C CA . TRP A 1 820 ? -19.827 -10.958 -18.577 1.00 91.81 820 TRP A CA 1
ATOM 6667 C C . TRP A 1 820 ? -20.649 -11.932 -19.423 1.00 91.81 820 TRP A C 1
ATOM 6669 O O . TRP A 1 820 ? -21.451 -11.525 -20.270 1.00 91.81 820 TRP A O 1
ATOM 6679 N N . ALA A 1 821 ? -20.502 -13.228 -19.144 1.00 87.00 821 ALA A N 1
ATOM 6680 C CA . ALA A 1 821 ? -21.317 -14.269 -19.755 1.00 87.00 821 ALA A CA 1
ATOM 6681 C C . ALA A 1 821 ? -22.792 -14.136 -19.332 1.00 87.00 821 ALA A C 1
ATOM 6683 O O . ALA A 1 821 ? -23.108 -13.640 -18.251 1.00 87.00 821 ALA A O 1
ATOM 6684 N N . ALA A 1 822 ? -23.716 -14.571 -20.191 1.00 85.94 822 ALA A N 1
ATOM 6685 C CA . ALA A 1 822 ? -25.145 -14.472 -19.911 1.00 85.94 822 ALA A CA 1
ATOM 6686 C C . ALA A 1 822 ? -25.527 -15.302 -18.668 1.00 85.94 822 ALA A C 1
ATOM 6688 O O . ALA A 1 822 ? -25.407 -16.526 -18.678 1.00 85.94 822 ALA A O 1
ATOM 6689 N N . GLY A 1 823 ? -26.010 -14.628 -17.619 1.00 83.38 823 GLY A N 1
ATOM 6690 C CA . GLY A 1 823 ? -26.419 -15.245 -16.351 1.00 83.38 823 GLY A CA 1
ATOM 6691 C C . GLY A 1 823 ? -25.391 -15.176 -15.213 1.00 83.38 823 GLY A C 1
ATOM 6692 O O . GLY A 1 823 ? -25.734 -15.579 -14.104 1.00 83.38 823 GLY A O 1
ATOM 6693 N N . SER A 1 824 ? -24.183 -14.653 -15.450 1.00 84.88 824 SER A N 1
ATOM 6694 C CA . SER A 1 824 ? -23.164 -14.455 -14.406 1.00 84.88 824 SER A CA 1
ATOM 6695 C C . SER A 1 824 ? -23.577 -13.425 -13.348 1.00 84.88 824 SER A C 1
ATOM 6697 O O . SER A 1 824 ? -24.106 -12.362 -13.676 1.00 84.88 824 SER A O 1
ATOM 6699 N N . ASP A 1 825 ? -23.250 -13.687 -12.079 1.00 84.12 825 ASP A N 1
ATOM 6700 C CA . ASP A 1 825 ? -23.367 -12.697 -11.002 1.00 84.12 825 ASP A CA 1
ATOM 6701 C C . ASP A 1 825 ? -22.127 -11.793 -10.975 1.00 84.12 825 ASP A C 1
ATOM 6703 O O . ASP A 1 825 ? -21.071 -12.172 -10.463 1.00 84.12 825 ASP A O 1
ATOM 6707 N N . VAL A 1 826 ? -22.268 -10.562 -11.474 1.00 83.69 826 VAL A N 1
ATOM 6708 C CA . VAL A 1 826 ? -21.192 -9.554 -11.560 1.00 83.69 826 VAL A CA 1
ATOM 6709 C C . VAL A 1 826 ? -20.529 -9.244 -10.205 1.00 83.69 826 VAL A C 1
ATOM 6711 O O . VAL A 1 826 ? -19.395 -8.769 -10.155 1.00 83.69 826 VAL A O 1
ATOM 6714 N N . ARG A 1 827 ? -21.192 -9.526 -9.074 1.00 76.44 827 ARG A N 1
ATOM 6715 C CA . ARG A 1 827 ? -20.638 -9.317 -7.723 1.00 76.44 827 ARG A CA 1
ATOM 6716 C C . ARG A 1 827 ? -19.830 -10.513 -7.202 1.00 76.44 827 ARG A C 1
ATOM 6718 O O . ARG A 1 827 ? -19.295 -10.423 -6.095 1.00 76.44 827 ARG A O 1
ATOM 6725 N N . LYS A 1 828 ? -19.757 -11.618 -7.953 1.00 78.94 828 LYS A N 1
ATOM 6726 C CA . LYS A 1 828 ? -19.048 -12.863 -7.593 1.00 78.94 828 LYS A CA 1
ATOM 6727 C C . LYS A 1 828 ? -18.105 -13.363 -8.689 1.00 78.94 828 LYS A C 1
ATOM 6729 O O . LYS A 1 828 ? -17.065 -13.933 -8.371 1.00 78.94 828 LYS A O 1
ATOM 6734 N N . GLU A 1 829 ? -18.473 -13.179 -9.952 1.00 83.38 829 GLU A N 1
ATOM 6735 C CA . GLU A 1 829 ? -17.763 -13.700 -11.118 1.00 83.38 829 GLU A CA 1
ATOM 6736 C C . GLU A 1 829 ? -16.959 -12.591 -11.820 1.00 83.38 829 GLU A C 1
ATOM 6738 O O . GLU A 1 829 ? -17.479 -11.489 -12.029 1.00 83.38 829 GLU A O 1
ATOM 6743 N N . PRO A 1 830 ? -15.695 -12.846 -12.210 1.00 88.94 830 PRO A N 1
ATOM 6744 C CA . PRO A 1 830 ? -14.944 -11.909 -13.036 1.00 88.94 830 PRO A CA 1
ATOM 6745 C C . PRO A 1 830 ? -15.565 -11.812 -14.444 1.00 88.94 830 PRO A C 1
ATOM 6747 O O . PRO A 1 830 ? -16.187 -12.774 -14.903 1.00 88.94 830 PRO A O 1
ATOM 6750 N N . PRO A 1 831 ? -15.379 -10.685 -15.158 1.00 92.19 831 PRO A N 1
ATOM 6751 C CA . PRO A 1 831 ? -15.801 -10.577 -16.551 1.00 92.19 831 PRO A CA 1
ATOM 6752 C C . PRO A 1 831 ? -15.099 -11.632 -17.418 1.00 92.19 831 PRO A C 1
ATOM 6754 O O . PRO A 1 831 ? -13.968 -12.035 -17.131 1.00 92.19 831 PRO A O 1
ATOM 6757 N N . ASN A 1 832 ? -15.757 -12.088 -18.487 1.00 90.94 832 ASN A N 1
ATOM 6758 C CA . ASN A 1 832 ? -15.195 -13.089 -19.401 1.00 90.94 832 ASN A CA 1
ATOM 6759 C C . ASN A 1 832 ? -14.353 -12.457 -20.520 1.00 90.94 832 ASN A C 1
ATOM 6761 O O . ASN A 1 832 ? -13.524 -13.144 -21.114 1.00 90.94 832 ASN A O 1
ATOM 6765 N N . ALA A 1 833 ? -14.549 -11.164 -20.797 1.00 93.00 833 ALA A N 1
ATOM 6766 C CA . ALA A 1 833 ? -13.726 -10.392 -21.719 1.00 93.00 833 ALA A CA 1
ATOM 6767 C C . ALA A 1 833 ? -13.755 -8.885 -21.398 1.00 93.00 833 ALA A C 1
ATOM 6769 O O . ALA A 1 833 ? -14.648 -8.387 -20.711 1.00 93.00 833 ALA A O 1
ATOM 6770 N N . ILE A 1 834 ? -12.787 -8.149 -21.944 1.00 94.75 834 ILE A N 1
ATOM 6771 C CA . ILE A 1 834 ? -12.764 -6.680 -21.975 1.00 94.75 834 ILE A CA 1
ATOM 6772 C C . ILE A 1 834 ? -12.655 -6.254 -23.439 1.00 94.75 834 ILE A C 1
ATOM 6774 O O . ILE A 1 834 ? -11.751 -6.710 -24.139 1.00 94.75 834 ILE A O 1
ATOM 6778 N N . LEU A 1 835 ? -13.552 -5.389 -23.911 1.00 93.94 835 LEU A N 1
ATOM 6779 C CA . LEU A 1 835 ? -13.458 -4.798 -25.246 1.00 93.94 835 LEU A CA 1
ATOM 6780 C C . LEU A 1 835 ? -12.578 -3.551 -25.178 1.00 93.94 835 LEU A C 1
ATOM 6782 O O . LEU A 1 835 ? -12.864 -2.628 -24.415 1.00 93.94 835 LEU A O 1
ATOM 6786 N N . VAL A 1 836 ? -11.524 -3.499 -25.990 1.00 94.88 836 VAL A N 1
ATOM 6787 C CA . VAL A 1 836 ? -10.609 -2.348 -26.065 1.00 94.88 836 VAL A CA 1
ATOM 6788 C C . VAL A 1 836 ? -10.418 -1.881 -27.508 1.00 94.88 836 VAL A C 1
ATOM 6790 O O . VAL A 1 836 ? -10.486 -2.675 -28.443 1.00 94.88 836 VAL A O 1
ATOM 6793 N N . HIS A 1 837 ? -10.152 -0.592 -27.699 1.00 94.12 837 HIS A N 1
ATOM 6794 C CA . HIS A 1 837 ? -9.740 -0.009 -28.977 1.00 94.12 837 HIS A CA 1
ATOM 6795 C C . HIS A 1 837 ? -8.233 0.273 -28.935 1.00 94.12 837 HIS A C 1
ATOM 6797 O O . HIS A 1 837 ? -7.789 1.111 -28.151 1.00 94.12 837 HIS A O 1
ATOM 6803 N N . PHE A 1 838 ? -7.450 -0.448 -29.739 1.00 91.25 838 PHE A N 1
ATOM 6804 C CA . PHE A 1 838 ? -6.003 -0.246 -29.884 1.00 91.25 838 PHE A CA 1
ATOM 6805 C C . PHE A 1 838 ? -5.695 0.855 -30.896 1.00 91.25 838 PHE A C 1
ATOM 6807 O O . PHE A 1 838 ? -6.257 0.860 -31.987 1.00 91.25 838 PHE A O 1
ATOM 6814 N N . ASP A 1 839 ? -4.723 1.711 -30.582 1.00 87.75 839 ASP A N 1
ATOM 6815 C CA . ASP A 1 839 ? -4.283 2.798 -31.468 1.00 87.75 839 ASP A CA 1
ATOM 6816 C C . ASP A 1 839 ? -3.751 2.290 -32.819 1.00 87.75 839 ASP A C 1
ATOM 6818 O O . ASP A 1 839 ? -3.844 2.982 -33.835 1.00 87.75 839 ASP A O 1
ATOM 6822 N N . HIS A 1 840 ? -3.115 1.113 -32.813 1.00 80.62 840 HIS A N 1
ATOM 6823 C CA . HIS A 1 840 ? -2.300 0.581 -33.910 1.00 80.62 840 HIS A CA 1
ATOM 6824 C C . HIS A 1 840 ? -2.595 -0.911 -34.160 1.00 80.62 840 HIS A C 1
ATOM 6826 O O . HIS A 1 840 ? -1.686 -1.739 -34.192 1.00 80.62 840 HIS A O 1
ATOM 6832 N N . TYR A 1 841 ? -3.877 -1.257 -34.311 1.00 82.69 841 TYR A N 1
ATOM 6833 C CA . TYR A 1 841 ? -4.325 -2.596 -34.712 1.00 82.69 841 TYR A CA 1
ATOM 6834 C C . TYR A 1 841 ? -4.631 -2.651 -36.214 1.00 82.69 841 TYR A C 1
ATOM 6836 O O . TYR A 1 841 ? -5.273 -1.748 -36.746 1.00 82.69 841 TYR A O 1
ATOM 6844 N N . SER A 1 842 ? -4.170 -3.707 -36.889 1.00 75.38 842 SER A N 1
ATOM 6845 C CA . SER A 1 842 ? -4.307 -3.899 -38.345 1.00 75.38 842 SER A CA 1
ATOM 6846 C C . SER A 1 842 ? -5.141 -5.122 -38.752 1.00 75.38 842 SER A C 1
ATOM 6848 O O . SER A 1 842 ? -5.262 -5.402 -39.943 1.00 75.38 842 SER A O 1
ATOM 6850 N N . GLY A 1 843 ? -5.692 -5.867 -37.788 1.00 74.69 843 GLY A N 1
ATOM 6851 C CA . GLY A 1 843 ? -6.569 -7.012 -38.051 1.00 74.69 843 GLY A CA 1
ATOM 6852 C C . GLY A 1 843 ? -8.052 -6.640 -38.165 1.00 74.69 843 GLY A C 1
ATOM 6853 O O . GLY A 1 843 ? -8.446 -5.495 -37.951 1.00 74.69 843 GLY A O 1
ATOM 6854 N N . GLU A 1 844 ? -8.884 -7.638 -38.467 1.00 79.12 844 GLU A N 1
ATOM 6855 C CA . GLU A 1 844 ? -10.348 -7.504 -38.481 1.00 79.12 844 GLU A CA 1
ATOM 6856 C C . GLU A 1 844 ? -10.896 -7.226 -37.065 1.00 79.12 844 GLU A C 1
ATOM 6858 O O . GLU A 1 844 ? -10.695 -8.047 -36.161 1.00 79.12 844 GLU A O 1
ATOM 6863 N N . PRO A 1 845 ? -11.588 -6.094 -36.830 1.00 82.25 845 PRO A N 1
ATOM 6864 C CA . PRO A 1 845 ? -12.149 -5.775 -35.525 1.00 82.25 845 PRO A CA 1
ATOM 6865 C C . PRO A 1 845 ? -13.369 -6.641 -35.194 1.00 82.25 845 PRO A C 1
ATOM 6867 O O . PRO A 1 845 ? -14.138 -7.056 -36.063 1.00 82.25 845 PRO A O 1
ATOM 6870 N N . PHE A 1 846 ? -13.616 -6.841 -33.901 1.00 84.31 846 PHE A N 1
ATOM 6871 C CA . PHE A 1 846 ? -14.830 -7.496 -33.435 1.00 84.31 846 PHE A CA 1
ATOM 6872 C C . PHE A 1 846 ? -16.059 -6.623 -33.730 1.00 84.31 846 PHE A C 1
ATOM 6874 O O . PHE A 1 846 ? -16.175 -5.493 -33.254 1.00 84.31 846 PHE A O 1
ATOM 6881 N N . GLN A 1 847 ? -16.987 -7.161 -34.524 1.00 79.38 847 GLN A N 1
ATOM 6882 C CA . GLN A 1 847 ? -18.159 -6.430 -35.002 1.00 79.38 847 GLN A CA 1
ATOM 6883 C C . GLN A 1 847 ? -19.183 -6.198 -33.880 1.00 79.38 847 GLN A C 1
ATOM 6885 O O . GLN A 1 847 ? -19.950 -7.094 -33.520 1.00 79.38 847 GLN A O 1
ATOM 6890 N N . ILE A 1 848 ? -19.226 -4.964 -33.373 1.00 81.94 848 ILE A N 1
ATOM 6891 C CA . ILE A 1 848 ? -20.277 -4.460 -32.478 1.00 81.94 848 ILE A CA 1
ATOM 6892 C C . ILE A 1 848 ? -21.301 -3.610 -33.240 1.00 81.94 848 ILE A C 1
ATOM 6894 O O . ILE A 1 848 ? -20.993 -3.032 -34.281 1.00 81.94 848 ILE A O 1
ATOM 6898 N N . LEU A 1 849 ? -22.515 -3.489 -32.690 1.00 72.75 849 LEU A N 1
ATOM 6899 C CA . LEU A 1 849 ? -23.614 -2.710 -33.286 1.00 72.75 849 LEU A CA 1
ATOM 6900 C C . LEU A 1 849 ? -23.255 -1.229 -33.514 1.00 72.75 849 LEU A C 1
ATOM 6902 O O . LEU A 1 849 ? -23.714 -0.634 -34.483 1.00 72.75 849 LEU A O 1
ATOM 6906 N N . ASP A 1 850 ? -22.393 -0.661 -32.665 1.00 72.44 850 ASP A N 1
ATOM 6907 C CA . ASP A 1 850 ? -21.939 0.735 -32.750 1.00 72.44 850 ASP A CA 1
ATOM 6908 C C . ASP A 1 850 ? -20.878 0.977 -33.848 1.00 72.44 850 ASP A C 1
ATOM 6910 O O . ASP A 1 850 ? -20.395 2.100 -33.995 1.00 72.44 850 ASP A O 1
ATOM 6914 N N . GLY A 1 851 ? -20.440 -0.063 -34.570 1.00 75.19 851 GLY A N 1
ATOM 6915 C CA . GLY A 1 851 ? -19.504 0.031 -35.701 1.00 75.19 851 GLY A CA 1
ATOM 6916 C C . GLY A 1 851 ? -18.060 0.446 -35.377 1.00 75.19 851 GLY A C 1
ATOM 6917 O O . GLY A 1 851 ? -17.245 0.553 -36.291 1.00 75.19 851 GLY A O 1
ATOM 6918 N N . LYS A 1 852 ? -17.711 0.689 -34.106 1.00 81.69 852 LYS A N 1
ATOM 6919 C CA . LYS A 1 852 ? -16.342 1.058 -33.699 1.00 81.69 852 LYS A CA 1
ATOM 6920 C C . LYS A 1 852 ? -15.404 -0.158 -33.771 1.00 81.69 852 LYS A C 1
ATOM 6922 O O . LYS A 1 852 ? -15.818 -1.245 -33.365 1.00 81.69 852 LYS A O 1
ATOM 6927 N N . PRO A 1 853 ? -14.136 0.011 -34.189 1.00 86.44 853 PRO A N 1
ATOM 6928 C CA . PRO A 1 853 ? -13.165 -1.076 -34.180 1.00 86.44 853 PRO A CA 1
ATOM 6929 C C . PRO A 1 853 ? -12.755 -1.413 -32.740 1.00 86.44 853 PRO A C 1
ATOM 6931 O O . PRO A 1 853 ? -12.061 -0.639 -32.085 1.00 86.44 853 PRO A O 1
ATOM 6934 N N . VAL A 1 854 ? -13.191 -2.565 -32.230 1.00 90.31 854 VAL A N 1
ATOM 6935 C CA . VAL A 1 854 ? -12.843 -3.050 -30.884 1.00 90.31 854 VAL A CA 1
ATOM 6936 C C . VAL A 1 854 ? -12.279 -4.466 -30.934 1.00 90.31 854 VAL A C 1
ATOM 6938 O O . VAL A 1 854 ? -12.505 -5.212 -31.884 1.00 90.31 854 VAL A O 1
ATOM 6941 N N . VAL A 1 855 ? -11.528 -4.837 -29.902 1.00 91.50 855 VAL A N 1
ATOM 6942 C CA . VAL A 1 855 ? -10.818 -6.112 -29.784 1.00 91.50 855 VAL A CA 1
ATOM 6943 C C . VAL A 1 855 ? -11.107 -6.725 -28.406 1.00 91.50 855 VAL A C 1
ATOM 6945 O O . VAL A 1 855 ? -10.900 -6.039 -27.403 1.00 91.50 855 VAL A O 1
ATOM 6948 N N . PRO A 1 856 ? -11.569 -7.989 -28.316 1.00 92.38 856 PRO A N 1
ATOM 6949 C CA . PRO A 1 856 ? -11.813 -8.654 -27.042 1.00 92.38 856 PRO A CA 1
ATOM 6950 C C . PRO A 1 856 ? -10.523 -9.235 -26.451 1.00 92.38 856 PRO A C 1
ATOM 6952 O O . PRO A 1 856 ? -9.884 -10.131 -27.010 1.00 92.38 856 PRO A O 1
ATOM 6955 N N . ILE A 1 857 ? -10.160 -8.753 -25.270 1.00 93.50 857 ILE A N 1
ATOM 6956 C CA . ILE A 1 857 ? -9.091 -9.309 -24.442 1.00 93.50 857 ILE A CA 1
ATOM 6957 C C . ILE A 1 857 ? -9.712 -10.317 -23.482 1.00 93.50 857 ILE A C 1
ATOM 6959 O O . ILE A 1 857 ? -10.664 -9.991 -22.776 1.00 93.50 857 ILE A O 1
ATOM 6963 N N . LEU A 1 858 ? -9.177 -11.537 -23.466 1.00 92.62 858 LEU A N 1
ATOM 6964 C CA . LEU A 1 858 ? -9.617 -12.627 -22.592 1.00 92.62 858 LEU A CA 1
ATOM 6965 C C . LEU A 1 858 ? -8.686 -12.750 -21.367 1.00 92.62 858 LEU A C 1
ATOM 6967 O O . LEU A 1 858 ? -7.528 -12.322 -21.441 1.00 92.62 858 LEU A O 1
ATOM 6971 N N . PRO A 1 859 ? -9.136 -13.357 -20.253 1.00 92.50 859 PRO A N 1
ATOM 6972 C CA . PRO A 1 859 ? -8.256 -13.719 -19.146 1.00 92.50 859 PRO A CA 1
ATOM 6973 C C . PRO A 1 859 ? -7.165 -14.696 -19.602 1.00 92.50 859 PRO A C 1
ATOM 6975 O O . PRO A 1 859 ? -7.454 -15.729 -20.204 1.00 92.50 859 PRO A O 1
ATOM 6978 N N . ALA A 1 860 ? -5.908 -14.399 -19.281 1.00 89.94 860 ALA A N 1
ATOM 6979 C CA . ALA A 1 860 ? -4.776 -15.287 -19.506 1.00 89.94 860 ALA A CA 1
ATOM 6980 C C . ALA A 1 860 ? -4.431 -16.042 -18.215 1.00 89.94 860 ALA A C 1
ATOM 6982 O O . ALA A 1 860 ? -4.521 -15.484 -17.121 1.00 89.94 860 ALA A O 1
ATOM 6983 N N . GLN A 1 861 ? -3.999 -17.301 -18.332 1.00 89.44 861 GLN A N 1
ATOM 6984 C CA . GLN A 1 861 ? -3.433 -18.055 -17.210 1.00 89.44 861 GLN A CA 1
ATOM 6985 C C . GLN A 1 861 ? -1.900 -18.050 -17.282 1.00 89.44 861 GLN A C 1
ATOM 6987 O O . GLN A 1 861 ? -1.313 -18.277 -18.344 1.00 89.44 861 GLN A O 1
ATOM 6992 N N . ARG A 1 862 ? -1.245 -17.841 -16.138 1.00 86.62 862 ARG A N 1
ATOM 6993 C CA . ARG A 1 862 ? 0.190 -18.088 -15.940 1.00 86.62 862 ARG A CA 1
ATOM 6994 C C . ARG A 1 862 ? 0.394 -19.121 -14.842 1.00 86.62 862 ARG A C 1
ATOM 6996 O O . ARG A 1 862 ? -0.305 -19.100 -13.829 1.00 86.62 862 ARG A O 1
ATOM 7003 N N . GLU A 1 863 ? 1.359 -20.007 -15.053 1.00 85.38 863 GLU A N 1
ATOM 7004 C CA . GLU A 1 863 ? 1.857 -20.947 -14.049 1.00 85.38 863 GLU A CA 1
ATOM 7005 C C . GLU A 1 863 ? 3.256 -20.502 -13.630 1.00 85.38 863 GLU A C 1
ATOM 7007 O O . GLU A 1 863 ? 4.054 -20.127 -14.484 1.00 85.38 863 GLU A O 1
ATOM 7012 N N . PHE A 1 864 ? 3.536 -20.507 -12.331 1.00 83.06 864 PHE A N 1
ATOM 7013 C CA . PHE A 1 864 ? 4.770 -19.974 -11.754 1.00 83.06 864 PHE A CA 1
ATOM 7014 C C . PHE A 1 864 ? 5.130 -20.706 -10.455 1.00 83.06 864 PHE A C 1
ATOM 7016 O O . PHE A 1 864 ? 4.365 -21.537 -9.957 1.00 83.06 864 PHE A O 1
ATOM 7023 N N . GLN A 1 865 ? 6.297 -20.407 -9.886 1.00 78.81 865 GLN A N 1
ATOM 7024 C CA . GLN A 1 865 ? 6.726 -20.941 -8.591 1.00 78.81 865 GLN A CA 1
ATOM 7025 C C . GLN A 1 865 ? 6.811 -19.819 -7.557 1.00 78.81 865 GLN A C 1
ATOM 7027 O O . GLN A 1 865 ? 7.413 -18.783 -7.816 1.00 78.81 865 GLN A O 1
ATOM 7032 N N . HIS A 1 866 ? 6.232 -20.035 -6.375 1.00 80.69 866 HIS A N 1
ATOM 7033 C CA . HIS A 1 866 ? 6.398 -19.148 -5.224 1.00 80.69 866 HIS A CA 1
ATOM 7034 C C . HIS A 1 866 ? 7.094 -19.934 -4.107 1.00 80.69 866 HIS A C 1
ATOM 7036 O O . HIS A 1 866 ? 6.525 -20.861 -3.520 1.00 80.69 866 HIS A O 1
ATOM 7042 N N . GLY A 1 867 ? 8.373 -19.631 -3.875 1.00 81.56 867 GLY A N 1
ATOM 7043 C CA . GLY A 1 867 ? 9.260 -20.519 -3.122 1.00 81.56 867 GLY A CA 1
ATOM 7044 C C . GLY A 1 867 ? 9.401 -21.871 -3.831 1.00 81.56 867 GLY A C 1
ATOM 7045 O O . GLY A 1 867 ? 9.824 -21.928 -4.979 1.00 81.56 867 GLY A O 1
ATOM 7046 N N . SER A 1 868 ? 9.028 -22.960 -3.156 1.00 78.25 868 SER A N 1
ATOM 7047 C CA . SER A 1 868 ? 9.014 -24.325 -3.709 1.00 78.25 868 SER A CA 1
ATOM 7048 C C . SER A 1 868 ? 7.623 -24.814 -4.146 1.00 78.25 868 SER A C 1
ATOM 7050 O O . SER A 1 868 ? 7.461 -25.989 -4.472 1.00 78.25 868 SER A O 1
ATOM 7052 N N . VAL A 1 869 ? 6.603 -23.946 -4.135 1.00 83.25 869 VAL A N 1
ATOM 7053 C CA . VAL A 1 869 ? 5.211 -24.309 -4.446 1.00 83.25 869 VAL A CA 1
ATOM 7054 C C . VAL A 1 869 ? 4.853 -23.876 -5.866 1.00 83.25 869 VAL A C 1
ATOM 7056 O O . VAL A 1 869 ? 5.004 -22.706 -6.217 1.00 83.25 869 VAL A O 1
ATOM 7059 N N . ALA A 1 870 ? 4.337 -24.811 -6.668 1.00 85.75 870 ALA A N 1
ATOM 7060 C CA . ALA A 1 870 ? 3.733 -24.506 -7.961 1.00 85.75 870 ALA A CA 1
ATOM 7061 C C . ALA A 1 870 ? 2.388 -23.784 -7.768 1.00 85.75 870 ALA A C 1
ATOM 7063 O O . ALA A 1 870 ? 1.514 -24.244 -7.027 1.00 85.75 870 ALA A O 1
ATOM 7064 N N . CYS A 1 871 ? 2.236 -22.655 -8.450 1.00 89.94 871 CYS A N 1
ATOM 7065 C CA . CYS A 1 871 ? 1.123 -21.723 -8.336 1.00 89.94 871 CYS A CA 1
ATOM 7066 C C . CYS A 1 871 ? 0.592 -21.356 -9.728 1.00 89.94 871 CYS A C 1
ATOM 7068 O O . CYS A 1 871 ? 1.304 -21.448 -10.728 1.00 89.94 871 CYS A O 1
ATOM 7070 N N . ARG A 1 872 ? -0.669 -20.925 -9.799 1.00 91.06 872 ARG A N 1
ATOM 7071 C CA . ARG A 1 872 ? -1.310 -20.437 -11.028 1.00 91.06 872 ARG A CA 1
ATOM 7072 C C . ARG A 1 872 ? -2.113 -19.175 -10.744 1.00 91.06 872 ARG A C 1
ATOM 7074 O O . ARG A 1 872 ? -2.762 -19.088 -9.700 1.00 91.06 872 ARG A O 1
ATOM 7081 N N . ARG A 1 873 ? -2.111 -18.228 -11.682 1.00 93.75 873 ARG A N 1
ATOM 7082 C CA . ARG A 1 873 ? -2.940 -17.013 -11.649 1.00 93.75 873 ARG A CA 1
ATOM 7083 C C . ARG A 1 873 ? -3.650 -16.846 -12.989 1.00 93.75 873 ARG A C 1
ATOM 7085 O O . ARG A 1 873 ? -3.019 -16.980 -14.033 1.00 93.75 873 ARG A O 1
ATOM 7092 N N . LEU A 1 874 ? -4.947 -16.560 -12.936 1.00 94.00 874 LEU A N 1
ATOM 7093 C CA . LEU A 1 874 ? -5.806 -16.235 -14.072 1.00 94.00 874 LEU A CA 1
ATOM 7094 C C . LEU A 1 874 ? -6.265 -14.778 -13.924 1.00 94.00 874 LEU A C 1
ATOM 7096 O O . LEU A 1 874 ? -6.875 -14.421 -12.913 1.00 94.00 874 LEU A O 1
ATOM 7100 N N . GLN A 1 875 ? -5.926 -13.942 -14.904 1.00 95.19 875 GLN A N 1
ATOM 7101 C CA . GLN A 1 875 ? -6.217 -12.505 -14.929 1.00 95.19 875 GLN A CA 1
ATOM 7102 C C . GLN A 1 875 ? -6.085 -11.976 -16.366 1.00 95.19 875 GLN A C 1
ATOM 7104 O O . GLN A 1 875 ? -5.385 -12.564 -17.189 1.00 95.19 875 GLN A O 1
ATOM 7109 N N . PHE A 1 876 ? -6.713 -10.847 -16.683 1.00 95.19 876 PHE A N 1
ATOM 7110 C CA . PHE A 1 876 ? -6.463 -10.149 -17.946 1.00 95.19 876 PHE A CA 1
ATOM 7111 C C . PHE A 1 876 ? -4.999 -9.691 -18.074 1.00 95.19 876 PHE A C 1
ATOM 7113 O O . PHE A 1 876 ? -4.452 -9.134 -17.121 1.00 95.19 876 PHE A O 1
ATOM 7120 N N . PRO A 1 877 ? -4.352 -9.851 -19.243 1.00 93.25 877 PRO A N 1
ATOM 7121 C CA . PRO A 1 877 ? -2.998 -9.359 -19.480 1.00 93.25 877 PRO A CA 1
ATOM 7122 C C . PRO A 1 877 ? -2.999 -7.849 -19.788 1.00 93.25 877 PRO A C 1
ATOM 7124 O O . PRO A 1 877 ? -2.493 -7.425 -20.821 1.00 93.25 877 PRO A O 1
ATOM 7127 N N . LEU A 1 878 ? -3.590 -7.031 -18.915 1.00 94.25 878 LEU A N 1
ATOM 7128 C CA . LEU A 1 878 ? -3.690 -5.576 -19.061 1.00 94.25 878 LEU A CA 1
ATOM 7129 C C . LEU A 1 878 ? -3.147 -4.863 -17.816 1.00 94.25 878 LEU A C 1
ATOM 7131 O O . LEU A 1 878 ? -3.281 -5.357 -16.698 1.00 94.25 878 LEU A O 1
ATOM 7135 N N . THR A 1 879 ? -2.608 -3.661 -18.004 1.00 92.56 879 THR A N 1
ATOM 7136 C CA . THR A 1 879 ? -2.334 -2.702 -16.923 1.00 92.56 879 THR A CA 1
ATOM 7137 C C . THR A 1 879 ? -2.812 -1.303 -17.310 1.00 92.56 879 THR A C 1
ATOM 7139 O O . THR A 1 879 ? -2.950 -1.012 -18.497 1.00 92.56 879 THR A O 1
ATOM 7142 N N . ILE A 1 880 ? -3.074 -0.429 -16.335 1.00 94.38 880 ILE A N 1
ATOM 7143 C CA . ILE A 1 880 ? -3.406 0.984 -16.594 1.00 94.38 880 ILE A CA 1
ATOM 7144 C C . ILE A 1 880 ? -2.146 1.730 -17.046 1.00 94.38 880 ILE A C 1
ATOM 7146 O O . ILE A 1 880 ? -1.052 1.466 -16.549 1.00 94.38 880 ILE A O 1
ATOM 7150 N N . ALA A 1 881 ? -2.307 2.642 -18.006 1.00 93.69 881 ALA A N 1
ATOM 7151 C CA . ALA A 1 881 ? -1.200 3.215 -18.766 1.00 93.69 881 ALA A CA 1
ATOM 7152 C C . ALA A 1 881 ? -1.404 4.699 -19.140 1.00 93.69 881 ALA A C 1
ATOM 7154 O O . ALA A 1 881 ? -1.230 5.094 -20.293 1.00 93.69 881 ALA A O 1
ATOM 7155 N N . TYR A 1 882 ? -1.771 5.539 -18.167 1.00 94.62 882 TYR A N 1
ATOM 7156 C CA . TYR A 1 882 ? -1.580 6.998 -18.265 1.00 94.62 882 TYR A CA 1
ATOM 7157 C C . TYR A 1 882 ? -0.130 7.399 -17.952 1.00 94.62 882 TYR A C 1
ATOM 7159 O O . TYR A 1 882 ? 0.384 8.386 -18.481 1.00 94.62 882 TYR A O 1
ATOM 7167 N N . ALA A 1 883 ? 0.527 6.599 -17.115 1.00 95.06 883 ALA A N 1
ATOM 7168 C CA . ALA A 1 883 ? 1.962 6.542 -16.922 1.00 95.06 883 ALA A CA 1
ATOM 7169 C C . ALA A 1 883 ? 2.465 5.104 -17.138 1.00 95.06 883 ALA A C 1
ATOM 7171 O O . ALA A 1 883 ? 1.732 4.143 -16.894 1.00 95.06 883 ALA A O 1
ATOM 7172 N N . ILE A 1 884 ? 3.727 4.973 -17.541 1.00 93.56 884 ILE A N 1
ATOM 7173 C CA . ILE A 1 884 ? 4.511 3.729 -17.584 1.00 93.56 884 ILE A CA 1
ATOM 7174 C C . ILE A 1 884 ? 5.915 3.984 -17.019 1.00 93.56 884 ILE A C 1
ATOM 7176 O O . ILE A 1 884 ? 6.332 5.134 -16.850 1.00 93.56 884 ILE A O 1
ATOM 7180 N N . THR A 1 885 ? 6.674 2.933 -16.716 1.00 91.56 885 THR A N 1
ATOM 7181 C CA . THR A 1 885 ? 8.080 3.096 -16.331 1.00 91.56 885 THR A CA 1
ATOM 7182 C C . THR A 1 885 ? 8.970 3.368 -17.546 1.00 91.56 885 THR A C 1
ATOM 7184 O O . THR A 1 885 ? 8.664 2.983 -18.675 1.00 91.56 885 THR A O 1
ATOM 7187 N N . VAL A 1 886 ? 10.145 3.962 -17.313 1.00 90.56 886 VAL A N 1
ATOM 7188 C CA . VAL A 1 886 ? 11.201 4.074 -18.341 1.00 90.56 886 VAL A CA 1
ATOM 7189 C C . VAL A 1 886 ? 11.567 2.701 -18.926 1.00 90.56 886 VAL A C 1
ATOM 7191 O O . VAL A 1 886 ? 11.813 2.605 -20.127 1.00 90.56 886 VAL A O 1
ATOM 7194 N N . HIS A 1 887 ? 11.532 1.640 -18.112 1.00 85.88 887 HIS A N 1
ATOM 7195 C CA . HIS A 1 887 ? 11.825 0.267 -18.536 1.00 85.88 887 HIS A CA 1
ATOM 7196 C C . HIS A 1 887 ? 10.782 -0.252 -19.539 1.00 85.88 887 HIS A C 1
ATOM 7198 O O . HIS A 1 887 ? 11.146 -0.764 -20.594 1.00 85.88 887 HIS A O 1
ATOM 7204 N N . GLU A 1 888 ? 9.492 -0.054 -19.257 1.00 85.25 888 GLU A N 1
ATOM 7205 C CA . GLU A 1 888 ? 8.392 -0.408 -20.170 1.00 85.25 888 GLU A CA 1
ATOM 7206 C C . GLU A 1 888 ? 8.391 0.454 -21.444 1.00 85.25 888 GLU A C 1
ATOM 7208 O O . GLU A 1 888 ? 7.947 -0.002 -22.492 1.00 85.25 888 GLU A O 1
ATOM 7213 N N . SER A 1 889 ? 8.950 1.670 -21.390 1.00 87.06 889 SER A N 1
ATOM 7214 C CA . SER A 1 889 ? 9.073 2.549 -22.562 1.00 87.06 889 SER A CA 1
ATOM 7215 C C . SER A 1 889 ? 10.178 2.148 -23.557 1.00 87.06 889 SER A C 1
ATOM 7217 O O . SER A 1 889 ? 10.271 2.721 -24.651 1.00 87.06 889 SER A O 1
ATOM 7219 N N . GLN A 1 890 ? 11.045 1.187 -23.216 1.00 83.31 890 GLN A N 1
ATOM 7220 C CA . GLN A 1 890 ? 12.098 0.719 -24.122 1.00 83.31 890 GLN A CA 1
ATOM 7221 C C . GLN A 1 890 ? 11.487 0.107 -25.410 1.00 83.31 890 GLN A C 1
ATOM 7223 O O . GLN A 1 890 ? 10.325 -0.287 -25.438 1.00 83.31 890 GLN A O 1
ATOM 7228 N N . GLY A 1 891 ? 12.189 0.173 -26.549 1.00 75.56 891 GLY A N 1
ATOM 7229 C CA . GLY A 1 891 ? 11.612 -0.026 -27.891 1.00 75.56 891 GLY A CA 1
ATOM 7230 C C . GLY A 1 891 ? 10.655 1.079 -28.385 1.00 75.56 891 GLY A C 1
ATOM 7231 O O . GLY A 1 891 ? 10.787 1.539 -29.524 1.00 75.56 891 GLY A O 1
ATOM 7232 N N . MET A 1 892 ? 9.734 1.555 -27.538 1.00 80.31 892 MET A N 1
ATOM 7233 C CA . MET A 1 892 ? 8.608 2.422 -27.921 1.00 80.31 892 MET A CA 1
ATOM 7234 C C . MET A 1 892 ? 9.011 3.739 -28.610 1.00 80.31 892 MET A C 1
ATOM 7236 O O . MET A 1 892 ? 10.109 4.272 -28.432 1.00 80.31 892 MET A O 1
ATOM 7240 N N . THR A 1 893 ? 8.078 4.288 -29.395 1.00 83.31 893 THR A N 1
ATOM 7241 C CA . THR A 1 893 ? 8.161 5.621 -30.014 1.00 83.31 893 THR A CA 1
ATOM 7242 C C . THR A 1 893 ? 6.813 6.315 -29.859 1.00 83.31 893 THR A C 1
ATOM 7244 O O . THR A 1 893 ? 5.798 5.719 -30.207 1.00 83.31 893 THR A O 1
ATOM 7247 N N . VAL A 1 894 ? 6.790 7.560 -29.381 1.00 86.88 894 VAL A N 1
ATOM 7248 C CA . VAL A 1 894 ? 5.550 8.329 -29.162 1.00 86.88 894 VAL A CA 1
ATOM 7249 C C . VAL A 1 894 ? 5.638 9.729 -29.772 1.00 86.88 894 VAL A C 1
ATOM 7251 O O . VAL A 1 894 ? 6.728 10.244 -30.026 1.00 86.88 894 VAL A O 1
ATOM 7254 N N . SER A 1 895 ? 4.485 10.337 -30.055 1.00 88.62 895 SER A N 1
ATOM 7255 C CA . SER A 1 895 ? 4.388 11.713 -30.565 1.00 88.62 895 SER A CA 1
ATOM 7256 C C . SER A 1 895 ? 4.747 12.739 -29.491 1.00 88.62 895 SER A C 1
ATOM 7258 O O . SER A 1 895 ? 5.543 13.640 -29.748 1.00 88.62 895 SER A O 1
ATOM 7260 N N . GLN A 1 896 ? 4.185 12.569 -28.292 1.00 93.19 896 GLN A N 1
ATOM 7261 C CA . GLN A 1 896 ? 4.415 13.407 -27.121 1.00 93.19 896 GLN A CA 1
ATOM 7262 C C . GLN A 1 896 ? 4.640 12.543 -25.876 1.00 93.19 896 GLN A C 1
ATOM 7264 O O . GLN A 1 896 ? 3.982 11.514 -25.713 1.00 93.19 896 GLN A O 1
ATOM 7269 N N . ALA A 1 897 ? 5.529 12.984 -24.987 1.00 95.19 897 ALA A N 1
ATOM 7270 C CA . ALA A 1 897 ? 5.746 12.382 -23.674 1.00 95.19 897 ALA A CA 1
ATOM 7271 C C . ALA A 1 897 ? 5.972 13.452 -22.600 1.00 95.19 897 ALA A C 1
ATOM 7273 O O . ALA A 1 897 ? 6.542 14.512 -22.871 1.00 95.19 897 ALA A O 1
ATOM 7274 N N . VAL A 1 898 ? 5.561 13.135 -21.374 1.00 96.44 898 VAL A N 1
ATOM 7275 C CA . VAL A 1 898 ? 5.808 13.940 -20.174 1.00 96.44 898 VAL A CA 1
ATOM 7276 C C . VAL A 1 898 ? 6.734 13.164 -19.235 1.00 96.44 898 VAL A C 1
ATOM 7278 O O . VAL A 1 898 ? 6.473 11.995 -18.943 1.00 96.44 898 VAL A O 1
ATOM 7281 N N . LEU A 1 899 ? 7.827 13.787 -18.790 1.00 94.81 899 LEU A N 1
ATOM 7282 C CA . LEU A 1 899 ? 8.924 13.117 -18.080 1.00 94.81 899 LEU A CA 1
ATOM 7283 C C . LEU A 1 899 ? 9.246 13.774 -16.722 1.00 94.81 899 LEU A C 1
ATOM 7285 O O . LEU A 1 899 ? 9.210 14.997 -16.587 1.00 94.81 899 LEU A O 1
ATOM 7289 N N . ASP A 1 900 ? 9.685 12.963 -15.755 1.00 89.88 900 ASP A N 1
ATOM 7290 C CA . ASP A 1 900 ? 10.450 13.401 -14.573 1.00 89.88 900 ASP A CA 1
ATOM 7291 C C . ASP A 1 900 ? 11.858 12.792 -14.650 1.00 89.88 900 ASP A C 1
ATOM 7293 O O . ASP A 1 900 ? 12.018 11.573 -14.570 1.00 89.88 900 ASP A O 1
ATOM 7297 N N . ILE A 1 901 ? 12.873 13.649 -14.808 1.00 86.12 901 ILE A N 1
ATOM 7298 C CA . ILE A 1 901 ? 14.301 13.276 -14.789 1.00 86.12 901 ILE A CA 1
ATOM 7299 C C . ILE A 1 901 ? 15.095 14.008 -13.690 1.00 86.12 901 ILE A C 1
ATOM 7301 O O . ILE A 1 901 ? 16.329 13.990 -13.706 1.00 86.12 901 ILE A O 1
ATOM 7305 N N . SER A 1 902 ? 14.389 14.644 -12.742 1.00 84.00 902 SER A N 1
ATOM 7306 C CA . SER A 1 902 ? 14.958 15.487 -11.674 1.00 84.00 902 SER A CA 1
ATOM 7307 C C . SER A 1 902 ? 15.843 14.715 -10.695 1.00 84.00 902 SER A C 1
ATOM 7309 O O . SER A 1 902 ? 16.879 15.202 -10.238 1.00 84.00 902 SER A O 1
ATOM 7311 N N . LYS A 1 903 ? 15.460 13.472 -10.406 1.00 81.12 903 LYS A N 1
ATOM 7312 C CA . LYS A 1 903 ? 16.202 12.543 -9.549 1.00 81.12 903 LYS A CA 1
ATOM 7313 C C . LYS A 1 903 ? 17.404 11.985 -10.309 1.00 81.12 903 LYS A C 1
ATOM 7315 O O . LYS A 1 903 ? 17.344 11.810 -11.522 1.00 81.12 903 LYS A O 1
ATOM 7320 N N . ARG A 1 904 ? 18.496 11.683 -9.597 1.00 76.25 904 ARG A N 1
ATOM 7321 C CA . ARG A 1 904 ? 19.662 11.004 -10.189 1.00 76.25 904 ARG A CA 1
ATOM 7322 C C . ARG A 1 904 ? 19.321 9.576 -10.602 1.00 76.25 904 ARG A C 1
ATOM 7324 O O . ARG A 1 904 ? 18.603 8.873 -9.891 1.00 76.25 904 ARG A O 1
ATOM 7331 N N . ASP A 1 905 ? 19.905 9.152 -11.716 1.00 75.81 905 ASP A N 1
ATOM 7332 C CA . ASP A 1 905 ? 19.760 7.797 -12.228 1.00 75.81 905 ASP A CA 1
ATOM 7333 C C . ASP A 1 905 ? 20.374 6.773 -11.261 1.00 75.81 905 ASP A C 1
ATOM 7335 O O . ASP A 1 905 ? 21.520 6.897 -10.825 1.00 75.81 905 ASP A O 1
ATOM 7339 N N . PHE A 1 906 ? 19.598 5.736 -10.936 1.00 77.12 906 PHE A N 1
ATOM 7340 C CA . PHE A 1 906 ? 20.037 4.586 -10.133 1.00 77.12 906 PHE A CA 1
ATOM 7341 C C . PHE A 1 906 ? 20.627 3.455 -10.994 1.00 77.12 906 PHE A C 1
ATOM 7343 O O . PHE A 1 906 ? 21.029 2.412 -10.483 1.00 77.12 906 PHE A O 1
ATOM 7350 N N . THR A 1 907 ? 20.620 3.620 -12.316 1.00 74.81 907 THR A N 1
ATOM 7351 C CA . THR A 1 907 ? 21.088 2.668 -13.330 1.00 74.81 907 THR A CA 1
ATOM 7352 C C . THR A 1 907 ? 21.362 3.472 -14.609 1.00 74.81 907 THR A C 1
ATOM 7354 O O . THR A 1 907 ? 20.550 4.341 -14.933 1.00 74.81 907 THR A O 1
ATOM 7357 N N . PRO A 1 908 ? 22.479 3.250 -15.328 1.00 77.81 908 PRO A N 1
ATOM 7358 C CA . PRO A 1 908 ? 22.806 4.021 -16.529 1.00 77.81 908 PRO A CA 1
ATOM 7359 C C . PRO A 1 908 ? 21.741 3.870 -17.625 1.00 77.81 908 PRO A C 1
ATOM 7361 O O . PRO A 1 908 ? 21.030 2.865 -17.695 1.00 77.81 908 PRO A O 1
ATOM 7364 N N . GLY A 1 909 ? 21.635 4.878 -18.491 1.00 81.88 909 GLY A N 1
ATOM 7365 C CA . GLY A 1 909 ? 20.743 4.863 -19.654 1.00 81.88 909 GLY A CA 1
ATOM 7366 C C . GLY A 1 909 ? 19.271 5.207 -19.381 1.00 81.88 909 GLY A C 1
ATOM 7367 O O . GLY A 1 909 ? 18.529 5.375 -20.348 1.00 81.88 909 GLY A O 1
ATOM 7368 N N . ILE A 1 910 ? 18.831 5.381 -18.123 1.00 87.25 910 ILE A N 1
ATOM 7369 C CA . ILE A 1 910 ? 17.438 5.755 -17.780 1.00 87.25 910 ILE A CA 1
ATOM 7370 C C . ILE A 1 910 ? 17.000 7.014 -18.547 1.00 87.25 910 ILE A C 1
ATOM 7372 O O . ILE A 1 910 ? 16.026 6.974 -19.304 1.00 87.25 910 ILE A O 1
ATOM 7376 N N . ARG A 1 911 ? 17.734 8.126 -18.421 1.00 88.62 911 ARG A N 1
ATOM 7377 C CA . ARG A 1 911 ? 17.382 9.373 -19.123 1.00 88.62 911 ARG A CA 1
ATOM 7378 C C . ARG A 1 911 ? 17.507 9.264 -20.633 1.00 88.62 911 ARG A C 1
ATOM 7380 O O . ARG A 1 911 ? 16.642 9.778 -21.338 1.00 88.62 911 ARG A O 1
ATOM 7387 N N . TYR A 1 912 ? 18.531 8.572 -21.135 1.00 90.50 912 TYR A N 1
ATOM 7388 C CA . TYR A 1 912 ? 18.676 8.348 -22.571 1.00 90.50 912 TYR A CA 1
ATOM 7389 C C . TYR A 1 912 ? 17.467 7.598 -23.145 1.00 90.50 912 TYR A C 1
ATOM 7391 O O . TYR A 1 912 ? 16.899 8.034 -24.148 1.00 90.50 912 TYR A O 1
ATOM 7399 N N . VAL A 1 913 ? 17.000 6.529 -22.488 1.00 90.56 913 VAL A N 1
ATOM 7400 C CA . VAL A 1 913 ? 15.768 5.831 -22.884 1.00 90.56 913 VAL A CA 1
ATOM 7401 C C . VAL A 1 913 ? 14.577 6.785 -22.821 1.00 90.56 913 VAL A C 1
ATOM 7403 O O . VAL A 1 913 ? 13.930 6.966 -23.849 1.00 90.56 913 VAL A O 1
ATOM 7406 N N . ALA A 1 914 ? 14.335 7.455 -21.690 1.00 91.50 914 ALA A N 1
ATOM 7407 C CA . ALA A 1 914 ? 13.179 8.335 -21.495 1.00 91.50 914 ALA A CA 1
ATOM 7408 C C . ALA A 1 914 ? 13.085 9.470 -22.538 1.00 91.50 914 ALA A C 1
ATOM 7410 O O . ALA A 1 914 ? 12.050 9.646 -23.181 1.00 91.50 914 ALA A O 1
ATOM 7411 N N . VAL A 1 915 ? 14.178 10.209 -22.757 1.00 91.81 915 VAL A N 1
ATOM 7412 C CA . VAL A 1 915 ? 14.212 11.359 -23.678 1.00 91.81 915 VAL A CA 1
ATOM 7413 C C . VAL A 1 915 ? 14.179 10.907 -25.145 1.00 91.81 915 VAL A C 1
ATOM 7415 O O . VAL A 1 915 ? 13.557 11.558 -25.981 1.00 91.81 915 VAL A O 1
ATOM 7418 N N . SER A 1 916 ? 14.761 9.749 -25.485 1.00 91.81 916 SER A N 1
ATOM 7419 C CA . SER A 1 916 ? 14.794 9.246 -26.872 1.00 91.81 916 SER A CA 1
ATOM 7420 C C . SER A 1 916 ? 13.470 8.662 -27.391 1.00 91.81 916 SER A C 1
ATOM 7422 O O . SER A 1 916 ? 13.434 8.202 -28.538 1.00 91.81 916 SER A O 1
ATOM 7424 N N . ARG A 1 917 ? 12.385 8.643 -26.597 1.00 90.38 917 ARG A N 1
ATOM 7425 C CA . ARG A 1 917 ? 11.072 8.102 -27.020 1.00 90.38 917 ARG A CA 1
ATOM 7426 C C . ARG A 1 917 ? 10.323 9.008 -28.002 1.00 90.38 917 ARG A C 1
ATOM 7428 O O . ARG A 1 917 ? 9.551 8.501 -28.818 1.00 90.38 917 ARG A O 1
ATOM 7435 N N . VAL A 1 918 ? 10.544 10.322 -27.933 1.00 91.12 918 VAL A N 1
ATOM 7436 C CA . VAL A 1 918 ? 9.850 11.338 -28.748 1.00 91.12 918 VAL A CA 1
ATOM 7437 C C . VAL A 1 918 ? 10.588 11.642 -30.054 1.00 91.12 918 VAL A C 1
ATOM 7439 O O . VAL A 1 918 ? 11.805 11.467 -30.150 1.00 91.12 918 VAL A O 1
ATOM 7442 N N . LYS A 1 919 ? 9.857 12.105 -31.076 1.00 88.44 919 LYS A N 1
ATOM 7443 C CA . LYS A 1 919 ? 10.428 12.454 -32.394 1.00 88.44 919 LYS A CA 1
ATOM 7444 C C . LYS A 1 919 ? 11.037 13.860 -32.471 1.00 88.44 919 LYS A C 1
ATOM 7446 O O . LYS A 1 919 ? 11.933 14.080 -33.276 1.00 88.44 919 LYS A O 1
ATOM 7451 N N . THR A 1 920 ? 10.561 14.805 -31.663 1.00 91.50 920 THR A N 1
ATOM 7452 C CA . THR A 1 920 ? 10.974 16.220 -31.687 1.00 91.50 920 THR A CA 1
ATOM 7453 C C . THR A 1 920 ? 11.129 16.763 -30.269 1.00 91.50 920 THR A C 1
ATOM 7455 O O . THR A 1 920 ? 10.529 16.232 -29.333 1.00 91.50 920 THR A O 1
ATOM 7458 N N . LEU A 1 921 ? 11.886 17.854 -30.105 1.00 91.94 921 LEU A N 1
ATOM 7459 C CA . LEU A 1 921 ? 12.030 18.543 -28.816 1.00 91.94 921 LEU A CA 1
ATOM 7460 C C . LEU A 1 921 ? 10.686 19.114 -28.323 1.00 91.94 921 LEU A C 1
ATOM 7462 O O . LEU A 1 921 ? 10.376 19.058 -27.139 1.00 91.94 921 LEU A O 1
ATOM 7466 N N . GLN A 1 922 ? 9.845 19.599 -29.239 1.00 92.31 922 GLN A N 1
ATOM 7467 C CA . GLN A 1 922 ? 8.484 20.066 -28.951 1.00 92.31 922 GLN A CA 1
ATOM 7468 C C . GLN A 1 922 ? 7.536 18.919 -28.559 1.00 92.31 922 GLN A C 1
ATOM 7470 O O . GLN A 1 922 ? 6.487 19.171 -27.976 1.00 92.31 922 GLN A O 1
ATOM 7475 N N . GLY A 1 923 ? 7.905 17.663 -28.832 1.00 92.94 923 GLY A N 1
ATOM 7476 C CA . GLY A 1 923 ? 7.219 16.474 -28.326 1.00 92.94 923 GLY A CA 1
ATOM 7477 C C . GLY A 1 923 ? 7.535 16.151 -26.861 1.00 92.94 923 GLY A C 1
ATOM 7478 O O . GLY A 1 923 ? 6.966 15.203 -26.327 1.00 92.94 923 GLY A O 1
ATOM 7479 N N . ILE A 1 924 ? 8.421 16.902 -26.197 1.00 94.75 924 ILE A N 1
ATOM 7480 C CA . ILE A 1 924 ? 8.793 16.678 -24.796 1.00 94.75 924 ILE A CA 1
ATOM 7481 C C . ILE A 1 924 ? 8.292 17.800 -23.883 1.00 94.75 924 ILE A C 1
ATOM 7483 O O . ILE A 1 924 ? 8.264 18.978 -24.266 1.00 94.75 924 ILE A O 1
ATOM 7487 N N . LEU A 1 925 ? 7.942 17.406 -22.659 1.00 96.69 925 LEU A N 1
ATOM 7488 C CA . LEU A 1 925 ? 7.665 18.276 -21.522 1.00 96.69 925 LEU A CA 1
ATOM 7489 C C . LEU A 1 925 ? 8.252 17.632 -20.256 1.00 96.69 925 LEU A C 1
ATOM 7491 O O . LEU A 1 925 ? 8.086 16.430 -20.041 1.00 96.69 925 LEU A O 1
ATOM 7495 N N . PHE A 1 926 ? 8.909 18.421 -19.411 1.00 95.62 926 PHE A N 1
ATOM 7496 C CA . PHE A 1 926 ? 9.409 17.981 -18.106 1.00 95.62 926 PHE A CA 1
ATOM 7497 C C . PHE A 1 926 ? 8.548 18.559 -16.977 1.00 95.62 926 PHE A C 1
ATOM 7499 O O . PHE A 1 926 ? 8.262 19.757 -16.975 1.00 95.62 926 PHE A O 1
ATOM 7506 N N . GLU A 1 927 ? 8.126 17.724 -16.024 1.00 92.38 927 GLU A N 1
ATOM 7507 C CA . GLU A 1 927 ? 7.262 18.169 -14.914 1.00 92.38 927 GLU A CA 1
ATOM 7508 C C . GLU A 1 927 ? 8.043 18.959 -13.855 1.00 92.38 927 GLU A C 1
ATOM 7510 O O . GLU A 1 927 ? 7.542 19.948 -13.330 1.00 92.38 927 GLU A O 1
ATOM 7515 N N . GLU A 1 928 ? 9.292 18.583 -13.594 1.00 91.25 928 GLU A N 1
ATOM 7516 C CA . GLU A 1 928 ? 10.145 19.237 -12.600 1.00 91.25 928 GLU A CA 1
ATOM 7517 C C . GLU A 1 928 ? 11.391 19.859 -13.234 1.00 91.25 928 GLU A C 1
ATOM 7519 O O . GLU A 1 928 ? 11.916 19.368 -14.237 1.00 91.25 928 GLU A O 1
ATOM 7524 N N . SER A 1 929 ? 11.889 20.935 -12.624 1.00 89.19 929 SER A N 1
ATOM 7525 C CA . SER A 1 929 ? 13.198 21.508 -12.953 1.00 89.19 929 SER A CA 1
ATOM 7526 C C . SER A 1 929 ? 14.331 20.603 -12.463 1.00 89.19 929 SER A C 1
ATOM 7528 O O . SER A 1 929 ? 14.247 20.034 -11.376 1.00 89.19 929 SER A O 1
ATOM 7530 N N . PHE A 1 930 ? 15.415 20.507 -13.233 1.00 90.75 930 PHE A N 1
ATOM 7531 C CA . PHE A 1 930 ? 16.549 19.629 -12.942 1.00 90.75 930 PHE A CA 1
ATOM 7532 C C . PHE A 1 930 ? 17.886 20.343 -13.172 1.00 90.75 930 PHE A C 1
ATOM 7534 O O . PHE A 1 930 ? 18.045 21.079 -14.143 1.00 90.75 930 PHE A O 1
ATOM 7541 N N . ASP A 1 931 ? 18.867 20.107 -12.301 1.00 87.38 931 ASP A N 1
ATOM 7542 C CA . ASP A 1 931 ? 20.216 20.672 -12.433 1.00 87.38 931 ASP A CA 1
ATOM 7543 C C . ASP A 1 931 ? 21.070 19.897 -13.443 1.00 87.38 931 ASP A C 1
ATOM 7545 O O . ASP A 1 931 ? 20.943 18.677 -13.563 1.00 87.38 931 ASP A O 1
ATOM 7549 N N . LEU A 1 932 ? 22.061 20.552 -14.057 1.00 85.19 932 LEU A N 1
ATOM 7550 C CA . LEU A 1 932 ? 23.105 19.874 -14.842 1.00 85.19 932 LEU A CA 1
ATOM 7551 C C . LEU A 1 932 ? 23.807 18.764 -14.028 1.00 85.19 932 LEU A C 1
ATOM 7553 O O . LEU A 1 932 ? 24.084 17.691 -14.554 1.00 85.19 932 LEU A O 1
ATOM 7557 N N . GLN A 1 933 ? 24.023 18.967 -12.720 1.00 80.44 933 GLN A N 1
ATOM 7558 C CA . GLN A 1 933 ? 24.622 17.956 -11.832 1.00 80.44 933 GLN A CA 1
ATOM 7559 C C . GLN A 1 933 ? 23.657 16.817 -11.429 1.00 80.44 933 GLN A C 1
ATOM 7561 O O . GLN A 1 933 ? 24.060 15.880 -10.732 1.00 80.44 933 GLN A O 1
ATOM 7566 N N . SER A 1 934 ? 22.386 16.875 -11.838 1.00 75.19 934 SER A N 1
ATOM 7567 C CA . SER A 1 934 ? 21.514 15.698 -11.816 1.00 75.19 934 SER A CA 1
ATOM 7568 C C . SER A 1 934 ? 21.835 14.781 -13.001 1.00 75.19 934 SER A C 1
ATOM 7570 O O . SER A 1 934 ? 21.912 13.567 -12.809 1.00 75.19 934 SER A O 1
ATOM 7572 N N . LEU A 1 935 ? 22.064 15.359 -14.189 1.00 76.12 935 LEU A N 1
ATOM 7573 C CA . LEU A 1 935 ? 22.218 14.664 -15.474 1.00 76.12 935 LEU A CA 1
ATOM 7574 C C . LEU A 1 935 ? 23.557 13.925 -15.631 1.00 76.12 935 LEU A C 1
ATOM 7576 O O . LEU A 1 935 ? 23.675 13.072 -16.503 1.00 76.12 935 LEU A O 1
ATOM 7580 N N . LEU A 1 936 ? 24.549 14.237 -14.795 1.00 73.12 936 LEU A N 1
ATOM 7581 C CA . LEU A 1 936 ? 25.848 13.559 -14.768 1.00 73.12 936 LEU A CA 1
ATOM 7582 C C . LEU A 1 936 ? 25.769 12.165 -14.098 1.00 73.12 936 LEU A C 1
ATOM 7584 O O . LEU A 1 936 ? 24.954 11.969 -13.187 1.00 73.12 936 LEU A O 1
ATOM 7588 N N . PRO A 1 937 ? 26.633 11.206 -14.490 1.00 64.69 937 PRO A N 1
ATOM 7589 C CA . PRO A 1 937 ? 26.626 9.846 -13.951 1.00 64.69 937 PRO A CA 1
ATOM 7590 C C . PRO A 1 937 ? 26.984 9.807 -12.458 1.00 64.69 937 PRO A C 1
ATOM 7592 O O . PRO A 1 937 ? 27.909 10.472 -11.987 1.00 64.69 937 PRO A O 1
ATOM 7595 N N . ASN A 1 938 ? 26.256 8.988 -11.696 1.00 65.56 938 ASN A N 1
ATOM 7596 C CA . ASN A 1 938 ? 26.372 8.915 -10.240 1.00 65.56 938 ASN A CA 1
ATOM 7597 C C . ASN A 1 938 ? 27.415 7.864 -9.806 1.00 65.56 938 ASN A C 1
ATOM 7599 O O . ASN A 1 938 ? 27.062 6.770 -9.369 1.00 65.56 938 ASN A O 1
ATOM 7603 N N . ILE A 1 939 ? 28.699 8.206 -9.953 1.00 60.56 939 ILE A N 1
ATOM 7604 C CA . ILE A 1 939 ? 29.854 7.301 -9.760 1.00 60.56 939 ILE A CA 1
ATOM 7605 C C . ILE A 1 939 ? 29.890 6.662 -8.354 1.00 60.56 939 ILE A C 1
ATOM 7607 O O . ILE A 1 939 ? 30.286 5.506 -8.219 1.00 60.56 939 ILE A O 1
ATOM 7611 N N . ASP A 1 940 ? 29.421 7.369 -7.321 1.00 50.88 940 ASP A N 1
ATOM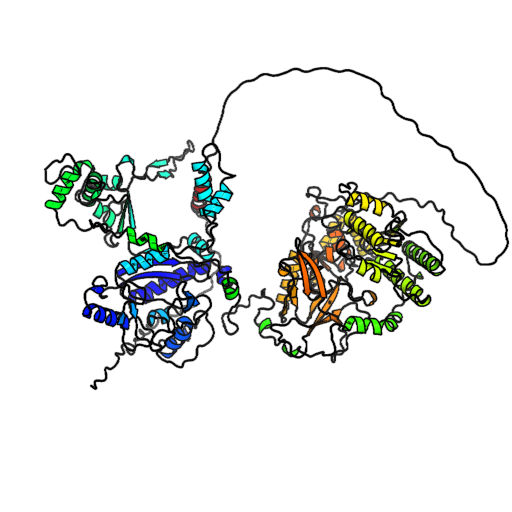 7612 C CA . ASP A 1 940 ? 29.419 6.897 -5.924 1.00 50.88 940 ASP A CA 1
ATOM 7613 C C . ASP A 1 940 ? 28.271 5.917 -5.583 1.00 50.88 940 ASP A C 1
ATOM 7615 O O . ASP A 1 940 ? 28.114 5.502 -4.431 1.00 50.88 940 ASP A O 1
ATOM 7619 N N . ALA A 1 941 ? 27.428 5.542 -6.552 1.00 52.88 941 ALA A N 1
ATOM 7620 C CA . ALA A 1 941 ? 26.322 4.614 -6.325 1.00 52.88 941 ALA A CA 1
ATOM 7621 C C . ALA A 1 941 ? 26.804 3.157 -6.183 1.00 52.88 941 ALA A C 1
ATOM 7623 O O . ALA A 1 941 ? 27.446 2.600 -7.077 1.00 52.88 941 ALA A O 1
ATOM 7624 N N . PHE A 1 942 ? 26.409 2.491 -5.089 1.00 40.38 942 PHE A N 1
ATOM 7625 C CA . PHE A 1 942 ? 26.615 1.049 -4.910 1.00 40.38 942 PHE A CA 1
ATOM 7626 C C . PHE A 1 942 ? 26.005 0.263 -6.081 1.00 40.38 942 PHE A C 1
ATOM 7628 O O . PHE A 1 942 ? 24.786 0.169 -6.206 1.00 40.38 942 PHE A O 1
ATOM 7635 N N . GLY A 1 943 ? 26.864 -0.337 -6.909 1.00 51.19 943 GLY A N 1
ATOM 7636 C CA . GLY A 1 943 ? 26.452 -1.111 -8.081 1.00 51.19 943 GLY A CA 1
ATOM 7637 C C . GLY A 1 943 ? 26.467 -0.351 -9.410 1.00 51.19 943 GLY A C 1
ATOM 7638 O O . GLY A 1 943 ? 25.878 -0.851 -10.365 1.00 51.19 943 GLY A O 1
ATOM 7639 N N . TYR A 1 944 ? 27.135 0.808 -9.507 1.00 54.34 944 TYR A N 1
ATOM 7640 C CA . TYR A 1 944 ? 27.368 1.481 -10.790 1.00 54.34 944 TYR A CA 1
ATOM 7641 C C . TYR A 1 944 ? 28.037 0.536 -11.807 1.00 54.34 944 TYR A C 1
ATOM 7643 O O . TYR A 1 944 ? 29.206 0.166 -11.680 1.00 54.34 944 TYR A O 1
ATOM 7651 N N . ILE A 1 945 ? 27.273 0.142 -12.827 1.00 58.88 945 ILE A N 1
ATOM 7652 C CA . ILE A 1 945 ? 27.776 -0.562 -14.006 1.00 58.88 945 ILE A CA 1
ATOM 7653 C C . ILE A 1 945 ? 28.288 0.522 -14.963 1.00 58.88 945 ILE A C 1
ATOM 7655 O O . ILE A 1 945 ? 27.471 1.323 -15.417 1.00 58.88 945 ILE A O 1
ATOM 7659 N N . PRO A 1 946 ? 29.590 0.580 -15.298 1.00 58.91 946 PRO A N 1
ATOM 7660 C CA . PRO A 1 946 ? 30.064 1.527 -16.299 1.00 58.91 946 PRO A CA 1
ATOM 7661 C C . PRO A 1 946 ? 29.428 1.225 -17.661 1.00 58.91 946 PRO A C 1
ATOM 7663 O O . PRO A 1 946 ? 29.190 0.060 -17.998 1.00 58.91 946 PRO A O 1
ATOM 7666 N N . LEU A 1 947 ? 29.185 2.272 -18.455 1.00 63.84 947 LEU A N 1
ATOM 7667 C CA . LEU A 1 947 ? 28.829 2.136 -19.869 1.00 63.84 947 LEU A CA 1
ATOM 7668 C C . LEU A 1 947 ? 29.842 1.232 -20.600 1.00 63.84 947 LEU A C 1
ATOM 7670 O O . LEU A 1 947 ? 31.013 1.179 -20.200 1.00 63.84 947 LEU A O 1
ATOM 7674 N N . PRO A 1 948 ? 29.426 0.516 -21.663 1.00 64.50 948 PRO A N 1
ATOM 7675 C CA . PRO A 1 948 ? 30.347 -0.302 -22.441 1.00 64.50 948 PRO A CA 1
ATOM 7676 C C . PRO A 1 948 ? 31.542 0.546 -22.913 1.00 64.50 948 PRO A C 1
ATOM 7678 O O . PRO A 1 948 ? 31.344 1.679 -23.369 1.00 64.50 948 PRO A O 1
ATOM 7681 N N . PRO A 1 949 ? 32.784 0.027 -22.826 1.00 55.72 949 PRO A N 1
ATOM 7682 C CA . PRO A 1 949 ? 33.925 0.717 -23.405 1.00 55.72 949 PRO A CA 1
ATOM 7683 C C . PRO A 1 949 ? 33.667 0.889 -24.901 1.00 55.72 949 PRO A C 1
ATOM 7685 O O . PRO A 1 949 ? 33.203 -0.044 -25.559 1.00 55.72 949 PRO A O 1
ATOM 7688 N N . SER A 1 950 ? 33.967 2.079 -25.423 1.00 47.06 950 SER A N 1
ATOM 7689 C CA . SER A 1 950 ? 33.811 2.405 -26.841 1.00 47.06 950 SER A CA 1
ATOM 7690 C C . SER A 1 950 ? 34.452 1.312 -27.695 1.00 47.06 950 SER A C 1
ATOM 7692 O O . SER A 1 950 ? 35.676 1.141 -27.654 1.00 47.06 950 SER A O 1
ATOM 7694 N N . LEU A 1 951 ? 33.635 0.552 -28.428 1.00 40.56 951 LEU A N 1
ATOM 7695 C CA . LEU A 1 951 ? 34.132 -0.542 -29.254 1.00 40.56 951 LEU A CA 1
ATOM 7696 C C . LEU A 1 951 ? 35.108 0.028 -30.296 1.00 40.56 951 LEU A C 1
ATOM 7698 O O . LEU A 1 951 ? 34.755 0.989 -30.984 1.00 40.56 951 LEU A O 1
ATOM 7702 N N . PRO A 1 952 ? 36.330 -0.521 -30.431 1.00 27.03 952 PRO A N 1
ATOM 7703 C CA . PRO A 1 952 ? 37.182 -0.149 -31.547 1.00 27.03 952 PRO A CA 1
ATOM 7704 C C . PRO A 1 952 ? 36.474 -0.571 -32.844 1.00 27.03 952 PRO A C 1
ATOM 7706 O O . PRO A 1 952 ? 35.940 -1.684 -32.895 1.00 27.03 952 PRO A O 1
ATOM 7709 N N . PRO A 1 953 ? 36.456 0.273 -33.892 1.00 27.61 953 PRO A N 1
ATOM 7710 C CA . PRO A 1 953 ? 35.823 -0.084 -35.153 1.00 27.61 953 PRO A CA 1
ATOM 7711 C C . PRO A 1 953 ? 36.561 -1.279 -35.760 1.00 27.61 953 PRO A C 1
ATOM 7713 O O . PRO A 1 953 ? 37.690 -1.150 -36.236 1.00 27.61 953 PRO A O 1
ATOM 7716 N N . PHE A 1 954 ? 35.931 -2.454 -35.724 1.00 30.89 954 PHE A N 1
ATOM 7717 C CA . PHE A 1 954 ? 36.476 -3.655 -36.345 1.00 30.89 954 PHE A CA 1
ATOM 7718 C C . PHE A 1 954 ? 36.461 -3.472 -37.864 1.00 30.89 954 PHE A C 1
ATOM 7720 O O . PHE A 1 954 ? 35.410 -3.480 -38.504 1.00 30.89 954 PHE A O 1
ATOM 7727 N N . SER A 1 955 ? 37.647 -3.270 -38.437 1.00 24.03 955 SER A N 1
ATOM 7728 C CA . SER A 1 955 ? 37.837 -3.134 -39.875 1.00 24.03 955 SER A CA 1
ATOM 7729 C C . SER A 1 955 ? 37.465 -4.434 -40.582 1.00 24.03 955 SER A C 1
ATOM 7731 O O . SER A 1 955 ? 38.058 -5.481 -40.327 1.00 24.03 955 SER A O 1
ATOM 7733 N N . PHE A 1 956 ? 36.501 -4.351 -41.493 1.00 26.55 956 PHE A N 1
ATOM 7734 C CA . PHE A 1 956 ? 36.055 -5.473 -42.309 1.00 26.55 956 PHE A CA 1
ATOM 7735 C C . PHE A 1 956 ? 37.130 -5.804 -43.363 1.00 26.55 956 PHE A C 1
ATOM 7737 O O . PHE A 1 956 ? 37.204 -5.141 -44.397 1.00 26.55 956 PHE A O 1
ATOM 7744 N N . GLU A 1 957 ? 37.972 -6.816 -43.125 1.00 24.64 957 GLU A N 1
ATOM 7745 C CA . GLU A 1 957 ? 38.795 -7.386 -44.201 1.00 24.64 957 GLU A CA 1
ATOM 7746 C C . GLU A 1 957 ? 37.890 -8.190 -45.144 1.00 24.64 957 GLU A C 1
ATOM 7748 O O . GLU A 1 957 ? 37.419 -9.286 -44.835 1.00 24.64 957 GLU A O 1
ATOM 7753 N N . SER A 1 958 ? 37.585 -7.599 -46.297 1.00 28.20 958 SER A N 1
ATOM 7754 C CA . SER A 1 958 ? 36.602 -8.094 -47.257 1.00 28.20 958 SER A CA 1
ATOM 7755 C C . SER A 1 958 ? 37.088 -9.331 -48.022 1.00 28.20 958 SER A C 1
ATOM 7757 O O . SER A 1 958 ? 37.671 -9.223 -49.096 1.00 28.20 958 SER A O 1
ATOM 7759 N N . ASN A 1 959 ? 36.775 -10.523 -47.504 1.00 27.67 959 ASN A N 1
ATOM 7760 C CA . ASN A 1 959 ? 37.028 -11.807 -48.173 1.00 27.67 959 ASN A CA 1
ATOM 7761 C C . ASN A 1 959 ? 35.793 -12.734 -48.210 1.00 27.67 959 ASN A C 1
ATOM 7763 O O . ASN A 1 959 ? 35.868 -13.918 -47.888 1.00 27.67 959 ASN A O 1
ATOM 7767 N N . LEU A 1 960 ? 34.652 -12.205 -48.665 1.00 26.92 960 LEU A N 1
ATOM 7768 C CA . LEU A 1 960 ? 33.550 -13.009 -49.212 1.00 26.92 960 LEU A CA 1
ATOM 7769 C C . LEU A 1 960 ? 33.158 -12.464 -50.599 1.00 26.92 960 LEU A C 1
ATOM 7771 O O . LEU A 1 960 ? 33.080 -11.244 -50.768 1.00 26.92 960 LEU A O 1
ATOM 7775 N N . PRO A 1 961 ? 32.952 -13.327 -51.612 1.00 26.94 961 PRO A N 1
ATOM 7776 C CA . PRO A 1 961 ? 32.830 -12.887 -52.998 1.00 26.94 961 PRO A CA 1
ATOM 7777 C C . PRO A 1 961 ? 31.456 -12.278 -53.302 1.00 26.94 961 PRO A C 1
ATOM 7779 O O . PRO A 1 961 ? 30.424 -12.940 -53.190 1.00 26.94 961 PRO A O 1
ATOM 7782 N N . ILE A 1 962 ? 31.449 -11.037 -53.797 1.00 25.08 962 ILE A N 1
ATOM 7783 C CA . ILE A 1 962 ? 30.267 -10.429 -54.421 1.00 25.08 962 ILE A CA 1
ATOM 7784 C C . ILE A 1 962 ? 30.025 -11.138 -55.760 1.00 25.08 962 ILE A C 1
ATOM 7786 O O . ILE A 1 962 ? 30.635 -10.806 -56.778 1.00 25.08 962 ILE A O 1
ATOM 7790 N N . CYS A 1 963 ? 29.153 -12.146 -55.761 1.00 24.08 963 CYS A N 1
ATOM 7791 C CA . CYS A 1 963 ? 28.815 -12.887 -56.970 1.00 24.08 963 CYS A CA 1
ATOM 7792 C C . CYS A 1 963 ? 27.872 -12.059 -57.856 1.00 24.08 963 CYS A C 1
ATOM 7794 O O . CYS A 1 963 ? 26.692 -11.892 -57.550 1.00 24.08 963 CYS A O 1
ATOM 7796 N N . SER A 1 964 ? 28.401 -11.545 -58.966 1.00 26.91 964 SER A N 1
ATOM 7797 C CA . SER A 1 964 ? 27.622 -10.932 -60.042 1.00 26.91 964 SER A CA 1
ATOM 7798 C C . SER A 1 964 ? 27.826 -11.697 -61.355 1.00 26.91 964 SER A C 1
ATOM 7800 O O . SER A 1 964 ? 28.895 -12.258 -61.590 1.00 26.91 964 SER A O 1
ATOM 7802 N N . SER A 1 965 ? 26.822 -11.640 -62.239 1.00 25.55 965 SER A N 1
ATOM 7803 C CA . SER A 1 965 ?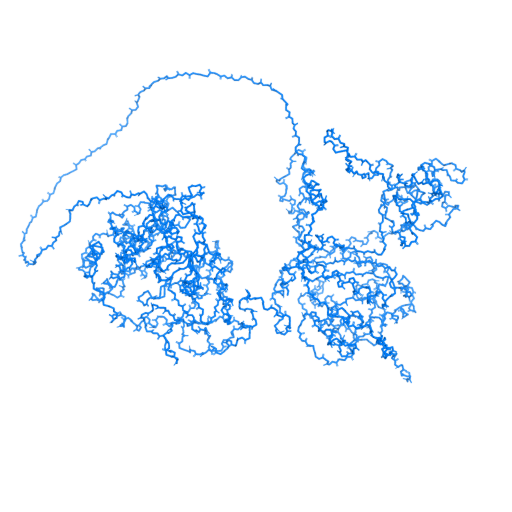 26.754 -12.263 -63.584 1.00 25.55 965 SER A CA 1
ATOM 7804 C C . SER A 1 965 ? 26.206 -13.714 -63.652 1.00 25.55 965 SER A C 1
ATOM 7806 O O . SER A 1 965 ? 26.283 -14.444 -62.667 1.00 25.55 965 SER A O 1
ATOM 7808 N N . PRO A 1 966 ? 25.584 -14.135 -64.784 1.00 30.94 966 PRO A N 1
ATOM 7809 C CA . PRO A 1 966 ? 24.650 -15.271 -64.797 1.00 30.94 966 PRO A CA 1
ATOM 7810 C C . PRO A 1 966 ? 25.153 -16.590 -65.432 1.00 30.94 966 PRO A C 1
ATOM 7812 O O . PRO A 1 966 ? 26.067 -16.624 -66.249 1.00 30.94 966 PRO A O 1
ATOM 7815 N N . LEU A 1 967 ? 24.428 -17.664 -65.091 1.00 28.45 967 LEU A N 1
ATOM 7816 C CA . LEU A 1 967 ? 24.342 -19.013 -65.689 1.00 28.45 967 LEU A CA 1
ATOM 7817 C C . LEU A 1 967 ? 24.987 -19.260 -67.079 1.00 28.45 967 LEU A C 1
ATOM 7819 O O . LEU A 1 967 ? 24.479 -18.760 -68.085 1.00 28.45 967 LEU A O 1
ATOM 7823 N N . LYS A 1 968 ? 25.911 -20.241 -67.160 1.00 22.88 968 LYS A N 1
ATOM 7824 C CA . LYS A 1 968 ? 25.785 -21.497 -67.961 1.00 22.88 968 LYS A CA 1
ATOM 7825 C C . LYS A 1 968 ? 26.956 -22.492 -67.686 1.00 22.88 968 LYS A C 1
ATOM 7827 O O . LYS A 1 968 ? 27.881 -22.111 -66.978 1.00 22.88 968 LYS A O 1
ATOM 7832 N N . PRO A 1 969 ? 26.885 -23.782 -68.109 1.00 33.78 969 PRO A N 1
ATOM 7833 C CA . PRO A 1 969 ? 27.516 -24.884 -67.356 1.00 33.78 969 PRO A CA 1
ATOM 7834 C C . PRO A 1 969 ? 28.651 -25.665 -68.060 1.00 33.78 969 PRO A C 1
ATOM 7836 O O . PRO A 1 969 ? 28.848 -25.544 -69.268 1.00 33.78 969 PRO A O 1
ATOM 7839 N N . SER A 1 970 ? 29.234 -26.613 -67.302 1.00 23.81 970 SER A N 1
ATOM 7840 C CA . SER A 1 970 ? 29.582 -28.014 -67.668 1.00 23.81 970 SER A CA 1
ATOM 7841 C C . SER A 1 970 ? 31.045 -28.452 -67.464 1.00 23.81 970 SER A C 1
ATOM 7843 O O . SER A 1 970 ? 31.965 -27.644 -67.528 1.00 23.81 970 SER A O 1
ATOM 7845 N N . SER A 1 971 ? 31.225 -29.777 -67.297 1.00 23.36 971 SER A N 1
ATOM 7846 C CA . SER A 1 971 ? 32.491 -30.542 -67.179 1.00 23.36 971 SER A CA 1
ATOM 7847 C C . SER A 1 971 ? 33.316 -30.339 -65.886 1.00 23.36 971 SER A C 1
ATOM 7849 O O . SER A 1 971 ? 33.224 -29.290 -65.267 1.00 23.36 971 SER A O 1
ATOM 7851 N N . LEU A 1 972 ? 34.201 -31.252 -65.447 1.00 24.92 972 LEU A N 1
ATOM 7852 C CA . LEU A 1 972 ? 34.180 -32.730 -65.277 1.00 24.92 972 LEU A CA 1
ATOM 7853 C C . LEU A 1 972 ? 35.555 -33.148 -64.687 1.00 24.92 972 LEU A C 1
ATOM 7855 O O . LEU A 1 972 ? 36.553 -32.581 -65.119 1.00 24.92 972 LEU A O 1
ATOM 7859 N N . ARG A 1 973 ? 35.624 -34.221 -63.869 1.00 24.47 973 ARG A N 1
ATOM 7860 C CA . ARG A 1 973 ? 36.861 -34.899 -63.368 1.00 24.47 973 ARG A CA 1
ATOM 7861 C C . ARG A 1 973 ? 37.701 -34.120 -62.324 1.00 24.47 973 ARG A C 1
ATOM 7863 O O . ARG A 1 973 ? 37.604 -32.905 -62.277 1.00 24.47 973 ARG A O 1
ATOM 7870 N N . ASN A 1 974 ? 38.599 -34.715 -61.517 1.00 25.00 974 ASN A N 1
ATOM 7871 C CA . ASN A 1 974 ? 38.759 -36.066 -60.908 1.00 25.00 974 ASN A CA 1
ATOM 7872 C C . ASN A 1 974 ? 39.967 -36.028 -59.929 1.00 25.00 974 ASN A C 1
ATOM 7874 O O . ASN A 1 974 ? 40.976 -35.463 -60.338 1.00 25.00 974 ASN A O 1
ATOM 7878 N N . HIS A 1 975 ? 39.937 -36.793 -58.815 1.00 26.81 975 HIS A N 1
ATOM 7879 C CA . HIS A 1 975 ? 41.120 -37.284 -58.043 1.00 26.81 975 HIS A CA 1
ATOM 7880 C C . HIS A 1 975 ? 42.079 -36.197 -57.455 1.00 26.81 975 HIS A C 1
ATOM 7882 O O . HIS A 1 975 ? 41.985 -35.033 -57.818 1.00 26.81 975 HIS A O 1
ATOM 7888 N N . ASP A 1 976 ? 43.005 -36.421 -56.506 1.00 25.06 976 ASP A N 1
ATOM 7889 C CA . ASP A 1 976 ? 43.340 -37.517 -55.561 1.00 25.06 976 ASP A CA 1
ATOM 7890 C C . ASP A 1 976 ? 44.054 -36.863 -54.332 1.00 25.06 976 ASP A C 1
ATOM 7892 O O . ASP A 1 976 ? 44.799 -35.908 -54.519 1.00 25.06 976 ASP A O 1
ATOM 7896 N N . SER A 1 977 ? 43.723 -37.162 -53.064 1.00 25.64 977 SER A N 1
ATOM 7897 C CA . SER A 1 977 ? 44.293 -38.198 -52.157 1.00 25.64 977 SER A CA 1
ATOM 7898 C C . SER A 1 977 ? 45.542 -37.795 -51.323 1.00 25.64 977 SER A C 1
ATOM 7900 O O . SER A 1 977 ? 46.489 -37.271 -51.902 1.00 25.64 977 SER A O 1
ATOM 7902 N N . ARG A 1 978 ? 45.585 -38.219 -50.034 1.00 26.88 978 ARG A N 1
ATOM 7903 C CA . ARG A 1 978 ? 46.774 -38.355 -49.127 1.00 26.88 978 ARG A CA 1
ATOM 7904 C C . ARG A 1 978 ? 47.447 -37.059 -48.621 1.00 26.88 978 ARG A C 1
ATOM 7906 O O . ARG A 1 978 ? 47.191 -36.009 -49.195 1.00 26.88 978 ARG A O 1
ATOM 7913 N N . ASP A 1 979 ? 48.358 -36.999 -47.631 1.00 27.53 979 ASP A N 1
ATOM 7914 C CA . ASP A 1 979 ? 48.734 -37.701 -46.352 1.00 27.53 979 ASP A CA 1
ATOM 7915 C C . ASP A 1 979 ? 49.788 -36.747 -45.665 1.00 27.53 979 ASP A C 1
ATOM 7917 O O . ASP A 1 979 ? 50.247 -35.823 -46.337 1.00 27.53 979 ASP A O 1
ATOM 7921 N N . ASP A 1 980 ? 50.276 -36.773 -44.408 1.00 25.89 980 ASP A N 1
ATOM 7922 C CA . ASP A 1 980 ? 50.194 -37.603 -43.177 1.00 25.89 980 ASP A CA 1
ATOM 7923 C C . ASP A 1 980 ? 50.347 -36.668 -41.919 1.00 25.89 980 ASP A C 1
ATOM 7925 O O . ASP A 1 980 ? 50.339 -35.441 -42.037 1.00 25.89 980 ASP A O 1
ATOM 7929 N N . ALA A 1 981 ? 50.494 -37.213 -40.703 1.00 27.14 981 ALA A N 1
ATOM 7930 C CA . ALA A 1 981 ? 50.660 -36.520 -39.412 1.00 27.14 981 ALA A CA 1
ATOM 7931 C C . ALA A 1 981 ? 52.084 -35.979 -39.101 1.00 27.14 981 ALA A C 1
ATOM 7933 O O . ALA A 1 981 ? 53.048 -36.333 -39.769 1.00 27.14 981 ALA A O 1
ATOM 7934 N N . PHE A 1 982 ? 52.249 -35.231 -37.985 1.00 25.19 982 PHE A N 1
ATOM 7935 C CA . PHE A 1 982 ? 53.098 -35.680 -36.850 1.00 25.19 982 PHE A CA 1
ATOM 7936 C C . PHE A 1 982 ? 52.897 -34.895 -35.522 1.00 25.19 982 PHE A C 1
ATOM 7938 O O . PHE A 1 982 ? 52.151 -33.925 -35.444 1.00 25.19 982 PHE A O 1
ATOM 7945 N N . ARG A 1 983 ? 53.532 -35.384 -34.441 1.00 26.05 983 ARG A N 1
ATOM 7946 C CA . ARG A 1 983 ? 53.367 -34.993 -33.016 1.00 26.05 983 ARG A CA 1
ATOM 7947 C C . ARG A 1 983 ? 54.432 -33.996 -32.515 1.00 26.05 983 ARG A C 1
ATOM 7949 O O . ARG A 1 983 ? 55.569 -34.077 -32.970 1.00 26.05 983 ARG A O 1
ATOM 7956 N N . SER A 1 984 ? 54.165 -33.265 -31.416 1.00 26.05 984 SER A N 1
ATOM 7957 C CA . SER A 1 984 ? 54.835 -33.454 -30.089 1.00 26.05 984 SER A CA 1
ATOM 7958 C C . SER A 1 984 ? 54.659 -32.272 -29.097 1.00 26.05 984 SER A C 1
ATOM 7960 O O . SER A 1 984 ? 54.086 -31.243 -29.435 1.00 26.05 984 SER A O 1
ATOM 7962 N N . SER A 1 985 ? 55.110 -32.457 -27.843 1.00 26.12 985 SER A N 1
ATOM 7963 C CA . SER A 1 985 ? 55.044 -31.514 -26.704 1.00 26.12 985 SER A CA 1
ATOM 7964 C C . SER A 1 985 ? 56.293 -31.668 -25.813 1.00 26.12 985 SER A C 1
ATOM 7966 O O . SER A 1 985 ? 56.769 -32.797 -25.674 1.00 26.12 985 SER A O 1
ATOM 7968 N N . PRO A 1 986 ? 56.775 -30.609 -25.128 1.00 34.81 986 PRO A N 1
ATOM 7969 C CA . PRO A 1 986 ? 57.770 -30.708 -24.051 1.00 34.81 986 PRO A CA 1
ATOM 7970 C C . PRO A 1 986 ? 57.216 -30.368 -22.643 1.00 34.81 986 PRO A C 1
ATOM 7972 O O . PRO A 1 986 ? 56.051 -30.007 -22.486 1.00 34.81 986 PRO A O 1
ATOM 7975 N N . ARG A 1 987 ? 58.061 -30.518 -21.606 1.00 23.72 987 ARG A N 1
ATOM 7976 C CA . ARG A 1 987 ? 57.777 -30.329 -20.161 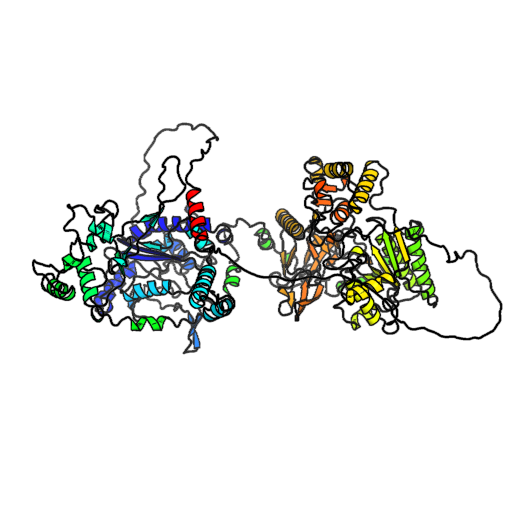1.00 23.72 987 ARG A CA 1
ATOM 7977 C C . ARG A 1 987 ? 58.798 -29.367 -19.504 1.00 23.72 987 ARG A C 1
ATOM 7979 O O . ARG A 1 987 ? 59.868 -29.142 -20.053 1.00 23.72 987 ARG A O 1
ATOM 7986 N N . ALA A 1 988 ? 58.445 -28.845 -18.324 1.00 26.50 988 ALA A N 1
ATOM 7987 C CA . ALA A 1 988 ? 59.160 -27.868 -17.473 1.00 26.50 988 ALA A CA 1
ATOM 7988 C C . ALA A 1 988 ? 60.602 -28.216 -17.002 1.00 26.50 988 ALA A C 1
ATOM 7990 O O . ALA A 1 988 ? 60.966 -29.387 -17.045 1.00 26.50 988 ALA A O 1
ATOM 7991 N N . VAL A 1 989 ? 61.339 -27.232 -16.421 1.00 25.42 989 VAL A N 1
ATOM 7992 C CA . VAL A 1 989 ? 61.915 -27.262 -15.031 1.00 25.42 989 VAL A CA 1
ATOM 7993 C C . VAL A 1 989 ? 62.735 -25.995 -14.604 1.00 25.42 989 VAL A C 1
ATOM 7995 O O . VAL A 1 989 ? 63.657 -25.572 -15.285 1.00 25.42 989 VAL A O 1
ATOM 7998 N N . ILE A 1 990 ? 62.353 -25.450 -13.433 1.00 26.19 990 ILE A N 1
ATOM 7999 C CA . ILE A 1 990 ? 62.998 -24.685 -12.312 1.00 26.19 990 ILE A CA 1
ATOM 8000 C C . ILE A 1 990 ? 64.520 -24.304 -12.296 1.00 26.19 990 ILE A C 1
ATOM 8002 O O . ILE A 1 990 ? 65.342 -25.181 -12.548 1.00 26.19 990 ILE A O 1
ATOM 8006 N N . LYS A 1 991 ? 64.850 -23.080 -11.775 1.00 25.56 991 LYS A N 1
ATOM 8007 C CA . LYS A 1 991 ? 65.948 -22.634 -10.817 1.00 25.56 991 LYS A CA 1
ATOM 8008 C C . LYS A 1 991 ? 66.616 -21.271 -11.192 1.00 25.56 991 LYS A C 1
ATOM 8010 O O . LYS A 1 991 ? 66.660 -20.969 -12.375 1.00 25.56 991 LYS A O 1
ATOM 8015 N N . ASP A 1 992 ? 67.175 -20.403 -10.313 1.00 29.11 992 ASP A N 1
ATOM 8016 C CA . ASP A 1 992 ? 67.227 -20.280 -8.823 1.00 29.11 992 ASP A CA 1
ATOM 8017 C C . ASP A 1 992 ? 67.668 -18.859 -8.316 1.00 29.11 992 ASP A C 1
ATOM 8019 O O . ASP A 1 992 ? 68.523 -18.236 -8.939 1.00 29.11 992 ASP A O 1
ATOM 8023 N N . GLY A 1 993 ? 67.211 -18.442 -7.112 1.00 23.77 993 GLY A N 1
ATOM 8024 C CA . GLY A 1 993 ? 67.910 -17.563 -6.121 1.00 23.77 993 GLY A CA 1
ATOM 8025 C C . GLY A 1 993 ? 67.937 -16.012 -6.251 1.00 23.77 993 GLY A C 1
ATOM 8026 O O . GLY A 1 993 ? 67.633 -15.475 -7.307 1.00 23.77 993 GLY A O 1
ATOM 8027 N N . TYR A 1 994 ? 68.330 -15.211 -5.227 1.00 24.92 994 TYR A N 1
ATOM 8028 C CA . TYR A 1 994 ? 68.284 -15.370 -3.741 1.00 24.92 994 TYR A CA 1
ATOM 8029 C C . TYR A 1 994 ? 68.578 -14.028 -2.975 1.00 24.92 994 TYR A C 1
ATOM 8031 O O . TYR A 1 994 ? 69.238 -13.155 -3.533 1.00 24.92 994 TYR A O 1
ATOM 8039 N N . LYS A 1 995 ? 68.230 -13.951 -1.665 1.00 25.84 995 LYS A N 1
ATOM 8040 C CA . LYS A 1 995 ? 68.495 -12.895 -0.620 1.00 25.84 995 LYS A CA 1
ATOM 8041 C C . LYS A 1 995 ? 67.576 -11.644 -0.618 1.00 25.84 995 LYS A C 1
ATOM 8043 O O . LYS A 1 995 ? 67.264 -11.135 -1.683 1.00 25.84 995 LYS A O 1
ATOM 8048 N N . GLY A 1 996 ? 67.167 -11.045 0.519 1.00 24.92 996 GLY A N 1
ATOM 8049 C CA . GLY A 1 996 ? 67.145 -11.501 1.934 1.00 24.92 996 GLY A CA 1
ATOM 8050 C C . GLY A 1 996 ? 67.518 -10.437 3.001 1.00 24.92 996 GLY A C 1
ATOM 8051 O O . GLY A 1 996 ? 68.574 -9.830 2.864 1.00 24.92 996 GLY A O 1
ATOM 8052 N N . HIS A 1 997 ? 66.702 -10.260 4.062 1.00 24.75 997 HIS A N 1
ATOM 8053 C CA . HIS A 1 997 ? 67.060 -9.730 5.408 1.00 24.75 997 HIS A CA 1
ATOM 8054 C C . HIS A 1 997 ? 65.920 -9.967 6.446 1.00 24.75 997 HIS A C 1
ATOM 8056 O O . HIS A 1 997 ? 64.878 -10.505 6.076 1.00 24.75 997 HIS A O 1
ATOM 8062 N N . GLU A 1 998 ? 66.132 -9.653 7.738 1.00 25.75 998 GLU A N 1
ATOM 8063 C CA . GLU A 1 998 ? 65.474 -10.303 8.905 1.00 25.75 998 GLU A CA 1
ATOM 8064 C C . GLU A 1 998 ? 64.774 -9.337 9.913 1.00 25.75 998 GLU A C 1
ATOM 8066 O O . GLU A 1 998 ? 64.808 -8.121 9.736 1.00 25.75 998 GLU A O 1
ATOM 8071 N N . GLY A 1 999 ? 64.109 -9.886 10.954 1.00 25.19 999 GLY A N 1
ATOM 8072 C CA . GLY A 1 999 ? 63.344 -9.169 12.013 1.00 25.19 999 GLY A CA 1
ATOM 8073 C C . GLY A 1 999 ? 64.178 -8.605 13.190 1.00 25.19 999 GLY A C 1
ATOM 8074 O O . GLY A 1 999 ? 65.398 -8.511 13.050 1.00 25.19 999 GLY A O 1
ATOM 8075 N N . PRO A 1 1000 ? 63.577 -8.228 14.357 1.00 34.72 1000 PRO A N 1
ATOM 8076 C CA . PRO A 1 1000 ? 63.005 -9.211 15.305 1.00 34.72 1000 PRO A CA 1
ATOM 8077 C C . PRO A 1 1000 ? 61.771 -8.717 16.146 1.00 34.72 1000 PRO A C 1
ATOM 8079 O O . PRO A 1 1000 ? 60.858 -8.110 15.595 1.00 34.72 1000 PRO A O 1
ATOM 8082 N N . SER A 1 1001 ? 61.680 -9.055 17.451 1.00 23.61 1001 SER A N 1
ATOM 8083 C CA . SER A 1 1001 ? 60.441 -9.235 18.258 1.00 23.61 1001 SER A CA 1
ATOM 8084 C C . SER A 1 1001 ? 60.188 -8.270 19.458 1.00 23.61 1001 SER A C 1
ATOM 8086 O O . SER A 1 1001 ? 61.038 -7.465 19.818 1.00 23.61 1001 SER A O 1
ATOM 8088 N N . SER A 1 1002 ? 59.005 -8.387 20.099 1.00 28.56 1002 SER A N 1
ATOM 8089 C CA . SER A 1 1002 ? 58.437 -7.552 21.203 1.00 28.56 1002 SER A CA 1
ATOM 8090 C C . SER A 1 1002 ? 59.061 -7.730 22.613 1.00 28.56 1002 SER A C 1
ATOM 8092 O O . SER A 1 1002 ? 59.736 -8.743 22.807 1.00 28.56 1002 SER A O 1
ATOM 8094 N N . PRO A 1 1003 ? 58.760 -6.868 23.631 1.00 30.64 1003 PRO A N 1
ATOM 8095 C CA . PRO A 1 1003 ? 57.614 -7.153 24.544 1.00 30.64 1003 PRO A CA 1
ATOM 8096 C C . PRO A 1 1003 ? 56.886 -5.971 25.283 1.00 30.64 1003 PRO A C 1
ATOM 8098 O O . PRO A 1 1003 ? 57.468 -4.939 25.582 1.00 30.64 1003 PRO A O 1
ATOM 8101 N N . ALA A 1 1004 ? 55.612 -6.221 25.645 1.00 22.56 1004 ALA A N 1
ATOM 8102 C CA . ALA A 1 1004 ? 54.802 -5.846 26.843 1.00 22.56 1004 ALA A CA 1
ATOM 8103 C C . ALA A 1 1004 ? 54.886 -4.485 27.623 1.00 22.56 1004 ALA A C 1
ATOM 8105 O O . ALA A 1 1004 ? 55.946 -4.094 28.094 1.00 22.56 1004 ALA A O 1
ATOM 8106 N N . ALA A 1 1005 ? 53.696 -3.931 27.984 1.00 21.84 1005 ALA A N 1
ATOM 8107 C CA . ALA A 1 1005 ? 53.178 -3.734 29.379 1.00 21.84 1005 ALA A CA 1
ATOM 8108 C C . ALA A 1 1005 ? 52.533 -2.365 29.801 1.00 21.84 1005 ALA A C 1
ATOM 8110 O O . ALA A 1 1005 ? 53.209 -1.489 30.333 1.00 21.84 1005 ALA A O 1
ATOM 8111 N N . SER A 1 1006 ? 51.183 -2.316 29.856 1.00 21.66 1006 SER A N 1
ATOM 8112 C CA . SER A 1 1006 ? 50.334 -1.473 30.762 1.00 21.66 1006 SER A CA 1
ATOM 8113 C C . SER A 1 1006 ? 50.293 0.072 30.544 1.00 21.66 1006 SER A C 1
ATOM 8115 O O . SER A 1 1006 ? 51.165 0.608 29.880 1.00 21.66 1006 SER A O 1
ATOM 8117 N N . ARG A 1 1007 ? 49.306 0.874 31.012 1.00 22.73 1007 ARG A N 1
ATOM 8118 C CA . ARG A 1 1007 ? 48.142 0.700 31.932 1.00 22.73 1007 ARG A CA 1
ATOM 8119 C C . ARG A 1 1007 ? 46.869 1.439 31.432 1.00 22.73 1007 ARG A C 1
ATOM 8121 O O . ARG A 1 1007 ? 46.991 2.391 30.681 1.00 22.73 1007 ARG A O 1
ATOM 8128 N N . LEU A 1 1008 ? 45.702 1.032 31.966 1.00 22.17 1008 LEU A N 1
ATOM 8129 C CA . LEU A 1 1008 ? 44.481 1.814 32.318 1.00 22.17 1008 LEU A CA 1
ATOM 8130 C C . LEU A 1 1008 ? 44.078 3.019 31.426 1.00 22.17 1008 LEU A C 1
ATOM 8132 O O . LEU A 1 1008 ? 44.775 4.019 31.361 1.00 22.17 1008 LEU A O 1
ATOM 8136 N N . CYS A 1 1009 ? 42.859 3.049 30.878 1.00 22.50 1009 CYS A N 1
ATOM 8137 C CA . CYS A 1 1009 ? 41.662 3.286 31.701 1.00 22.50 1009 CYS A CA 1
ATOM 8138 C C . CYS A 1 1009 ? 40.363 2.679 31.127 1.00 22.50 1009 CYS A C 1
ATOM 8140 O O . CYS A 1 1009 ? 40.255 2.420 29.933 1.00 22.50 1009 CYS A O 1
ATOM 8142 N N . ARG A 1 1010 ? 39.357 2.487 31.994 1.00 23.48 1010 ARG A N 1
ATOM 8143 C CA . ARG A 1 1010 ? 37.973 2.129 31.624 1.00 23.48 1010 ARG A CA 1
ATOM 8144 C C . ARG A 1 1010 ? 37.065 3.348 31.792 1.00 23.48 1010 ARG A C 1
ATOM 8146 O O . ARG A 1 1010 ? 37.196 4.052 32.789 1.00 23.48 1010 ARG A O 1
ATOM 8153 N N . SER A 1 1011 ? 36.066 3.494 30.930 1.00 24.78 1011 SER A N 1
ATOM 8154 C CA . SER A 1 1011 ? 34.826 4.211 31.246 1.00 24.78 1011 SER A CA 1
ATOM 8155 C C . SER A 1 1011 ? 33.635 3.349 30.827 1.00 24.78 1011 SER A C 1
ATOM 8157 O O . SER A 1 1011 ? 33.637 2.736 29.760 1.00 24.78 1011 SER A O 1
ATOM 8159 N N . ASN A 1 1012 ? 32.637 3.241 31.704 1.00 24.19 1012 ASN A N 1
ATOM 8160 C CA . ASN A 1 1012 ? 31.422 2.481 31.425 1.00 24.19 1012 ASN A CA 1
ATOM 8161 C C . ASN A 1 1012 ? 30.439 3.393 30.683 1.00 24.19 1012 ASN A C 1
ATOM 8163 O O . ASN A 1 1012 ? 30.100 4.455 31.201 1.00 24.19 1012 ASN A O 1
ATOM 8167 N N . PHE A 1 1013 ? 29.938 2.970 29.522 1.00 24.02 1013 PHE A N 1
ATOM 8168 C CA . PHE A 1 1013 ? 28.747 3.588 28.936 1.00 24.02 1013 PHE A CA 1
ATOM 8169 C C . PHE A 1 1013 ? 27.502 3.000 29.606 1.00 24.02 1013 PHE A C 1
ATOM 8171 O O . PHE A 1 1013 ? 27.095 1.875 29.314 1.00 24.02 1013 PHE A O 1
ATOM 8178 N N . ASP A 1 1014 ? 26.927 3.753 30.542 1.00 25.80 1014 ASP A N 1
ATOM 8179 C CA . ASP A 1 1014 ? 25.698 3.378 31.236 1.00 25.80 1014 ASP A CA 1
ATOM 8180 C C . ASP A 1 1014 ? 24.479 3.738 30.371 1.00 25.80 1014 ASP A C 1
ATOM 8182 O O . ASP A 1 1014 ? 24.168 4.908 30.139 1.00 25.80 1014 ASP A O 1
ATOM 8186 N N . SER A 1 1015 ? 23.785 2.717 29.863 1.00 29.77 1015 SER A N 1
ATOM 8187 C CA . SER A 1 1015 ? 22.659 2.881 28.934 1.00 29.77 1015 SER A CA 1
ATOM 8188 C C . SER A 1 1015 ? 21.369 3.405 29.585 1.00 29.77 1015 SER A C 1
ATOM 8190 O O . SER A 1 1015 ? 20.377 3.599 28.883 1.00 29.77 1015 SER A O 1
ATOM 8192 N N . SER A 1 1016 ? 21.374 3.705 30.889 1.00 30.48 1016 SER A N 1
ATOM 8193 C CA . SER A 1 1016 ? 20.222 4.268 31.609 1.00 30.48 1016 SER A CA 1
ATOM 8194 C C . SER A 1 1016 ? 19.963 5.765 31.360 1.00 30.48 1016 SER A C 1
ATOM 8196 O O . SER A 1 1016 ? 18.860 6.242 31.631 1.00 30.48 1016 SER A O 1
ATOM 8198 N N . GLN A 1 1017 ? 20.928 6.528 30.828 1.00 29.89 1017 GLN A N 1
ATOM 8199 C CA . GLN A 1 1017 ? 20.789 7.992 30.709 1.00 29.89 1017 GLN A CA 1
ATOM 8200 C C . GLN A 1 1017 ? 19.938 8.472 29.518 1.00 29.89 1017 GLN A C 1
ATOM 8202 O O . GLN A 1 1017 ? 19.278 9.509 29.621 1.00 29.89 1017 GLN A O 1
ATOM 8207 N N . SER A 1 1018 ? 19.909 7.733 28.402 1.00 33.47 1018 SER A N 1
ATOM 8208 C CA . SER A 1 1018 ? 19.315 8.212 27.137 1.00 33.47 1018 SER A CA 1
ATOM 8209 C C . SER A 1 1018 ? 17.818 8.548 27.230 1.00 33.47 1018 SER A C 1
ATOM 8211 O O . SER A 1 1018 ? 17.373 9.550 26.668 1.00 33.47 1018 SER A O 1
ATOM 8213 N N . PHE A 1 1019 ? 17.046 7.763 27.987 1.00 35.91 1019 PHE A N 1
ATOM 8214 C CA . PHE A 1 1019 ? 15.590 7.913 28.069 1.00 35.91 1019 PHE A CA 1
ATOM 8215 C C . PHE A 1 1019 ? 15.162 9.124 28.917 1.00 35.91 1019 PHE A C 1
ATOM 8217 O O . PHE A 1 1019 ? 14.236 9.850 28.553 1.00 35.91 1019 PHE A O 1
ATOM 8224 N N . ASN A 1 1020 ? 15.877 9.401 30.016 1.00 32.28 1020 ASN A N 1
ATOM 8225 C CA . ASN A 1 1020 ? 15.648 10.613 30.809 1.00 32.28 1020 ASN A CA 1
ATOM 8226 C C . ASN A 1 1020 ? 16.132 11.869 30.075 1.00 32.28 1020 ASN A C 1
ATOM 8228 O O . ASN A 1 1020 ? 15.458 12.893 30.141 1.00 32.28 1020 ASN A O 1
ATOM 8232 N N . GLU A 1 1021 ? 17.239 11.804 29.326 1.00 31.17 1021 GLU A N 1
ATOM 8233 C CA . GLU A 1 1021 ? 17.647 12.929 28.477 1.00 31.17 1021 GLU A CA 1
ATOM 8234 C C . GLU A 1 1021 ? 16.600 13.266 27.412 1.00 31.17 1021 GLU A C 1
ATOM 8236 O O . GLU A 1 1021 ? 16.299 14.441 27.223 1.00 31.17 1021 GLU A O 1
ATOM 8241 N N . GLN A 1 1022 ? 16.029 12.270 26.727 1.00 32.84 1022 GLN A N 1
ATOM 8242 C CA . GLN A 1 1022 ? 14.998 12.509 25.712 1.00 32.84 1022 GLN A CA 1
ATOM 8243 C C . GLN A 1 1022 ? 13.709 13.071 26.328 1.00 32.84 1022 GLN A C 1
ATOM 8245 O O . GLN A 1 1022 ? 13.164 14.044 25.806 1.00 32.84 1022 GLN A O 1
ATOM 8250 N N . ARG A 1 1023 ? 13.270 12.550 27.484 1.00 31.19 1023 ARG A N 1
ATOM 8251 C CA . ARG A 1 1023 ? 12.102 13.082 28.208 1.00 31.19 1023 ARG A CA 1
ATOM 8252 C C . ARG A 1 1023 ? 12.315 14.523 28.692 1.00 31.19 1023 ARG A C 1
ATOM 8254 O O . ARG A 1 1023 ? 11.411 15.343 28.562 1.00 31.19 1023 ARG A O 1
ATOM 8261 N N . ILE A 1 1024 ? 13.509 14.857 29.189 1.00 33.16 1024 ILE A N 1
ATOM 8262 C CA . ILE A 1 1024 ? 13.848 16.224 29.620 1.00 33.16 1024 ILE A CA 1
ATOM 8263 C C . ILE A 1 1024 ? 13.995 17.166 28.415 1.00 33.16 1024 ILE A C 1
ATOM 8265 O O . ILE A 1 1024 ? 13.489 18.282 28.469 1.00 33.16 1024 ILE A O 1
ATOM 8269 N N . LYS A 1 1025 ? 14.604 16.726 27.305 1.00 30.33 1025 LYS A N 1
ATOM 8270 C CA . LYS A 1 1025 ? 14.710 17.521 26.065 1.00 30.33 1025 LYS A CA 1
ATOM 8271 C C . LYS A 1 1025 ? 13.335 17.822 25.453 1.00 30.33 1025 LYS A C 1
ATOM 8273 O O . LYS A 1 1025 ? 13.133 18.931 24.971 1.00 30.33 1025 LYS A O 1
ATOM 8278 N N . ALA A 1 1026 ? 12.373 16.900 25.551 1.00 32.28 1026 ALA A N 1
ATOM 8279 C CA . ALA A 1 1026 ? 10.985 17.148 25.154 1.00 32.28 1026 ALA A CA 1
ATOM 8280 C C . ALA A 1 1026 ? 10.273 18.181 26.054 1.00 32.28 1026 ALA A C 1
ATOM 8282 O O . ALA A 1 1026 ? 9.502 18.994 25.553 1.00 32.28 1026 ALA A O 1
ATOM 8283 N N . GLN A 1 1027 ? 10.543 18.198 27.366 1.00 31.50 1027 GLN A N 1
ATOM 8284 C CA . GLN A 1 1027 ? 9.925 19.165 28.286 1.00 31.50 1027 GLN A CA 1
ATOM 8285 C C . GLN A 1 1027 ? 10.604 20.549 28.266 1.00 31.50 1027 GLN A C 1
ATOM 8287 O O . GLN A 1 1027 ? 9.908 21.560 28.319 1.00 31.50 1027 GLN A O 1
ATOM 8292 N N . GLN A 1 1028 ? 11.932 20.623 28.113 1.00 29.77 1028 GLN A N 1
ATOM 8293 C CA . GLN A 1 1028 ? 12.680 21.891 28.021 1.00 29.77 1028 GLN A CA 1
ATOM 8294 C C . GLN A 1 1028 ? 12.567 22.580 26.642 1.00 29.77 1028 GLN A C 1
ATOM 8296 O O . GLN A 1 1028 ? 12.968 23.734 26.502 1.00 29.77 1028 GLN A O 1
ATOM 8301 N N . ALA A 1 1029 ? 11.983 21.925 25.631 1.00 30.23 1029 ALA A N 1
ATOM 8302 C CA . ALA A 1 1029 ? 11.667 22.546 24.339 1.00 30.23 1029 ALA A CA 1
ATOM 8303 C C . ALA A 1 1029 ? 10.479 23.535 24.394 1.00 30.23 1029 ALA A C 1
ATOM 8305 O O . ALA A 1 1029 ? 10.391 24.420 23.547 1.00 30.23 1029 ALA A O 1
ATOM 8306 N N . ASN A 1 1030 ? 9.598 23.430 25.398 1.00 31.94 1030 ASN A N 1
ATOM 8307 C CA . ASN A 1 1030 ? 8.354 24.212 25.494 1.00 31.94 1030 ASN A CA 1
ATOM 8308 C C . ASN A 1 1030 ? 8.427 25.411 26.467 1.00 31.94 1030 ASN A C 1
ATOM 8310 O O . ASN A 1 1030 ? 7.395 25.919 26.902 1.00 31.94 1030 ASN A O 1
ATOM 8314 N N . SER A 1 1031 ? 9.628 25.884 26.824 1.00 30.08 1031 SER A N 1
ATOM 8315 C CA . SER A 1 1031 ? 9.828 26.942 27.832 1.00 30.08 1031 SER A CA 1
ATOM 8316 C C . SER A 1 1031 ? 10.642 28.151 27.339 1.00 30.08 1031 SER A C 1
ATOM 8318 O O . SER A 1 1031 ? 11.574 28.599 28.007 1.00 30.08 1031 SER A O 1
ATOM 8320 N N . SER A 1 1032 ? 10.276 28.712 26.181 1.00 24.91 1032 SER A N 1
ATOM 8321 C CA . SER A 1 1032 ? 10.678 30.068 25.762 1.00 24.91 1032 SER A CA 1
ATOM 8322 C C . SER A 1 1032 ? 9.597 30.697 24.861 1.00 24.91 1032 SER A C 1
ATOM 8324 O O . SER A 1 1032 ? 9.080 29.999 23.988 1.00 24.91 1032 SER A O 1
ATOM 8326 N N . PRO A 1 1033 ? 9.205 31.973 25.052 1.00 30.25 1033 PRO A N 1
ATOM 8327 C CA . PRO A 1 1033 ? 8.066 32.555 24.345 1.00 30.25 1033 PRO A CA 1
ATOM 8328 C C . PRO A 1 1033 ? 8.432 33.027 22.931 1.00 30.25 1033 PRO A C 1
ATOM 8330 O O . PRO A 1 1033 ? 9.243 33.937 22.764 1.00 30.25 1033 PRO A O 1
ATOM 8333 N N . PHE A 1 1034 ? 7.759 32.484 21.915 1.00 21.94 1034 PHE A N 1
ATOM 8334 C CA . PHE A 1 1034 ? 7.741 33.069 20.572 1.00 21.94 1034 PHE A CA 1
ATOM 8335 C C . PHE A 1 1034 ? 6.465 33.886 20.350 1.00 21.94 1034 PHE A C 1
ATOM 8337 O O . PHE A 1 1034 ? 5.352 33.395 20.530 1.00 21.94 1034 PHE A O 1
ATOM 8344 N N . HIS A 1 1035 ? 6.632 35.146 19.942 1.00 25.48 1035 HIS A N 1
ATOM 8345 C CA . HIS A 1 1035 ? 5.523 36.013 19.552 1.00 25.48 1035 HIS A CA 1
ATOM 8346 C C . HIS A 1 1035 ? 4.869 35.504 18.261 1.00 25.48 1035 HIS A C 1
ATOM 8348 O O . HIS A 1 1035 ? 5.499 35.502 17.205 1.00 25.48 1035 HIS A O 1
ATOM 8354 N N . ALA A 1 1036 ? 3.583 35.158 18.323 1.00 24.61 1036 ALA A N 1
ATOM 8355 C CA . ALA A 1 1036 ? 2.752 35.024 17.132 1.00 24.61 1036 ALA A CA 1
ATOM 8356 C C . ALA A 1 1036 ? 2.278 36.417 16.678 1.00 24.61 1036 ALA A C 1
ATOM 8358 O O . ALA A 1 1036 ? 1.596 37.119 17.426 1.00 24.61 1036 ALA A O 1
ATOM 8359 N N . CYS A 1 1037 ? 2.635 36.829 15.460 1.00 23.02 1037 CYS A N 1
ATOM 8360 C CA . CYS A 1 1037 ? 2.161 38.086 14.878 1.00 23.02 1037 CYS A CA 1
ATOM 8361 C C . CYS A 1 1037 ? 0.677 37.994 14.487 1.00 23.02 1037 CYS A C 1
ATOM 8363 O O . CYS A 1 1037 ? 0.299 37.217 13.613 1.00 23.02 1037 CYS A O 1
ATOM 8365 N N . THR A 1 1038 ? -0.159 38.841 15.085 1.00 24.27 1038 THR A N 1
ATOM 8366 C CA . THR A 1 1038 ? -1.555 39.053 14.683 1.00 24.27 1038 THR A CA 1
ATOM 8367 C C . THR A 1 1038 ? -1.628 39.944 13.437 1.00 24.27 1038 THR A C 1
ATOM 8369 O O . THR A 1 1038 ? -1.349 41.138 13.517 1.00 24.27 1038 THR A O 1
ATOM 8372 N N . ALA A 1 1039 ? -2.006 39.388 12.277 1.00 22.94 1039 ALA A N 1
ATOM 8373 C CA . ALA A 1 1039 ? -2.024 40.145 11.014 1.00 22.94 1039 ALA A CA 1
ATOM 8374 C C . ALA A 1 1039 ? -3.093 39.717 9.976 1.00 22.94 1039 ALA A C 1
ATOM 8376 O O . ALA A 1 1039 ? -2.825 39.726 8.782 1.00 22.94 1039 ALA A O 1
ATOM 8377 N N . PHE A 1 1040 ? -4.317 39.396 10.409 1.00 23.33 1040 PHE A N 1
ATOM 8378 C CA . PHE A 1 1040 ? -5.548 39.444 9.594 1.00 23.33 1040 PHE A CA 1
ATOM 8379 C C . PHE A 1 1040 ? -6.741 39.613 10.552 1.00 23.33 1040 PHE A C 1
ATOM 8381 O O . PHE A 1 1040 ? -6.782 38.949 11.582 1.00 23.33 1040 PHE A O 1
ATOM 8388 N N . GLY A 1 1041 ? -7.743 40.457 10.315 1.00 23.94 1041 GLY A N 1
ATOM 8389 C CA . GLY A 1 1041 ? -7.904 41.514 9.313 1.00 23.94 1041 GLY A CA 1
ATOM 8390 C C . GLY A 1 1041 ? -9.269 42.173 9.551 1.00 23.94 1041 GLY A C 1
ATOM 8391 O O . GLY A 1 1041 ? -10.278 41.474 9.586 1.00 23.94 1041 GLY A O 1
ATOM 8392 N N . GLN A 1 1042 ? -9.321 43.483 9.808 1.00 21.95 1042 GLN A N 1
ATOM 8393 C CA . GLN A 1 1042 ? -10.569 44.137 10.227 1.00 21.95 1042 GLN A CA 1
ATOM 8394 C C . GLN A 1 1042 ? -11.606 44.183 9.094 1.00 21.95 1042 GLN A C 1
ATOM 8396 O O . GLN A 1 1042 ? -11.325 44.678 8.006 1.00 21.95 1042 GLN A O 1
ATOM 8401 N N . SER A 1 1043 ? -12.836 43.763 9.391 1.00 23.39 1043 SER A N 1
ATOM 8402 C CA . SER A 1 1043 ? -14.042 44.187 8.672 1.00 23.39 1043 SER A CA 1
ATOM 8403 C C . SER A 1 1043 ? -15.134 44.520 9.694 1.00 23.39 1043 SER A C 1
ATOM 8405 O O . SER A 1 1043 ? -15.116 44.024 10.821 1.00 23.39 1043 SER A O 1
ATOM 8407 N N . SER A 1 1044 ? -16.002 45.474 9.361 1.00 23.27 1044 SER A N 1
ATOM 8408 C CA . SER A 1 1044 ? -16.780 46.232 10.346 1.00 23.27 1044 SER A CA 1
ATOM 8409 C C . SER A 1 1044 ? -18.117 45.596 10.720 1.00 23.27 1044 SER A C 1
ATOM 8411 O O . SER A 1 1044 ? -18.950 45.348 9.847 1.00 23.27 1044 SER A O 1
ATOM 8413 N N . SER A 1 1045 ? -18.380 45.483 12.021 1.00 21.55 1045 SER A N 1
ATOM 8414 C CA . SER A 1 1045 ? -19.722 45.250 12.559 1.00 21.55 1045 SER A CA 1
ATOM 8415 C C . SER A 1 1045 ? -20.664 46.424 12.248 1.00 21.55 1045 SER A C 1
ATOM 8417 O O . SER A 1 1045 ? -20.312 47.566 12.554 1.00 21.55 1045 SER A O 1
ATOM 8419 N N . PRO A 1 1046 ? -21.892 46.183 11.761 1.00 23.97 1046 PRO A N 1
ATOM 8420 C CA . PRO A 1 1046 ? -23.010 47.083 12.002 1.00 23.97 1046 PRO A CA 1
ATOM 8421 C C . PRO A 1 1046 ? -23.565 46.842 13.416 1.00 23.97 1046 PRO A C 1
ATOM 8423 O O . PRO A 1 1046 ? -23.734 45.702 13.847 1.00 23.97 1046 PRO A O 1
ATOM 8426 N N . VAL A 1 1047 ? -23.853 47.917 14.151 1.00 24.22 1047 VAL A N 1
ATOM 8427 C CA . VAL A 1 1047 ? -24.495 47.844 15.473 1.00 24.22 1047 VAL A CA 1
ATOM 8428 C C . VAL A 1 1047 ? -25.999 47.639 15.298 1.00 24.22 1047 VAL A C 1
ATOM 8430 O O . VAL A 1 1047 ? -26.646 48.421 14.606 1.00 24.22 1047 VAL A O 1
ATOM 8433 N N . VAL A 1 1048 ? -26.564 46.649 15.991 1.00 23.59 1048 VAL A N 1
ATOM 8434 C CA . VAL A 1 1048 ? -28.006 46.552 16.275 1.00 23.59 1048 VAL A CA 1
ATOM 8435 C C . VAL A 1 1048 ? -28.179 46.343 17.781 1.00 23.59 1048 VAL A C 1
ATOM 8437 O O . VAL A 1 1048 ? -27.278 45.850 18.459 1.00 23.59 1048 VAL A O 1
ATOM 8440 N N . GLN A 1 1049 ? -29.285 46.846 18.320 1.00 22.58 1049 GLN A N 1
ATOM 8441 C CA . GLN A 1 1049 ? -29.444 47.136 19.743 1.00 22.58 1049 GLN A CA 1
ATOM 8442 C C . GLN A 1 1049 ? -29.843 45.918 20.585 1.00 22.58 1049 GLN A C 1
ATOM 8444 O O . GLN A 1 1049 ? -30.396 44.937 20.096 1.00 22.58 1049 GLN A O 1
ATOM 8449 N N . THR A 1 1050 ? -29.611 46.040 21.891 1.00 30.30 1050 THR A N 1
ATOM 8450 C CA . THR A 1 1050 ? -30.232 45.213 22.931 1.00 30.30 1050 THR A CA 1
ATOM 8451 C C . THR A 1 1050 ? -31.760 45.265 22.831 1.00 30.30 1050 THR A C 1
ATOM 8453 O O . THR A 1 1050 ? -32.330 46.353 22.926 1.00 30.30 1050 THR A O 1
ATOM 8456 N N . GLY A 1 1051 ? -32.415 44.109 22.724 1.00 24.41 1051 GLY A N 1
ATOM 8457 C CA . GLY A 1 1051 ? -33.871 43.978 22.784 1.00 24.41 1051 GLY A CA 1
ATOM 8458 C C . GLY A 1 1051 ? -34.284 42.586 23.261 1.00 24.41 1051 GLY A C 1
ATOM 8459 O O . GLY A 1 1051 ? -33.733 41.597 22.792 1.00 24.41 1051 GLY A O 1
ATOM 8460 N N . ASP A 1 1052 ? -35.225 42.572 24.203 1.00 23.08 1052 ASP A N 1
ATOM 8461 C CA . ASP A 1 1052 ? -36.084 41.478 24.672 1.00 23.08 1052 ASP A CA 1
ATOM 8462 C C . ASP A 1 1052 ? -35.473 40.120 25.075 1.00 23.08 1052 ASP A C 1
ATOM 8464 O O . ASP A 1 1052 ? -34.904 39.356 24.296 1.00 23.08 1052 ASP A O 1
ATOM 8468 N N . ALA A 1 1053 ? -35.717 39.759 26.339 1.00 34.16 1053 ALA A N 1
ATOM 8469 C CA . ALA A 1 1053 ? -35.516 38.407 26.842 1.00 34.16 1053 ALA A CA 1
ATOM 8470 C C . ALA A 1 1053 ? -36.645 37.486 26.348 1.00 34.16 1053 ALA A C 1
ATOM 8472 O O . ALA A 1 1053 ? -37.800 37.636 26.748 1.00 34.16 1053 ALA A O 1
ATOM 8473 N N . MET A 1 1054 ? -36.302 36.508 25.509 1.00 22.91 1054 MET A N 1
ATOM 8474 C CA . MET A 1 1054 ? -37.210 35.422 25.123 1.00 22.91 1054 MET A CA 1
ATOM 8475 C C . MET A 1 1054 ? -37.293 34.361 26.240 1.00 22.91 1054 MET A C 1
ATOM 8477 O O . MET A 1 1054 ? -36.304 34.140 26.944 1.00 22.91 1054 MET A O 1
ATOM 8481 N N . PRO A 1 1055 ? -38.462 33.727 26.449 1.00 25.58 1055 PRO A N 1
ATOM 8482 C CA . PRO A 1 1055 ? -38.749 32.986 27.675 1.00 25.58 1055 PRO A CA 1
ATOM 8483 C C . PRO A 1 1055 ? -38.033 31.634 27.768 1.00 25.58 1055 PRO A C 1
ATOM 8485 O O . PRO A 1 1055 ? -37.722 30.989 26.766 1.00 25.58 1055 PRO A O 1
ATOM 8488 N N . THR A 1 1056 ? -37.857 31.166 29.005 1.00 25.64 1056 THR A N 1
ATOM 8489 C CA . THR A 1 1056 ? -37.506 29.777 29.315 1.00 25.64 1056 THR A CA 1
ATOM 8490 C C . THR A 1 1056 ? -38.516 28.818 28.673 1.00 25.64 1056 THR A C 1
ATOM 8492 O O . THR A 1 1056 ? -39.720 29.006 28.869 1.00 25.64 1056 THR A O 1
ATOM 8495 N N . PRO A 1 1057 ? -38.077 27.763 27.961 1.00 25.20 1057 PRO A N 1
ATOM 8496 C CA . PRO A 1 1057 ? -38.990 26.721 27.515 1.00 25.20 1057 PRO A CA 1
ATOM 8497 C C . PRO A 1 1057 ? -39.546 25.999 28.746 1.00 25.20 1057 PRO A C 1
ATOM 8499 O O . PRO A 1 1057 ? -38.794 25.427 29.537 1.00 25.20 1057 PRO A O 1
ATOM 8502 N N . GLN A 1 1058 ? -40.865 26.044 28.926 1.00 24.06 1058 GLN A N 1
ATOM 8503 C CA . GLN A 1 1058 ? -41.531 25.252 29.954 1.00 24.06 1058 GLN A CA 1
ATOM 8504 C C . GLN A 1 1058 ? -41.362 23.770 29.611 1.00 24.06 1058 GLN A C 1
ATOM 8506 O O . GLN A 1 1058 ? -41.663 23.347 28.496 1.00 24.06 1058 GLN A O 1
ATOM 8511 N N . MET A 1 1059 ? -40.877 22.977 30.566 1.00 25.73 1059 MET A N 1
ATOM 8512 C CA . MET A 1 1059 ? -40.927 21.523 30.446 1.00 25.73 1059 MET A CA 1
ATOM 8513 C C . MET A 1 1059 ? -42.375 21.082 30.657 1.00 25.73 1059 MET A C 1
ATOM 8515 O O . MET A 1 1059 ? -42.853 21.079 31.791 1.00 25.73 1059 MET A O 1
ATOM 8519 N N . GLU A 1 1060 ? -43.069 20.716 29.580 1.00 25.88 1060 GLU A N 1
ATOM 8520 C CA . GLU A 1 1060 ? -44.328 19.976 29.692 1.00 25.88 1060 GLU A CA 1
ATOM 8521 C C . GLU A 1 1060 ? -44.066 18.657 30.439 1.00 25.88 1060 GLU A C 1
ATOM 8523 O O . GLU A 1 1060 ? -43.093 17.944 30.181 1.00 25.88 1060 GLU A O 1
ATOM 8528 N N . SER A 1 1061 ? -44.900 18.371 31.437 1.00 29.36 1061 SER A N 1
ATOM 8529 C CA . SER A 1 1061 ? -44.629 17.407 32.515 1.00 29.36 1061 SER A CA 1
ATOM 8530 C C . SER A 1 1061 ? -44.852 15.932 32.148 1.00 29.36 1061 SER A C 1
ATOM 8532 O O . SER A 1 1061 ? -44.696 15.046 32.992 1.00 29.36 1061 SER A O 1
ATOM 8534 N N . ASP A 1 1062 ? -45.191 15.646 30.894 1.00 29.95 1062 ASP A N 1
ATOM 8535 C CA . ASP A 1 1062 ? -45.903 14.430 30.473 1.00 29.95 1062 ASP A CA 1
ATOM 8536 C C . ASP A 1 1062 ? -45.021 13.170 30.335 1.00 29.95 1062 ASP A C 1
ATOM 8538 O O . ASP A 1 1062 ? -45.426 12.160 29.759 1.00 29.95 1062 ASP A O 1
ATOM 8542 N N . LEU A 1 1063 ? -43.811 13.198 30.902 1.00 31.53 1063 LEU A N 1
ATOM 8543 C CA . LEU A 1 1063 ? -42.905 12.046 30.994 1.00 31.53 1063 LEU A CA 1
ATOM 8544 C C . LEU A 1 1063 ? -42.778 11.459 32.412 1.00 31.53 1063 LEU A C 1
ATOM 8546 O O . LEU A 1 1063 ? -42.076 10.463 32.587 1.00 31.53 1063 LEU A O 1
ATOM 8550 N N . ILE A 1 1064 ? -43.512 11.986 33.402 1.00 30.66 1064 ILE A N 1
ATOM 8551 C CA . ILE A 1 1064 ? -43.710 11.336 34.716 1.00 30.66 1064 ILE A CA 1
ATOM 8552 C C . ILE A 1 1064 ? -45.027 10.532 34.707 1.00 30.66 1064 ILE A C 1
ATOM 8554 O O . ILE A 1 1064 ? -45.906 10.695 35.549 1.00 30.66 1064 ILE A O 1
ATOM 8558 N N . GLY A 1 1065 ? -45.179 9.662 33.705 1.00 26.27 1065 GLY A N 1
ATOM 8559 C CA . GLY A 1 1065 ? -46.324 8.760 33.585 1.00 26.27 1065 GLY A CA 1
ATOM 8560 C C . GLY A 1 1065 ? -46.159 7.518 34.460 1.00 26.27 1065 GLY A C 1
ATOM 8561 O O . GLY A 1 1065 ? -45.421 6.599 34.099 1.00 26.27 1065 GLY A O 1
ATOM 8562 N N . THR A 1 1066 ? -46.858 7.464 35.594 1.00 28.02 1066 THR A N 1
ATOM 8563 C CA . THR A 1 1066 ? -47.027 6.228 36.369 1.00 28.02 1066 THR A CA 1
ATOM 8564 C C . THR A 1 1066 ? -47.871 5.217 35.591 1.00 28.02 1066 THR A C 1
ATOM 8566 O O . THR A 1 1066 ? -48.862 5.568 34.953 1.00 28.02 1066 THR A O 1
ATOM 8569 N N . VAL A 1 1067 ? -47.491 3.937 35.648 1.00 26.53 1067 VAL A N 1
ATOM 8570 C CA . VAL A 1 1067 ? -48.301 2.856 35.067 1.00 26.53 1067 VAL A CA 1
ATOM 8571 C C . VAL A 1 1067 ? -49.557 2.672 35.931 1.00 26.53 1067 VAL A C 1
ATOM 8573 O O . VAL A 1 1067 ? -49.421 2.500 37.145 1.00 26.53 1067 VAL A O 1
ATOM 8576 N N . PRO A 1 1068 ? -50.776 2.701 35.360 1.00 26.77 1068 PRO A N 1
ATOM 8577 C CA . PRO A 1 1068 ? -51.991 2.494 36.133 1.00 26.77 1068 PRO A CA 1
ATOM 8578 C C . PRO A 1 1068 ? -52.137 1.015 36.513 1.00 26.77 1068 PRO A C 1
ATOM 8580 O O . PRO A 1 1068 ? -52.433 0.172 35.666 1.00 26.77 1068 PRO A O 1
ATOM 8583 N N . PHE A 1 1069 ? -51.985 0.704 37.802 1.00 24.94 1069 PHE A N 1
ATOM 8584 C CA . PHE A 1 1069 ? -52.439 -0.572 38.356 1.00 24.94 1069 PHE A CA 1
ATOM 8585 C C . PHE A 1 1069 ? -53.963 -0.666 38.207 1.00 24.94 1069 PHE A C 1
ATOM 8587 O O . PHE A 1 1069 ? -54.707 0.046 38.882 1.00 24.94 1069 PHE A O 1
ATOM 8594 N N . SER A 1 1070 ? -54.426 -1.545 37.319 1.00 24.73 1070 SER A N 1
ATOM 8595 C CA . SER A 1 1070 ? -55.843 -1.896 37.213 1.00 24.73 1070 SER A CA 1
ATOM 8596 C C . SER A 1 1070 ? -56.164 -2.985 38.236 1.00 24.73 1070 SER A C 1
ATOM 8598 O O . SER A 1 1070 ? -55.610 -4.079 38.201 1.00 24.73 1070 SER A O 1
ATOM 8600 N N . SER A 1 1071 ? -57.028 -2.665 39.197 1.00 30.22 1071 SER A N 1
ATOM 8601 C CA . SER A 1 1071 ? -57.384 -3.556 40.299 1.00 30.22 1071 SER A CA 1
ATOM 8602 C C . SER A 1 1071 ? -58.553 -4.474 39.931 1.00 30.22 1071 SER A C 1
ATOM 8604 O O . SER A 1 1071 ? -59.716 -4.075 39.994 1.00 30.22 1071 SER A O 1
ATOM 8606 N N . SER A 1 1072 ? -58.259 -5.733 39.599 1.00 27.52 1072 SER A N 1
ATOM 8607 C CA . SER A 1 1072 ? -59.278 -6.785 39.496 1.00 27.52 1072 SER A CA 1
ATOM 8608 C C . SER A 1 1072 ? -58.712 -8.183 39.769 1.00 27.52 1072 SER A C 1
ATOM 8610 O O . SER A 1 1072 ? -58.089 -8.762 38.881 1.00 27.52 1072 SER A O 1
ATOM 8612 N N . VAL A 1 1073 ? -59.062 -8.715 40.951 1.00 30.72 1073 VAL A N 1
ATOM 8613 C CA . VAL A 1 1073 ? -58.734 -10.053 41.504 1.00 30.72 1073 VAL A CA 1
ATOM 8614 C C . VAL A 1 1073 ? -57.270 -10.231 41.909 1.00 30.72 1073 VAL A C 1
ATOM 8616 O O . VAL A 1 1073 ? -56.433 -10.539 41.040 1.00 30.72 1073 VAL A O 1
#

Organism: NCBI:txid1194566

InterPro domains:
  IPR010285 DNA helicase Pif1-like, DEAD-box helicase domain [PF05970] (592-712)
  IPR025476 Helitron helicase-like domain [PF14214] (4-53)
  IPR027417 P-loop containing nucleoside triphosphate hydrolase [G3DSA:3.40.50.300] (578-699)
  IPR027417 P-loop containing nucleoside triphosphate hydrolase [SSF52540] (506-650)
  IPR027417 P-loop containing nucleoside triphosphate hydrolase [SSF52540] (632-929)
  IPR051055 PIF1 DNA helicase [PTHR47642] (173-923)

Foldseek 3Di:
DVCCQVVLLVVLVVVVVLVVCCCVPPVCVVFVFPKKKKFWDDAPLSDIDIDMDTDGPPQQDQACCVPDPVSQQVNQQVCLLFKAQDQLDPPLDADFADDFDPDDPVRQDPDSSNLNNLQSHAFFDDDDPVQFDQDPPVRDTDGVVRPQADADQGWGWDADVPGPFTFIDHHHPGSRGHMHGSRSSSSVRHDDHDTDDRHDVSVVCVVVCVVVVDDDDQDPLVVQLVVCQVVADPVCRVVSSVVSSVVSVVVRRDDRPSNVSCVVVVHDSMDILAAEDEDELDPDVPDDWDKDFDPDDDPDDDDDGDIDIDDDLLSLLLVADPVCQFPASQCCQFAADSVVNDGDPPGGGHQYDYPDQDACVPHQQSNLLRVLRRQGGDNDSLCLCQDPNDHHPTSNVSSVVCCVPPVPRPDSVDDNDPDPPPPVPVVVPPDCPDDDPDCSVVVVVPDTPDDDPPDPFPLLPACPGPLQVVDPQCVFAAQDQPDDPCVLVVQVVVCPVPLVPDDDDDLVPDDPLLNVVLCVLLVCLVCVLVVHDDAAAQEEEAEAQQLCQVVSVLVSQVVQQVVCVVSVNPARQEDEDELLDPLVPDDQVVVLVNCVNHQEYEYEALQQHALLSQLSQQCSLLSSQVVQVVPGSSRHHYYYHHYNLAFHHDPHHHLLDPDDDDPSNVSSVVSSVVNPHYRYRYDRNLQDDDDPQSVLLVVQLVCLSQLNHDPVSLVSLLCQACVNVVVCVVVCPQAFEAEADPVVQVVVLSVCSSVVSFHKRKFAKDKDKDCRLVDQCSQQQNFHRIAIDGQQFKKFFCAQSDVSQPRHGRFIWTWHGFHAYHPDDVVPDHTQWTKTGTPRGRGQADDDPVRDRIDTFGWDKGWGDDPNMIMMITHTRMHGTSYDYLVSLPPAADQAYEYELQAADLGGNSVSSRSSRHNGSSSYHYHDRHDPVSSHHDPPHDPHDDRRDDDDPDDDPDDDDPDDDDDDDDDDDDDDDDDDDDDDDDDDDDDDYDDDDDDDDDDDDDDDDDDDDDPVVPVVVVVVVVVVVPPDDDDDDDDDDDDDDDDDDDDDDDDDDDPDPPVPDDDDDDDDD

Sequence (1073 aa):
MHNLQANPHIVAAWFHIRYNAFKETVLYPKFTIVDEWNRYEWQGRGSTHNHGIYWVEGAPESEELDLSEPLRRHFAAYWGVHVSAVNPQPGSAPQGDRPAIQLAFKDQRNTFQHLSNIVNRVQAHICNHYCMRKNKETGVIRCRFHFPQEIRDEPVLAKPEGSGYYRLLPIRNDPNLNAYNRIVSMSWLANTDVNPCTGTKTILDYIAKYMTKGEKATESYRDVMKRLLPRVNHQNPLRSAMNNLLNQLIGGRDWSAQEVCHLLLDLPLQHGSRQVVDFDCRPGDEHRTRYFFAEEREPAGDNQRSIRRGLSLLEKYKRRPGASETLTLLEFLRCYDFNRCKRRPRAPDRVINYFPIYKYSEQLEEYARMKLMLHHPFREVNMLKELDSIHFETFHDAYNHCSAVHPDHGPDAYGDHESDEEDELDELLESDDEDVPISWELLARQAPRNDDATHLEDPNRLGERDLDCLYDWNQHVGRYPRIDGNYWDQMKSMSSLMLAAHSSAHADGLEVKQRQLYDLIISNYRQSLAGDRPDQLLINFDGKAGTGKSHVIMLISRTLEDMATEAGVTKSPIYRAAPTVEWPHITSNSMQSDFQGVRFLIIDEKSMIGFRTIFWIDQRCRDIFPEKRTEPFGGLNIVLAGDFYQLPPVKMKPLYSGDAQTMDEVSGRNAYRAFAVTIELDVVKRQEGVDETAVRFKQALDRLREDKIEREDWELLTSRVQSVVPNEVPLFRDAIRIYPFKGQVETYNHDRLRDSRQPVIRIQAVNTGRGAAKASTDEAGGLSQQIELSIGCRVMLNSNLWTEAGLVNGAFSTVHDIIWAAGSDVRKEPPNAILVHFDHYSGEPFQILDGKPVVPILPAQREFQHGSVACRRLQFPLTIAYAITVHESQGMTVSQAVLDISKRDFTPGIRYVAVSRVKTLQGILFEESFDLQSLLPNIDAFGYIPLPPSLPPFSFESNLPICSSPLKPSSLRNHDSRDDAFRSSPRAVIKDGYKGHEGPSSPAASRLCRSNFDSSQSFNEQRIKAQQANSSPFHACTAFGQSSSPVVQTGDAMPTPQMESDLIGTVPFSSSV

Secondary structure (DSSP, 8-state):
-HHHHH-HHHHHHHHHHHHHHHIIIIIHHHHTEEEEEEEEE--TTT--EEEEEEEETTPPPSTTTTT-HHHHHHHHHHHHHH-BB--SSTT----SS-S-----GGG---SHHHHHHHHHHHTB----TTTEEE-TTT--EEETT-PSPPPBSS-EEE--TT-SS-EEE--BSSTTBPPB-HHHHHHH-S--------SHHHHHHHHHHHHH-PPS-PPPHHHHHHHHGGG--TTSHHHHHHHHHHHHHHTT----HHHHHHHHTT--SEEESSPEEEEE-S-GGGS---EEE-----SSS----PEEEPPPHHHHHHT--GGGTT--HHHHHHHEETTTTEE-TTSPPPEEEEES---HHHHHHHHHHHHHHHHS--SSGGGGGEETTEE-SSHHHHHHHHHHH-TT----SS-S-----STTSGGGG---------HHHHHHH-PPPS--TT----TT-TTSSHHHHSS-GGGGBTS-TT--TTHHHHHHHHHTTTGGGS----GGGS-HHHHHHHHHHHHHHHHHHHT--PPP-EEEEEE-TTSSHHHHHHHHHHHHHHHHHHTT-SS-SEEEE-TT--TTT--HHHHHHHTTT--EEEE--GGG-BHHHHHHHHHHHHHH-GGGTTSGGGG-EEEEE--TTSPPPTTS-BTT-S---SHHHHHHHHHHTT--EEEEE----TT---SHHHHHHHHHHHHHHTT---HHHHHHHHTTBTTT-TTTGGGGTTSEEEESSHHHHHHHHHHHHHHT-PPEEEEEPEEESTTGGGS-TTTTTT--SEEEEETT-EEEE-S-SBGGGTB-TT-EEEEEEEEB-TT--TTTSPPSEEEEEETT--SPPB--TT---BEEEPPEEEEEEETTEEEEEEE-SEEE-SEEETTTTSS--BS-EEE---SPPSSTTHHHHHHTTBSSGGGEEESS---HHHHS--TTSTT-PPPPP----------S----S-------------------------------------------------TTHHHHHHHHHHHHTT-SPPPPP------PPPP------PPPPP---TT----------

Radius of gyration: 43.97 Å; chains: 1; bounding box: 128×86×148 Å